Protein AF-0000000072984166 (afdb_homodimer)

Sequence (1308 aa):
MLNHYWQLIQKNNLFGLRDDTRIGVIRTVKPVLAEDEQLPVWANASRHALVQQVSATMLQLTTPLLDDPSEVVAYLRAGLSRVWAALPENGKLPVFTAGLENNQRIRIVLPEVLFERLYTAENFQGNGPDYVTYRNQIYDLVTDGLITQLPLLTYLFAASPAKNGRAFWPAPDQERQLVQKVSDPDHLARTLALDVAVELDPYAASGVTEQMLNFLIDSCWFALSQPAIPLPAAAEVRLHSLAEAQKIAAGDPTAPVASLTAPIDAMAVWLNQVGLTPQRKQAFELMQSRVLKPETTIAGQVAAAYHDISAAQTPLATQAHADLSMEEDLPGFSNLSGNSQALLQAVIDGGYQWTLLDRGQNILQIASDTQRHVLIDGALTSRTPASAMVVAEHRHAAKKVLAAAGLPVARGAKFTRWPEAKAAFEQSFARKSIVVKPEQRSHGLAVEQFAVPPTAKQFAQAFHAANQDHGVLVEMMGRGTTYHFTVIGRRVVSVLENAAANVVGDGRKSIKELIALKNGKRPNARQLKLDETANRQLKLQSVTMNTVLRRGQQIFLASAAHPQTGGDIYDVTTEIDPSYNQLAVAAADALELPIAAVDIVIDNLYDAYAAEHEGQAIIISVDPIPDLMLPQQPDMGAAHSIAPALLTYLFSEKMLNHYWQLIQKNNLFGLRDDTRIGVIRTVKPVLAEDEQLPVWANASRHALVQQVSATMLQLTTPLLDDPSEVVAYLRAGLSRVWAALPENGKLPVFTAGLENNQRIRIVLPEVLFERLYTAENFQGNGPDYVTYRNQIYDLVTDGLITQLPLLTYLFAASPAKNGRAFWPAPDQERQLVQKVSDPDHLARTLALDVAVELDPYAASGVTEQMLNFLIDSCWFALSQPAIPLPAAAEVRLHSLAEAQKIAAGDPTAPVASLTAPIDAMAVWLNQVGLTPQRKQAFELMQSRVLKPETTIAGQVAAAYHDISAAQTPLATQAHADLSMEEDLPGFSNLSGNSQALLQAVIDGGYQWTLLDRGQNILQIASDTQRHVLIDGALTSRTPASAMVVAEHRHAAKKVLAAAGLPVARGAKFTRWPEAKAAFEQSFARKSIVVKPEQRSHGLAVEQFAVPPTAKQFAQAFHAANQDHGVLVEMMGRGTTYHFTVIGRRVVSVLENAAANVVGDGRKSIKELIALKNGKRPNARQLKLDETANRQLKLQSVTMNTVLRRGQQIFLASAAHPQTGGDIYDVTTEIDPSYNQLAVAAADALELPIAAVDIVIDNLYDAYAAEHEGQAIIISVDPIPDLMLPQQPDMGAAHSIAPALLTYLFSEK

Solvent-accessible surface area (backbone atoms only — not comparable to full-atom values): 67099 Å² total; per-residue (Å²): 114,67,19,72,65,32,50,52,32,60,75,64,64,46,67,67,47,60,63,53,29,25,36,24,43,42,33,35,39,42,60,46,62,52,94,90,54,75,65,70,86,64,41,69,47,16,94,65,15,45,46,39,66,79,49,80,62,31,36,33,37,38,48,66,75,33,56,45,49,62,56,43,47,18,50,39,29,34,53,51,32,52,52,59,69,64,42,59,94,77,42,43,57,73,40,58,54,45,76,85,49,21,36,37,32,38,37,40,28,73,39,66,64,57,48,54,53,50,57,56,69,61,59,48,82,85,76,52,74,56,68,58,58,50,47,38,51,52,52,49,43,24,50,52,34,46,44,59,40,34,36,53,52,44,60,63,40,32,37,43,26,22,83,98,33,56,17,84,66,68,54,82,89,42,50,60,53,43,61,31,79,34,60,25,88,92,41,68,86,30,66,55,34,35,33,36,48,49,48,26,34,48,88,34,73,54,29,59,52,51,42,59,50,49,45,52,52,50,48,43,55,49,22,45,43,38,55,72,70,55,74,90,48,39,64,56,50,48,53,50,22,51,50,48,20,51,49,56,34,56,32,62,43,61,51,72,58,75,82,47,54,59,61,55,50,52,50,51,55,50,43,64,71,73,56,71,55,72,69,54,46,51,26,48,51,54,54,50,44,27,64,76,36,21,60,66,18,50,12,15,40,42,31,73,76,42,56,37,59,82,64,36,43,60,61,38,28,51,49,30,49,49,67,42,56,68,49,96,45,46,39,65,44,62,82,38,51,63,28,33,36,45,31,47,54,37,36,52,59,42,2,25,20,70,46,80,58,31,68,91,68,33,32,35,37,40,26,43,77,85,47,75,46,47,27,33,53,45,46,29,28,60,78,30,19,31,26,32,45,55,37,37,42,28,45,66,39,35,47,53,48,36,44,74,71,71,45,56,54,63,55,66,51,77,33,81,47,64,71,60,45,52,51,46,28,73,69,52,48,48,78,33,37,32,29,34,25,34,24,43,76,52,78,62,54,45,38,42,58,28,88,56,47,52,50,74,65,55,47,51,52,41,47,58,62,11,48,55,97,72,14,26,28,42,26,50,55,75,53,59,43,45,32,43,33,34,33,52,78,78,33,71,80,42,29,31,39,36,34,38,11,61,51,68,21,72,53,74,47,25,46,54,52,47,47,52,58,56,31,72,77,40,60,80,81,42,34,67,65,89,43,72,62,20,52,50,36,26,52,75,67,75,45,54,59,74,38,59,32,51,63,72,40,71,47,52,39,40,69,44,54,27,54,72,61,20,18,48,36,32,42,39,59,87,62,43,32,67,51,52,48,52,50,46,37,49,53,28,54,63,51,52,32,48,43,23,21,33,34,32,28,31,55,53,56,74,53,74,71,51,90,84,49,80,64,48,51,32,45,74,49,48,37,51,58,44,73,40,48,59,46,49,62,39,78,37,66,65,64,41,78,47,39,57,57,53,51,51,60,70,72,41,81,126,112,68,18,71,66,33,51,51,32,61,74,66,64,46,67,68,48,60,62,52,28,24,36,25,43,42,33,34,40,43,60,46,59,53,94,90,54,75,66,69,86,62,41,71,47,16,96,65,15,43,46,39,65,79,49,80,60,31,36,32,38,38,50,65,74,34,55,45,50,62,56,44,45,20,50,40,28,35,53,50,32,53,52,60,70,63,43,59,96,77,42,44,59,74,40,58,54,45,78,86,48,20,35,39,33,38,37,39,28,74,39,67,64,58,49,53,51,49,55,56,69,60,60,49,83,86,75,52,75,56,67,59,57,51,46,38,50,51,52,47,43,24,50,52,33,45,43,59,40,32,37,53,54,43,60,62,38,33,38,43,28,23,83,97,32,56,18,86,67,67,56,82,89,42,49,60,52,42,61,29,80,34,59,26,88,90,43,69,86,31,67,55,35,36,32,35,49,50,48,26,34,49,88,33,70,54,30,58,51,50,41,58,50,50,44,51,54,51,47,42,55,49,22,45,43,38,56,73,71,53,76,89,48,39,64,55,49,48,52,50,24,51,50,49,22,51,50,57,36,57,33,61,45,61,52,74,58,76,80,47,53,59,60,55,48,53,48,50,55,49,43,64,71,74,55,70,55,72,68,54,45,51,24,47,52,54,54,51,44,27,64,77,35,21,60,66,17,49,12,16,39,42,32,71,74,41,57,37,60,81,64,35,44,62,62,38,28,52,50,30,49,48,68,42,57,68,50,96,45,45,39,64,43,62,83,41,50,64,29,33,37,44,31,48,53,36,34,51,60,44,2,26,19,72,47,80,60,31,67,93,67,32,32,34,37,40,26,44,78,85,48,76,49,48,28,34,53,46,46,29,29,60,77,29,19,32,26,33,44,54,36,37,42,28,44,63,38,34,46,51,48,36,44,74,70,70,45,55,54,65,56,64,51,78,36,81,47,64,71,61,44,52,51,48,28,73,70,52,48,49,78,33,36,32,29,34,25,34,24,44,75,51,77,61,54,45,38,43,59,28,86,54,46,51,50,74,66,55,46,51,52,41,47,60,63,13,48,54,99,71,15,25,32,41,26,49,56,74,52,60,45,45,30,44,32,33,34,51,77,77,34,70,79,42,28,31,38,36,34,38,11,62,51,65,20,70,54,73,45,26,43,53,53,46,47,51,58,55,33,72,77,39,59,79,79,42,34,69,64,88,44,72,60,21,51,49,36,26,52,75,68,74,45,54,58,74,37,59,32,51,65,71,40,72,46,51,38,40,72,43,52,26,55,72,60,20,17,48,36,34,42,38,60,87,62,43,31,67,53,51,49,53,50,46,37,49,53,30,53,62,50,52,32,47,43,24,21,34,34,32,29,32,55,54,56,74,52,72,70,48,89,86,48,79,65,49,50,32,46,75,48,48,38,51,57,45,74,39,50,58,47,48,63,40,78,37,68,65,63,40,79,47,38,56,55,52,50,50,59,70,72,43,81,125

pLDDT: mean 90.62, std 7.59, range [45.78, 98.5]

Structure (mmCIF, N/CA/C/O backbone):
data_AF-0000000072984166-model_v1
#
loop_
_entity.id
_entity.type
_entity.pdbx_description
1 polymer 'Glutathione biosynthesis bifunctional protein'
#
loop_
_atom_site.group_PDB
_atom_site.id
_atom_site.type_symbol
_atom_site.label_atom_id
_atom_site.label_alt_id
_atom_site.label_comp_id
_atom_site.label_asym_id
_atom_site.label_entity_id
_atom_site.label_seq_id
_atom_site.pdbx_PDB_ins_code
_atom_site.Cartn_x
_atom_site.Cartn_y
_atom_site.Cartn_z
_atom_site.occupancy
_atom_site.B_iso_or_equiv
_atom_site.auth_seq_id
_atom_site.auth_comp_id
_atom_site.auth_asym_id
_atom_site.auth_atom_id
_atom_site.pdbx_PDB_model_num
ATOM 1 N N . MET A 1 1 ? 18.953 52.562 15.016 1 46.16 1 MET A N 1
ATOM 2 C CA . MET A 1 1 ? 20 51.562 14.875 1 46.16 1 MET A CA 1
ATOM 3 C C . MET A 1 1 ? 19.453 50.156 15.148 1 46.16 1 MET A C 1
ATOM 5 O O . MET A 1 1 ? 18.641 49.969 16.047 1 46.16 1 MET A O 1
ATOM 9 N N . LEU A 1 2 ? 19.625 49.312 14.203 1 61.94 2 LEU A N 1
ATOM 10 C CA . LEU A 1 2 ? 19.219 47.938 14.305 1 61.94 2 LEU A CA 1
ATOM 11 C C . LEU A 1 2 ? 19.844 47.281 15.531 1 61.94 2 LEU A C 1
ATOM 13 O O . LEU A 1 2 ? 20.969 47.594 15.898 1 61.94 2 LEU A O 1
ATOM 17 N N . ASN A 1 3 ? 18.859 46.688 16.297 1 80.25 3 ASN A N 1
ATOM 18 C CA . ASN A 1 3 ? 19.422 46.062 17.484 1 80.25 3 ASN A CA 1
ATOM 19 C C . ASN A 1 3 ? 20.422 44.969 17.109 1 80.25 3 ASN A C 1
ATOM 21 O O . ASN A 1 3 ? 20.484 44.531 15.969 1 80.25 3 ASN A O 1
ATOM 25 N N . HIS A 1 4 ? 21.203 44.75 17.969 1 89.12 4 HIS A N 1
ATOM 26 C CA . HIS A 1 4 ? 22.328 43.812 17.828 1 89.12 4 HIS A CA 1
ATOM 27 C C . HIS A 1 4 ? 21.844 42.469 17.297 1 89.12 4 HIS A C 1
ATOM 29 O O . HIS A 1 4 ? 22.453 41.906 16.375 1 89.12 4 HIS A O 1
ATOM 35 N N . TYR A 1 5 ? 20.719 42.031 17.719 1 92.75 5 TYR A N 1
ATOM 36 C CA . TYR A 1 5 ? 20.203 40.75 17.297 1 92.75 5 TYR A CA 1
ATOM 37 C C . TYR A 1 5 ? 19.812 40.781 15.828 1 92.75 5 TYR A C 1
ATOM 39 O O . TYR A 1 5 ? 20.078 39.812 15.086 1 92.75 5 TYR A O 1
ATOM 47 N N . TRP A 1 6 ? 19.203 41.781 15.406 1 94 6 TRP A N 1
ATOM 48 C CA . TRP A 1 6 ? 18.734 41.906 14.023 1 94 6 TRP A CA 1
ATOM 49 C C . TRP A 1 6 ? 19.906 41.969 13.055 1 94 6 TRP A C 1
ATOM 51 O O . TRP A 1 6 ? 19.844 41.438 11.945 1 94 6 TRP A O 1
ATOM 61 N N . GLN A 1 7 ? 20.953 42.656 13.492 1 93.38 7 GLN A N 1
ATOM 62 C CA . GLN A 1 7 ? 22.156 42.688 12.68 1 93.38 7 GLN A CA 1
ATOM 63 C C . GLN A 1 7 ? 22.719 41.281 12.445 1 93.38 7 GLN A C 1
ATOM 65 O O . GLN A 1 7 ? 23.125 40.969 11.336 1 93.38 7 GLN A O 1
ATOM 70 N N . LEU A 1 8 ? 22.719 40.562 13.523 1 94 8 LEU A N 1
ATOM 71 C CA . LEU A 1 8 ? 23.188 39.188 13.406 1 94 8 LEU A CA 1
ATOM 72 C C . LEU A 1 8 ? 22.266 38.375 12.508 1 94 8 LEU A C 1
ATOM 74 O O . LEU A 1 8 ? 22.719 37.5 11.75 1 94 8 LEU A O 1
ATOM 78 N N . ILE A 1 9 ? 20.953 38.594 12.547 1 93.12 9 ILE A N 1
ATOM 79 C CA . ILE A 1 9 ? 19.969 37.875 11.727 1 93.12 9 ILE A CA 1
ATOM 80 C C . ILE A 1 9 ? 20.219 38.188 10.258 1 93.12 9 ILE A C 1
ATOM 82 O O . ILE A 1 9 ? 20.203 37.281 9.414 1 93.12 9 ILE A O 1
ATOM 86 N N . GLN A 1 10 ? 20.469 39.406 9.969 1 89.38 10 GLN A N 1
ATOM 87 C CA . GLN A 1 10 ? 20.734 39.812 8.594 1 89.38 10 GLN A CA 1
ATOM 88 C C . GLN A 1 10 ? 22.047 39.25 8.086 1 89.38 10 GLN A C 1
ATOM 90 O O . GLN A 1 10 ? 22.109 38.719 6.977 1 89.38 10 GLN A O 1
ATOM 95 N N . LYS A 1 11 ? 23.031 39.375 8.945 1 89.06 11 LYS A N 1
ATOM 96 C CA . LYS A 1 11 ? 24.375 38.906 8.57 1 89.06 11 LYS A CA 1
ATOM 97 C C . LYS A 1 11 ? 24.391 37.406 8.273 1 89.06 11 LYS A C 1
ATOM 99 O O . LYS A 1 11 ? 25.094 36.969 7.375 1 89.06 11 LYS A O 1
ATOM 104 N N . ASN A 1 12 ? 23.625 36.719 9.055 1 87.19 12 ASN A N 1
ATOM 105 C CA . ASN A 1 12 ? 23.641 35.281 8.914 1 87.19 12 ASN A CA 1
ATOM 106 C C . ASN A 1 12 ? 22.438 34.781 8.102 1 87.19 12 ASN A C 1
ATOM 108 O O . ASN A 1 12 ? 22.156 33.594 8.07 1 87.19 12 ASN A O 1
ATOM 112 N N . ASN A 1 13 ? 21.703 35.656 7.5 1 82.25 13 ASN A N 1
ATOM 113 C CA . ASN A 1 13 ? 20.562 35.375 6.641 1 82.25 13 ASN A CA 1
ATOM 114 C C . ASN A 1 13 ? 19.562 34.438 7.344 1 82.25 13 ASN A C 1
ATOM 116 O O . ASN A 1 13 ? 19.203 33.406 6.809 1 82.25 13 ASN A O 1
ATOM 120 N N . LEU A 1 14 ? 19.156 34.812 8.531 1 87.38 14 LEU A N 1
ATOM 121 C CA . LEU A 1 14 ? 18.328 33.969 9.359 1 87.38 14 LEU A CA 1
ATOM 122 C C . LEU A 1 14 ? 16.859 34.375 9.25 1 87.38 14 LEU A C 1
ATOM 124 O O . LEU A 1 14 ? 15.984 33.719 9.859 1 87.38 14 LEU A O 1
ATOM 128 N N . PHE A 1 15 ? 16.484 35.312 8.453 1 88.56 15 PHE A N 1
ATOM 129 C CA . PHE A 1 15 ? 15.125 35.812 8.406 1 88.56 15 PHE A CA 1
ATOM 130 C C . PHE A 1 15 ? 14.172 34.75 7.867 1 88.56 15 PHE A C 1
ATOM 132 O O . PHE A 1 15 ? 12.977 34.781 8.164 1 88.56 15 PHE A O 1
ATOM 139 N N . GLY A 1 16 ? 14.68 33.875 7.07 1 81.06 16 GLY A N 1
ATOM 140 C CA . GLY A 1 16 ? 13.852 32.781 6.562 1 81.06 16 GLY A CA 1
ATOM 141 C C . GLY A 1 16 ? 13.227 31.953 7.66 1 81.06 16 GLY A C 1
ATOM 142 O O . GLY A 1 16 ? 12.195 31.312 7.445 1 81.06 16 GLY A O 1
ATOM 143 N N . LEU A 1 17 ? 13.75 32 8.867 1 87.19 17 LEU A N 1
ATOM 144 C CA . LEU A 1 17 ? 13.258 31.234 10.008 1 87.19 17 LEU A CA 1
ATOM 145 C C . LEU A 1 17 ? 11.922 31.781 10.484 1 87.19 17 LEU A C 1
ATOM 147 O O . LEU A 1 17 ? 11.219 31.125 11.266 1 87.19 17 LEU A O 1
ATOM 151 N N . ARG A 1 18 ? 11.539 32.938 10.008 1 91.38 18 ARG A N 1
ATOM 152 C CA . ARG A 1 18 ? 10.227 33.469 10.328 1 91.38 18 ARG A CA 1
ATOM 153 C C . ARG A 1 18 ? 9.125 32.438 10.008 1 91.38 18 ARG A C 1
ATOM 155 O O . ARG A 1 18 ? 8.148 32.312 10.742 1 91.38 18 ARG A O 1
ATOM 162 N N . ASP A 1 19 ? 9.328 31.797 8.938 1 85.75 19 ASP A N 1
ATOM 163 C CA . ASP A 1 19 ? 8.312 30.875 8.461 1 85.75 19 ASP A CA 1
ATOM 164 C C . ASP A 1 19 ? 8.25 29.625 9.328 1 85.75 19 ASP A C 1
ATOM 166 O O . ASP A 1 19 ? 7.289 28.859 9.266 1 85.75 19 ASP A O 1
ATOM 170 N N . ASP A 1 20 ? 9.234 29.516 10.203 1 88 20 ASP A N 1
ATOM 171 C CA . ASP A 1 20 ? 9.258 28.391 11.133 1 88 20 ASP A CA 1
ATOM 172 C C . ASP A 1 20 ? 8.656 28.781 12.477 1 88 20 ASP A C 1
ATOM 174 O O . ASP A 1 20 ? 8.602 27.969 13.406 1 88 20 ASP A O 1
ATOM 178 N N . THR A 1 21 ? 8.234 30.016 12.547 1 95 21 THR A N 1
ATOM 179 C CA . THR A 1 21 ? 7.535 30.438 13.758 1 95 21 THR A CA 1
ATOM 180 C C . THR A 1 21 ? 6.227 29.672 13.922 1 95 21 THR A C 1
ATOM 182 O O . THR A 1 21 ? 5.438 29.578 12.977 1 95 21 THR A O 1
ATOM 185 N N . ARG A 1 22 ? 6.039 29.141 15.117 1 96.38 22 ARG A N 1
ATOM 186 C CA . ARG A 1 22 ? 4.812 28.391 15.359 1 96.38 22 ARG A CA 1
ATOM 187 C C . ARG A 1 22 ? 3.803 29.234 16.141 1 96.38 22 ARG A C 1
ATOM 189 O O . ARG A 1 22 ? 4.184 30.062 16.969 1 96.38 22 ARG A O 1
ATOM 196 N N . ILE A 1 23 ? 2.57 29.078 15.781 1 97.69 23 ILE A N 1
ATOM 197 C CA . ILE A 1 23 ? 1.503 29.875 16.375 1 97.69 23 ILE A CA 1
ATOM 198 C C . ILE A 1 23 ? 0.297 28.984 16.672 1 97.69 23 ILE A C 1
ATOM 200 O O . ILE A 1 23 ? 0.112 27.938 16.031 1 97.69 23 ILE A O 1
ATOM 204 N N . GLY A 1 24 ? -0.404 29.203 17.75 1 97.81 24 GLY A N 1
ATOM 205 C CA . GLY A 1 24 ? -1.614 28.5 18.156 1 97.81 24 GLY A CA 1
ATOM 206 C C . GLY A 1 24 ? -2.596 29.391 18.891 1 97.81 24 GLY A C 1
ATOM 207 O O . GLY A 1 24 ? -2.299 30.562 19.156 1 97.81 24 GLY A O 1
ATOM 208 N N . VAL A 1 25 ? -3.768 28.891 19.094 1 98.31 25 VAL A N 1
ATOM 209 C CA . VAL A 1 25 ? -4.828 29.656 19.75 1 98.31 25 VAL A CA 1
ATOM 210 C C . VAL A 1 25 ? -5.379 28.859 20.938 1 98.31 25 VAL A C 1
ATOM 212 O O . VAL A 1 25 ? -5.57 27.656 20.844 1 98.31 25 VAL A O 1
ATOM 215 N N . ILE A 1 26 ? -5.547 29.484 22.031 1 97.38 26 ILE A N 1
ATOM 216 C CA . ILE A 1 26 ? -6.285 28.984 23.203 1 97.38 26 ILE A CA 1
ATOM 217 C C . ILE A 1 26 ? -7.555 29.812 23.391 1 97.38 26 ILE A C 1
ATOM 219 O O . ILE A 1 26 ? -7.484 31.016 23.688 1 97.38 26 ILE A O 1
ATOM 223 N N . ARG A 1 27 ? -8.648 29.234 23.203 1 97.25 27 ARG A N 1
ATOM 224 C CA . ARG A 1 27 ? -9.93 29.922 23.281 1 97.25 27 ARG A CA 1
ATOM 225 C C . ARG A 1 27 ? -10.828 29.297 24.344 1 97.25 27 ARG A C 1
ATOM 227 O O . ARG A 1 27 ? -11.086 28.094 24.312 1 97.25 27 ARG A O 1
ATOM 234 N N . THR A 1 28 ? -11.273 30.078 25.219 1 96.5 28 THR A N 1
ATOM 235 C CA . THR A 1 28 ? -12.273 29.656 26.203 1 96.5 28 THR A CA 1
ATOM 236 C C . THR A 1 28 ? -13.664 30.094 25.766 1 96.5 28 THR A C 1
ATOM 238 O O . THR A 1 28 ? -13.859 31.234 25.328 1 96.5 28 THR A O 1
ATOM 241 N N . VAL A 1 29 ? -14.586 29.188 25.875 1 96.06 29 VAL A N 1
ATOM 242 C CA . VAL A 1 29 ? -15.938 29.469 25.406 1 96.06 29 VAL A CA 1
ATOM 243 C C . VAL A 1 29 ? -16.953 29 26.453 1 96.06 29 VAL A C 1
ATOM 245 O O . VAL A 1 29 ? -16.891 27.875 26.938 1 96.06 29 VAL A O 1
ATOM 248 N N . LYS A 1 30 ? -17.859 29.828 26.766 1 95.56 30 LYS A N 1
ATOM 249 C CA . LYS A 1 30 ? -19.031 29.484 27.562 1 95.56 30 LYS A CA 1
ATOM 250 C C . LYS A 1 30 ? -20.312 29.594 26.734 1 95.56 30 LYS A C 1
ATOM 252 O O . LYS A 1 30 ? -20.875 30.672 26.578 1 95.56 30 LYS A O 1
ATOM 257 N N . PRO A 1 31 ? -20.812 28.469 26.328 1 95.69 31 PRO A N 1
ATOM 258 C CA . PRO A 1 31 ? -22.031 28.5 25.516 1 95.69 31 PRO A CA 1
ATOM 259 C C . PRO A 1 31 ? -23.219 29.109 26.266 1 95.69 31 PRO A C 1
ATOM 261 O O . PRO A 1 31 ? -23.312 28.984 27.484 1 95.69 31 PRO A O 1
ATOM 264 N N . VAL A 1 32 ? -24.047 29.797 25.5 1 94.19 32 VAL A N 1
ATOM 265 C CA . VAL A 1 32 ? -25.281 30.328 26.047 1 94.19 32 VAL A CA 1
ATOM 266 C C . VAL A 1 32 ? -26.406 29.312 25.891 1 94.19 32 VAL A C 1
ATOM 268 O O . VAL A 1 32 ? -26.812 28.984 24.766 1 94.19 32 VAL A O 1
ATOM 271 N N . LEU A 1 33 ? -26.891 28.891 27 1 94.06 33 LEU A N 1
ATOM 272 C CA . LEU A 1 33 ? -27.906 27.844 27 1 94.06 33 LEU A CA 1
ATOM 273 C C . LEU A 1 33 ? -29.188 28.344 27.656 1 94.06 33 LEU A C 1
ATOM 275 O O . LEU A 1 33 ? -29.172 29.312 28.438 1 94.06 33 LEU A O 1
ATOM 279 N N . ALA A 1 34 ? -30.281 27.656 27.359 1 90.19 34 ALA A N 1
ATOM 280 C CA . ALA A 1 34 ? -31.547 27.922 28.047 1 90.19 34 ALA A CA 1
ATOM 281 C C . ALA A 1 34 ? -31.469 27.5 29.5 1 90.19 34 ALA A C 1
ATOM 283 O O . ALA A 1 34 ? -30.625 26.688 29.875 1 90.19 34 ALA A O 1
ATOM 284 N N . GLU A 1 35 ? -32.312 28.062 30.344 1 87.19 35 GLU A N 1
ATOM 285 C CA . GLU A 1 35 ? -32.281 27.875 31.797 1 87.19 35 GLU A CA 1
ATOM 286 C C . GLU A 1 35 ? -32.344 26.391 32.156 1 87.19 35 GLU A C 1
ATOM 288 O O . GLU A 1 35 ? -31.703 25.953 33.125 1 87.19 35 GLU A O 1
ATOM 293 N N . ASP A 1 36 ? -32.969 25.547 31.406 1 87.75 36 ASP A N 1
ATOM 294 C CA . ASP A 1 36 ? -33.188 24.141 31.766 1 87.75 36 ASP A CA 1
ATOM 295 C C . ASP A 1 36 ? -32.219 23.234 30.984 1 87.75 36 ASP A C 1
ATOM 297 O O . ASP A 1 36 ? -32.312 22.016 31.078 1 87.75 36 ASP A O 1
ATOM 301 N N . GLU A 1 37 ? -31.281 23.859 30.328 1 90.69 37 GLU A N 1
ATOM 302 C CA . GLU A 1 37 ? -30.391 23.047 29.516 1 90.69 37 GLU A CA 1
ATOM 303 C C . GLU A 1 37 ? -28.969 23.062 30.078 1 90.69 37 GLU A C 1
ATOM 305 O O . GLU A 1 37 ? -28.562 24.031 30.719 1 90.69 37 GLU A O 1
ATOM 310 N N . GLN A 1 38 ? -28.297 21.891 30 1 91.12 38 GLN A N 1
ATOM 311 C CA . GLN A 1 38 ? -26.906 21.766 30.453 1 91.12 38 GLN A CA 1
ATOM 312 C C . GLN A 1 38 ? -25.984 21.438 29.297 1 91.12 38 GLN A C 1
ATOM 314 O O . GLN A 1 38 ? -26.406 20.859 28.281 1 91.12 38 GLN A O 1
ATOM 319 N N . LEU A 1 39 ? -24.781 21.875 29.469 1 91.88 39 LEU A N 1
ATOM 320 C CA . LEU A 1 39 ? -23.734 21.516 28.5 1 91.88 39 LEU A CA 1
ATOM 321 C C . LEU A 1 39 ? -23.453 20.016 28.562 1 91.88 39 LEU A C 1
ATOM 323 O O . LEU A 1 39 ? -23.219 19.469 29.625 1 91.88 39 LEU A O 1
ATOM 327 N N . PRO A 1 40 ? -23.562 19.391 27.422 1 90.31 40 PRO A N 1
ATOM 328 C CA . PRO A 1 40 ? -23.219 17.969 27.422 1 90.31 40 PRO A CA 1
ATOM 329 C C . PRO A 1 40 ? -21.766 17.703 27.844 1 90.31 40 PRO A C 1
ATOM 331 O O . PRO A 1 40 ? -20.875 18.484 27.484 1 90.31 40 PRO A O 1
ATOM 334 N N . VAL A 1 41 ? -21.562 16.594 28.484 1 92.12 41 VAL A N 1
ATOM 335 C CA . VAL A 1 41 ? -20.219 16.219 28.922 1 92.12 41 VAL A CA 1
ATOM 336 C C . VAL A 1 41 ? -19.359 15.906 27.719 1 92.12 41 VAL A C 1
ATOM 338 O O . VAL A 1 41 ? -19.734 15.102 26.859 1 92.12 41 VAL A O 1
ATOM 341 N N . TRP A 1 42 ? -18.266 16.547 27.672 1 92.81 42 TRP A N 1
ATOM 342 C CA . TRP A 1 42 ? -17.344 16.328 26.578 1 92.81 42 TRP A CA 1
ATOM 343 C C . TRP A 1 42 ? -16.328 15.242 26.938 1 92.81 42 TRP A C 1
ATOM 345 O O . TRP A 1 42 ? -15.742 15.266 28.016 1 92.81 42 TRP A O 1
ATOM 355 N N . ALA A 1 43 ? -16.125 14.273 26.062 1 92.38 43 ALA A N 1
ATOM 356 C CA . ALA A 1 43 ? -15.164 13.203 26.297 1 92.38 43 ALA A CA 1
ATOM 357 C C . ALA A 1 43 ? -13.742 13.758 26.359 1 92.38 43 ALA A C 1
ATOM 359 O O . ALA A 1 43 ? -13.453 14.805 25.766 1 92.38 43 ALA A O 1
ATOM 360 N N . ASN A 1 44 ? -12.883 13.094 27.125 1 92.69 44 ASN A N 1
ATOM 361 C CA . ASN A 1 44 ? -11.523 13.578 27.344 1 92.69 44 ASN A CA 1
ATOM 362 C C . ASN A 1 44 ? -10.516 12.438 27.297 1 92.69 44 ASN A C 1
ATOM 364 O O . ASN A 1 44 ? -9.852 12.148 28.297 1 92.69 44 ASN A O 1
ATOM 368 N N . ALA A 1 45 ? -10.258 11.969 26.141 1 91.94 45 ALA A N 1
ATOM 369 C CA . ALA A 1 45 ? -9.32 10.859 25.953 1 91.94 45 ALA A CA 1
ATOM 370 C C . ALA A 1 45 ? -7.879 11.328 26.094 1 91.94 45 ALA A C 1
ATOM 372 O O . ALA A 1 45 ? -6.988 10.539 26.422 1 91.94 45 ALA A O 1
ATOM 373 N N . SER A 1 46 ? -7.676 12.578 25.875 1 95.38 46 SER A N 1
ATOM 374 C CA . SER A 1 46 ? -6.336 13.156 25.969 1 95.38 46 SER A CA 1
ATOM 375 C C . SER A 1 46 ? -6.375 14.531 26.625 1 95.38 46 SER A C 1
ATOM 377 O O . SER A 1 46 ? -7.266 15.336 26.328 1 95.38 46 SER A O 1
ATOM 379 N N . ARG A 1 47 ? -5.359 14.82 27.391 1 94.44 47 ARG A N 1
ATOM 380 C CA . ARG A 1 47 ? -5.23 16.141 28 1 94.44 47 ARG A CA 1
ATOM 381 C C . ARG A 1 47 ? -4.828 17.188 26.969 1 94.44 47 ARG A C 1
ATOM 383 O O . ARG A 1 47 ? -4.852 18.375 27.25 1 94.44 47 ARG A O 1
ATOM 390 N N . HIS A 1 48 ? -4.516 16.766 25.781 1 94.12 48 HIS A N 1
ATOM 391 C CA . HIS A 1 48 ? -4.102 17.672 24.719 1 94.12 48 HIS A CA 1
ATOM 392 C C . HIS A 1 48 ? -5.113 17.688 23.578 1 94.12 48 HIS A C 1
ATOM 394 O O . HIS A 1 48 ? -4.773 18.031 22.453 1 94.12 48 HIS A O 1
ATOM 400 N N . ALA A 1 49 ? -6.332 17.266 23.922 1 97.38 49 ALA A N 1
ATOM 401 C CA . ALA A 1 49 ? -7.395 17.281 22.922 1 97.38 49 ALA A CA 1
ATOM 402 C C . ALA A 1 49 ? -7.695 18.719 22.484 1 97.38 49 ALA A C 1
ATOM 404 O O . ALA A 1 49 ? -7.434 19.672 23.219 1 97.38 49 ALA A O 1
ATOM 405 N N . LEU A 1 50 ? -8.188 18.844 21.297 1 98 50 LEU A N 1
ATOM 406 C CA . LEU A 1 50 ? -8.539 20.141 20.719 1 98 50 LEU A CA 1
ATOM 407 C C . LEU A 1 50 ? -9.617 20.828 21.547 1 98 50 LEU A C 1
ATOM 409 O O . LEU A 1 50 ? -9.562 22.047 21.75 1 98 50 LEU A O 1
ATOM 413 N N . VAL A 1 51 ? -10.617 20.125 21.938 1 97.88 51 VAL A N 1
ATOM 414 C CA . VAL A 1 51 ? -11.703 20.625 22.781 1 97.88 51 VAL A CA 1
ATOM 415 C C . VAL A 1 51 ? -11.664 19.938 24.141 1 97.88 51 VAL A C 1
ATOM 417 O O . VAL A 1 51 ? -11.617 18.719 24.234 1 97.88 51 VAL A O 1
ATOM 420 N N . GLN A 1 52 ? -11.648 20.734 25.156 1 96.75 52 GLN A N 1
ATOM 421 C CA . GLN A 1 52 ? -11.641 20.219 26.516 1 96.75 52 GLN A CA 1
ATOM 422 C C . GLN A 1 52 ? -12.688 20.922 27.375 1 96.75 52 GLN A C 1
ATOM 424 O O . GLN A 1 52 ? -12.906 22.125 27.234 1 96.75 52 GLN A O 1
ATOM 429 N N . GLN A 1 53 ? -13.281 20.156 28.203 1 95.56 53 GLN A N 1
ATOM 430 C CA . GLN A 1 53 ? -14.195 20.75 29.172 1 95.56 53 GLN A CA 1
ATOM 431 C C . GLN A 1 53 ? -13.445 21.203 30.422 1 95.56 53 GLN A C 1
ATOM 433 O O . GLN A 1 53 ? -12.867 20.375 31.141 1 95.56 53 GLN A O 1
ATOM 438 N N . VAL A 1 54 ? -13.453 22.469 30.641 1 94.12 54 VAL A N 1
ATOM 439 C CA . VAL A 1 54 ? -12.656 23.016 31.75 1 94.12 54 VAL A CA 1
ATOM 440 C C . VAL A 1 54 ? -13.547 23.234 32.969 1 94.12 54 VAL A C 1
ATOM 442 O O . VAL A 1 54 ? -13.055 23.312 34.094 1 94.12 54 VAL A O 1
ATOM 445 N N . SER A 1 55 ? -14.867 23.359 32.812 1 93.81 55 SER A N 1
ATOM 446 C CA . SER A 1 55 ? -15.859 23.406 33.875 1 93.81 55 SER A CA 1
ATOM 447 C C . SER A 1 55 ? -17.203 22.844 33.406 1 93.81 55 SER A C 1
ATOM 449 O O . SER A 1 55 ? -17.328 22.422 32.25 1 93.81 55 SER A O 1
ATOM 451 N N . ALA A 1 56 ? -18.172 22.891 34.25 1 92.5 56 ALA A N 1
ATOM 452 C CA . ALA A 1 56 ? -19.5 22.359 33.906 1 92.5 56 ALA A CA 1
ATOM 453 C C . ALA A 1 56 ? -20.156 23.188 32.812 1 92.5 56 ALA A C 1
ATOM 455 O O . ALA A 1 56 ? -21.047 22.703 32.094 1 92.5 56 ALA A O 1
ATOM 456 N N . THR A 1 57 ? -19.656 24.422 32.625 1 93.19 57 THR A N 1
ATOM 457 C CA . THR A 1 57 ? -20.359 25.297 31.688 1 93.19 57 THR A CA 1
ATOM 458 C C . THR A 1 57 ? -19.406 25.844 30.641 1 93.19 57 THR A C 1
ATOM 460 O O . THR A 1 57 ? -19.812 26.594 29.766 1 93.19 57 THR A O 1
ATOM 463 N N . MET A 1 58 ? -18.109 25.422 30.766 1 95.56 58 MET A N 1
ATOM 464 C CA . MET A 1 58 ? -17.141 26.062 29.859 1 95.56 58 MET A CA 1
ATOM 465 C C . MET A 1 58 ? -16.312 25.016 29.125 1 95.56 58 MET A C 1
ATOM 467 O O . MET A 1 58 ? -15.984 23.969 29.688 1 95.56 58 MET A O 1
ATOM 471 N N . LEU A 1 59 ? -16 25.328 27.938 1 96.75 59 LEU A N 1
ATOM 472 C CA . LEU A 1 59 ? -15.094 24.562 27.109 1 96.75 59 LEU A CA 1
ATOM 473 C C . LEU A 1 59 ? -13.867 25.391 26.719 1 96.75 59 LEU A C 1
ATOM 475 O O . LEU A 1 59 ? -13.906 26.625 26.781 1 96.75 59 LEU A O 1
ATOM 479 N N . GLN A 1 60 ? -12.828 24.75 26.453 1 97.56 60 GLN A N 1
ATOM 480 C CA . GLN A 1 60 ? -11.617 25.391 25.953 1 97.56 60 GLN A CA 1
ATOM 481 C C . GLN A 1 60 ? -11.094 24.688 24.703 1 97.56 60 GLN A C 1
ATOM 483 O O . GLN A 1 60 ? -11.016 23.453 24.672 1 97.56 60 GLN A O 1
ATOM 488 N N . LEU A 1 61 ? -10.891 25.406 23.703 1 98.06 61 LEU A N 1
ATOM 489 C CA . LEU A 1 61 ? -10.25 24.906 22.5 1 98.06 61 LEU A CA 1
ATOM 490 C C . LEU A 1 61 ? -8.781 25.312 22.453 1 98.06 61 LEU A C 1
ATOM 492 O O . LEU A 1 61 ? -8.453 26.484 22.594 1 98.06 61 LEU A O 1
ATOM 496 N N . THR A 1 62 ? -7.934 24.406 22.312 1 97.81 62 THR A N 1
ATOM 497 C CA . THR A 1 62 ? -6.5 24.641 22.188 1 97.81 62 THR A CA 1
ATOM 498 C C . THR A 1 62 ? -5.965 24 20.906 1 97.81 62 THR A C 1
ATOM 500 O O . THR A 1 62 ? -5.91 22.781 20.797 1 97.81 62 THR A O 1
ATOM 503 N N . THR A 1 63 ? -5.555 24.781 19.969 1 97.75 63 THR A N 1
ATOM 504 C CA . THR A 1 63 ? -4.988 24.266 18.734 1 97.75 63 THR A CA 1
ATOM 505 C C . THR A 1 63 ? -3.537 23.828 18.938 1 97.75 63 THR A C 1
ATOM 507 O O . THR A 1 63 ? -2.883 24.281 19.875 1 97.75 63 THR A O 1
ATOM 510 N N . PRO A 1 64 ? -3.049 22.922 18.109 1 94.94 64 PRO A N 1
ATOM 511 C CA . PRO A 1 64 ? -1.599 22.734 18.109 1 94.94 64 PRO A CA 1
ATOM 512 C C . PRO A 1 64 ? -0.833 23.969 17.672 1 94.94 64 PRO A C 1
ATOM 514 O O . PRO A 1 64 ? -1.427 24.906 17.109 1 94.94 64 PRO A O 1
ATOM 517 N N . LEU A 1 65 ? 0.448 23.953 18.078 1 95.44 65 LEU A N 1
ATOM 518 C CA . LEU A 1 65 ? 1.339 24.969 17.547 1 95.44 65 LEU A CA 1
ATOM 519 C C . LEU A 1 65 ? 1.805 24.609 16.141 1 95.44 65 LEU A C 1
ATOM 521 O O . LEU A 1 65 ? 2.451 23.578 15.938 1 95.44 65 LEU A O 1
ATOM 525 N N . LEU A 1 66 ? 1.43 25.484 15.203 1 94.38 66 LEU A N 1
ATOM 526 C CA . LEU A 1 66 ? 1.701 25.172 13.797 1 94.38 66 LEU A CA 1
ATOM 527 C C . LEU A 1 66 ? 2.434 26.328 13.125 1 94.38 66 LEU A C 1
ATOM 529 O O . LEU A 1 66 ? 2.391 27.469 13.602 1 94.38 66 LEU A O 1
ATOM 533 N N . ASP A 1 67 ? 3.1 26.047 12.055 1 91.38 67 ASP A N 1
ATOM 534 C CA . ASP A 1 67 ? 3.83 27.078 11.328 1 91.38 67 ASP A CA 1
ATOM 535 C C . ASP A 1 67 ? 2.986 27.656 10.188 1 91.38 67 ASP A C 1
ATOM 537 O O . ASP A 1 67 ? 3.432 28.547 9.469 1 91.38 67 ASP A O 1
ATOM 541 N N . ASP A 1 68 ? 1.799 27.109 10.078 1 91.25 68 ASP A N 1
ATOM 542 C CA . ASP A 1 68 ? 0.858 27.594 9.07 1 91.25 68 ASP A CA 1
ATOM 543 C C . ASP A 1 68 ? -0.412 28.141 9.727 1 91.25 68 ASP A C 1
ATOM 545 O O . ASP A 1 68 ? -1.265 27.359 10.172 1 91.25 68 ASP A O 1
ATOM 549 N N . PRO A 1 69 ? -0.623 29.422 9.672 1 95.38 69 PRO A N 1
ATOM 550 C CA . PRO A 1 69 ? -1.795 30.031 10.305 1 95.38 69 PRO A CA 1
ATOM 551 C C . PRO A 1 69 ? -3.111 29.516 9.734 1 95.38 69 PRO A C 1
ATOM 553 O O . PRO A 1 69 ? -4.105 29.422 10.453 1 95.38 69 PRO A O 1
ATOM 556 N N . SER A 1 70 ? -3.094 29.234 8.461 1 94.69 70 SER A N 1
ATOM 557 C CA . SER A 1 70 ? -4.324 28.734 7.855 1 94.69 70 SER A CA 1
ATOM 558 C C . SER A 1 70 ? -4.754 27.422 8.484 1 94.69 70 SER A C 1
ATOM 560 O O . SER A 1 70 ? -5.949 27.141 8.617 1 94.69 70 SER A O 1
ATOM 562 N N . GLU A 1 71 ? -3.826 26.656 8.828 1 95.44 71 GLU A N 1
ATOM 563 C CA . GLU A 1 71 ? -4.133 25.391 9.461 1 95.44 71 GLU A CA 1
ATOM 564 C C . GLU A 1 71 ? -4.684 25.578 10.875 1 95.44 71 GLU A C 1
ATOM 566 O O . GLU A 1 71 ? -5.531 24.812 11.328 1 95.44 71 GLU A O 1
ATOM 571 N N . VAL A 1 72 ? -4.184 26.547 11.547 1 97.69 72 VAL A N 1
ATOM 572 C CA . VAL A 1 72 ? -4.688 26.875 12.875 1 97.69 72 VAL A CA 1
ATOM 573 C C . VAL A 1 72 ? -6.168 27.234 12.797 1 97.69 72 VAL A C 1
ATOM 575 O O . VAL A 1 72 ? -6.973 26.75 13.594 1 97.69 72 VAL A O 1
ATOM 578 N N . VAL A 1 73 ? -6.457 28.047 11.844 1 97.94 73 VAL A N 1
ATOM 579 C CA . VAL A 1 73 ? -7.844 28.438 11.641 1 97.94 73 VAL A CA 1
ATOM 580 C C . VAL A 1 73 ? -8.695 27.219 11.32 1 97.94 73 VAL A C 1
ATOM 582 O O . VAL A 1 73 ? -9.82 27.094 11.789 1 97.94 73 VAL A O 1
ATOM 585 N N . ALA A 1 74 ? -8.156 26.328 10.562 1 97.31 74 ALA A N 1
ATOM 586 C CA . ALA A 1 74 ? -8.875 25.109 10.211 1 97.31 74 ALA A CA 1
ATOM 587 C C . ALA A 1 74 ? -9.203 24.281 11.453 1 97.31 74 ALA A C 1
ATOM 589 O O . ALA A 1 74 ? -10.312 23.766 11.594 1 97.31 74 ALA A O 1
ATOM 590 N N . TYR A 1 75 ? -8.242 24.156 12.305 1 98.06 75 TYR A N 1
ATOM 591 C CA . TYR A 1 75 ? -8.461 23.438 13.555 1 98.06 75 TYR A CA 1
ATOM 592 C C . TYR A 1 75 ? -9.594 24.062 14.359 1 98.06 75 TYR A C 1
ATOM 594 O O . TYR A 1 75 ? -10.453 23.344 14.891 1 98.06 75 TYR A O 1
ATOM 602 N N . LEU A 1 76 ? -9.609 25.375 14.438 1 98.19 76 LEU A N 1
ATOM 603 C CA . LEU A 1 76 ? -10.641 26.062 15.203 1 98.19 76 LEU A CA 1
ATOM 604 C C . LEU A 1 76 ? -12.016 25.875 14.578 1 98.19 76 LEU A C 1
ATOM 606 O O . LEU A 1 76 ? -12.992 25.625 15.289 1 98.19 76 LEU A O 1
ATOM 610 N N . ARG A 1 77 ? -12.039 26 13.32 1 97.75 77 ARG A N 1
ATOM 611 C CA . ARG A 1 77 ? -13.312 25.828 12.625 1 97.75 77 ARG A CA 1
ATOM 612 C C . ARG A 1 77 ? -13.875 24.422 12.852 1 97.75 77 ARG A C 1
ATOM 614 O O . ARG A 1 77 ? -15.062 24.266 13.109 1 97.75 77 ARG A O 1
ATOM 621 N N . ALA A 1 78 ? -13.023 23.469 12.719 1 97.69 78 ALA A N 1
ATOM 622 C CA . ALA A 1 78 ? -13.453 22.094 12.938 1 97.69 78 ALA A CA 1
ATOM 623 C C . ALA A 1 78 ? -13.945 21.891 14.367 1 97.69 78 ALA A C 1
ATOM 625 O O . ALA A 1 78 ? -15.023 21.344 14.594 1 97.69 78 ALA A O 1
ATOM 626 N N . GLY A 1 79 ? -13.133 22.344 15.32 1 97.81 79 GLY A N 1
ATOM 627 C CA . GLY A 1 79 ? -13.5 22.203 16.719 1 97.81 79 GLY A CA 1
ATOM 628 C C . GLY A 1 79 ? -14.812 22.891 17.062 1 97.81 79 GLY A C 1
ATOM 629 O O . GLY A 1 79 ? -15.672 22.297 17.719 1 97.81 79 GLY A O 1
ATOM 630 N N . LEU A 1 80 ? -14.969 24.109 16.609 1 97.5 80 LEU A N 1
ATOM 631 C CA . LEU A 1 80 ? -16.172 24.875 16.906 1 97.5 80 LEU A CA 1
ATOM 632 C C . LEU A 1 80 ? -17.391 24.266 16.25 1 97.5 80 LEU A C 1
ATOM 634 O O . LEU A 1 80 ? -18.5 24.297 16.797 1 97.5 80 LEU A O 1
ATOM 638 N N . SER A 1 81 ? -17.172 23.766 15.055 1 97 81 SER A N 1
ATOM 639 C CA . SER A 1 81 ? -18.281 23.094 14.391 1 97 81 SER A CA 1
ATOM 640 C C . SER A 1 81 ? -18.797 21.922 15.219 1 97 81 SER A C 1
ATOM 642 O O . SER A 1 81 ? -20 21.703 15.312 1 97 81 SER A O 1
ATOM 644 N N . ARG A 1 82 ? -17.891 21.188 15.773 1 96.06 82 ARG A N 1
ATOM 645 C CA . ARG A 1 82 ? -18.266 20.047 16.594 1 96.06 82 ARG A CA 1
ATOM 646 C C . ARG A 1 82 ? -18.938 20.484 17.891 1 96.06 82 ARG A C 1
ATOM 648 O O . ARG A 1 82 ? -19.875 19.844 18.359 1 96.06 82 ARG A O 1
ATOM 655 N N . VAL A 1 83 ? -18.5 21.516 18.469 1 96.56 83 VAL A N 1
ATOM 656 C CA . VAL A 1 83 ? -19.109 22.078 19.672 1 96.56 83 VAL A CA 1
ATOM 657 C C . VAL A 1 83 ? -20.531 22.516 19.375 1 96.56 83 VAL A C 1
ATOM 659 O O . VAL A 1 83 ? -21.469 22.188 20.125 1 96.56 83 VAL A O 1
ATOM 662 N N . TRP A 1 84 ? -20.719 23.266 18.266 1 95.5 84 TRP A N 1
ATOM 663 C CA . TRP A 1 84 ? -22.062 23.703 17.859 1 95.5 84 TRP A CA 1
ATOM 664 C C . TRP A 1 84 ? -23 22.5 17.719 1 95.5 84 TRP A C 1
ATOM 666 O O . TRP A 1 84 ? -24.141 22.547 18.156 1 95.5 84 TRP A O 1
ATOM 676 N N . ALA A 1 85 ? -22.5 21.453 17.094 1 92.94 85 ALA A N 1
ATOM 677 C CA . ALA A 1 85 ? -23.297 20.266 16.828 1 92.94 85 ALA A CA 1
ATOM 678 C C . ALA A 1 85 ? -23.719 19.578 18.125 1 92.94 85 ALA A C 1
ATOM 680 O O . ALA A 1 85 ? -24.766 18.938 18.188 1 92.94 85 ALA A O 1
ATOM 681 N N . ALA A 1 86 ? -22.984 19.734 19.141 1 93.31 86 ALA A N 1
ATOM 682 C CA . ALA A 1 86 ? -23.234 19.062 20.422 1 93.31 86 ALA A CA 1
ATOM 683 C C . ALA A 1 86 ? -24.188 19.875 21.297 1 93.31 86 ALA A C 1
ATOM 685 O O . ALA A 1 86 ? -24.734 19.375 22.266 1 93.31 86 ALA A O 1
ATOM 686 N N . LEU A 1 87 ? -24.375 21.141 20.969 1 94.25 87 LEU A N 1
ATOM 687 C CA . LEU A 1 87 ? -25.219 22.016 21.781 1 94.25 87 LEU A CA 1
ATOM 688 C C . LEU A 1 87 ? -26.688 21.641 21.641 1 94.25 87 LEU A C 1
ATOM 690 O O . LEU A 1 87 ? -27.109 21.141 20.594 1 94.25 87 LEU A O 1
ATOM 694 N N . PRO A 1 88 ? -27.438 21.906 22.672 1 92.25 88 PRO A N 1
ATOM 695 C CA . PRO A 1 88 ? -28.891 21.734 22.547 1 92.25 88 PRO A CA 1
ATOM 696 C C . PRO A 1 88 ? -29.484 22.672 21.5 1 92.25 88 PRO A C 1
ATOM 698 O O . PRO A 1 88 ? -28.828 23.609 21.047 1 92.25 88 PRO A O 1
ATOM 701 N N . GLU A 1 89 ? -30.672 22.5 21.016 1 87.81 89 GLU A N 1
ATOM 702 C CA . GLU A 1 89 ? -31.344 23.156 19.891 1 87.81 89 GLU A CA 1
ATOM 703 C C . GLU A 1 89 ? -31.297 24.688 20.047 1 87.81 89 GLU A C 1
ATOM 705 O O . GLU A 1 89 ? -31.125 25.406 19.047 1 87.81 89 GLU A O 1
ATOM 710 N N . ASN A 1 90 ? -31.328 25.25 21.25 1 87.69 90 ASN A N 1
ATOM 711 C CA . ASN A 1 90 ? -31.344 26.688 21.406 1 87.69 90 ASN A CA 1
ATOM 712 C C . ASN A 1 90 ? -30.016 27.219 21.953 1 87.69 90 ASN A C 1
ATOM 714 O O . ASN A 1 90 ? -29.891 28.406 22.266 1 87.69 90 ASN A O 1
ATOM 718 N N . GLY A 1 91 ? -29.078 26.359 21.969 1 92.75 91 GLY A N 1
ATOM 719 C CA . GLY A 1 91 ? -27.766 26.797 22.422 1 92.75 91 GLY A CA 1
ATOM 720 C C . GLY A 1 91 ? -27 27.609 21.391 1 92.75 91 GLY A C 1
ATOM 721 O O . GLY A 1 91 ? -27.141 27.375 20.188 1 92.75 91 GLY A O 1
ATOM 722 N N . LYS A 1 92 ? -26.219 28.594 21.875 1 94.31 92 LYS A N 1
ATOM 723 C CA . LYS A 1 92 ? -25.422 29.453 20.984 1 94.31 92 LYS A CA 1
ATOM 724 C C . LYS A 1 92 ? -24.016 29.656 21.531 1 94.31 92 LYS A C 1
ATOM 726 O O . LYS A 1 92 ? -23.797 29.547 22.75 1 94.31 92 LYS A O 1
ATOM 731 N N . LEU A 1 93 ? -23.172 29.922 20.641 1 95.75 93 LEU A N 1
ATOM 732 C CA . LEU A 1 93 ? -21.828 30.328 21.047 1 95.75 93 LEU A CA 1
ATOM 733 C C . LEU A 1 93 ? -21.641 31.828 20.906 1 95.75 93 LEU A C 1
ATOM 735 O O . LEU A 1 93 ? -22 32.406 19.891 1 95.75 93 LEU A O 1
ATOM 739 N N . PRO A 1 94 ? -21.109 32.406 22 1 93.81 94 PRO A N 1
ATOM 740 C CA . PRO A 1 94 ? -20.828 33.812 21.875 1 93.81 94 PRO A CA 1
ATOM 741 C C . PRO A 1 94 ? -19.734 34.125 20.859 1 93.81 94 PRO A C 1
ATOM 743 O O . PRO A 1 94 ? -18.797 33.344 20.688 1 93.81 94 PRO A O 1
ATOM 746 N N . VAL A 1 95 ? -19.891 35.312 20.219 1 94.56 95 VAL A N 1
ATOM 747 C CA . VAL A 1 95 ? -18.938 35.656 19.172 1 94.56 95 VAL A CA 1
ATOM 748 C C . VAL A 1 95 ? -18.094 36.875 19.609 1 94.56 95 VAL A C 1
ATOM 750 O O . VAL A 1 95 ? -17.188 37.281 18.891 1 94.56 95 VAL A O 1
ATOM 753 N N . PHE A 1 96 ? -18.375 37.438 20.812 1 92.62 96 PHE A N 1
ATOM 754 C CA . PHE A 1 96 ? -17.609 38.562 21.375 1 92.62 96 PHE A CA 1
ATOM 755 C C . PHE A 1 96 ? -16.875 38.094 22.641 1 92.62 96 PHE A C 1
ATOM 757 O O . PHE A 1 96 ? -17.344 37.219 23.359 1 92.62 96 PHE A O 1
ATOM 764 N N . THR A 1 97 ? -15.75 38.719 22.828 1 91.69 97 THR A N 1
ATOM 765 C CA . THR A 1 97 ? -15.008 38.5 24.062 1 91.69 97 THR A CA 1
ATOM 766 C C . THR A 1 97 ? -15.781 39.031 25.266 1 91.69 97 THR A C 1
ATOM 768 O O . THR A 1 97 ? -16.359 40.125 25.203 1 91.69 97 THR A O 1
ATOM 771 N N . ALA A 1 98 ? -15.867 38.188 26.266 1 87.25 98 ALA A N 1
ATOM 772 C CA . ALA A 1 98 ? -16.531 38.562 27.516 1 87.25 98 ALA A CA 1
ATOM 773 C C . ALA A 1 98 ? -15.781 38.031 28.719 1 87.25 98 ALA A C 1
ATOM 775 O O . ALA A 1 98 ? -16 36.906 29.141 1 87.25 98 ALA A O 1
ATOM 776 N N . GLY A 1 99 ? -14.984 38.875 29.266 1 81.75 99 GLY A N 1
ATOM 777 C CA . GLY A 1 99 ? -14.258 38.5 30.469 1 81.75 99 GLY A CA 1
ATOM 778 C C . GLY A 1 99 ? -13.398 37.25 30.281 1 81.75 99 GLY A C 1
ATOM 779 O O . GLY A 1 99 ? -12.695 37.125 29.281 1 81.75 99 GLY A O 1
ATOM 780 N N . LEU A 1 100 ? -13.484 36.438 31.359 1 83.19 100 LEU A N 1
ATOM 781 C CA . LEU A 1 100 ? -12.68 35.219 31.344 1 83.19 100 LEU A CA 1
ATOM 782 C C . LEU A 1 100 ? -13.484 34.062 30.797 1 83.19 100 LEU A C 1
ATOM 784 O O . LEU A 1 100 ? -12.93 33 30.5 1 83.19 100 LEU A O 1
ATOM 788 N N . GLU A 1 101 ? -14.727 34.312 30.547 1 89.19 101 GLU A N 1
ATOM 789 C CA . GLU A 1 101 ? -15.617 33.219 30.156 1 89.19 101 GLU A CA 1
ATOM 790 C C . GLU A 1 101 ? -15.594 33.031 28.641 1 89.19 101 GLU A C 1
ATOM 792 O O . GLU A 1 101 ? -15.828 31.906 28.156 1 89.19 101 GLU A O 1
ATOM 797 N N . ASN A 1 102 ? -15.414 34.031 27.953 1 92.5 102 ASN A N 1
ATOM 798 C CA . ASN A 1 102 ? -15.281 33.969 26.5 1 92.5 102 ASN A CA 1
ATOM 799 C C . ASN A 1 102 ? -14.109 34.844 26.016 1 92.5 102 ASN A C 1
ATOM 801 O O . ASN A 1 102 ? -14.242 36.031 25.828 1 92.5 102 ASN A O 1
ATOM 805 N N . ASN A 1 103 ? -13.016 34.219 25.797 1 93 103 ASN A N 1
ATOM 806 C CA . ASN A 1 103 ? -11.805 34.938 25.422 1 93 103 ASN A CA 1
ATOM 807 C C . ASN A 1 103 ? -10.844 34.031 24.641 1 93 103 ASN A C 1
ATOM 809 O O . ASN A 1 103 ? -11.133 32.844 24.422 1 93 103 ASN A O 1
ATOM 813 N N . GLN A 1 104 ? -9.773 34.656 24.188 1 95.06 104 GLN A N 1
ATOM 814 C CA . GLN A 1 104 ? -8.773 33.844 23.484 1 95.06 104 GLN A CA 1
ATOM 815 C C . GLN A 1 104 ? -7.383 34.469 23.625 1 95.06 104 GLN A C 1
ATOM 817 O O . GLN A 1 104 ? -7.242 35.656 23.859 1 95.06 104 GLN A O 1
ATOM 822 N N . ARG A 1 105 ? -6.426 33.656 23.578 1 95.94 105 ARG A N 1
ATOM 823 C CA . ARG A 1 105 ? -5.008 34.031 23.578 1 95.94 105 ARG A CA 1
ATOM 824 C C . ARG A 1 105 ? -4.281 33.344 22.406 1 95.94 105 ARG A C 1
ATOM 826 O O . ARG A 1 105 ? -4.551 32.188 22.078 1 95.94 105 ARG A O 1
ATOM 833 N N . ILE A 1 106 ? -3.457 34.156 21.781 1 97.94 106 ILE A N 1
ATOM 834 C CA . ILE A 1 106 ? -2.623 33.625 20.703 1 97.94 106 ILE A CA 1
ATOM 835 C C . ILE A 1 106 ? -1.228 33.312 21.234 1 97.94 106 ILE A C 1
ATOM 837 O O . ILE A 1 106 ? -0.549 34.188 21.781 1 97.94 106 ILE A O 1
ATOM 841 N N . ARG A 1 107 ? -0.837 32.094 21.125 1 97.56 107 ARG A N 1
ATOM 842 C CA . ARG A 1 107 ? 0.491 31.672 21.562 1 97.56 107 ARG A CA 1
ATOM 843 C C . ARG A 1 107 ? 1.467 31.641 20.391 1 97.56 107 ARG A C 1
ATOM 845 O O . ARG A 1 107 ? 1.196 31.016 19.359 1 97.56 107 ARG A O 1
ATOM 852 N N . ILE A 1 108 ? 2.562 32.281 20.516 1 98.06 108 ILE A N 1
ATOM 853 C CA . ILE A 1 108 ? 3.566 32.375 19.469 1 98.06 108 ILE A CA 1
ATOM 854 C C . ILE A 1 108 ? 4.902 31.828 19.969 1 98.06 108 ILE A C 1
ATOM 856 O O . ILE A 1 108 ? 5.363 32.219 21.047 1 98.06 108 ILE A O 1
ATOM 860 N N . VAL A 1 109 ? 5.477 30.953 19.219 1 97.25 109 VAL A N 1
ATOM 861 C CA . VAL A 1 109 ? 6.754 30.344 19.562 1 97.25 109 VAL A CA 1
ATOM 862 C C . VAL A 1 109 ? 7.781 30.641 18.469 1 97.25 109 VAL A C 1
ATOM 864 O O . VAL A 1 109 ? 7.594 30.25 17.312 1 97.25 109 VAL A O 1
ATOM 867 N N . LEU A 1 110 ? 8.844 31.297 18.828 1 96.31 110 LEU A N 1
ATOM 868 C CA . LEU A 1 110 ? 9.938 31.531 17.891 1 96.31 110 LEU A CA 1
ATOM 869 C C . LEU A 1 110 ? 10.727 30.25 17.656 1 96.31 110 LEU A C 1
ATOM 871 O O . LEU A 1 110 ? 10.82 29.406 18.562 1 96.31 110 LEU A O 1
ATOM 875 N N . PRO A 1 111 ? 11.312 30.141 16.484 1 92.94 111 PRO A N 1
ATOM 876 C CA . PRO A 1 111 ? 12.031 28.906 16.188 1 92.94 111 PRO A CA 1
ATOM 877 C C . PRO A 1 111 ? 13.289 28.734 17.031 1 92.94 111 PRO A C 1
ATOM 879 O O . PRO A 1 111 ? 14.094 29.656 17.141 1 92.94 111 PRO A O 1
ATOM 882 N N . GLU A 1 112 ? 13.438 27.578 17.562 1 89.56 112 GLU A N 1
ATOM 883 C CA . GLU A 1 112 ? 14.602 27.297 18.406 1 89.56 112 GLU A CA 1
ATOM 884 C C . GLU A 1 112 ? 15.906 27.5 17.641 1 89.56 112 GLU A C 1
ATOM 886 O O . GLU A 1 112 ? 16.906 27.953 18.203 1 89.56 112 GLU A O 1
ATOM 891 N N . VAL A 1 113 ? 15.891 27.172 16.391 1 85.25 113 VAL A N 1
ATOM 892 C CA . VAL A 1 113 ? 17.062 27.281 15.539 1 85.25 113 VAL A CA 1
ATOM 893 C C . VAL A 1 113 ? 17.531 28.75 15.484 1 85.25 113 VAL A C 1
ATOM 895 O O . VAL A 1 113 ? 18.734 29.016 15.383 1 85.25 113 VAL A O 1
ATOM 898 N N . LEU A 1 114 ? 16.641 29.641 15.594 1 92.81 114 LEU A N 1
ATOM 899 C CA . LEU A 1 114 ? 16.984 31.047 15.609 1 92.81 114 LEU A CA 1
ATOM 900 C C . LEU A 1 114 ? 17.906 31.375 16.781 1 92.81 114 LEU A C 1
ATOM 902 O O . LEU A 1 114 ? 18.953 31.984 16.609 1 92.81 114 LEU A O 1
ATOM 906 N N . PHE A 1 115 ? 17.578 30.891 17.953 1 93.69 115 PHE A N 1
ATOM 907 C CA . PHE A 1 115 ? 18.359 31.156 19.156 1 93.69 115 PHE A CA 1
ATOM 908 C C . PHE A 1 115 ? 19.734 30.484 19.062 1 93.69 115 PHE A C 1
ATOM 910 O O . PHE A 1 115 ? 20.75 31.094 19.438 1 93.69 115 PHE A O 1
ATOM 917 N N . GLU A 1 116 ? 19.688 29.297 18.625 1 89.06 116 GLU A N 1
ATOM 918 C CA . GLU A 1 116 ? 20.938 28.547 18.516 1 89.06 116 GLU A CA 1
ATOM 919 C C . GLU A 1 116 ? 21.906 29.219 17.562 1 89.06 116 GLU A C 1
ATOM 921 O O . GLU A 1 116 ? 23.094 29.359 17.875 1 89.06 116 GLU A O 1
ATOM 926 N N . ARG A 1 117 ? 21.406 29.609 16.438 1 88.31 117 ARG A N 1
ATOM 927 C CA . ARG A 1 117 ? 22.266 30.234 15.43 1 88.31 117 ARG A CA 1
ATOM 928 C C . ARG A 1 117 ? 22.75 31.594 15.891 1 88.31 117 ARG A C 1
ATOM 930 O O . ARG A 1 117 ? 23.875 32 15.594 1 88.31 117 ARG A O 1
ATOM 937 N N . LEU A 1 118 ? 21.953 32.312 16.531 1 92.81 118 LEU A N 1
ATOM 938 C CA . LEU A 1 118 ? 22.344 33.594 17.062 1 92.81 118 LEU A CA 1
ATOM 939 C C . LEU A 1 118 ? 23.391 33.438 18.156 1 92.81 118 LEU A C 1
ATOM 941 O O . LEU A 1 118 ? 24.375 34.156 18.203 1 92.81 118 LEU A O 1
ATOM 945 N N . TYR A 1 119 ? 23.125 32.469 18.984 1 92.19 119 TYR A N 1
ATOM 946 C CA . TYR A 1 119 ? 24.062 32.219 20.078 1 92.19 119 TYR A CA 1
ATOM 947 C C . TYR A 1 119 ? 25.438 31.844 19.531 1 92.19 119 TYR A C 1
ATOM 949 O O . TYR A 1 119 ? 26.453 32.312 20.031 1 92.19 119 TYR A O 1
ATOM 957 N N . THR A 1 120 ? 25.406 31.047 18.547 1 88.19 120 THR A N 1
ATOM 958 C CA . THR A 1 120 ? 26.656 30.625 17.906 1 88.19 120 THR A CA 1
ATOM 959 C C . THR A 1 120 ? 27.328 31.812 17.234 1 88.19 120 THR A C 1
ATOM 961 O O . THR A 1 120 ? 28.547 31.969 17.312 1 88.19 120 THR A O 1
ATOM 964 N N . ALA A 1 121 ? 26.562 32.562 16.578 1 89.56 121 ALA A N 1
ATOM 965 C CA . ALA A 1 121 ? 27.094 33.719 15.828 1 89.56 121 ALA A CA 1
ATOM 966 C C . ALA A 1 121 ? 27.703 34.75 16.766 1 89.56 121 ALA A C 1
ATOM 968 O O . ALA A 1 121 ? 28.594 35.5 16.375 1 89.56 121 ALA A O 1
ATOM 969 N N . GLU A 1 122 ? 27.234 34.781 17.984 1 90.62 122 GLU A N 1
ATOM 970 C CA . GLU A 1 122 ? 27.781 35.688 18.984 1 90.62 122 GLU A CA 1
ATOM 971 C C . GLU A 1 122 ? 29.25 35.406 19.25 1 90.62 122 GLU A C 1
ATOM 973 O O . GLU A 1 122 ? 30.016 36.312 19.578 1 90.62 122 GLU A O 1
ATOM 978 N N . ASN A 1 123 ? 29.609 34.156 19.031 1 86.81 123 ASN A N 1
ATOM 979 C CA . ASN A 1 123 ? 30.984 33.75 19.312 1 86.81 123 ASN A CA 1
ATOM 980 C C . ASN A 1 123 ? 31.484 34.312 20.641 1 86.81 123 ASN A C 1
ATOM 982 O O . ASN A 1 123 ? 32.531 34.969 20.688 1 86.81 123 ASN A O 1
ATOM 986 N N . PHE A 1 124 ? 30.844 34.125 21.781 1 86.56 124 PHE A N 1
ATOM 987 C CA . PHE A 1 124 ? 31.094 34.656 23.109 1 86.56 124 PHE A CA 1
ATOM 988 C C . PHE A 1 124 ? 32.438 34.219 23.625 1 86.56 124 PHE A C 1
ATOM 990 O O . PHE A 1 124 ? 32.969 34.812 24.562 1 86.56 124 PHE A O 1
ATOM 997 N N . GLN A 1 125 ? 33.125 33.375 22.969 1 80.06 125 GLN A N 1
ATOM 998 C CA . GLN A 1 125 ? 34.406 32.844 23.406 1 80.06 125 GLN A CA 1
ATOM 999 C C . GLN A 1 125 ? 34.406 32.594 24.922 1 80.06 125 GLN A C 1
ATOM 1001 O O . GLN A 1 125 ? 35.312 33.031 25.625 1 80.06 125 GLN A O 1
ATOM 1006 N N . GLY A 1 126 ? 33.344 32.094 25.422 1 75.88 126 GLY A N 1
ATOM 1007 C CA . GLY A 1 126 ? 33.219 31.703 26.828 1 75.88 126 GLY A CA 1
ATOM 1008 C C . GLY A 1 126 ? 32.812 32.844 27.734 1 75.88 126 GLY A C 1
ATOM 1009 O O . GLY A 1 126 ? 32.562 32.625 28.922 1 75.88 126 GLY A O 1
ATOM 1010 N N . ASN A 1 127 ? 32.625 34.062 27.391 1 84.75 127 ASN A N 1
ATOM 1011 C CA . ASN A 1 127 ? 32.312 35.219 28.25 1 84.75 127 ASN A CA 1
ATOM 1012 C C . ASN A 1 127 ? 30.859 35.656 28.094 1 84.75 127 ASN A C 1
ATOM 1014 O O . ASN A 1 127 ? 30.469 36.688 28.625 1 84.75 127 ASN A O 1
ATOM 1018 N N . GLY A 1 128 ? 30.062 34.938 27.422 1 88.31 128 GLY A N 1
ATOM 1019 C CA . GLY A 1 128 ? 28.672 35.312 27.203 1 88.31 128 GLY A CA 1
ATOM 1020 C C . GLY A 1 128 ? 27.719 34.656 28.188 1 88.31 128 GLY A C 1
ATOM 1021 O O . GLY A 1 128 ? 28.141 33.875 29.031 1 88.31 128 GLY A O 1
ATOM 1022 N N . PRO A 1 129 ? 26.5 35.188 28.281 1 91.88 129 PRO A N 1
ATOM 1023 C CA . PRO A 1 129 ? 25.5 34.5 29.109 1 91.88 129 PRO A CA 1
ATOM 1024 C C . PRO A 1 129 ? 25.281 33.062 28.672 1 91.88 129 PRO A C 1
ATOM 1026 O O . PRO A 1 129 ? 25.672 32.656 27.578 1 91.88 129 PRO A O 1
ATOM 1029 N N . ASP A 1 130 ? 24.75 32.344 29.703 1 91.06 130 ASP A N 1
ATOM 1030 C CA . ASP A 1 130 ? 24.391 30.969 29.297 1 91.06 130 ASP A CA 1
ATOM 1031 C C . ASP A 1 130 ? 23.266 30.984 28.266 1 91.06 130 ASP A C 1
ATOM 1033 O O . ASP A 1 130 ? 22.578 31.984 28.094 1 91.06 130 ASP A O 1
ATOM 1037 N N . TYR A 1 131 ? 23.062 29.953 27.578 1 91.44 131 TYR A N 1
ATOM 1038 C CA . TYR A 1 131 ? 22.156 29.844 26.438 1 91.44 131 TYR A CA 1
ATOM 1039 C C . TYR A 1 131 ? 20.734 30.219 26.844 1 91.44 131 TYR A C 1
ATOM 1041 O O . TYR A 1 131 ? 20.047 30.953 26.125 1 91.44 131 TYR A O 1
ATOM 1049 N N . VAL A 1 132 ? 20.25 29.703 28 1 93.19 132 VAL A N 1
ATOM 1050 C CA . VAL A 1 132 ? 18.891 29.953 28.453 1 93.19 132 VAL A CA 1
ATOM 1051 C C . VAL A 1 132 ? 18.688 31.453 28.703 1 93.19 132 VAL A C 1
ATOM 1053 O O . VAL A 1 132 ? 17.672 32.031 28.312 1 93.19 132 VAL A O 1
ATOM 1056 N N . THR A 1 133 ? 19.625 31.984 29.312 1 93 133 THR A N 1
ATOM 1057 C CA . THR A 1 133 ? 19.562 33.406 29.578 1 93 133 THR A CA 1
ATOM 1058 C C . THR A 1 133 ? 19.547 34.219 28.266 1 93 133 THR A C 1
ATOM 1060 O O . THR A 1 133 ? 18.781 35.156 28.141 1 93 133 THR A O 1
ATOM 1063 N N . TYR A 1 134 ? 20.422 33.812 27.375 1 94 134 TYR A N 1
ATOM 1064 C CA . TYR A 1 134 ? 20.484 34.469 26.078 1 94 134 TYR A CA 1
ATOM 1065 C C . TYR A 1 134 ? 19.141 34.406 25.359 1 94 134 TYR A C 1
ATOM 1067 O O . TYR A 1 134 ? 18.641 35.406 24.859 1 94 134 TYR A O 1
ATOM 1075 N N . ARG A 1 135 ? 18.562 33.281 25.344 1 94.12 135 ARG A N 1
ATOM 1076 C CA . ARG A 1 135 ? 17.25 33.031 24.734 1 94.12 135 ARG A CA 1
ATOM 1077 C C . ARG A 1 135 ? 16.172 33.906 25.375 1 94.12 135 ARG A C 1
ATOM 1079 O O . ARG A 1 135 ? 15.359 34.5 24.688 1 94.12 135 ARG A O 1
ATOM 1086 N N . ASN A 1 136 ? 16.172 33.969 26.672 1 94.69 136 ASN A N 1
ATOM 1087 C CA . ASN A 1 136 ? 15.188 34.75 27.406 1 94.69 136 ASN A CA 1
ATOM 1088 C C . ASN A 1 136 ? 15.297 36.219 27.094 1 94.69 136 ASN A C 1
ATOM 1090 O O . ASN A 1 136 ? 14.289 36.938 27.047 1 94.69 136 ASN A O 1
ATOM 1094 N N . GLN A 1 137 ? 16.516 36.656 26.859 1 92.75 137 GLN A N 1
ATOM 1095 C CA . GLN A 1 137 ? 16.734 38.062 26.531 1 92.75 137 GLN A CA 1
ATOM 1096 C C . GLN A 1 137 ? 16.094 38.406 25.203 1 92.75 137 GLN A C 1
ATOM 1098 O O . GLN A 1 137 ? 15.562 39.5 25.031 1 92.75 137 GLN A O 1
ATOM 1103 N N . ILE A 1 138 ? 16.141 37.5 24.344 1 94.56 138 ILE A N 1
ATOM 1104 C CA . ILE A 1 138 ? 15.523 37.75 23.047 1 94.56 138 ILE A CA 1
ATOM 1105 C C . ILE A 1 138 ? 14.008 37.812 23.203 1 94.56 138 ILE A C 1
ATOM 1107 O O . ILE A 1 138 ? 13.352 38.656 22.641 1 94.56 138 ILE A O 1
ATOM 1111 N N . TYR A 1 139 ? 13.445 36.906 23.969 1 95.31 139 TYR A N 1
ATOM 1112 C CA . TYR A 1 139 ? 12.008 36.938 24.234 1 95.31 139 TYR A CA 1
ATOM 1113 C C . TYR A 1 139 ? 11.617 38.219 24.969 1 95.31 139 TYR A C 1
ATOM 1115 O O . TYR A 1 139 ? 10.531 38.781 24.75 1 95.31 139 TYR A O 1
ATOM 1123 N N . ASP A 1 140 ? 12.5 38.656 25.844 1 92.62 140 ASP A N 1
ATOM 1124 C CA . ASP A 1 140 ? 12.25 39.938 26.531 1 92.62 140 ASP A CA 1
ATOM 1125 C C . ASP A 1 140 ? 12.148 41.094 25.531 1 92.62 140 ASP A C 1
ATOM 1127 O O . ASP A 1 140 ? 11.273 41.938 25.656 1 92.62 140 ASP A O 1
ATOM 1131 N N . LEU A 1 141 ? 13.055 41.062 24.641 1 93.88 141 LEU A N 1
ATOM 1132 C CA . LEU A 1 141 ? 13.055 42.094 23.609 1 93.88 141 LEU A CA 1
ATOM 1133 C C . LEU A 1 141 ? 11.758 42.062 22.812 1 93.88 141 LEU A C 1
ATOM 1135 O O . LEU A 1 141 ? 11.148 43.125 22.562 1 93.88 141 LEU A O 1
ATOM 1139 N N . VAL A 1 142 ? 11.344 40.938 22.406 1 95.69 142 VAL A N 1
ATOM 1140 C CA . VAL A 1 142 ? 10.133 40.781 21.609 1 95.69 142 VAL A CA 1
ATOM 1141 C C . VAL A 1 142 ? 8.914 41.188 22.438 1 95.69 142 VAL A C 1
ATOM 1143 O O . VAL A 1 142 ? 7.996 41.812 21.922 1 95.69 142 VAL A O 1
ATOM 1146 N N . THR A 1 143 ? 8.875 40.781 23.688 1 93.75 143 THR A N 1
ATOM 1147 C CA . THR A 1 143 ? 7.777 41.125 24.578 1 93.75 143 THR A CA 1
ATOM 1148 C C . THR A 1 143 ? 7.648 42.656 24.703 1 93.75 143 THR A C 1
ATOM 1150 O O . THR A 1 143 ? 6.547 43.188 24.578 1 93.75 143 THR A O 1
ATOM 1153 N N . ASP A 1 144 ? 8.758 43.219 24.891 1 92.81 144 ASP A N 1
ATOM 1154 C CA . ASP A 1 144 ? 8.766 44.688 25 1 92.81 144 ASP A CA 1
ATOM 1155 C C . ASP A 1 144 ? 8.297 45.344 23.703 1 92.81 144 ASP A C 1
ATOM 1157 O O . ASP A 1 144 ? 7.566 46.344 23.734 1 92.81 144 ASP A O 1
ATOM 1161 N N . GLY A 1 145 ? 8.766 44.812 22.672 1 94.19 145 GLY A N 1
ATOM 1162 C CA . GLY A 1 145 ? 8.328 45.281 21.375 1 94.19 145 GLY A CA 1
ATOM 1163 C C . GLY A 1 145 ? 6.832 45.156 21.172 1 94.19 145 GLY A C 1
ATOM 1164 O O . GLY A 1 145 ? 6.191 46.062 20.625 1 94.19 145 GLY A O 1
ATOM 1165 N N . LEU A 1 146 ? 6.246 44.062 21.547 1 95.19 146 LEU A N 1
ATOM 1166 C CA . LEU A 1 146 ? 4.812 43.844 21.406 1 95.19 146 LEU A CA 1
ATOM 1167 C C . LEU A 1 146 ? 4.02 44.75 22.312 1 95.19 146 LEU A C 1
ATOM 1169 O O . LEU A 1 146 ? 2.947 45.25 21.938 1 95.19 146 LEU A O 1
ATOM 1173 N N . ILE A 1 147 ? 4.535 44.969 23.516 1 93.31 147 ILE A N 1
ATOM 1174 C CA . ILE A 1 147 ? 3.883 45.875 24.438 1 93.31 147 ILE A CA 1
ATOM 1175 C C . ILE A 1 147 ? 3.881 47.281 23.844 1 93.31 147 ILE A C 1
ATOM 1177 O O . ILE A 1 147 ? 2.883 48 23.953 1 93.31 147 ILE A O 1
ATOM 1181 N N . THR A 1 148 ? 4.984 47.625 23.234 1 93.94 148 THR A N 1
ATOM 1182 C CA . THR A 1 148 ? 5.074 48.906 22.578 1 93.94 148 THR A CA 1
ATOM 1183 C C . THR A 1 148 ? 4.062 49.031 21.438 1 93.94 148 THR A C 1
ATOM 1185 O O . THR A 1 148 ? 3.541 50.094 21.156 1 93.94 148 THR A O 1
ATOM 1188 N N . GLN A 1 149 ? 3.758 47.906 20.875 1 95.25 149 GLN A N 1
ATOM 1189 C CA . GLN A 1 149 ? 2.832 47.875 19.734 1 95.25 149 GLN A CA 1
ATOM 1190 C C . GLN A 1 149 ? 1.392 47.719 20.219 1 95.25 149 GLN A C 1
ATOM 1192 O O . GLN A 1 149 ? 0.463 47.688 19.406 1 95.25 149 GLN A O 1
ATOM 1197 N N . LEU A 1 150 ? 1.118 47.625 21.453 1 94.19 150 LEU A N 1
ATOM 1198 C CA . LEU A 1 150 ? -0.185 47.281 22.016 1 94.19 150 LEU A CA 1
ATOM 1199 C C . LEU A 1 150 ? -1.252 48.281 21.562 1 94.19 150 LEU A C 1
ATOM 1201 O O . LEU A 1 150 ? -2.383 47.875 21.266 1 94.19 150 LEU A O 1
ATOM 1205 N N . PRO A 1 151 ? -0.963 49.656 21.516 1 93.31 151 PRO A N 1
ATOM 1206 C CA . PRO A 1 151 ? -1.984 50.562 21 1 93.31 151 PRO A CA 1
ATOM 1207 C C . PRO A 1 151 ? -2.439 50.219 19.594 1 93.31 151 PRO A C 1
ATOM 1209 O O . PRO A 1 151 ? -3.639 50.219 19.312 1 93.31 151 PRO A O 1
ATOM 1212 N N . LEU A 1 152 ? -1.499 49.906 18.797 1 94.62 152 LEU A N 1
ATOM 1213 C CA . LEU A 1 152 ? -1.816 49.531 17.422 1 94.62 152 LEU A CA 1
ATOM 1214 C C . LEU A 1 152 ? -2.609 48.219 17.391 1 94.62 152 LEU A C 1
ATOM 1216 O O . LEU A 1 152 ? -3.631 48.125 16.703 1 94.62 152 LEU A O 1
ATOM 1220 N N . LEU A 1 153 ? -2.135 47.156 18.094 1 94.56 153 LEU A N 1
ATOM 1221 C CA . LEU A 1 153 ? -2.781 45.875 18.109 1 94.56 153 LEU A CA 1
ATOM 1222 C C . LEU A 1 153 ? -4.195 45.969 18.672 1 94.56 153 LEU A C 1
ATOM 1224 O O . LEU A 1 153 ? -5.113 45.312 18.172 1 94.56 153 LEU A O 1
ATOM 1228 N N . THR A 1 154 ? -4.375 46.781 19.703 1 92 154 THR A N 1
ATOM 1229 C CA . THR A 1 154 ? -5.695 47 20.281 1 92 154 THR A CA 1
ATOM 1230 C C . THR A 1 154 ? -6.641 47.625 19.25 1 92 154 THR A C 1
ATOM 1232 O O . THR A 1 154 ? -7.777 47.188 19.109 1 92 154 THR A O 1
ATOM 1235 N N . TYR A 1 155 ? -6.145 48.625 18.594 1 92.31 155 TYR A N 1
ATOM 1236 C CA . TYR A 1 155 ? -6.957 49.281 17.594 1 92.31 155 TYR A CA 1
ATOM 1237 C C . TYR A 1 155 ? -7.367 48.312 16.484 1 92.31 155 TYR A C 1
ATOM 1239 O O . TYR A 1 155 ? -8.516 48.344 16.031 1 92.31 155 TYR A O 1
ATOM 1247 N N . LEU A 1 156 ? -6.465 47.531 16.078 1 93.38 156 LEU A N 1
ATOM 1248 C CA . LEU A 1 156 ? -6.66 46.656 14.922 1 93.38 156 LEU A CA 1
ATOM 1249 C C . LEU A 1 156 ? -7.613 45.5 15.266 1 93.38 156 LEU A C 1
ATOM 1251 O O . LEU A 1 156 ? -8.367 45.031 14.398 1 93.38 156 LEU A O 1
ATOM 1255 N N . PHE A 1 157 ? -7.621 45 16.516 1 92.94 157 PHE A N 1
ATOM 1256 C CA . PHE A 1 157 ? -8.258 43.719 16.766 1 92.94 157 PHE A CA 1
ATOM 1257 C C . PHE A 1 157 ? -9.367 43.844 17.797 1 92.94 157 PHE A C 1
ATOM 1259 O O . PHE A 1 157 ? -10.07 42.875 18.094 1 92.94 157 PHE A O 1
ATOM 1266 N N . ALA A 1 158 ? -9.57 45.031 18.281 1 88 158 ALA A N 1
ATOM 1267 C CA . ALA A 1 158 ? -10.727 45.25 19.141 1 88 158 ALA A CA 1
ATOM 1268 C C . ALA A 1 158 ? -12.031 45.125 18.359 1 88 158 ALA A C 1
ATOM 1270 O O . ALA A 1 158 ? -12.117 45.562 17.203 1 88 158 ALA A O 1
ATOM 1271 N N . ALA A 1 159 ? -13 44.406 18.953 1 82.62 159 ALA A N 1
ATOM 1272 C CA . ALA A 1 159 ? -14.242 44.156 18.234 1 82.62 159 ALA A CA 1
ATOM 1273 C C . ALA A 1 159 ? -15.422 44.812 18.922 1 82.62 159 ALA A C 1
ATOM 1275 O O . ALA A 1 159 ? -16.484 45 18.328 1 82.62 159 ALA A O 1
ATOM 1276 N N . SER A 1 160 ? -15.32 45.25 20.156 1 74.75 160 SER A N 1
ATOM 1277 C CA . SER A 1 160 ? -16.438 45.781 20.938 1 74.75 160 SER A CA 1
ATOM 1278 C C . SER A 1 160 ? -16.594 47.281 20.766 1 74.75 160 SER A C 1
ATOM 1280 O O . SER A 1 160 ? -15.656 48.031 21.031 1 74.75 160 SER A O 1
ATOM 1282 N N . PRO A 1 161 ? -17.844 47.688 20.047 1 65.12 161 PRO A N 1
ATOM 1283 C CA . PRO A 1 161 ? -18.016 49.156 19.859 1 65.12 161 PRO A CA 1
ATOM 1284 C C . PRO A 1 161 ? -18.234 49.875 21.188 1 65.12 161 PRO A C 1
ATOM 1286 O O . PRO A 1 161 ? -18.75 49.281 22.141 1 65.12 161 PRO A O 1
ATOM 1289 N N . ALA A 1 162 ? -17.594 51.094 21.422 1 55.69 162 ALA A N 1
ATOM 1290 C CA . ALA A 1 162 ? -17.609 51.906 22.641 1 55.69 162 ALA A CA 1
ATOM 1291 C C . ALA A 1 162 ? -19 52.469 22.922 1 55.69 162 ALA A C 1
ATOM 1293 O O . ALA A 1 162 ? -19.219 53.156 23.922 1 55.69 162 ALA A O 1
ATOM 1294 N N . LYS A 1 163 ? -19.984 52.719 22.094 1 50.91 163 LYS A N 1
ATOM 1295 C CA . LYS A 1 163 ? -20.922 53.719 22.578 1 50.91 163 LYS A CA 1
ATOM 1296 C C . LYS A 1 163 ? -21.203 53.562 24.062 1 50.91 163 LYS A C 1
ATOM 1298 O O . LYS A 1 163 ? -21.141 54.531 24.812 1 50.91 163 LYS A O 1
ATOM 1303 N N . ASN A 1 164 ? -21.984 52.656 24.438 1 46.5 164 ASN A N 1
ATOM 1304 C CA . ASN A 1 164 ? -22.234 52.344 25.828 1 46.5 164 ASN A CA 1
ATOM 1305 C C . ASN A 1 164 ? -21.375 51.156 26.297 1 46.5 164 ASN A C 1
ATOM 1307 O O . ASN A 1 164 ? -21.562 50.625 27.391 1 46.5 164 ASN A O 1
ATOM 1311 N N . GLY A 1 165 ? -20.109 50.938 25.438 1 50.12 165 GLY A N 1
ATOM 1312 C CA . GLY A 1 165 ? -19.391 49.719 25.719 1 50.12 165 GLY A CA 1
ATOM 1313 C C . GLY A 1 165 ? -17.938 49.75 25.312 1 50.12 165 GLY A C 1
ATOM 1314 O O . GLY A 1 165 ? -17.578 50.406 24.328 1 50.12 165 GLY A O 1
ATOM 1315 N N . ARG A 1 166 ? -17.047 49.75 26.188 1 55.69 166 ARG A N 1
ATOM 1316 C CA . ARG A 1 166 ? -15.586 49.688 26.172 1 55.69 166 ARG A CA 1
ATOM 1317 C C . ARG A 1 166 ? -15.109 48.375 25.531 1 55.69 166 ARG A C 1
ATOM 1319 O O . ARG A 1 166 ? -15.766 47.344 25.641 1 55.69 166 ARG A O 1
ATOM 1326 N N . ALA A 1 167 ? -14.203 48.656 24.375 1 62.38 167 ALA A N 1
ATOM 1327 C CA . ALA A 1 167 ? -13.484 47.438 24.016 1 62.38 167 ALA A CA 1
ATOM 1328 C C . ALA A 1 167 ? -13.086 46.656 25.25 1 62.38 167 ALA A C 1
ATOM 1330 O O . ALA A 1 167 ? -13.016 47.219 26.359 1 62.38 167 ALA A O 1
ATOM 1331 N N . PHE A 1 168 ? -13.055 45.375 24.969 1 66.25 168 PHE A N 1
ATOM 1332 C CA . PHE A 1 168 ? -12.648 44.562 26.094 1 66.25 168 PHE A CA 1
ATOM 1333 C C . PHE A 1 168 ? -11.273 45 26.609 1 66.25 168 PHE A C 1
ATOM 1335 O O . PHE A 1 168 ? -10.344 45.188 25.812 1 66.25 168 PHE A O 1
ATOM 1342 N N . TRP A 1 169 ? -11.289 45.438 27.797 1 73.5 169 TRP A N 1
ATOM 1343 C CA . TRP A 1 169 ? -10.031 45.688 28.5 1 73.5 169 TRP A CA 1
ATOM 1344 C C . TRP A 1 169 ? -9.992 44.938 29.828 1 73.5 169 TRP A C 1
ATOM 1346 O O . TRP A 1 169 ? -10.953 44.969 30.594 1 73.5 169 TRP A O 1
ATOM 1356 N N . PRO A 1 170 ? -8.953 44.25 29.969 1 73.69 170 PRO A N 1
ATOM 1357 C CA . PRO A 1 170 ? -8.875 43.5 31.219 1 73.69 170 PRO A CA 1
ATOM 1358 C C . PRO A 1 170 ? -8.75 44.375 32.438 1 73.69 170 PRO A C 1
ATOM 1360 O O . PRO A 1 170 ? -8.469 45.594 32.312 1 73.69 170 PRO A O 1
ATOM 1363 N N . ALA A 1 171 ? -9.039 43.75 33.625 1 74.25 171 ALA A N 1
ATOM 1364 C CA . ALA A 1 171 ? -8.805 44.469 34.875 1 74.25 171 ALA A CA 1
ATOM 1365 C C . ALA A 1 171 ? -7.332 44.844 35.031 1 74.25 171 ALA A C 1
ATOM 1367 O O . ALA A 1 171 ? -6.461 44.188 34.438 1 74.25 171 ALA A O 1
ATOM 1368 N N . PRO A 1 172 ? -7.133 45.938 35.688 1 72.38 172 PRO A N 1
ATOM 1369 C CA . PRO A 1 172 ? -5.754 46.406 35.844 1 72.38 172 PRO A CA 1
ATOM 1370 C C . PRO A 1 172 ? -4.785 45.312 36.281 1 72.38 172 PRO A C 1
ATOM 1372 O O . PRO A 1 172 ? -3.645 45.281 35.812 1 72.38 172 PRO A O 1
ATOM 1375 N N . ASP A 1 173 ? -5.281 44.438 37.031 1 70.31 173 ASP A N 1
ATOM 1376 C CA . ASP A 1 173 ? -4.418 43.375 37.531 1 70.31 173 ASP A CA 1
ATOM 1377 C C . ASP A 1 173 ? -4.211 42.312 36.469 1 70.31 173 ASP A C 1
ATOM 1379 O O . ASP A 1 173 ? -3.303 41.469 36.594 1 70.31 173 ASP A O 1
ATOM 1383 N N . GLN A 1 174 ? -4.988 42.5 35.406 1 74.12 174 GLN A N 1
ATOM 1384 C CA . GLN A 1 174 ? -4.922 41.469 34.375 1 74.12 174 GLN A CA 1
ATOM 1385 C C . GLN A 1 174 ? -4.281 42 33.094 1 74.12 174 GLN A C 1
ATOM 1387 O O . GLN A 1 174 ? -4.141 41.281 32.125 1 74.12 174 GLN A O 1
ATOM 1392 N N . GLU A 1 175 ? -3.848 43.188 33.219 1 78.44 175 GLU A N 1
ATOM 1393 C CA . GLU A 1 175 ? -3.273 43.812 32.062 1 78.44 175 GLU A CA 1
ATOM 1394 C C . GLU A 1 175 ? -1.994 43.125 31.609 1 78.44 175 GLU A C 1
ATOM 1396 O O . GLU A 1 175 ? -1.635 43.156 30.422 1 78.44 175 GLU A O 1
ATOM 1401 N N . ARG A 1 176 ? -1.403 42.469 32.531 1 74.12 176 ARG A N 1
ATOM 1402 C CA . ARG A 1 176 ? -0.185 41.719 32.219 1 74.12 176 ARG A CA 1
ATOM 1403 C C . ARG A 1 176 ? -0.471 40.562 31.266 1 74.12 176 ARG A C 1
ATOM 1405 O O . ARG A 1 176 ? 0.439 40.062 30.594 1 74.12 176 ARG A O 1
ATOM 1412 N N . GLN A 1 177 ? -1.733 40.312 31.172 1 76.06 177 GLN A N 1
ATOM 1413 C CA . GLN A 1 177 ? -2.119 39.156 30.359 1 76.06 177 GLN A CA 1
ATOM 1414 C C . GLN A 1 177 ? -2.242 39.531 28.891 1 76.06 177 GLN A C 1
ATOM 1416 O O . GLN A 1 177 ? -2.355 38.656 28.016 1 76.06 177 GLN A O 1
ATOM 1421 N N . LEU A 1 178 ? -2.137 40.75 28.672 1 87.69 178 LEU A N 1
ATOM 1422 C CA . LEU A 1 178 ? -2.26 41.188 27.281 1 87.69 178 LEU A CA 1
ATOM 1423 C C . LEU A 1 178 ? -1.095 40.688 26.438 1 87.69 178 LEU A C 1
ATOM 1425 O O . LEU A 1 178 ? -1.285 40.25 25.297 1 87.69 178 LEU A O 1
ATOM 1429 N N . VAL A 1 179 ? 0.059 40.75 27.031 1 91.06 179 VAL A N 1
ATOM 1430 C CA . VAL A 1 179 ? 1.262 40.125 26.5 1 91.06 179 VAL A CA 1
ATOM 1431 C C . VAL A 1 179 ? 2.033 39.438 27.625 1 91.06 179 VAL A C 1
ATOM 1433 O O . VAL A 1 179 ? 2.486 40.094 28.562 1 91.06 179 VAL A O 1
ATOM 1436 N N . GLN A 1 180 ? 2.127 38.125 27.453 1 92.75 180 GLN A N 1
ATOM 1437 C CA . GLN A 1 180 ? 2.732 37.406 28.562 1 92.75 180 GLN A CA 1
ATOM 1438 C C . GLN A 1 180 ? 3.697 36.344 28.047 1 92.75 180 GLN A C 1
ATOM 1440 O O . GLN A 1 180 ? 3.418 35.656 27.047 1 92.75 180 GLN A O 1
ATOM 1445 N N . LYS A 1 181 ? 4.859 36.25 28.766 1 94.44 181 LYS A N 1
ATOM 1446 C CA . LYS A 1 181 ? 5.785 35.156 28.5 1 94.44 181 LYS A CA 1
ATOM 1447 C C . LYS A 1 181 ? 5.301 33.875 29.156 1 94.44 181 LYS A C 1
ATOM 1449 O O . LYS A 1 181 ? 4.77 33.875 30.266 1 94.44 181 LYS A O 1
ATOM 1454 N N . VAL A 1 182 ? 5.406 32.844 28.406 1 94.75 182 VAL A N 1
ATOM 1455 C CA . VAL A 1 182 ? 5.031 31.516 28.906 1 94.75 182 VAL A CA 1
ATOM 1456 C C . VAL A 1 182 ? 6.289 30.719 29.234 1 94.75 182 VAL A C 1
ATOM 1458 O O . VAL A 1 182 ? 7.164 30.547 28.375 1 94.75 182 VAL A O 1
ATOM 1461 N N . SER A 1 183 ? 6.309 30.203 30.422 1 92.75 183 SER A N 1
ATOM 1462 C CA . SER A 1 183 ? 7.465 29.422 30.859 1 92.75 183 SER A CA 1
ATOM 1463 C C . SER A 1 183 ? 7.352 27.969 30.391 1 92.75 183 SER A C 1
ATOM 1465 O O . SER A 1 183 ? 6.25 27.438 30.25 1 92.75 183 SER A O 1
ATOM 1467 N N . ASP A 1 184 ? 8.539 27.375 30.203 1 88 184 ASP A N 1
ATOM 1468 C CA . ASP A 1 184 ? 8.617 25.953 29.891 1 88 184 ASP A CA 1
ATOM 1469 C C . ASP A 1 184 ? 8.266 25.109 31.109 1 88 184 ASP A C 1
ATOM 1471 O O . ASP A 1 184 ? 8.914 25.234 32.156 1 88 184 ASP A O 1
ATOM 1475 N N . PRO A 1 185 ? 7.301 24.359 31.016 1 83.25 185 PRO A N 1
ATOM 1476 C CA . PRO A 1 185 ? 6.918 23.547 32.156 1 83.25 185 PRO A CA 1
ATOM 1477 C C . PRO A 1 185 ? 8.023 22.609 32.625 1 83.25 185 PRO A C 1
ATOM 1479 O O . PRO A 1 185 ? 8.109 22.281 33.812 1 83.25 185 PRO A O 1
ATOM 1482 N N . ASP A 1 186 ? 8.859 22.188 31.766 1 82 186 ASP A N 1
ATOM 1483 C CA . ASP A 1 186 ? 9.93 21.25 32.094 1 82 186 ASP A CA 1
ATOM 1484 C C . ASP A 1 186 ? 11.164 21.984 32.594 1 82 186 ASP A C 1
ATOM 1486 O O . ASP A 1 186 ? 11.992 21.391 33.312 1 82 186 ASP A O 1
ATOM 1490 N N . HIS A 1 187 ? 11.281 23.25 32.125 1 87.44 187 HIS A N 1
ATOM 1491 C CA . HIS A 1 187 ? 12.383 24.109 32.531 1 87.44 187 HIS A CA 1
ATOM 1492 C C . HIS A 1 187 ? 11.898 25.516 32.844 1 87.44 187 HIS A C 1
ATOM 1494 O O . HIS A 1 187 ? 12.086 26.438 32.062 1 87.44 187 HIS A O 1
ATOM 1500 N N . LEU A 1 188 ? 11.547 25.703 34 1 85.5 188 LEU A N 1
ATOM 1501 C CA . LEU A 1 188 ? 10.797 26.891 34.406 1 85.5 188 LEU A CA 1
ATOM 1502 C C . LEU A 1 188 ? 11.609 28.156 34.156 1 85.5 188 LEU A C 1
ATOM 1504 O O . LEU A 1 188 ? 11.047 29.234 34 1 85.5 188 LEU A O 1
ATOM 1508 N N . ALA A 1 189 ? 12.859 28 34.094 1 87.94 189 ALA A N 1
ATOM 1509 C CA . ALA A 1 189 ? 13.703 29.172 33.875 1 87.94 189 ALA A CA 1
ATOM 1510 C C . ALA A 1 189 ? 13.695 29.578 32.406 1 87.94 189 ALA A C 1
ATOM 1512 O O . ALA A 1 189 ? 14.102 30.703 32.062 1 87.94 189 ALA A O 1
ATOM 1513 N N . ARG A 1 190 ? 13.133 28.766 31.609 1 92.31 190 ARG A N 1
ATOM 1514 C CA . ARG A 1 190 ? 13.18 28.984 30.156 1 92.31 190 ARG A CA 1
ATOM 1515 C C . ARG A 1 190 ? 11.844 29.516 29.641 1 92.31 190 ARG A C 1
ATOM 1517 O O . ARG A 1 190 ? 10.789 28.938 29.922 1 92.31 190 ARG A O 1
ATOM 1524 N N . THR A 1 191 ? 11.891 30.656 28.922 1 94.62 191 THR A N 1
ATOM 1525 C CA . THR A 1 191 ? 10.703 31.141 28.219 1 94.62 191 THR A CA 1
ATOM 1526 C C . THR A 1 191 ? 10.43 30.281 26.984 1 94.62 191 THR A C 1
ATOM 1528 O O . THR A 1 191 ? 11.289 30.141 26.109 1 94.62 191 THR A O 1
ATOM 1531 N N . LEU A 1 192 ? 9.25 29.797 26.969 1 93.31 192 LEU A N 1
ATOM 1532 C CA . LEU A 1 192 ? 8.891 28.875 25.906 1 93.31 192 LEU A CA 1
ATOM 1533 C C . LEU A 1 192 ? 8.148 29.609 24.781 1 93.31 192 LEU A C 1
ATOM 1535 O O . LEU A 1 192 ? 8.297 29.25 23.609 1 93.31 192 LEU A O 1
ATOM 1539 N N . ALA A 1 193 ? 7.332 30.531 25.156 1 96.44 193 ALA A N 1
ATOM 1540 C CA . ALA A 1 193 ? 6.438 31.156 24.188 1 96.44 193 ALA A CA 1
ATOM 1541 C C . ALA A 1 193 ? 5.941 32.5 24.688 1 96.44 193 ALA A C 1
ATOM 1543 O O . ALA A 1 193 ? 6.297 32.938 25.781 1 96.44 193 ALA A O 1
ATOM 1544 N N . LEU A 1 194 ? 5.254 33.219 23.812 1 96.62 194 LEU A N 1
ATOM 1545 C CA . LEU A 1 194 ? 4.52 34.438 24.125 1 96.62 194 LEU A CA 1
ATOM 1546 C C . LEU A 1 194 ? 3.02 34.219 23.922 1 96.62 194 LEU A C 1
ATOM 1548 O O . LEU A 1 194 ? 2.602 33.594 22.953 1 96.62 194 LEU A O 1
ATOM 1552 N N . ASP A 1 195 ? 2.277 34.656 24.906 1 96.44 195 ASP A N 1
ATOM 1553 C CA . ASP A 1 195 ? 0.828 34.719 24.75 1 96.44 195 ASP A CA 1
ATOM 1554 C C . ASP A 1 195 ? 0.366 36.156 24.531 1 96.44 195 ASP A C 1
ATOM 1556 O O . ASP A 1 195 ? 0.772 37.062 25.25 1 96.44 195 ASP A O 1
ATOM 1560 N N . VAL A 1 196 ? -0.403 36.375 23.531 1 96.44 196 VAL A N 1
ATOM 1561 C CA . VAL A 1 196 ? -0.992 37.688 23.25 1 96.44 196 VAL A CA 1
ATOM 1562 C C . VAL A 1 196 ? -2.516 37.594 23.312 1 96.44 196 VAL A C 1
ATOM 1564 O O . VAL A 1 196 ? -3.123 36.781 22.594 1 96.44 196 VAL A O 1
ATOM 1567 N N . ALA A 1 197 ? -3.119 38.375 24.125 1 93.69 197 ALA A N 1
ATOM 1568 C CA . ALA A 1 197 ? -4.578 38.406 24.203 1 93.69 197 ALA A CA 1
ATOM 1569 C C . ALA A 1 197 ? -5.172 39.25 23.078 1 93.69 197 ALA A C 1
ATOM 1571 O O . ALA A 1 197 ? -4.727 40.375 22.859 1 93.69 197 ALA A O 1
ATOM 1572 N N . VAL A 1 198 ? -6.023 38.75 22.375 1 92.69 198 VAL A N 1
ATOM 1573 C CA . VAL A 1 198 ? -6.738 39.5 21.344 1 92.69 198 VAL A CA 1
ATOM 1574 C C . VAL A 1 198 ? -8.234 39.219 21.453 1 92.69 198 VAL A C 1
ATOM 1576 O O . VAL A 1 198 ? -8.648 38.156 21.922 1 92.69 198 VAL A O 1
ATOM 1579 N N . GLU A 1 199 ? -9.039 40.156 21.078 1 92.62 199 GLU A N 1
ATOM 1580 C CA . GLU A 1 199 ? -10.484 39.969 21.094 1 92.62 199 GLU A CA 1
ATOM 1581 C C . GLU A 1 199 ? -10.906 39.031 19.953 1 92.62 199 GLU A C 1
ATOM 1583 O O . GLU A 1 199 ? -10.211 38.906 18.938 1 92.62 199 GLU A O 1
ATOM 1588 N N . LEU A 1 200 ? -12.078 38.5 20.203 1 94.94 200 LEU A N 1
ATOM 1589 C CA . LEU A 1 200 ? -12.68 37.656 19.156 1 94.94 200 LEU A CA 1
ATOM 1590 C C . LEU A 1 200 ? -13.133 38.531 17.984 1 94.94 200 LEU A C 1
ATOM 1592 O O . LEU A 1 200 ? -13.664 39.625 18.188 1 94.94 200 LEU A O 1
ATOM 1596 N N . ASP A 1 201 ? -12.82 38.125 16.797 1 95.62 201 ASP A N 1
ATOM 1597 C CA . ASP A 1 201 ? -13.414 38.719 15.617 1 95.62 201 ASP A CA 1
ATOM 1598 C C . ASP A 1 201 ? -14.812 38.156 15.352 1 95.62 201 ASP A C 1
ATOM 1600 O O . ASP A 1 201 ? -14.953 37.031 14.891 1 95.62 201 ASP A O 1
ATOM 1604 N N . PRO A 1 202 ? -15.828 38.875 15.602 1 95.19 202 PRO A N 1
ATOM 1605 C CA . PRO A 1 202 ? -17.188 38.375 15.469 1 95.19 202 PRO A CA 1
ATOM 1606 C C . PRO A 1 202 ? -17.578 38.094 14.023 1 95.19 202 PRO A C 1
ATOM 1608 O O . PRO A 1 202 ? -18.594 37.406 13.766 1 95.19 202 PRO A O 1
ATOM 1611 N N . TYR A 1 203 ? -16.781 38.531 13.07 1 95.75 203 TYR A N 1
ATOM 1612 C CA . TYR A 1 203 ? -17.109 38.344 11.664 1 95.75 203 TYR A CA 1
ATOM 1613 C C . TYR A 1 203 ? -16.438 37.062 11.148 1 95.75 203 TYR A C 1
ATOM 1615 O O . TYR A 1 203 ? -16.672 36.656 10.008 1 95.75 203 TYR A O 1
ATOM 1623 N N . ALA A 1 204 ? -15.641 36.5 11.891 1 96.69 204 ALA A N 1
ATOM 1624 C CA . ALA A 1 204 ? -15.023 35.219 11.578 1 96.69 204 ALA A CA 1
ATOM 1625 C C . ALA A 1 204 ? -15.57 34.125 12.477 1 96.69 204 ALA A C 1
ATOM 1627 O O . ALA A 1 204 ? -15.438 34.188 13.703 1 96.69 204 ALA A O 1
ATOM 1628 N N . ALA A 1 205 ? -16.062 33.094 11.883 1 96.31 205 ALA A N 1
ATOM 1629 C CA . ALA A 1 205 ? -16.688 32 12.656 1 96.31 205 ALA A CA 1
ATOM 1630 C C . ALA A 1 205 ? -15.672 31.375 13.609 1 96.31 205 ALA A C 1
ATOM 1632 O O . ALA A 1 205 ? -16.047 30.891 14.68 1 96.31 205 ALA A O 1
ATOM 1633 N N . SER A 1 206 ? -14.398 31.469 13.289 1 96.88 206 SER A N 1
ATOM 1634 C CA . SER A 1 206 ? -13.336 30.891 14.117 1 96.88 206 SER A CA 1
ATOM 1635 C C . SER A 1 206 ? -12.922 31.859 15.227 1 96.88 206 SER A C 1
ATOM 1637 O O . SER A 1 206 ? -12.227 31.469 16.156 1 96.88 206 SER A O 1
ATOM 1639 N N . GLY A 1 207 ? -13.32 33.062 15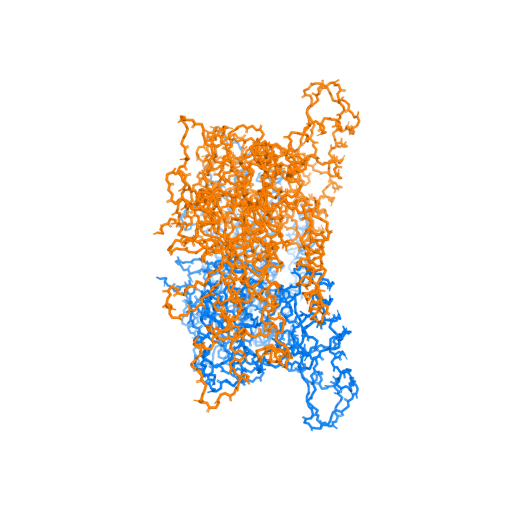.133 1 96.5 207 GLY A N 1
ATOM 1640 C CA . GLY A 1 207 ? -12.922 34.094 16.078 1 96.5 207 GLY A CA 1
ATOM 1641 C C . GLY A 1 207 ? -11.586 34.719 15.75 1 96.5 207 GLY A C 1
ATOM 1642 O O . GLY A 1 207 ? -11.195 35.719 16.359 1 96.5 207 GLY A O 1
ATOM 1643 N N . VAL A 1 208 ? -10.82 34.156 14.883 1 96.75 208 VAL A N 1
ATOM 1644 C CA . VAL A 1 208 ? -9.547 34.688 14.398 1 96.75 208 VAL A CA 1
ATOM 1645 C C . VAL A 1 208 ? -9.445 34.5 12.891 1 96.75 208 VAL A C 1
ATOM 1647 O O . VAL A 1 208 ? -10.133 33.625 12.312 1 96.75 208 VAL A O 1
ATOM 1650 N N . THR A 1 209 ? -8.656 35.312 12.25 1 96.75 209 THR A N 1
ATOM 1651 C CA . THR A 1 209 ? -8.414 35.188 10.812 1 96.75 209 THR A CA 1
ATOM 1652 C C . THR A 1 209 ? -6.949 34.875 10.539 1 96.75 209 THR A C 1
ATOM 1654 O O . THR A 1 209 ? -6.09 35.094 11.391 1 96.75 209 THR A O 1
ATOM 1657 N N . GLU A 1 210 ? -6.738 34.312 9.391 1 96.38 210 GLU A N 1
ATOM 1658 C CA . GLU A 1 210 ? -5.371 34.031 8.961 1 96.38 210 GLU A CA 1
ATOM 1659 C C . GLU A 1 210 ? -4.555 35.312 8.891 1 96.38 210 GLU A C 1
ATOM 1661 O O . GLU A 1 210 ? -3.369 35.344 9.227 1 96.38 210 GLU A O 1
ATOM 1666 N N . GLN A 1 211 ? -5.148 36.344 8.492 1 96.44 211 GLN A N 1
ATOM 1667 C CA . GLN A 1 211 ? -4.488 37.656 8.367 1 96.44 211 GLN A CA 1
ATOM 1668 C C . GLN A 1 211 ? -4.016 38.156 9.719 1 96.44 211 GLN A C 1
ATOM 1670 O O . GLN A 1 211 ? -2.898 38.688 9.844 1 96.44 211 GLN A O 1
ATOM 1675 N N . MET A 1 212 ? -4.887 38.062 10.703 1 96.88 212 MET A N 1
ATOM 1676 C CA . MET A 1 212 ? -4.523 38.469 12.055 1 96.88 212 MET A CA 1
ATOM 1677 C C . MET A 1 212 ? -3.305 37.719 12.547 1 96.88 212 MET A C 1
ATOM 1679 O O . MET A 1 212 ? -2.365 38.312 13.086 1 96.88 212 MET A O 1
ATOM 1683 N N . LEU A 1 213 ? -3.33 36.375 12.375 1 97.69 213 LEU A N 1
ATOM 1684 C CA . LEU A 1 213 ? -2.254 35.531 12.867 1 97.69 213 LEU A CA 1
ATOM 1685 C C . LEU A 1 213 ? -0.943 35.844 12.156 1 97.69 213 LEU A C 1
ATOM 1687 O O . LEU A 1 213 ? 0.115 35.906 12.789 1 97.69 213 LEU A O 1
ATOM 1691 N N . ASN A 1 214 ? -1.023 36.031 10.867 1 96.06 214 ASN A N 1
ATOM 1692 C CA . ASN A 1 214 ? 0.168 36.406 10.109 1 96.06 214 ASN A CA 1
ATOM 1693 C C . ASN A 1 214 ? 0.728 37.75 10.578 1 96.06 214 ASN A C 1
ATOM 1695 O O . ASN A 1 214 ? 1.943 37.906 10.688 1 96.06 214 ASN A O 1
ATOM 1699 N N . PHE A 1 215 ? -0.134 38.656 10.797 1 97.12 215 PHE A N 1
ATOM 1700 C CA . PHE A 1 215 ? 0.289 40 11.25 1 97.12 215 PHE A CA 1
ATOM 1701 C C . PHE A 1 215 ? 0.969 39.906 12.609 1 97.12 215 PHE A C 1
ATOM 1703 O O . PHE A 1 215 ? 1.948 40.594 12.867 1 97.12 215 PHE A O 1
ATOM 1710 N N . LEU A 1 216 ? 0.431 39.094 13.461 1 97.38 216 LEU A N 1
ATOM 1711 C CA . LEU A 1 216 ? 1.016 38.938 14.789 1 97.38 216 LEU A CA 1
ATOM 1712 C C . LEU A 1 216 ? 2.418 38.344 14.703 1 97.38 216 LEU A C 1
ATOM 1714 O O . LEU A 1 216 ? 3.311 38.75 15.453 1 97.38 216 LEU A O 1
ATOM 1718 N N . ILE A 1 217 ? 2.611 37.375 13.805 1 97.12 217 ILE A N 1
ATOM 1719 C CA . ILE A 1 217 ? 3.945 36.812 13.594 1 97.12 217 ILE A CA 1
ATOM 1720 C C . ILE A 1 217 ? 4.887 37.938 13.109 1 97.12 217 ILE A C 1
ATOM 1722 O O . ILE A 1 217 ? 5.996 38.062 13.625 1 97.12 217 ILE A O 1
ATOM 1726 N N . ASP A 1 218 ? 4.414 38.688 12.164 1 96.5 218 ASP A N 1
ATOM 1727 C CA . ASP A 1 218 ? 5.215 39.781 11.656 1 96.5 218 ASP A CA 1
ATOM 1728 C C . ASP A 1 218 ? 5.504 40.812 12.758 1 96.5 218 ASP A C 1
ATOM 1730 O O . ASP A 1 218 ? 6.586 41.406 12.789 1 96.5 218 ASP A O 1
ATOM 1734 N N . SER A 1 219 ? 4.527 41.062 13.586 1 97.06 219 SER A N 1
ATOM 1735 C CA . SER A 1 219 ? 4.715 42 14.695 1 97.06 219 SER A CA 1
ATOM 1736 C C . SER A 1 219 ? 5.836 41.531 15.617 1 97.06 219 SER A C 1
ATOM 1738 O O . SER A 1 219 ? 6.617 42.344 16.109 1 97.06 219 SER A O 1
ATOM 1740 N N . CYS A 1 220 ? 5.902 40.281 15.852 1 96.94 220 CYS A N 1
ATOM 1741 C CA . CYS A 1 220 ? 6.961 39.719 16.688 1 96.94 220 CYS A CA 1
ATOM 1742 C C . CYS A 1 220 ? 8.328 39.906 16.047 1 96.94 220 CYS A C 1
ATOM 1744 O O . CYS A 1 220 ? 9.266 40.344 16.703 1 96.94 220 CYS A O 1
ATOM 1746 N N . TRP A 1 221 ? 8.406 39.625 14.812 1 96.12 221 TRP A N 1
ATOM 1747 C CA . TRP A 1 221 ? 9.695 39.719 14.133 1 96.12 221 TRP A CA 1
ATOM 1748 C C . TRP A 1 221 ? 10.062 41.188 13.898 1 96.12 221 TRP A C 1
ATOM 1750 O O . TRP A 1 221 ? 11.242 41.531 13.875 1 96.12 221 TRP A O 1
ATOM 1760 N N . PHE A 1 222 ? 9.078 42.062 13.719 1 96.44 222 PHE A N 1
ATOM 1761 C CA . PHE A 1 222 ? 9.328 43.469 13.672 1 96.44 222 PHE A CA 1
ATOM 1762 C C . PHE A 1 222 ? 9.914 43.969 14.984 1 96.44 222 PHE A C 1
ATOM 1764 O O . PHE A 1 222 ? 10.859 44.781 14.992 1 96.44 222 PHE A O 1
ATOM 1771 N N . ALA A 1 223 ? 9.297 43.5 16.031 1 95.06 223 ALA A N 1
ATOM 1772 C CA . ALA A 1 223 ? 9.828 43.844 17.359 1 95.06 223 ALA A CA 1
ATOM 1773 C C . ALA A 1 223 ? 11.297 43.438 17.469 1 95.06 223 ALA A C 1
ATOM 1775 O O . ALA A 1 223 ? 12.102 44.156 18.062 1 95.06 223 ALA A O 1
ATOM 1776 N N . LEU A 1 224 ? 11.594 42.344 16.922 1 94.06 224 LEU A N 1
ATOM 1777 C CA . LEU A 1 224 ? 12.961 41.812 16.953 1 94.06 224 LEU A CA 1
ATOM 1778 C C . LEU A 1 224 ? 13.891 42.719 16.141 1 94.06 224 LEU A C 1
ATOM 1780 O O . LEU A 1 224 ? 15.102 42.75 16.391 1 94.06 224 LEU A O 1
ATOM 1784 N N . SER A 1 225 ? 13.422 43.469 15.227 1 94.5 225 SER A N 1
ATOM 1785 C CA . SER A 1 225 ? 14.227 44.312 14.359 1 94.5 225 SER A CA 1
ATOM 1786 C C . SER A 1 225 ? 14.398 45.719 14.953 1 94.5 225 SER A C 1
ATOM 1788 O O . SER A 1 225 ? 15.273 46.469 14.523 1 94.5 225 SER A O 1
ATOM 1790 N N . GLN A 1 226 ? 13.633 46.031 15.945 1 92.12 226 GLN A N 1
ATOM 1791 C CA . GLN A 1 226 ? 13.648 47.375 16.531 1 92.12 226 GLN A CA 1
ATOM 1792 C C . GLN A 1 226 ? 14.688 47.469 17.641 1 92.12 226 GLN A C 1
ATOM 1794 O O . GLN A 1 226 ? 15.055 46.469 18.25 1 92.12 226 GLN A O 1
ATOM 1799 N N . PRO A 1 227 ? 15.125 48.656 17.875 1 88.62 227 PRO A N 1
ATOM 1800 C CA . PRO A 1 227 ? 16.078 48.812 18.969 1 88.62 227 PRO A CA 1
ATOM 1801 C C . PRO A 1 227 ? 15.469 48.438 20.328 1 88.62 227 PRO A C 1
ATOM 1803 O O . PRO A 1 227 ? 14.289 48.719 20.562 1 88.62 227 PRO A O 1
ATOM 1806 N N . ALA A 1 228 ? 16.297 47.938 21.156 1 86.06 228 ALA A N 1
ATOM 1807 C CA . ALA A 1 228 ? 15.852 47.594 22.516 1 86.06 228 ALA A CA 1
ATOM 1808 C C . ALA A 1 228 ? 15.516 48.844 23.312 1 86.06 228 ALA A C 1
ATOM 1810 O O . ALA A 1 228 ? 16.172 49.875 23.156 1 86.06 228 ALA A O 1
ATOM 1811 N N . ILE A 1 229 ? 14.508 48.688 24.078 1 85.12 229 ILE A N 1
ATOM 1812 C CA . ILE A 1 229 ? 14.18 49.75 25.016 1 85.12 229 ILE A CA 1
ATOM 1813 C C . ILE A 1 229 ? 15.188 49.781 26.172 1 85.12 229 ILE A C 1
ATOM 1815 O O . ILE A 1 229 ? 15.383 48.75 26.828 1 85.12 229 ILE A O 1
ATOM 1819 N N . PRO A 1 230 ? 15.773 50.938 26.391 1 82.12 230 PRO A N 1
ATOM 1820 C CA . PRO A 1 230 ? 16.703 50.969 27.516 1 82.12 230 PRO A CA 1
ATOM 1821 C C . PRO A 1 230 ? 16.031 50.594 28.844 1 82.12 230 PRO A C 1
ATOM 1823 O O . PRO A 1 230 ? 14.891 50.969 29.094 1 82.12 230 PRO A O 1
ATOM 1826 N N . LEU A 1 231 ? 16.719 49.906 29.719 1 80.31 231 LEU A N 1
ATOM 1827 C CA . LEU A 1 231 ? 16.203 49.312 30.953 1 80.31 231 LEU A CA 1
ATOM 1828 C C . LEU A 1 231 ? 15.602 50.406 31.844 1 80.31 231 LEU A C 1
ATOM 1830 O O . LEU A 1 231 ? 14.508 50.219 32.375 1 80.31 231 LEU A O 1
ATOM 1834 N N . PRO A 1 232 ? 16.25 51.562 31.906 1 82.19 232 PRO A N 1
ATOM 1835 C CA . PRO A 1 232 ? 15.68 52.594 32.781 1 82.19 232 PRO A CA 1
ATOM 1836 C C . PRO A 1 232 ? 14.359 53.156 32.25 1 82.19 232 PRO A C 1
ATOM 1838 O O . PRO A 1 232 ? 13.539 53.656 33.031 1 82.19 232 PRO A O 1
ATOM 1841 N N . ALA A 1 233 ? 14.188 52.969 30.953 1 87.25 233 ALA A N 1
ATOM 1842 C CA . ALA A 1 233 ? 13.008 53.562 30.312 1 87.25 233 ALA A CA 1
ATOM 1843 C C . ALA A 1 233 ? 11.922 52.5 30.109 1 87.25 233 ALA A C 1
ATOM 1845 O O . ALA A 1 233 ? 10.781 52.844 29.766 1 87.25 233 ALA A O 1
ATOM 1846 N N . ALA A 1 234 ? 12.242 51.312 30.359 1 85.81 234 ALA A N 1
ATOM 1847 C CA . ALA A 1 234 ? 11.367 50.188 30 1 85.81 234 ALA A CA 1
ATOM 1848 C C . ALA A 1 234 ? 10.031 50.281 30.734 1 85.81 234 ALA A C 1
ATOM 1850 O O . ALA A 1 234 ? 8.977 50.094 30.125 1 85.81 234 ALA A O 1
ATOM 1851 N N . ALA A 1 235 ? 10.086 50.562 31.984 1 86.5 235 ALA A N 1
ATOM 1852 C CA . ALA A 1 235 ? 8.867 50.656 32.781 1 86.5 235 ALA A CA 1
ATOM 1853 C C . ALA A 1 235 ? 7.969 51.781 32.312 1 86.5 235 ALA A C 1
ATOM 1855 O O . ALA A 1 235 ? 6.75 51.625 32.25 1 86.5 235 ALA A O 1
ATOM 1856 N N . GLU A 1 236 ? 8.578 52.844 32.031 1 90.81 236 GLU A N 1
ATOM 1857 C CA . GLU A 1 236 ? 7.816 54 31.594 1 90.81 236 GLU A CA 1
ATOM 1858 C C . GLU A 1 236 ? 7.191 53.781 30.219 1 90.81 236 GLU A C 1
ATOM 1860 O O . GLU A 1 236 ? 6.039 54.156 29.984 1 90.81 236 GLU A O 1
ATOM 1865 N N . VAL A 1 237 ? 7.953 53.25 29.375 1 89.19 237 VAL A N 1
ATOM 1866 C CA . VAL A 1 237 ? 7.469 52.969 28.016 1 89.19 237 VAL A CA 1
ATOM 1867 C C . VAL A 1 237 ? 6.289 52 28.094 1 89.19 237 VAL A C 1
ATOM 1869 O O . VAL A 1 237 ? 5.297 52.156 27.391 1 89.19 237 VAL A O 1
ATOM 1872 N N . ARG A 1 238 ? 6.375 51.031 28.906 1 89 238 ARG A N 1
ATOM 1873 C CA . ARG A 1 238 ? 5.305 50.031 29.094 1 89 238 ARG A CA 1
ATOM 1874 C C . ARG A 1 238 ? 4.039 50.719 29.609 1 89 238 ARG A C 1
ATOM 1876 O O . ARG A 1 238 ? 2.939 50.438 29.125 1 89 238 ARG A O 1
ATOM 1883 N N . LEU A 1 239 ? 4.238 51.5 30.594 1 90.5 239 LEU A N 1
ATOM 1884 C CA . LEU A 1 239 ? 3.107 52.188 31.203 1 90.5 239 LEU A CA 1
ATOM 1885 C C . LEU A 1 239 ? 2.428 53.094 30.172 1 90.5 239 LEU A C 1
ATOM 1887 O O . LEU A 1 239 ? 1.197 53.188 30.141 1 90.5 239 LEU A O 1
ATOM 1891 N N . HIS A 1 240 ? 3.232 53.75 29.453 1 92.81 240 HIS A N 1
ATOM 1892 C CA . HIS A 1 240 ? 2.691 54.656 28.438 1 92.81 240 HIS A CA 1
ATOM 1893 C C . HIS A 1 240 ? 1.915 53.906 27.375 1 92.81 240 HIS A C 1
ATOM 1895 O O . HIS A 1 240 ? 0.823 54.312 26.984 1 92.81 240 HIS A O 1
ATOM 1901 N N . SER A 1 241 ? 2.514 52.844 26.875 1 92.75 241 SER A N 1
ATOM 1902 C CA . SER A 1 241 ? 1.87 52.031 25.844 1 92.75 241 SER A CA 1
ATOM 1903 C C . SER A 1 241 ? 0.551 51.469 26.344 1 92.75 241 SER A C 1
ATOM 1905 O O . SER A 1 241 ? -0.44 51.438 25.609 1 92.75 241 SER A O 1
ATOM 1907 N N . LEU A 1 242 ? 0.511 51 27.562 1 91.81 242 LEU A N 1
ATOM 1908 C CA . LEU A 1 242 ? -0.699 50.438 28.156 1 91.81 242 LEU A CA 1
ATOM 1909 C C . LEU A 1 242 ? -1.776 51.531 28.297 1 91.81 242 LEU A C 1
ATOM 1911 O O . LEU A 1 242 ? -2.951 51.25 28.016 1 91.81 242 LEU A O 1
ATOM 1915 N N . ALA A 1 243 ? -1.34 52.688 28.703 1 91.69 243 ALA A N 1
ATOM 1916 C CA . ALA A 1 243 ? -2.279 53.781 28.859 1 91.69 243 ALA A CA 1
ATOM 1917 C C . ALA A 1 243 ? -2.877 54.188 27.516 1 91.69 243 ALA A C 1
ATOM 1919 O O . ALA A 1 243 ? -4.074 54.469 27.422 1 91.69 243 ALA A O 1
ATOM 1920 N N . GLU A 1 244 ? -2.043 54.25 26.594 1 91.88 244 GLU A N 1
ATOM 1921 C CA . GLU A 1 244 ? -2.52 54.594 25.25 1 91.88 244 GLU A CA 1
ATOM 1922 C C . GLU A 1 244 ? -3.473 53.531 24.719 1 91.88 244 GLU A C 1
ATOM 1924 O O . GLU A 1 244 ? -4.48 53.875 24.094 1 91.88 244 GLU A O 1
ATOM 1929 N N . ALA A 1 245 ? -3.117 52.312 24.859 1 92 245 ALA A N 1
ATOM 1930 C CA . ALA A 1 245 ? -3.982 51.219 24.422 1 92 245 ALA A CA 1
ATOM 1931 C C . ALA A 1 245 ? -5.336 51.281 25.125 1 92 245 ALA A C 1
ATOM 1933 O O . ALA A 1 245 ? -6.375 51.031 24.5 1 92 245 ALA A O 1
ATOM 1934 N N . GLN A 1 246 ? -5.312 51.562 26.391 1 89.5 246 GLN A N 1
ATOM 1935 C CA . GLN A 1 246 ? -6.547 51.688 27.156 1 89.5 246 GLN A CA 1
ATOM 1936 C C . GLN A 1 246 ? -7.41 52.844 26.625 1 89.5 246 GLN A C 1
ATOM 1938 O O . GLN A 1 246 ? -8.633 52.688 26.531 1 89.5 246 GLN A O 1
ATOM 1943 N N . LYS A 1 247 ? -6.766 53.875 26.312 1 88.12 247 LYS A N 1
ATOM 1944 C CA . LYS A 1 247 ? -7.469 55.031 25.75 1 88.12 247 LYS A CA 1
ATOM 1945 C C . LYS A 1 247 ? -8.117 54.688 24.406 1 88.12 247 LYS A C 1
ATOM 1947 O O . LYS A 1 247 ? -9.258 55.094 24.141 1 88.12 247 LYS A O 1
ATOM 1952 N N . ILE A 1 248 ? -7.398 54.031 23.672 1 88.88 248 ILE A N 1
ATOM 1953 C CA . ILE A 1 248 ? -7.902 53.625 22.359 1 88.88 248 ILE A CA 1
ATOM 1954 C C . ILE A 1 248 ? -9.078 52.656 22.531 1 88.88 248 ILE A C 1
ATOM 1956 O O . ILE A 1 248 ? -10.086 52.781 21.844 1 88.88 248 ILE A O 1
ATOM 1960 N N . ALA A 1 249 ? -8.984 51.719 23.422 1 87 249 ALA A N 1
ATOM 1961 C CA . ALA A 1 249 ? -10.039 50.75 23.703 1 87 249 ALA A CA 1
ATOM 1962 C C . ALA A 1 249 ? -11.312 51.438 24.172 1 87 249 ALA A C 1
ATOM 1964 O O . ALA A 1 249 ? -12.422 50.969 23.906 1 87 249 ALA A O 1
ATOM 1965 N N . ALA A 1 250 ? -11.125 52.562 24.844 1 83.75 250 ALA A N 1
ATOM 1966 C CA . ALA A 1 250 ? -12.258 53.281 25.422 1 83.75 250 ALA A CA 1
ATOM 1967 C C . ALA A 1 250 ? -12.812 54.312 24.453 1 83.75 250 ALA A C 1
ATOM 1969 O O . ALA A 1 250 ? -13.891 54.844 24.672 1 83.75 250 ALA A O 1
ATOM 1970 N N . GLY A 1 251 ? -12.07 54.531 23.391 1 82.81 251 GLY A N 1
ATOM 1971 C CA . GLY A 1 251 ? -12.438 55.594 22.484 1 82.81 251 GLY A CA 1
ATOM 1972 C C . GLY A 1 251 ? -13.461 55.156 21.438 1 82.81 251 GLY A C 1
ATOM 1973 O O . GLY A 1 251 ? -13.82 54 21.375 1 82.81 251 GLY A O 1
ATOM 1974 N N . ASP A 1 252 ? -13.875 56.125 20.656 1 79.81 252 ASP A N 1
ATOM 1975 C CA . ASP A 1 252 ? -14.797 55.875 19.547 1 79.81 252 ASP A CA 1
ATOM 1976 C C . ASP A 1 252 ? -14.117 55.094 18.422 1 79.81 252 ASP A C 1
ATOM 1978 O O . ASP A 1 252 ? -13.117 55.562 17.859 1 79.81 252 ASP A O 1
ATOM 1982 N N . PRO A 1 253 ? -14.672 53.938 18.078 1 80.44 253 PRO A N 1
ATOM 1983 C CA . PRO A 1 253 ? -14.016 53.094 17.078 1 80.44 253 PRO A CA 1
ATOM 1984 C C . PRO A 1 253 ? -14.008 53.719 15.688 1 80.44 253 PRO A C 1
ATOM 1986 O O . PRO A 1 253 ? -13.266 53.281 14.805 1 80.44 253 PRO A O 1
ATOM 1989 N N . THR A 1 254 ? -14.797 54.688 15.469 1 78.75 254 THR A N 1
ATOM 1990 C CA . THR A 1 254 ? -14.898 55.312 14.156 1 78.75 254 THR A CA 1
ATOM 1991 C C . THR A 1 254 ? -13.992 56.531 14.07 1 78.75 254 THR A C 1
ATOM 1993 O O . THR A 1 254 ? -13.859 57.156 13.008 1 78.75 254 THR A O 1
ATOM 1996 N N . ALA A 1 255 ? -13.406 56.844 15.18 1 81.69 255 ALA A N 1
ATOM 1997 C CA . ALA A 1 255 ? -12.523 58 15.188 1 81.69 255 ALA A CA 1
ATOM 1998 C C . ALA A 1 255 ? -11.109 57.625 14.758 1 81.69 255 ALA A C 1
ATOM 2000 O O . ALA A 1 255 ? -10.578 56.594 15.188 1 81.69 255 ALA A O 1
ATOM 2001 N N . PRO A 1 256 ? -10.555 58.375 13.883 1 85.06 256 PRO A N 1
ATOM 2002 C CA . PRO A 1 256 ? -9.164 58.125 13.508 1 85.06 256 PRO A CA 1
ATOM 2003 C C . PRO A 1 256 ? -8.188 58.375 14.664 1 85.06 256 PRO A C 1
ATOM 2005 O O . PRO A 1 256 ? -8.391 59.281 15.461 1 85.06 256 PRO A O 1
ATOM 2008 N N . VAL A 1 257 ? -7.254 57.562 14.766 1 90.75 257 VAL A N 1
ATOM 2009 C CA . VAL A 1 257 ? -6.203 57.719 15.766 1 90.75 257 VAL A CA 1
ATOM 2010 C C . VAL A 1 257 ? -4.891 58.094 15.086 1 90.75 257 VAL A C 1
ATOM 2012 O O . VAL A 1 257 ? -4.156 57.219 14.625 1 90.75 257 VAL A O 1
ATOM 2015 N N . ALA A 1 258 ? -4.508 59.281 15.125 1 90.44 258 ALA A N 1
ATOM 2016 C CA . ALA A 1 258 ? -3.389 59.844 14.375 1 90.44 258 ALA A CA 1
ATOM 2017 C C . ALA A 1 258 ? -2.066 59.219 14.82 1 90.44 258 ALA A C 1
ATOM 2019 O O . ALA A 1 258 ? -1.153 59.031 14.016 1 90.44 258 ALA A O 1
ATOM 2020 N N . SER A 1 259 ? -1.971 58.875 16.016 1 92 259 SER A N 1
ATOM 2021 C CA . SER A 1 259 ? -0.718 58.406 16.594 1 92 259 SER A CA 1
ATOM 2022 C C . SER A 1 259 ? -0.351 57.031 16.031 1 92 259 SER A C 1
ATOM 2024 O O . SER A 1 259 ? 0.787 56.562 16.172 1 92 259 SER A O 1
ATOM 2026 N N . LEU A 1 260 ? -1.217 56.375 15.328 1 95 260 LEU A N 1
ATOM 2027 C CA . LEU A 1 260 ? -0.981 55 14.883 1 95 260 LEU A CA 1
ATOM 2028 C C . LEU A 1 260 ? -0.428 54.969 13.461 1 95 260 LEU A C 1
ATOM 2030 O O . LEU A 1 260 ? 0.024 53.938 12.984 1 95 260 LEU A O 1
ATOM 2034 N N . THR A 1 261 ? -0.397 56.031 12.797 1 94.75 261 THR A N 1
ATOM 2035 C CA . THR A 1 261 ? 0.105 56.125 11.43 1 94.75 261 THR A CA 1
ATOM 2036 C C . THR A 1 261 ? 1.604 55.844 11.391 1 94.75 261 THR A C 1
ATOM 2038 O O . THR A 1 261 ? 2.08 55.094 10.523 1 94.75 261 THR A O 1
ATOM 2041 N N . ALA A 1 262 ? 2.291 56.375 12.312 1 94.25 262 ALA A N 1
ATOM 2042 C CA . ALA A 1 262 ? 3.744 56.25 12.328 1 94.25 262 ALA A CA 1
ATOM 2043 C C . ALA A 1 262 ? 4.156 54.781 12.57 1 94.25 262 ALA A C 1
ATOM 2045 O O . ALA A 1 262 ? 4.988 54.25 11.844 1 94.25 262 ALA A O 1
ATOM 2046 N N . PRO A 1 263 ? 3.578 54.188 13.57 1 94.69 263 PRO A N 1
ATOM 2047 C CA . PRO A 1 263 ? 3.949 52.781 13.805 1 94.69 263 PRO A CA 1
ATOM 2048 C C . PRO A 1 263 ? 3.65 51.875 12.609 1 94.69 263 PRO A C 1
ATOM 2050 O O . PRO A 1 263 ? 4.453 51 12.273 1 94.69 263 PRO A O 1
ATOM 2053 N N . ILE A 1 264 ? 2.516 52 11.961 1 96.06 264 ILE A N 1
ATOM 2054 C CA . ILE A 1 264 ? 2.154 51.125 10.844 1 96.06 264 ILE A CA 1
ATOM 2055 C C . ILE A 1 264 ? 3.057 51.438 9.648 1 96.06 264 ILE A C 1
ATOM 2057 O O . ILE A 1 264 ? 3.371 50.531 8.859 1 96.06 264 ILE A O 1
ATOM 2061 N N . ASP A 1 265 ? 3.449 52.688 9.477 1 95.88 265 ASP A N 1
ATOM 2062 C CA . ASP A 1 265 ? 4.379 53.062 8.414 1 95.88 265 ASP A CA 1
ATOM 2063 C C . ASP A 1 265 ? 5.758 52.438 8.656 1 95.88 265 ASP A C 1
ATOM 2065 O O . ASP A 1 265 ? 6.418 52 7.711 1 95.88 265 ASP A O 1
ATOM 2069 N N . ALA A 1 266 ? 6.137 52.469 9.875 1 95.69 266 ALA A N 1
ATOM 2070 C CA . ALA A 1 266 ? 7.426 51.875 10.203 1 95.69 266 ALA A CA 1
ATOM 2071 C C . ALA A 1 266 ? 7.438 50.406 9.875 1 95.69 266 ALA A C 1
ATOM 2073 O O . ALA A 1 266 ? 8.438 49.875 9.383 1 95.69 266 ALA A O 1
ATOM 2074 N N . MET A 1 267 ? 6.363 49.75 10.18 1 95.69 267 MET A N 1
ATOM 2075 C CA . MET A 1 267 ? 6.258 48.312 9.852 1 95.69 267 MET A CA 1
ATOM 2076 C C . MET A 1 267 ? 6.25 48.125 8.344 1 95.69 267 MET A C 1
ATOM 2078 O O . MET A 1 267 ? 6.84 47.156 7.844 1 95.69 267 MET A O 1
ATOM 2082 N N . ALA A 1 268 ? 5.562 48.969 7.633 1 95.94 268 ALA A N 1
ATOM 2083 C CA . ALA A 1 268 ? 5.523 48.906 6.176 1 95.94 268 ALA A CA 1
ATOM 2084 C C . ALA A 1 268 ? 6.93 48.969 5.582 1 95.94 268 ALA A C 1
ATOM 2086 O O . ALA A 1 268 ? 7.27 48.219 4.668 1 95.94 268 ALA A O 1
ATOM 2087 N N . VAL A 1 269 ? 7.699 49.875 6.102 1 95.31 269 VAL A N 1
ATOM 2088 C CA . VAL A 1 269 ? 9.07 50.062 5.629 1 95.31 269 VAL A CA 1
ATOM 2089 C C . VAL A 1 269 ? 9.883 48.781 5.898 1 95.31 269 VAL A C 1
ATOM 2091 O O . VAL A 1 269 ? 10.617 48.344 5.027 1 95.31 269 VAL A O 1
ATOM 2094 N N . TRP A 1 270 ? 9.695 48.312 7.031 1 94.5 270 TRP A N 1
ATOM 2095 C CA . TRP A 1 270 ? 10.414 47.094 7.414 1 94.5 270 TRP A CA 1
ATOM 2096 C C . TRP A 1 270 ? 10.008 45.906 6.531 1 94.5 270 TRP A C 1
ATOM 2098 O O . TRP A 1 270 ? 10.867 45.156 6.051 1 94.5 270 TRP A O 1
ATOM 2108 N N . LEU A 1 271 ? 8.742 45.719 6.328 1 94.12 271 LEU A N 1
ATOM 2109 C CA . LEU A 1 271 ? 8.234 44.594 5.52 1 94.12 271 LEU A CA 1
ATOM 2110 C C . LEU A 1 271 ? 8.742 44.688 4.086 1 94.12 271 LEU A C 1
ATOM 2112 O O . LEU A 1 271 ? 9.023 43.688 3.451 1 94.12 271 LEU A O 1
ATOM 2116 N N . ASN A 1 272 ? 8.836 45.844 3.623 1 91.5 272 ASN A N 1
ATOM 2117 C CA . ASN A 1 272 ? 9.367 46.062 2.279 1 91.5 272 ASN A CA 1
ATOM 2118 C C . ASN A 1 272 ? 10.836 45.688 2.193 1 91.5 272 ASN A C 1
ATOM 2120 O O . ASN A 1 272 ? 11.297 45.188 1.156 1 91.5 272 ASN A O 1
ATOM 2124 N N . GLN A 1 273 ? 11.547 45.906 3.227 1 89.19 273 GLN A N 1
ATOM 2125 C CA . GLN A 1 273 ? 12.969 45.594 3.271 1 89.19 273 GLN A CA 1
ATOM 2126 C C . GLN A 1 273 ? 13.211 44.094 3.318 1 89.19 273 GLN A C 1
ATOM 2128 O O . GLN A 1 273 ? 14.117 43.562 2.66 1 89.19 273 GLN A O 1
ATOM 2133 N N . VAL A 1 274 ? 12.438 43.438 4.09 1 87.38 274 VAL A N 1
ATOM 2134 C CA . VAL A 1 274 ? 12.703 42.031 4.305 1 87.38 274 VAL A CA 1
ATOM 2135 C C . VAL A 1 274 ? 11.984 41.188 3.24 1 87.38 274 VAL A C 1
ATOM 2137 O O . VAL A 1 274 ? 12.328 40.031 3.016 1 87.38 274 VAL A O 1
ATOM 2140 N N . GLY A 1 275 ? 11.078 41.75 2.545 1 81.69 275 GLY A N 1
ATOM 2141 C CA . GLY A 1 275 ? 10.32 41.031 1.54 1 81.69 275 GLY A CA 1
ATOM 2142 C C . GLY A 1 275 ? 9.078 40.375 2.096 1 81.69 275 GLY A C 1
ATOM 2143 O O . GLY A 1 275 ? 9.023 40.031 3.277 1 81.69 275 GLY A O 1
ATOM 2144 N N . LEU A 1 276 ? 8.008 40.219 1.216 1 80.75 276 LEU A N 1
ATOM 2145 C CA . LEU A 1 276 ? 6.723 39.688 1.638 1 80.75 276 LEU A CA 1
ATOM 2146 C C . LEU A 1 276 ? 6.191 38.688 0.61 1 80.75 276 LEU A C 1
ATOM 2148 O O . LEU A 1 276 ? 6.336 38.906 -0.596 1 80.75 276 LEU A O 1
ATOM 2152 N N . THR A 1 277 ? 5.688 37.594 1.167 1 79.81 277 THR A N 1
ATOM 2153 C CA . THR A 1 277 ? 4.855 36.75 0.327 1 79.81 277 THR A CA 1
ATOM 2154 C C . THR A 1 277 ? 3.523 37.406 0.018 1 79.81 277 THR A C 1
ATOM 2156 O O . THR A 1 277 ? 3.131 38.375 0.7 1 79.81 277 THR A O 1
ATOM 2159 N N . PRO A 1 278 ? 2.84 36.969 -0.949 1 81.75 278 PRO A N 1
ATOM 2160 C CA . PRO A 1 278 ? 1.535 37.562 -1.26 1 81.75 278 PRO A CA 1
ATOM 2161 C C . PRO A 1 278 ? 0.556 37.469 -0.091 1 81.75 278 PRO A C 1
ATOM 2163 O O . PRO A 1 278 ? -0.205 38.406 0.151 1 81.75 278 PRO A O 1
ATOM 2166 N N . GLN A 1 279 ? 0.589 36.438 0.6 1 84.88 279 GLN A N 1
ATOM 2167 C CA . GLN A 1 279 ? -0.307 36.25 1.736 1 84.88 279 GLN A CA 1
ATOM 2168 C C . GLN A 1 279 ? -0.005 37.25 2.844 1 84.88 279 GLN A C 1
ATOM 2170 O O . GLN A 1 279 ? -0.922 37.812 3.441 1 84.88 279 GLN A O 1
ATOM 2175 N N . ARG A 1 280 ? 1.208 37.531 3.076 1 89.56 280 ARG A N 1
ATOM 2176 C CA . ARG A 1 280 ? 1.612 38.469 4.102 1 89.56 280 ARG A CA 1
ATOM 2177 C C . ARG A 1 280 ? 1.299 39.906 3.674 1 89.56 280 ARG A C 1
ATOM 2179 O O . ARG A 1 280 ? 0.935 40.75 4.504 1 89.56 280 ARG A O 1
ATOM 2186 N N . LYS A 1 281 ? 1.449 40.062 2.385 1 91.38 281 LYS A N 1
ATOM 2187 C CA . LYS A 1 281 ? 1.119 41.375 1.85 1 91.38 281 LYS A CA 1
ATOM 2188 C C . LYS A 1 281 ? -0.363 41.719 2.035 1 91.38 281 LYS A C 1
ATOM 2190 O O . LYS A 1 281 ? -0.722 42.812 2.459 1 91.38 281 LYS A O 1
ATOM 2195 N N . GLN A 1 282 ? -1.087 40.719 1.779 1 91.94 282 GLN A N 1
ATOM 2196 C CA . GLN A 1 282 ? -2.525 40.906 1.946 1 91.94 282 GLN A CA 1
ATOM 2197 C C . GLN A 1 282 ? -2.883 41.156 3.406 1 91.94 282 GLN A C 1
ATOM 2199 O O . GLN A 1 282 ? -3.74 42 3.701 1 91.94 282 GLN A O 1
ATOM 2204 N N . ALA A 1 283 ? -2.309 40.438 4.293 1 94.19 283 ALA A N 1
ATOM 2205 C CA . ALA A 1 283 ? -2.549 40.625 5.723 1 94.19 283 ALA A CA 1
ATOM 2206 C C . ALA A 1 283 ? -2.18 42.062 6.16 1 94.19 283 ALA A C 1
ATOM 2208 O O . ALA A 1 283 ? -2.943 42.719 6.871 1 94.19 283 ALA A O 1
ATOM 2209 N N . PHE A 1 284 ? -1.068 42.5 5.711 1 96.06 284 PHE A N 1
ATOM 2210 C CA . PHE A 1 284 ? -0.603 43.812 6.105 1 96.06 284 PHE A CA 1
ATOM 2211 C C . PHE A 1 284 ? -1.496 44.906 5.52 1 96.06 284 PHE A C 1
ATOM 2213 O O . PHE A 1 284 ? -1.822 45.875 6.195 1 96.06 284 PHE A O 1
ATOM 2220 N N . GLU A 1 285 ? -1.841 44.719 4.277 1 96.25 285 GLU A N 1
ATOM 2221 C CA . GLU A 1 285 ? -2.682 45.688 3.615 1 96.25 285 GLU A CA 1
ATOM 2222 C C . GLU A 1 285 ? -4.031 45.844 4.316 1 96.25 285 GLU A C 1
ATOM 2224 O O . GLU A 1 285 ? -4.57 46.938 4.422 1 96.25 285 GLU A O 1
ATOM 2229 N N . LEU A 1 286 ? -4.508 44.812 4.75 1 96.5 286 LEU A N 1
ATOM 2230 C CA . LEU A 1 286 ? -5.754 44.844 5.512 1 96.5 286 LEU A CA 1
ATOM 2231 C C . LEU A 1 286 ? -5.578 45.656 6.793 1 96.5 286 LEU A C 1
ATOM 2233 O O . LEU A 1 286 ? -6.438 46.469 7.141 1 96.5 286 LEU A O 1
ATOM 2237 N N . MET A 1 287 ? -4.508 45.438 7.516 1 96.5 287 MET A N 1
ATOM 2238 C CA . MET A 1 287 ? -4.242 46.156 8.758 1 96.5 287 MET A CA 1
ATOM 2239 C C . MET A 1 287 ? -4.016 47.656 8.484 1 96.5 287 MET A C 1
ATOM 2241 O O . MET A 1 287 ? -4.484 48.5 9.234 1 96.5 287 MET A O 1
ATOM 2245 N N . GLN A 1 288 ? -3.309 47.875 7.434 1 95.94 288 GLN A N 1
ATOM 2246 C CA . GLN A 1 288 ? -3.064 49.25 7.051 1 95.94 288 GLN A CA 1
ATOM 2247 C C . GLN A 1 288 ? -4.367 49.969 6.723 1 95.94 288 GLN A C 1
ATOM 2249 O O . GLN A 1 288 ? -4.559 51.125 7.098 1 95.94 288 GLN A O 1
ATOM 2254 N N . SER A 1 289 ? -5.227 49.375 6.047 1 95.5 289 SER A N 1
ATOM 2255 C CA . SER A 1 289 ? -6.527 49.938 5.711 1 95.5 289 SER A CA 1
ATOM 2256 C C . SER A 1 289 ? -7.32 50.281 6.965 1 95.5 289 SER A C 1
ATOM 2258 O O . SER A 1 289 ? -7.996 51.312 7.016 1 95.5 289 SER A O 1
ATOM 2260 N N . ARG A 1 290 ? -7.242 49.469 7.957 1 93.94 290 ARG A N 1
ATOM 2261 C CA . ARG A 1 290 ? -7.957 49.688 9.211 1 93.94 290 ARG A CA 1
ATOM 2262 C C . ARG A 1 290 ? -7.457 50.938 9.898 1 93.94 290 ARG A C 1
ATOM 2264 O O . ARG A 1 290 ? -8.234 51.688 10.523 1 93.94 290 ARG A O 1
ATOM 2271 N N . VAL A 1 291 ? -6.18 51.188 9.82 1 94.19 291 VAL A N 1
ATOM 2272 C CA . VAL A 1 291 ? -5.598 52.375 10.453 1 94.19 291 VAL A CA 1
ATOM 2273 C C . VAL A 1 291 ? -5.984 53.625 9.672 1 94.19 291 VAL A C 1
ATOM 2275 O O . VAL A 1 291 ? -6.281 54.656 10.258 1 94.19 291 VAL A O 1
ATOM 2278 N N . LEU A 1 292 ? -6.059 53.5 8.367 1 94 292 LEU A N 1
ATOM 2279 C CA . LEU A 1 292 ? -6.305 54.656 7.516 1 94 292 LEU A CA 1
ATOM 2280 C C . LEU A 1 292 ? -7.797 54.969 7.422 1 94 292 LEU A C 1
ATOM 2282 O O . LEU A 1 292 ? -8.188 56.125 7.254 1 94 292 LEU A O 1
ATOM 2286 N N . LYS A 1 293 ? -8.586 53.875 7.492 1 94.38 293 LYS A N 1
ATOM 2287 C CA . LYS A 1 293 ? -10.039 54 7.402 1 94.38 293 LYS A CA 1
ATOM 2288 C C . LYS A 1 293 ? -10.719 53.344 8.602 1 94.38 293 LYS A C 1
ATOM 2290 O O . LYS A 1 293 ? -11.18 52.188 8.516 1 94.38 293 LYS A O 1
ATOM 2295 N N . PRO A 1 294 ? -10.977 54.156 9.602 1 89.69 294 PRO A N 1
ATOM 2296 C CA . PRO A 1 294 ? -11.5 53.594 10.852 1 89.69 294 PRO A CA 1
ATOM 2297 C C . PRO A 1 294 ? -12.789 52.812 10.656 1 89.69 294 PRO A C 1
ATOM 2299 O O . PRO A 1 294 ? -13.07 51.875 11.414 1 89.69 294 PRO A O 1
ATOM 2302 N N . GLU A 1 295 ? -13.539 53.062 9.664 1 89.31 295 GLU A N 1
ATOM 2303 C CA . GLU A 1 295 ? -14.805 52.375 9.414 1 89.31 295 GLU A CA 1
ATOM 2304 C C . GLU A 1 295 ? -14.57 50.938 9.008 1 89.31 295 GLU A C 1
ATOM 2306 O O . GLU A 1 295 ? -15.492 50.125 9.039 1 89.31 295 GLU A O 1
ATOM 2311 N N . THR A 1 296 ? -13.336 50.625 8.68 1 92.69 296 THR A N 1
ATOM 2312 C CA . THR A 1 296 ? -13.031 49.281 8.227 1 92.69 296 THR A CA 1
ATOM 2313 C C . THR A 1 296 ? -12.5 48.438 9.375 1 92.69 296 THR A C 1
ATOM 2315 O O . THR A 1 296 ? -12.266 47.219 9.211 1 92.69 296 THR A O 1
ATOM 2318 N N . THR A 1 297 ? -12.281 49.094 10.57 1 92.19 297 THR A N 1
ATOM 2319 C CA . THR A 1 297 ? -11.898 48.312 11.742 1 92.19 297 THR A CA 1
ATOM 2320 C C . THR A 1 297 ? -13.031 47.375 12.164 1 92.19 297 THR A C 1
ATOM 2322 O O . THR A 1 297 ? -14.18 47.562 11.758 1 92.19 297 THR A O 1
ATOM 2325 N N . ILE A 1 298 ? -12.766 46.344 12.922 1 92.69 298 ILE A N 1
ATOM 2326 C CA . ILE A 1 298 ? -13.781 45.406 13.367 1 92.69 298 ILE A CA 1
ATOM 2327 C C . ILE A 1 298 ? -14.828 46.125 14.203 1 92.69 298 ILE A C 1
ATOM 2329 O O . ILE A 1 298 ? -16.031 46 13.945 1 92.69 298 ILE A O 1
ATOM 2333 N N . ALA A 1 299 ? -14.367 46.938 15.203 1 89.56 299 ALA A N 1
ATOM 2334 C CA . ALA A 1 299 ? -15.266 47.688 16.078 1 89.56 299 ALA A CA 1
ATOM 2335 C C . ALA A 1 299 ? -16.078 48.719 15.273 1 89.56 299 ALA A C 1
ATOM 2337 O O . ALA A 1 299 ? -17.25 48.938 15.547 1 89.56 299 ALA A O 1
ATOM 2338 N N . GLY A 1 300 ? -15.383 49.344 14.336 1 88.81 300 GLY A N 1
ATOM 2339 C CA . GLY A 1 300 ? -16.062 50.281 13.477 1 88.81 300 GLY A CA 1
ATOM 2340 C C . GLY A 1 300 ? -17.188 49.656 12.664 1 88.81 300 GLY A C 1
ATOM 2341 O O . GLY A 1 300 ? -18.25 50.25 12.508 1 88.81 300 GLY A O 1
ATOM 2342 N N . GLN A 1 301 ? -16.953 48.531 12.164 1 91.94 301 GLN A N 1
ATOM 2343 C CA . GLN A 1 301 ? -17.938 47.812 11.367 1 91.94 301 GLN A CA 1
ATOM 2344 C C . GLN A 1 301 ? -19.109 47.375 12.227 1 91.94 301 GLN A C 1
ATOM 2346 O O . GLN A 1 301 ? -20.266 47.438 11.797 1 91.94 301 GLN A O 1
ATOM 2351 N N . VAL A 1 302 ? -18.828 46.844 13.398 1 91.06 302 VAL A N 1
ATOM 2352 C CA . VAL A 1 302 ? -19.891 46.406 14.312 1 91.06 302 VAL A CA 1
ATOM 2353 C C . VAL A 1 302 ? -20.766 47.625 14.688 1 91.06 302 VAL A C 1
ATOM 2355 O O . VAL A 1 302 ? -21.984 47.531 14.695 1 91.06 302 VAL A O 1
ATOM 2358 N N . ALA A 1 303 ? -20.094 48.719 14.992 1 87.69 303 ALA A N 1
ATOM 2359 C CA . ALA A 1 303 ? -20.812 49.938 15.352 1 87.69 303 ALA A CA 1
ATOM 2360 C C . ALA A 1 303 ? -21.703 50.406 14.211 1 87.69 303 ALA A C 1
ATOM 2362 O O . ALA A 1 303 ? -22.844 50.812 14.438 1 87.69 303 ALA A O 1
ATOM 2363 N N . ALA A 1 304 ? -21.188 50.375 13.07 1 87.69 304 ALA A N 1
ATOM 2364 C CA . ALA A 1 304 ? -21.906 50.875 11.906 1 87.69 304 ALA A CA 1
ATOM 2365 C C . ALA A 1 304 ? -23.094 49.969 11.586 1 87.69 304 ALA A C 1
ATOM 2367 O O . ALA A 1 304 ? -24.172 50.469 11.227 1 87.69 304 ALA A O 1
ATOM 2368 N N . ALA A 1 305 ? -22.922 48.719 11.766 1 90.5 305 ALA A N 1
ATOM 2369 C CA . ALA A 1 305 ? -23.938 47.75 11.336 1 90.5 305 ALA A CA 1
ATOM 2370 C C . ALA A 1 305 ? -24.984 47.531 12.43 1 90.5 305 ALA A C 1
ATOM 2372 O O . ALA A 1 305 ? -26.156 47.312 12.141 1 90.5 305 ALA A O 1
ATOM 2373 N N . TYR A 1 306 ? -24.594 47.531 13.75 1 89.25 306 TYR A N 1
ATOM 2374 C CA . TYR A 1 306 ? -25.5 47.062 14.789 1 89.25 306 TYR A CA 1
ATOM 2375 C C . TYR A 1 306 ? -25.625 48.094 15.906 1 89.25 306 TYR A C 1
ATOM 2377 O O . TYR A 1 306 ? -26.484 47.938 16.797 1 89.25 306 TYR A O 1
ATOM 2385 N N . HIS A 1 307 ? -24.844 49.062 15.945 1 82 307 HIS A N 1
ATOM 2386 C CA . HIS A 1 307 ? -24.844 50.156 16.906 1 82 307 HIS A CA 1
ATOM 2387 C C . HIS A 1 307 ? -24.266 49.719 18.25 1 82 307 HIS A C 1
ATOM 2389 O O . HIS A 1 307 ? -23.609 50.5 18.938 1 82 307 HIS A O 1
ATOM 2395 N N . ASP A 1 308 ? -24.719 48.469 18.703 1 80.88 308 ASP A N 1
ATOM 2396 C CA . ASP A 1 308 ? -24.141 47.969 19.938 1 80.88 308 ASP A CA 1
ATOM 2397 C C . ASP A 1 308 ? -23.938 46.469 19.906 1 80.88 308 ASP A C 1
ATOM 2399 O O . ASP A 1 308 ? -24.438 45.781 19 1 80.88 308 ASP A O 1
ATOM 2403 N N . ILE A 1 309 ? -23.203 45.969 20.938 1 85.69 309 ILE A N 1
ATOM 2404 C CA . ILE A 1 309 ? -22.812 44.562 21 1 85.69 309 ILE A CA 1
ATOM 2405 C C . ILE A 1 309 ? -24.047 43.688 21.203 1 85.69 309 ILE A C 1
ATOM 2407 O O . ILE A 1 309 ? -24.125 42.594 20.672 1 85.69 309 ILE A O 1
ATOM 2411 N N . SER A 1 310 ? -24.953 44.125 22 1 84.31 310 SER A N 1
ATOM 2412 C CA . SER A 1 310 ? -26.156 43.375 22.328 1 84.31 310 SER A CA 1
ATOM 2413 C C . SER A 1 310 ? -26.969 43.062 21.078 1 84.31 310 SER A C 1
ATOM 2415 O O . SER A 1 310 ? -27.5 41.969 20.922 1 84.31 310 SER A O 1
ATOM 2417 N N . ALA A 1 311 ? -27 44.031 20.188 1 89 311 ALA A N 1
ATOM 2418 C CA . ALA A 1 311 ? -27.75 43.875 18.953 1 89 311 ALA A CA 1
ATOM 2419 C C . ALA A 1 311 ? -26.984 43 17.953 1 89 311 ALA A C 1
ATOM 2421 O O . ALA A 1 311 ? -27.578 42.344 17.109 1 89 311 ALA A O 1
ATOM 2422 N N . ALA A 1 312 ? -25.703 43.031 18.109 1 92.12 312 ALA A N 1
ATOM 2423 C CA . ALA A 1 312 ? -24.844 42.344 17.141 1 92.12 312 ALA A CA 1
ATOM 2424 C C . ALA A 1 312 ? -24.688 40.875 17.484 1 92.12 312 ALA A C 1
ATOM 2426 O O . ALA A 1 312 ? -24.469 40.031 16.609 1 92.12 312 ALA A O 1
ATOM 2427 N N . GLN A 1 313 ? -24.859 40.531 18.719 1 91.56 313 GLN A N 1
ATOM 2428 C CA . GLN A 1 313 ? -24.516 39.219 19.25 1 91.56 313 GLN A CA 1
ATOM 2429 C C . GLN A 1 313 ? -25.297 38.125 18.531 1 91.56 313 GLN A C 1
ATOM 2431 O O . GLN A 1 313 ? -24.703 37.156 18.016 1 91.56 313 GLN A O 1
ATOM 2436 N N . THR A 1 314 ? -26.547 38.188 18.516 1 93.12 314 THR A N 1
ATOM 2437 C CA . THR A 1 314 ? -27.406 37.094 18 1 93.12 314 THR A CA 1
ATOM 2438 C C . THR A 1 314 ? -27.234 36.938 16.5 1 93.12 314 THR A C 1
ATOM 2440 O O . THR A 1 314 ? -27 35.844 16 1 93.12 314 THR A O 1
ATOM 2443 N N . PRO A 1 315 ? -27.297 38.062 15.742 1 95.25 315 PRO A N 1
ATOM 2444 C CA . PRO A 1 315 ? -27.156 37.906 14.289 1 95.25 315 PRO A CA 1
ATOM 2445 C C . PRO A 1 315 ? -25.781 37.344 13.898 1 95.25 315 PRO A C 1
ATOM 2447 O O . PRO A 1 315 ? -25.688 36.5 13.008 1 95.25 315 PRO A O 1
ATOM 2450 N N . LEU A 1 316 ? -24.797 37.812 14.508 1 95.25 316 LEU A N 1
ATOM 2451 C CA . LEU A 1 316 ? -23.453 37.375 14.148 1 95.25 316 LEU A CA 1
ATOM 2452 C C . LEU A 1 316 ? -23.203 35.938 14.609 1 95.25 316 LEU A C 1
ATOM 2454 O O . LEU A 1 316 ? -22.484 35.188 13.945 1 95.25 316 LEU A O 1
ATOM 2458 N N . ALA A 1 317 ? -23.734 35.594 15.734 1 95.25 317 ALA A N 1
ATOM 2459 C CA . ALA A 1 317 ? -23.656 34.219 16.188 1 95.25 317 ALA A CA 1
ATOM 2460 C C . ALA A 1 317 ? -24.359 33.281 15.203 1 95.25 317 ALA A C 1
ATOM 2462 O O . ALA A 1 317 ? -23.875 32.156 14.93 1 95.25 317 ALA A O 1
ATOM 2463 N N . THR A 1 318 ? -25.516 33.688 14.742 1 94.94 318 THR A N 1
ATOM 2464 C CA . THR A 1 318 ? -26.266 32.906 13.773 1 94.94 318 THR A CA 1
ATOM 2465 C C . THR A 1 318 ? -25.484 32.75 12.477 1 94.94 318 THR A C 1
ATOM 2467 O O . THR A 1 318 ? -25.469 31.672 11.875 1 94.94 318 THR A O 1
ATOM 2470 N N . GLN A 1 319 ? -24.875 33.812 12.117 1 95.5 319 GLN A N 1
ATOM 2471 C CA . GLN A 1 319 ? -24.047 33.75 10.914 1 95.5 319 GLN A CA 1
ATOM 2472 C C . GLN A 1 319 ? -22.875 32.812 11.094 1 95.5 319 GLN A C 1
ATOM 2474 O O . GLN A 1 319 ? -22.531 32.062 10.18 1 95.5 319 GLN A O 1
ATOM 2479 N N . ALA A 1 320 ? -22.219 32.906 12.195 1 95.81 320 ALA A N 1
ATOM 2480 C CA . ALA A 1 320 ? -21.094 32 12.5 1 95.81 320 ALA A CA 1
ATOM 2481 C C . ALA A 1 320 ? -21.531 30.547 12.477 1 95.81 320 ALA A C 1
ATOM 2483 O O . ALA A 1 320 ? -20.828 29.688 11.953 1 95.81 320 ALA A O 1
ATOM 2484 N N . HIS A 1 321 ? -22.672 30.281 13.062 1 95.38 321 HIS A N 1
ATOM 2485 C CA . HIS A 1 321 ? -23.219 28.922 13.055 1 95.38 321 HIS A CA 1
ATOM 2486 C C . HIS A 1 321 ? -23.469 28.438 11.633 1 95.38 321 HIS A C 1
ATOM 2488 O O . HIS A 1 321 ? -23.141 27.312 11.289 1 95.38 321 HIS A O 1
ATOM 2494 N N . ALA A 1 322 ? -24.062 29.25 10.852 1 94.69 322 ALA A N 1
ATOM 2495 C CA . ALA A 1 322 ? -24.359 28.891 9.469 1 94.69 322 ALA A CA 1
ATOM 2496 C C . ALA A 1 322 ? -23.078 28.594 8.688 1 94.69 322 ALA A C 1
ATOM 2498 O O . ALA A 1 322 ? -23.047 27.688 7.863 1 94.69 322 ALA A O 1
ATOM 2499 N N . ASP A 1 323 ? -22.125 29.359 8.961 1 94.75 323 ASP A N 1
ATOM 2500 C CA . ASP A 1 323 ? -20.844 29.188 8.289 1 94.75 323 ASP A CA 1
ATOM 2501 C C . ASP A 1 323 ? -20.219 27.844 8.641 1 94.75 323 ASP A C 1
ATOM 2503 O O . ASP A 1 323 ? -19.609 27.203 7.785 1 94.75 323 ASP A O 1
ATOM 2507 N N . LEU A 1 324 ? -20.359 27.422 9.82 1 95.06 324 LEU A N 1
ATOM 2508 C CA . LEU A 1 324 ? -19.719 26.203 10.32 1 95.06 324 LEU A CA 1
ATOM 2509 C C . LEU A 1 324 ? -20.594 24.984 10.07 1 95.06 324 LEU A C 1
ATOM 2511 O O . LEU A 1 324 ? -20.156 23.844 10.281 1 95.06 324 LEU A O 1
ATOM 2515 N N . SER A 1 325 ? -21.844 25.156 9.625 1 87.88 325 SER A N 1
ATOM 2516 C CA . SER A 1 325 ? -22.781 24.047 9.453 1 87.88 325 SER A CA 1
ATOM 2517 C C . SER A 1 325 ? -23.156 23.859 7.988 1 87.88 325 SER A C 1
ATOM 2519 O O . SER A 1 325 ? -23.781 22.859 7.617 1 87.88 325 SER A O 1
ATOM 2521 N N . MET A 1 326 ? -22.875 24.656 7.164 1 68.25 326 MET A N 1
ATOM 2522 C CA . MET A 1 326 ? -23.359 24.672 5.785 1 68.25 326 MET A CA 1
ATOM 2523 C C . MET A 1 326 ? -22.734 23.547 4.977 1 68.25 326 MET A C 1
ATOM 2525 O O . MET A 1 326 ? -23.359 23.016 4.059 1 68.25 326 MET A O 1
ATOM 2529 N N . GLU A 1 327 ? -21.719 23.188 5.375 1 66 327 GLU A N 1
ATOM 2530 C CA . GLU A 1 327 ? -21.016 22.234 4.516 1 66 327 GLU A CA 1
ATOM 2531 C C . GLU A 1 327 ? -21.203 20.797 5.012 1 66 327 GLU A C 1
ATOM 2533 O O . GLU A 1 327 ? -21.359 20.562 6.215 1 66 327 GLU A O 1
ATOM 2538 N N . GLU A 1 328 ? -21.484 20.031 4.008 1 75.25 328 GLU A N 1
ATOM 2539 C CA . GLU A 1 328 ? -21.516 18.594 4.316 1 75.25 328 GLU A CA 1
ATOM 2540 C C . GLU A 1 328 ? -20.156 18.125 4.836 1 75.25 328 GLU A C 1
ATOM 2542 O O . GLU A 1 328 ? -20.094 17.125 5.562 1 75.25 328 GLU A O 1
ATOM 2547 N N . ASP A 1 329 ? -19.297 18.922 4.633 1 88.31 329 ASP A N 1
ATOM 2548 C CA . ASP A 1 329 ? -17.922 18.562 4.977 1 88.31 329 ASP A CA 1
ATOM 2549 C C . ASP A 1 329 ? -17.531 19.141 6.336 1 88.31 329 ASP A C 1
ATOM 2551 O O . ASP A 1 329 ? -18.219 20.016 6.871 1 88.31 329 ASP A O 1
ATOM 2555 N N . LEU A 1 330 ? -16.547 18.609 6.938 1 94.25 330 LEU A N 1
ATOM 2556 C CA . LEU A 1 330 ? -15.977 19.156 8.164 1 94.25 330 LEU A CA 1
ATOM 2557 C C . LEU A 1 330 ? -15.281 20.484 7.895 1 94.25 330 LEU A C 1
ATOM 2559 O O . LEU A 1 330 ? -14.281 20.531 7.18 1 94.25 330 LEU A O 1
ATOM 2563 N N . PRO A 1 331 ? -15.812 21.531 8.5 1 96 331 PRO A N 1
ATOM 2564 C CA . PRO A 1 331 ? -15.195 22.844 8.242 1 96 331 PRO A CA 1
ATOM 2565 C C . PRO A 1 331 ? -13.703 22.859 8.578 1 96 331 PRO A C 1
ATOM 2567 O O . PRO A 1 331 ? -13.297 22.344 9.617 1 96 331 PRO A O 1
ATOM 2570 N N . GLY A 1 332 ? -12.945 23.438 7.637 1 94.88 332 GLY A N 1
ATOM 2571 C CA . GLY A 1 332 ? -11.508 23.5 7.816 1 94.88 332 GLY A CA 1
ATOM 2572 C C . GLY A 1 332 ? -10.781 22.328 7.18 1 94.88 332 GLY A C 1
ATOM 2573 O O . GLY A 1 332 ? -9.594 22.438 6.848 1 94.88 332 GLY A O 1
ATOM 2574 N N . PHE A 1 333 ? -11.523 21.234 7.004 1 96.25 333 PHE A N 1
ATOM 2575 C CA . PHE A 1 333 ? -10.875 20.047 6.484 1 96.25 333 PHE A CA 1
ATOM 2576 C C . PHE A 1 333 ? -11.719 19.391 5.391 1 96.25 333 PHE A C 1
ATOM 2578 O O . PHE A 1 333 ? -11.797 18.172 5.305 1 96.25 333 PHE A O 1
ATOM 2585 N N . SER A 1 334 ? -12.328 20.234 4.559 1 92.62 334 SER A N 1
ATOM 2586 C CA . SER A 1 334 ? -13.219 19.766 3.502 1 92.62 334 SER A CA 1
ATOM 2587 C C . SER A 1 334 ? -12.445 19.078 2.389 1 92.62 334 SER A C 1
ATOM 2589 O O . SER A 1 334 ? -13.023 18.328 1.597 1 92.62 334 SER A O 1
ATOM 2591 N N . ASN A 1 335 ? -11.156 19.281 2.371 1 92.38 335 ASN A N 1
ATOM 2592 C CA . ASN A 1 335 ? -10.344 18.719 1.306 1 92.38 335 ASN A CA 1
ATOM 2593 C C . ASN A 1 335 ? -9.812 17.328 1.684 1 92.38 335 ASN A C 1
ATOM 2595 O O . ASN A 1 335 ? -9.141 16.688 0.884 1 92.38 335 ASN A O 1
ATOM 2599 N N . LEU A 1 336 ? -10.062 16.922 2.844 1 95.31 336 LEU A N 1
ATOM 2600 C CA . LEU A 1 336 ? -9.734 15.547 3.227 1 95.31 336 LEU A CA 1
ATOM 2601 C C . LEU A 1 336 ? -10.758 14.57 2.674 1 95.31 336 LEU A C 1
ATOM 2603 O O . LEU A 1 336 ? -11.852 14.977 2.268 1 95.31 336 LEU A O 1
ATOM 2607 N N . SER A 1 337 ? -10.352 13.328 2.648 1 94.44 337 SER A N 1
ATOM 2608 C CA . SER A 1 337 ? -11.305 12.305 2.234 1 94.44 337 SER A CA 1
ATOM 2609 C C . SER A 1 337 ? -12.484 12.227 3.197 1 94.44 337 SER A C 1
ATOM 2611 O O . SER A 1 337 ? -12.383 12.641 4.352 1 94.44 337 SER A O 1
ATOM 2613 N N . GLY A 1 338 ? -13.617 11.734 2.658 1 92.62 338 GLY A N 1
ATOM 2614 C CA . GLY A 1 338 ? -14.773 11.523 3.516 1 92.62 338 GLY A CA 1
ATOM 2615 C C . GLY A 1 338 ? -14.469 10.68 4.738 1 92.62 338 GLY A C 1
ATOM 2616 O O . GLY A 1 338 ? -14.922 10.977 5.84 1 92.62 338 GLY A O 1
ATOM 2617 N N . ASN A 1 339 ? -13.695 9.664 4.582 1 95.38 339 ASN A N 1
ATOM 2618 C CA . ASN A 1 339 ? -13.289 8.797 5.688 1 95.38 339 ASN A CA 1
ATOM 2619 C C . ASN A 1 339 ? -12.523 9.57 6.754 1 95.38 339 ASN A C 1
ATOM 2621 O O . ASN A 1 339 ? -12.805 9.43 7.949 1 95.38 339 ASN A O 1
ATOM 2625 N N . SER A 1 340 ? -11.594 10.391 6.293 1 97.25 340 SER A N 1
ATOM 2626 C CA . SER A 1 340 ? -10.781 11.164 7.23 1 97.25 340 SER A CA 1
ATOM 2627 C C . SER A 1 340 ? -11.633 12.188 7.977 1 97.25 340 SER A C 1
ATOM 2629 O O . SER A 1 340 ? -11.398 12.453 9.156 1 97.25 340 SER A O 1
ATOM 2631 N N . GLN A 1 341 ? -12.523 12.766 7.27 1 95.81 341 GLN A N 1
ATOM 2632 C CA . GLN A 1 341 ? -13.414 13.727 7.922 1 95.81 341 GLN A CA 1
ATOM 2633 C C . GLN A 1 341 ? -14.266 13.047 8.992 1 95.81 341 GLN A C 1
ATOM 2635 O O . GLN A 1 341 ? -14.398 13.555 10.109 1 95.81 341 GLN A O 1
ATOM 2640 N N . ALA A 1 342 ? -14.852 11.898 8.625 1 95.38 342 ALA A N 1
ATOM 2641 C CA . ALA A 1 342 ? -15.648 11.141 9.586 1 95.38 342 ALA A CA 1
ATOM 2642 C C . ALA A 1 342 ? -14.812 10.75 10.805 1 95.38 342 ALA A C 1
ATOM 2644 O O . ALA A 1 342 ? -15.289 10.82 11.938 1 95.38 342 ALA A O 1
ATOM 2645 N N . LEU A 1 343 ? -13.617 10.367 10.539 1 97.62 343 LEU A N 1
ATOM 2646 C CA . LEU A 1 343 ? -12.711 10.016 11.625 1 97.62 343 LEU A CA 1
ATOM 2647 C C . LEU A 1 343 ? -12.43 11.211 12.523 1 97.62 343 LEU A C 1
ATOM 2649 O O . LEU A 1 343 ? -12.5 11.109 13.75 1 97.62 343 LEU A O 1
ATOM 2653 N N . LEU A 1 344 ? -12.109 12.328 11.914 1 97.81 344 LEU A N 1
ATOM 2654 C CA . LEU A 1 344 ? -11.773 13.531 12.672 1 97.81 344 LEU A CA 1
ATOM 2655 C C . LEU A 1 344 ? -12.945 13.977 13.539 1 97.81 344 LEU A C 1
ATOM 2657 O O . LEU A 1 344 ? -12.758 14.438 14.664 1 97.81 344 LEU A O 1
ATOM 2661 N N . GLN A 1 345 ? -14.117 13.883 13 1 96.56 345 GLN A N 1
ATOM 2662 C CA . GLN A 1 345 ? -15.289 14.211 13.812 1 96.56 345 GLN A CA 1
ATOM 2663 C C . GLN A 1 345 ? -15.328 13.359 15.078 1 96.56 345 GLN A C 1
ATOM 2665 O O . GLN A 1 345 ? -15.508 13.891 16.188 1 96.56 345 GLN A O 1
ATOM 2670 N N . ALA A 1 346 ? -15.125 12.102 14.898 1 97.25 346 ALA A N 1
ATOM 2671 C CA . ALA A 1 346 ? -15.148 11.188 16.031 1 97.25 346 ALA A CA 1
ATOM 2672 C C . ALA A 1 346 ? -13.992 11.477 17 1 97.25 346 ALA A C 1
ATOM 2674 O O . ALA A 1 346 ? -14.141 11.336 18.219 1 97.25 346 ALA A O 1
ATOM 2675 N N . VAL A 1 347 ? -12.898 11.82 16.469 1 98.12 347 VAL A N 1
ATOM 2676 C CA . VAL A 1 347 ? -11.695 12.102 17.25 1 98.12 347 VAL A CA 1
ATOM 2677 C C . VAL A 1 347 ? -11.922 13.336 18.109 1 98.12 347 VAL A C 1
ATOM 2679 O O . VAL A 1 347 ? -11.578 13.336 19.297 1 98.12 347 VAL A O 1
ATOM 2682 N N . ILE A 1 348 ? -12.461 14.375 17.5 1 98 348 ILE A N 1
ATOM 2683 C CA . ILE A 1 348 ? -12.727 15.609 18.234 1 98 348 ILE A CA 1
ATOM 2684 C C . ILE A 1 348 ? -13.797 15.367 19.297 1 98 348 ILE A C 1
ATOM 2686 O O . ILE A 1 348 ? -13.625 15.75 20.453 1 98 348 ILE A O 1
ATOM 2690 N N . ASP A 1 349 ? -14.844 14.656 18.922 1 96.94 349 ASP A N 1
ATOM 2691 C CA . ASP A 1 349 ? -15.922 14.352 19.859 1 96.94 349 ASP A CA 1
ATOM 2692 C C . ASP A 1 349 ? -15.43 13.477 21 1 96.94 349 ASP A C 1
ATOM 2694 O O . ASP A 1 349 ? -15.922 13.578 22.125 1 96.94 349 ASP A O 1
ATOM 2698 N N . GLY A 1 350 ? -14.508 12.648 20.672 1 96.69 350 GLY A N 1
ATOM 2699 C CA . GLY A 1 350 ? -14.008 11.695 21.656 1 96.69 350 GLY A CA 1
ATOM 2700 C C . GLY A 1 350 ? -12.906 12.273 22.531 1 96.69 350 GLY A C 1
ATOM 2701 O O . GLY A 1 350 ? -12.453 11.625 23.469 1 96.69 350 GLY A O 1
ATOM 2702 N N . GLY A 1 351 ? -12.484 13.477 22.234 1 97.31 351 GLY A N 1
ATOM 2703 C CA . GLY A 1 351 ? -11.484 14.156 23.047 1 97.31 351 GLY A CA 1
ATOM 2704 C C . GLY A 1 351 ? -10.086 13.609 22.844 1 97.31 351 GLY A C 1
ATOM 2705 O O . GLY A 1 351 ? -9.297 13.539 23.797 1 97.31 351 GLY A O 1
ATOM 2706 N N . TYR A 1 352 ? -9.789 13.102 21.688 1 97.5 352 TYR A N 1
ATOM 2707 C CA . TYR A 1 352 ? -8.438 12.656 21.375 1 97.5 352 TYR A CA 1
ATOM 2708 C C . TYR A 1 352 ? -7.578 13.812 20.875 1 97.5 352 TYR A C 1
ATOM 2710 O O . TYR A 1 352 ? -8.102 14.82 20.391 1 97.5 352 TYR A O 1
ATOM 2718 N N . GLN A 1 353 ? -6.32 13.641 21.109 1 97.25 353 GLN A N 1
ATOM 2719 C CA . GLN A 1 353 ? -5.383 14.508 20.406 1 97.25 353 GLN A CA 1
ATOM 2720 C C . GLN A 1 353 ? -5.172 14.039 18.969 1 97.25 353 GLN A C 1
ATOM 2722 O O . GLN A 1 353 ? -5.277 12.852 18.672 1 97.25 353 GLN A O 1
ATOM 2727 N N . TRP A 1 354 ? -4.926 14.93 18.109 1 96.81 354 TRP A N 1
ATOM 2728 C CA . TRP A 1 354 ? -4.633 14.5 16.75 1 96.81 354 TRP A CA 1
ATOM 2729 C C . TRP A 1 354 ? -3.729 15.508 16.047 1 96.81 354 TRP A C 1
ATOM 2731 O O . TRP A 1 354 ? -3.652 16.672 16.438 1 96.81 354 TRP A O 1
ATOM 2741 N N . THR A 1 355 ? -2.973 15.062 15.07 1 94.44 355 THR A N 1
ATOM 2742 C CA . THR A 1 355 ? -2.102 15.852 14.211 1 94.44 355 THR A CA 1
ATOM 2743 C C . THR A 1 355 ? -2.244 15.422 12.75 1 94.44 355 THR A C 1
ATOM 2745 O O . THR A 1 355 ? -2.318 14.227 12.461 1 94.44 355 THR A O 1
ATOM 2748 N N . LEU A 1 356 ? -2.365 16.359 11.906 1 94.94 356 LEU A N 1
ATOM 2749 C CA . LEU A 1 356 ? -2.367 16.078 10.469 1 94.94 356 LEU A CA 1
ATOM 2750 C C . LEU A 1 356 ? -0.943 15.992 9.93 1 94.94 356 LEU A C 1
ATOM 2752 O O . LEU A 1 356 ? -0.253 17.016 9.82 1 94.94 356 LEU A O 1
ATOM 2756 N N . LEU A 1 357 ? -0.531 14.852 9.594 1 92.75 357 LEU A N 1
ATOM 2757 C CA . LEU A 1 357 ? 0.839 14.641 9.141 1 92.75 357 LEU A CA 1
ATOM 2758 C C . LEU A 1 357 ? 0.975 14.961 7.656 1 92.75 357 LEU A C 1
ATOM 2760 O O . LEU A 1 357 ? 2.014 15.453 7.215 1 92.75 357 LEU A O 1
ATOM 2764 N N . ASP A 1 358 ? -0.044 14.617 6.93 1 92.5 358 ASP A N 1
ATOM 2765 C CA . ASP A 1 358 ? -0.039 14.883 5.496 1 92.5 358 ASP A CA 1
ATOM 2766 C C . ASP A 1 358 ? -1.462 15.008 4.953 1 92.5 358 ASP A C 1
ATOM 2768 O O . ASP A 1 358 ? -2.201 14.023 4.91 1 92.5 358 ASP A O 1
ATOM 2772 N N . ARG A 1 359 ? -1.833 16.141 4.48 1 91.38 359 ARG A N 1
ATOM 2773 C CA . ARG A 1 359 ? -3.182 16.438 4.008 1 91.38 359 ARG A CA 1
ATOM 2774 C C . ARG A 1 359 ? -3.48 15.703 2.705 1 91.38 359 ARG A C 1
ATOM 2776 O O . ARG A 1 359 ? -4.559 15.133 2.543 1 91.38 359 ARG A O 1
ATOM 2783 N N . GLY A 1 360 ? -2.549 15.742 1.819 1 88.81 360 GLY A N 1
ATOM 2784 C CA . GLY A 1 360 ? -2.762 15.133 0.516 1 88.81 360 GLY A CA 1
ATOM 2785 C C . GLY A 1 360 ? -2.959 13.633 0.585 1 88.81 360 GLY A C 1
ATOM 2786 O O . GLY A 1 360 ? -3.738 13.07 -0.186 1 88.81 360 GLY A O 1
ATOM 2787 N N . GLN A 1 361 ? -2.338 12.984 1.572 1 91.25 361 GLN A N 1
ATOM 2788 C CA . GLN A 1 361 ? -2.387 11.531 1.672 1 91.25 361 GLN A CA 1
ATOM 2789 C C . GLN A 1 361 ? -3.32 11.086 2.793 1 91.25 361 GLN A C 1
ATOM 2791 O O . GLN A 1 361 ? -3.465 9.891 3.051 1 91.25 361 GLN A O 1
ATOM 2796 N N . ASN A 1 362 ? -3.963 12.008 3.426 1 96.12 362 ASN A N 1
ATOM 2797 C CA . ASN A 1 362 ? -4.895 11.703 4.504 1 96.12 362 ASN A CA 1
ATOM 2798 C C . ASN A 1 362 ? -4.227 10.906 5.621 1 96.12 362 ASN A C 1
ATOM 2800 O O . ASN A 1 362 ? -4.746 9.883 6.055 1 96.12 362 ASN A O 1
ATOM 2804 N N . ILE A 1 363 ? -3.057 11.359 6.055 1 96.5 363 ILE A N 1
ATOM 2805 C CA . ILE A 1 363 ? -2.334 10.703 7.145 1 96.5 363 ILE A CA 1
ATOM 2806 C C . ILE A 1 363 ? -2.562 11.469 8.445 1 96.5 363 ILE A C 1
ATOM 2808 O O . ILE A 1 363 ? -2.145 12.625 8.578 1 96.5 363 ILE A O 1
ATOM 2812 N N . LEU A 1 364 ? -3.188 10.844 9.406 1 97 364 LEU A N 1
ATOM 2813 C CA . LEU A 1 364 ? -3.506 11.438 10.703 1 97 364 LEU A CA 1
ATOM 2814 C C . LEU A 1 364 ? -2.883 10.633 11.836 1 97 364 LEU A C 1
ATOM 2816 O O . LEU A 1 364 ? -2.861 9.398 11.797 1 97 364 LEU A O 1
ATOM 2820 N N . GLN A 1 365 ? -2.326 11.32 12.703 1 96.12 365 GLN A N 1
ATOM 2821 C CA . GLN A 1 365 ? -1.913 10.703 13.953 1 96.12 365 GLN A CA 1
ATOM 2822 C C . GLN A 1 365 ? -2.895 11.023 15.078 1 96.12 365 GLN A C 1
ATOM 2824 O O . GLN A 1 365 ? -3.217 12.195 15.312 1 96.12 365 GLN A O 1
ATOM 2829 N N . ILE A 1 366 ? -3.428 10.07 15.742 1 97.5 366 ILE A N 1
ATOM 2830 C CA . ILE A 1 366 ? -4.375 10.203 16.844 1 97.5 366 ILE A CA 1
ATOM 2831 C C . ILE A 1 366 ? -3.75 9.656 18.125 1 97.5 366 ILE A C 1
ATOM 2833 O O . ILE A 1 366 ? -3.055 8.641 18.094 1 97.5 366 ILE A O 1
ATOM 2837 N N . ALA A 1 367 ? -4.012 10.391 19.25 1 96.12 367 ALA A N 1
ATOM 2838 C CA . ALA A 1 367 ? -3.359 9.953 20.484 1 96.12 367 ALA A CA 1
ATOM 2839 C C . ALA A 1 367 ? -4.277 10.148 21.688 1 96.12 367 ALA A C 1
ATOM 2841 O O . ALA A 1 367 ? -5.035 11.117 21.75 1 96.12 367 ALA A O 1
ATOM 2842 N N . SER A 1 368 ? -4.27 9.188 22.562 1 96.31 368 SER A N 1
ATOM 2843 C CA . SER A 1 368 ? -4.672 9.367 23.953 1 96.31 368 SER A CA 1
ATOM 2844 C C . SER A 1 368 ? -3.479 9.75 24.812 1 96.31 368 SER A C 1
ATOM 2846 O O . SER A 1 368 ? -2.424 10.133 24.312 1 96.31 368 SER A O 1
ATOM 2848 N N . ASP A 1 369 ? -3.678 9.734 26.062 1 94.25 369 ASP A N 1
ATOM 2849 C CA . ASP A 1 369 ? -2.559 10.062 26.938 1 94.25 369 ASP A CA 1
ATOM 2850 C C . ASP A 1 369 ? -1.543 8.922 26.984 1 94.25 369 ASP A C 1
ATOM 2852 O O . ASP A 1 369 ? -0.379 9.133 27.328 1 94.25 369 ASP A O 1
ATOM 2856 N N . THR A 1 370 ? -1.958 7.723 26.531 1 92.25 370 THR A N 1
ATOM 2857 C CA . THR A 1 370 ? -1.09 6.57 26.734 1 92.25 370 THR A CA 1
ATOM 2858 C C . THR A 1 370 ? -0.72 5.922 25.406 1 92.25 370 THR A C 1
ATOM 2860 O O . THR A 1 370 ? 0.254 5.168 25.328 1 92.25 370 THR A O 1
ATOM 2863 N N . GLN A 1 371 ? -1.501 6.152 24.406 1 93.56 371 GLN A N 1
ATOM 2864 C CA . GLN A 1 371 ? -1.276 5.465 23.141 1 93.56 371 GLN A CA 1
ATOM 2865 C C . GLN A 1 371 ? -1.307 6.441 21.969 1 93.56 371 GLN A C 1
ATOM 2867 O O . GLN A 1 371 ? -1.899 7.52 22.062 1 93.56 371 GLN A O 1
ATOM 2872 N N . ARG A 1 372 ? -0.651 6.031 20.938 1 93.19 372 ARG A N 1
ATOM 2873 C CA . ARG A 1 372 ? -0.641 6.789 19.688 1 93.19 372 ARG A CA 1
ATOM 2874 C C . ARG A 1 372 ? -0.806 5.867 18.484 1 93.19 372 ARG A C 1
ATOM 2876 O O . ARG A 1 372 ? -0.223 4.781 18.438 1 93.19 372 ARG A O 1
ATOM 2883 N N . HIS A 1 373 ? -1.65 6.289 17.5 1 94.94 373 HIS A N 1
ATOM 2884 C CA . HIS A 1 373 ? -1.877 5.531 16.281 1 94.94 373 HIS A CA 1
ATOM 2885 C C . HIS A 1 373 ? -1.859 6.441 15.055 1 94.94 373 HIS A C 1
ATOM 2887 O O . HIS A 1 373 ? -2.346 7.574 15.109 1 94.94 373 HIS A O 1
ATOM 2893 N N . VAL A 1 374 ? -1.294 5.965 14.016 1 95.94 374 VAL A N 1
ATOM 2894 C CA . VAL A 1 374 ? -1.369 6.66 12.734 1 95.94 374 VAL A CA 1
ATOM 2895 C C . VAL A 1 374 ? -2.424 6 11.852 1 95.94 374 VAL A C 1
ATOM 2897 O O . VAL A 1 374 ? -2.436 4.777 11.695 1 95.94 374 VAL A O 1
ATOM 2900 N N . LEU A 1 375 ? -3.295 6.75 11.305 1 97.25 375 LEU A N 1
ATOM 2901 C CA . LEU A 1 375 ? -4.34 6.254 10.414 1 97.25 375 LEU A CA 1
ATOM 2902 C C . LEU A 1 375 ? -4.223 6.891 9.031 1 97.25 375 LEU A C 1
ATOM 2904 O O . LEU A 1 375 ? -3.955 8.094 8.914 1 97.25 375 LEU A O 1
ATOM 2908 N N . ILE A 1 376 ? -4.406 6.094 8.008 1 97.38 376 ILE A N 1
ATOM 2909 C CA . ILE A 1 376 ? -4.406 6.539 6.621 1 97.38 376 ILE A CA 1
ATOM 2910 C C . ILE A 1 376 ? -5.82 6.461 6.051 1 97.38 376 ILE A C 1
ATOM 2912 O O . ILE A 1 376 ? -6.484 5.43 6.164 1 97.38 376 ILE A O 1
ATOM 2916 N N . ASP A 1 377 ? -6.238 7.523 5.512 1 96.44 377 ASP A N 1
ATOM 2917 C CA . ASP A 1 377 ? -7.551 7.57 4.875 1 96.44 377 ASP A CA 1
ATOM 2918 C C . ASP A 1 377 ? -8.641 7.078 5.824 1 96.44 377 ASP A C 1
ATOM 2920 O O . ASP A 1 377 ? -9.508 6.293 5.43 1 96.44 377 ASP A O 1
ATOM 2924 N N . GLY A 1 378 ? -8.461 7.355 7.012 1 96.75 378 GLY A N 1
ATOM 2925 C CA . GLY A 1 378 ? -9.5 7.199 8.016 1 96.75 378 GLY A CA 1
ATOM 2926 C C . GLY A 1 378 ? -9.539 5.812 8.625 1 96.75 378 GLY A C 1
ATOM 2927 O O . GLY A 1 378 ? -9.867 5.652 9.805 1 96.75 378 GLY A O 1
ATOM 2928 N N . ALA A 1 379 ? -9.141 4.762 7.82 1 96.06 379 ALA A N 1
ATOM 2929 C CA . ALA A 1 379 ? -9.484 3.441 8.344 1 96.06 379 ALA A CA 1
ATOM 2930 C C . ALA A 1 379 ? -8.305 2.48 8.227 1 96.06 379 ALA A C 1
ATOM 2932 O O . ALA A 1 379 ? -8.328 1.388 8.797 1 96.06 379 ALA A O 1
ATOM 2933 N N . LEU A 1 380 ? -7.281 2.809 7.508 1 96.75 380 LEU A N 1
ATOM 2934 C CA . LEU A 1 380 ? -6.07 1.991 7.48 1 96.75 380 LEU A CA 1
ATOM 2935 C C . LEU A 1 380 ? -5.199 2.271 8.703 1 96.75 380 LEU A C 1
ATOM 2937 O O . LEU A 1 380 ? -4.758 3.404 8.906 1 96.75 380 LEU A O 1
ATOM 2941 N N . THR A 1 381 ? -4.934 1.246 9.508 1 96.06 381 THR A N 1
ATOM 2942 C CA . THR A 1 381 ? -4.324 1.473 10.812 1 96.06 381 THR A CA 1
ATOM 2943 C C . THR A 1 381 ? -3.064 0.63 10.977 1 96.06 381 THR A C 1
ATOM 2945 O O . THR A 1 381 ? -2.67 -0.093 10.055 1 96.06 381 THR A O 1
ATOM 2948 N N . SER A 1 382 ? -2.465 0.72 12.125 1 93.75 382 SER A N 1
ATOM 2949 C CA . SER A 1 382 ? -1.277 -0.053 12.469 1 93.75 382 SER A CA 1
ATOM 2950 C C . SER A 1 382 ? -1.633 -1.504 12.781 1 93.75 382 SER A C 1
ATOM 2952 O O . SER A 1 382 ? -0.756 -2.371 12.812 1 93.75 382 SER A O 1
ATOM 2954 N N . ARG A 1 383 ? -2.879 -1.773 12.938 1 94.69 383 ARG A N 1
ATOM 2955 C CA . ARG A 1 383 ? -3.314 -3.137 13.234 1 94.69 383 ARG A CA 1
ATOM 2956 C C . ARG A 1 383 ? -3.477 -3.945 11.953 1 94.69 383 ARG A C 1
ATOM 2958 O O . ARG A 1 383 ? -3.576 -5.176 12 1 94.69 383 ARG A O 1
ATOM 2965 N N . THR A 1 384 ? -3.492 -3.301 10.859 1 96.5 384 THR A N 1
ATOM 2966 C CA . THR A 1 384 ? -3.611 -3.973 9.57 1 96.5 384 THR A CA 1
ATOM 2967 C C . THR A 1 384 ? -2.236 -4.363 9.031 1 96.5 384 THR A C 1
ATOM 2969 O O . THR A 1 384 ? -1.396 -3.5 8.773 1 96.5 384 THR A O 1
ATOM 2972 N N . PRO A 1 385 ? -2.002 -5.633 8.844 1 96.62 385 PRO A N 1
ATOM 2973 C CA . PRO A 1 385 ? -0.731 -6.023 8.227 1 96.62 385 PRO A CA 1
ATOM 2974 C C . PRO A 1 385 ? -0.596 -5.523 6.789 1 96.62 385 PRO A C 1
ATOM 2976 O O . PRO A 1 385 ? -1.564 -5.562 6.027 1 96.62 385 PRO A O 1
ATOM 2979 N N . ALA A 1 386 ? 0.57 -5.07 6.484 1 97.06 386 ALA A N 1
ATOM 2980 C CA . ALA A 1 386 ? 0.815 -4.508 5.156 1 97.06 386 ALA A CA 1
ATOM 2981 C C . ALA A 1 386 ? 0.606 -5.559 4.07 1 97.06 386 ALA A C 1
ATOM 2983 O O . ALA A 1 386 ? 0.016 -5.273 3.025 1 97.06 386 ALA A O 1
ATOM 2984 N N . SER A 1 387 ? 1.096 -6.766 4.301 1 96.5 387 SER A N 1
ATOM 2985 C CA . SER A 1 387 ? 0.938 -7.816 3.301 1 96.5 387 SER A CA 1
ATOM 2986 C C . SER A 1 387 ? -0.534 -8.148 3.08 1 96.5 387 SER A C 1
ATOM 2988 O O . SER A 1 387 ? -0.963 -8.359 1.943 1 96.5 387 SER A O 1
ATOM 2990 N N . ALA A 1 388 ? -1.282 -8.188 4.145 1 96.94 388 ALA A N 1
ATOM 2991 C CA . ALA A 1 388 ? -2.711 -8.477 4.043 1 96.94 388 ALA A CA 1
ATOM 2992 C C . ALA A 1 388 ? -3.428 -7.41 3.217 1 96.94 388 ALA A C 1
ATOM 2994 O O . ALA A 1 388 ? -4.324 -7.727 2.428 1 96.94 388 ALA A O 1
ATOM 2995 N N . MET A 1 389 ? -3.037 -6.191 3.463 1 96.19 389 MET A N 1
ATOM 2996 C CA . MET A 1 389 ? -3.619 -5.094 2.699 1 96.19 389 MET A CA 1
ATOM 2997 C C . MET A 1 389 ? -3.379 -5.285 1.205 1 96.19 389 MET A C 1
ATOM 2999 O O . MET A 1 389 ? -4.301 -5.137 0.401 1 96.19 389 MET A O 1
ATOM 3003 N N . VAL A 1 390 ? -2.215 -5.621 0.854 1 95.44 390 VAL A N 1
ATOM 3004 C CA . VAL A 1 390 ? -1.863 -5.773 -0.554 1 95.44 390 VAL A CA 1
ATOM 3005 C C . VAL A 1 390 ? -2.625 -6.957 -1.15 1 95.44 390 VAL A C 1
ATOM 3007 O O . VAL A 1 390 ? -3.156 -6.863 -2.26 1 95.44 390 VAL A O 1
ATOM 3010 N N . VAL A 1 391 ? -2.688 -8.047 -0.434 1 96.44 391 VAL A N 1
ATOM 3011 C CA . VAL A 1 391 ? -3.41 -9.219 -0.917 1 96.44 391 VAL A CA 1
ATOM 3012 C C . VAL A 1 391 ? -4.867 -8.852 -1.183 1 96.44 391 VAL A C 1
ATOM 3014 O O . VAL A 1 391 ? -5.426 -9.219 -2.221 1 96.44 391 VAL A O 1
ATOM 3017 N N . ALA A 1 392 ? -5.395 -8.156 -0.252 1 95.75 392 ALA A N 1
ATOM 3018 C CA . ALA A 1 392 ? -6.809 -7.805 -0.36 1 95.75 392 ALA A CA 1
ATOM 3019 C C . ALA A 1 392 ? -7.059 -6.898 -1.562 1 95.75 392 ALA A C 1
ATOM 3021 O O . ALA A 1 392 ? -8.148 -6.918 -2.146 1 95.75 392 ALA A O 1
ATOM 3022 N N . GLU A 1 393 ? -6.094 -6.148 -1.933 1 93.06 393 GLU A N 1
ATOM 3023 C CA . GLU A 1 393 ? -6.23 -5.223 -3.055 1 93.06 393 GLU A CA 1
ATOM 3024 C C . GLU A 1 393 ? -6.246 -5.969 -4.387 1 93.06 393 GLU A C 1
ATOM 3026 O O . GLU A 1 393 ? -6.676 -5.426 -5.402 1 93.06 393 GLU A O 1
ATOM 3031 N N . HIS A 1 394 ? -5.766 -7.109 -4.387 1 93.56 394 HIS A N 1
ATOM 3032 C CA . HIS A 1 394 ? -5.734 -7.93 -5.594 1 93.56 394 HIS A CA 1
ATOM 3033 C C . HIS A 1 394 ? -6.723 -9.086 -5.5 1 93.56 394 HIS A C 1
ATOM 3035 O O . HIS A 1 394 ? -6.441 -10.094 -4.848 1 93.56 394 HIS A O 1
ATOM 3041 N N . ARG A 1 395 ? -7.738 -8.992 -6.277 1 92.88 395 ARG A N 1
ATOM 3042 C CA . ARG A 1 395 ? -8.891 -9.875 -6.16 1 92.88 395 ARG A CA 1
ATOM 3043 C C . ARG A 1 395 ? -8.5 -11.328 -6.402 1 92.88 395 ARG A C 1
ATOM 3045 O O . ARG A 1 395 ? -9 -12.234 -5.73 1 92.88 395 ARG A O 1
ATOM 3052 N N . HIS A 1 396 ? -7.66 -11.5 -7.34 1 92.06 396 HIS A N 1
ATOM 3053 C CA . HIS A 1 396 ? -7.262 -12.867 -7.68 1 92.06 396 HIS A CA 1
ATOM 3054 C C . HIS A 1 396 ? -6.527 -13.523 -6.52 1 92.06 396 HIS A C 1
ATOM 3056 O O . HIS A 1 396 ? -6.84 -14.656 -6.148 1 92.06 396 HIS A O 1
ATOM 3062 N N . ALA A 1 397 ? -5.594 -12.867 -5.953 1 93.56 397 ALA A N 1
ATOM 3063 C CA . ALA A 1 397 ? -4.852 -13.383 -4.805 1 93.56 397 ALA A CA 1
ATOM 3064 C C . ALA A 1 397 ? -5.766 -13.562 -3.596 1 93.56 397 ALA A C 1
ATOM 3066 O O . ALA A 1 397 ? -5.676 -14.57 -2.887 1 93.56 397 ALA A O 1
ATOM 3067 N N . ALA A 1 398 ? -6.602 -12.609 -3.365 1 95.62 398 ALA A N 1
ATOM 3068 C CA . ALA A 1 398 ? -7.535 -12.695 -2.244 1 95.62 398 ALA A CA 1
ATOM 3069 C C . ALA A 1 398 ? -8.438 -13.914 -2.373 1 95.62 398 ALA A C 1
ATOM 3071 O O . ALA A 1 398 ? -8.672 -14.625 -1.395 1 95.62 398 ALA A O 1
ATOM 3072 N N . LYS A 1 399 ? -8.914 -14.133 -3.541 1 94.5 399 LYS A N 1
ATOM 3073 C CA . LYS A 1 399 ? -9.805 -15.266 -3.785 1 94.5 399 LYS A CA 1
ATOM 3074 C C . LYS A 1 399 ? -9.102 -16.594 -3.525 1 94.5 399 LYS A C 1
ATOM 3076 O O . LYS A 1 399 ? -9.703 -17.531 -2.994 1 94.5 399 LYS A O 1
ATOM 3081 N N . LYS A 1 400 ? -7.883 -16.688 -3.918 1 91.69 400 LYS A N 1
ATOM 3082 C CA . LYS A 1 400 ? -7.121 -17.906 -3.664 1 91.69 400 LYS A CA 1
ATOM 3083 C C . LYS A 1 400 ? -6.992 -18.172 -2.168 1 91.69 400 LYS A C 1
ATOM 3085 O O . LYS A 1 400 ? -7.152 -19.312 -1.719 1 91.69 400 LYS A O 1
ATOM 3090 N N . VAL A 1 401 ? -6.723 -17.172 -1.426 1 93.69 401 VAL A N 1
ATOM 3091 C CA . VAL A 1 401 ? -6.574 -17.297 0.02 1 93.69 401 VAL A CA 1
ATOM 3092 C C . VAL A 1 401 ? -7.914 -17.688 0.645 1 93.69 401 VAL A C 1
ATOM 3094 O O . VAL A 1 401 ? -7.977 -18.562 1.505 1 93.69 401 VAL A O 1
ATOM 3097 N N . LEU A 1 402 ? -8.984 -17.062 0.221 1 96 402 LEU A N 1
ATOM 3098 C CA . LEU A 1 402 ? -10.32 -17.344 0.733 1 96 402 LEU A CA 1
ATOM 3099 C C . LEU A 1 402 ? -10.734 -18.781 0.405 1 96 402 LEU A C 1
ATOM 3101 O O . LEU A 1 402 ? -11.258 -19.484 1.265 1 96 402 LEU A O 1
ATOM 3105 N N . ALA A 1 403 ? -10.461 -19.188 -0.821 1 91.56 403 ALA A N 1
ATOM 3106 C CA . ALA A 1 403 ? -10.797 -20.547 -1.242 1 91.56 403 ALA A CA 1
ATOM 3107 C C . ALA A 1 403 ? -10.031 -21.578 -0.422 1 91.56 403 ALA A C 1
ATOM 3109 O O . ALA A 1 403 ? -10.586 -22.609 -0.028 1 91.56 403 ALA A O 1
ATOM 3110 N N . ALA A 1 404 ? -8.805 -21.312 -0.227 1 86.88 404 ALA A N 1
ATOM 3111 C CA . ALA A 1 404 ? -7.973 -22.219 0.557 1 86.88 404 ALA A CA 1
ATOM 3112 C C . ALA A 1 404 ? -8.5 -22.344 1.982 1 86.88 404 ALA A C 1
ATOM 3114 O O . ALA A 1 404 ? -8.305 -23.391 2.625 1 86.88 404 ALA A O 1
ATOM 3115 N N . ALA A 1 405 ? -9.203 -21.359 2.434 1 91.75 405 ALA A N 1
ATOM 3116 C CA . ALA A 1 405 ? -9.781 -21.391 3.773 1 91.75 405 ALA A CA 1
ATOM 3117 C C . ALA A 1 405 ? -11.156 -22.047 3.766 1 91.75 405 ALA A C 1
ATOM 3119 O O . ALA A 1 405 ? -11.828 -22.109 4.797 1 91.75 405 ALA A O 1
ATOM 3120 N N . GLY A 1 406 ? -11.602 -22.453 2.605 1 90.38 406 GLY A N 1
ATOM 3121 C CA . GLY A 1 406 ? -12.875 -23.141 2.494 1 90.38 406 GLY A CA 1
ATOM 3122 C C . GLY A 1 406 ? -14.062 -22.203 2.395 1 90.38 406 GLY A C 1
ATOM 3123 O O . GLY A 1 406 ? -15.195 -22.594 2.656 1 90.38 406 GLY A O 1
ATOM 3124 N N . LEU A 1 407 ? -13.828 -20.984 2.092 1 95.31 407 LEU A N 1
ATOM 3125 C CA . LEU A 1 407 ? -14.898 -19.984 2.006 1 95.31 407 LEU A CA 1
ATOM 3126 C C . LEU A 1 407 ? -15.438 -19.891 0.581 1 95.31 407 LEU A C 1
ATOM 3128 O O . LEU A 1 407 ? -14.719 -20.203 -0.377 1 95.31 407 LEU A O 1
ATOM 3132 N N . PRO A 1 408 ? -16.672 -19.547 0.422 1 94.25 408 PRO A N 1
ATOM 3133 C CA . PRO A 1 408 ? -17.297 -19.5 -0.908 1 94.25 408 PRO A CA 1
ATOM 3134 C C . PRO A 1 408 ? -16.828 -18.297 -1.73 1 94.25 408 PRO A C 1
ATOM 3136 O O . PRO A 1 408 ? -17.047 -17.141 -1.334 1 94.25 408 PRO A O 1
ATOM 3139 N N . VAL A 1 409 ? -16.234 -18.562 -2.842 1 94.12 409 VAL A N 1
ATOM 3140 C CA . VAL A 1 409 ? -15.812 -17.516 -3.762 1 94.12 409 VAL A CA 1
ATOM 3141 C C . VAL A 1 409 ? -16.312 -17.828 -5.172 1 94.12 409 VAL A C 1
ATOM 3143 O O . VAL A 1 409 ? -16.672 -18.953 -5.465 1 94.12 409 VAL A O 1
ATOM 3146 N N . ALA A 1 410 ? -16.312 -16.781 -5.961 1 90.06 410 ALA A N 1
ATOM 3147 C CA . ALA A 1 410 ? -16.766 -16.969 -7.336 1 90.06 410 ALA A CA 1
ATOM 3148 C C . ALA A 1 410 ? -15.734 -17.75 -8.156 1 90.06 410 ALA A C 1
ATOM 3150 O O . ALA A 1 410 ? -14.523 -17.516 -8.016 1 90.06 410 ALA A O 1
ATOM 3151 N N . ARG A 1 411 ? -16.219 -18.578 -8.953 1 83.88 411 ARG A N 1
ATOM 3152 C CA . ARG A 1 411 ? -15.344 -19.266 -9.898 1 83.88 411 ARG A CA 1
ATOM 3153 C C . ARG A 1 411 ? -15.016 -18.359 -11.086 1 83.88 411 ARG A C 1
ATOM 3155 O O . ARG A 1 411 ? -15.875 -17.609 -11.555 1 83.88 411 ARG A O 1
ATOM 3162 N N . GLY A 1 412 ? -13.82 -18.406 -11.477 1 85.62 412 GLY A N 1
ATOM 3163 C CA . GLY A 1 412 ? -13.414 -17.594 -12.609 1 85.62 412 GLY A CA 1
ATOM 3164 C C . GLY A 1 412 ? -11.922 -17.672 -12.898 1 85.62 412 GLY A C 1
ATOM 3165 O O . GLY A 1 412 ? -11.258 -18.625 -12.477 1 85.62 412 GLY A O 1
ATOM 3166 N N . ALA A 1 413 ? -11.5 -16.781 -13.875 1 85.81 413 ALA A N 1
ATOM 3167 C CA . ALA A 1 413 ? -10.102 -16.766 -14.289 1 85.81 413 ALA A CA 1
ATOM 3168 C C . ALA A 1 413 ? -9.609 -15.344 -14.539 1 85.81 413 ALA A C 1
ATOM 3170 O O . ALA A 1 413 ? -10.406 -14.445 -14.805 1 85.81 413 ALA A O 1
ATOM 3171 N N . LYS A 1 414 ? -8.336 -15.25 -14.344 1 90.44 414 LYS A N 1
ATOM 3172 C CA . LYS A 1 414 ? -7.68 -13.977 -14.617 1 90.44 414 LYS A CA 1
ATOM 3173 C C . LYS A 1 414 ? -7.023 -13.977 -15.992 1 90.44 414 LYS A C 1
ATOM 3175 O O . LYS A 1 414 ? -6.418 -14.977 -16.391 1 90.44 414 LYS A O 1
ATOM 3180 N N . PHE A 1 415 ? -7.184 -12.875 -16.719 1 91 415 PHE A N 1
ATOM 3181 C CA . PHE A 1 415 ? -6.578 -12.727 -18.031 1 91 415 PHE A CA 1
ATOM 3182 C C . PHE A 1 415 ? -5.82 -11.414 -18.141 1 91 415 PHE A C 1
ATOM 3184 O O . PHE A 1 415 ? -6.277 -10.383 -17.641 1 91 415 PHE A O 1
ATOM 3191 N N . THR A 1 416 ? -4.664 -11.5 -18.734 1 87.12 416 THR A N 1
ATOM 3192 C CA . THR A 1 416 ? -3.902 -10.281 -18.969 1 87.12 416 THR A CA 1
ATOM 3193 C C . THR A 1 416 ? -3.881 -9.938 -20.453 1 87.12 416 THR A C 1
ATOM 3195 O O . THR A 1 416 ? -3.598 -8.797 -20.828 1 87.12 416 THR A O 1
ATOM 3198 N N . ARG A 1 417 ? -4.172 -10.969 -21.312 1 88.5 417 ARG A N 1
ATOM 3199 C CA . ARG A 1 417 ? -4.121 -10.773 -22.75 1 88.5 417 ARG A CA 1
ATOM 3200 C C . ARG A 1 417 ? -5.449 -11.141 -23.406 1 88.5 417 ARG A C 1
ATOM 3202 O O . ARG A 1 417 ? -6.066 -12.141 -23.047 1 88.5 417 ARG A O 1
ATOM 3209 N N . TRP A 1 418 ? -5.758 -10.438 -24.375 1 91.69 418 TRP A N 1
ATOM 3210 C CA . TRP A 1 418 ? -7.055 -10.562 -25.031 1 91.69 418 TRP A CA 1
ATOM 3211 C C . TRP A 1 418 ? -7.188 -11.914 -25.719 1 91.69 418 TRP A C 1
ATOM 3213 O O . TRP A 1 418 ? -8.211 -12.586 -25.594 1 91.69 418 TRP A O 1
ATOM 3223 N N . PRO A 1 419 ? -6.234 -12.375 -26.406 1 86.62 419 PRO A N 1
ATOM 3224 C CA . PRO A 1 419 ? -6.422 -13.641 -27.125 1 86.62 419 PRO A CA 1
ATOM 3225 C C . PRO A 1 419 ? -6.766 -14.805 -26.203 1 86.62 419 PRO A C 1
ATOM 3227 O O . PRO A 1 419 ? -7.566 -15.664 -26.562 1 86.62 419 PRO A O 1
ATOM 3230 N N . GLU A 1 420 ? -6.164 -14.75 -25.078 1 82.81 420 GLU A N 1
ATOM 3231 C CA . GLU A 1 420 ? -6.469 -15.797 -24.109 1 82.81 420 GLU A CA 1
ATOM 3232 C C . GLU A 1 420 ? -7.887 -15.656 -23.562 1 82.81 420 GLU A C 1
ATOM 3234 O O . GLU A 1 420 ? -8.594 -16.656 -23.391 1 82.81 420 GLU A O 1
ATOM 3239 N N . ALA A 1 421 ? -8.25 -14.477 -23.281 1 90.56 421 ALA A N 1
ATOM 3240 C CA . ALA A 1 421 ? -9.602 -14.211 -22.766 1 90.56 421 ALA A CA 1
ATOM 3241 C C . ALA A 1 421 ? -10.656 -14.586 -23.812 1 90.56 421 ALA A C 1
ATOM 3243 O O . ALA A 1 421 ? -11.688 -15.164 -23.469 1 90.56 421 ALA A O 1
ATOM 3244 N N . LYS A 1 422 ? -10.367 -14.234 -25.031 1 90.44 422 LYS A N 1
ATOM 3245 C CA . LYS A 1 422 ? -11.289 -14.547 -26.125 1 90.44 422 LYS A CA 1
ATOM 3246 C C . LYS A 1 422 ? -11.477 -16.062 -26.266 1 90.44 422 LYS A C 1
ATOM 3248 O O . LYS A 1 422 ? -12.602 -16.531 -26.438 1 90.44 422 LYS A O 1
ATOM 3253 N N . ALA A 1 423 ? -10.445 -16.734 -26.234 1 80.12 423 ALA A N 1
ATOM 3254 C CA . ALA A 1 423 ? -10.508 -18.188 -26.344 1 80.12 423 ALA A CA 1
ATOM 3255 C C . ALA A 1 423 ? -11.328 -18.797 -25.203 1 80.12 423 ALA A C 1
ATOM 3257 O O . ALA A 1 423 ? -12.133 -19.703 -25.406 1 80.12 423 ALA A O 1
ATOM 3258 N N . ALA A 1 424 ? -11.039 -18.359 -24.062 1 83.19 424 ALA A N 1
ATOM 3259 C CA . ALA A 1 424 ? -11.781 -18.844 -22.891 1 83.19 424 ALA A CA 1
ATOM 3260 C C . ALA A 1 424 ? -13.266 -18.516 -23.016 1 83.19 424 ALA A C 1
ATOM 3262 O O . ALA A 1 424 ? -14.109 -19.297 -22.578 1 83.19 424 ALA A O 1
ATOM 3263 N N . PHE A 1 425 ? -13.492 -17.359 -23.453 1 89.44 425 PHE A N 1
ATOM 3264 C CA . PHE A 1 425 ? -14.875 -16.953 -23.672 1 89.44 425 PHE A CA 1
ATOM 3265 C C . PHE A 1 425 ? -15.586 -17.906 -24.609 1 89.44 425 PHE A C 1
ATOM 3267 O O . PHE A 1 425 ? -16.672 -18.406 -24.297 1 89.44 425 PHE A O 1
ATOM 3274 N N . GLU A 1 426 ? -15.023 -18.172 -25.672 1 82 426 GLU A N 1
ATOM 3275 C CA . GLU A 1 426 ? -15.625 -19.016 -26.703 1 82 426 GLU A CA 1
ATOM 3276 C C . GLU A 1 426 ? -15.805 -20.438 -26.188 1 82 426 GLU A C 1
ATOM 3278 O O . GLU A 1 426 ? -16.797 -21.109 -26.531 1 82 426 GLU A O 1
ATOM 3283 N N . GLN A 1 427 ? -14.93 -20.766 -25.406 1 71.69 427 GLN A N 1
ATOM 3284 C CA . GLN A 1 427 ? -14.93 -22.156 -24.953 1 71.69 427 GLN A CA 1
ATOM 3285 C C . GLN A 1 427 ? -15.906 -22.344 -23.797 1 71.69 427 GLN A C 1
ATOM 3287 O O . GLN A 1 427 ? -16.484 -23.422 -23.625 1 71.69 427 GLN A O 1
ATOM 3292 N N . SER A 1 428 ? -16.047 -21.266 -23.031 1 78.38 428 SER A N 1
ATOM 3293 C CA . SER A 1 428 ? -16.781 -21.531 -21.797 1 78.38 428 SER A CA 1
ATOM 3294 C C . SER A 1 428 ? -17.703 -20.359 -21.438 1 78.38 428 SER A C 1
ATOM 3296 O O . SER A 1 428 ? -18.922 -20.531 -21.375 1 78.38 428 SER A O 1
ATOM 3298 N N . PHE A 1 429 ? -17.266 -19.25 -21.391 1 84.88 429 PHE A N 1
ATOM 3299 C CA . PHE A 1 429 ? -17.953 -18.109 -20.781 1 84.88 429 PHE A CA 1
ATOM 3300 C C . PHE A 1 429 ? -19.109 -17.641 -21.656 1 84.88 429 PHE A C 1
ATOM 3302 O O . PHE A 1 429 ? -20.062 -17.047 -21.156 1 84.88 429 PHE A O 1
ATOM 3309 N N . ALA A 1 430 ? -19.109 -17.953 -22.891 1 86.94 430 ALA A N 1
ATOM 3310 C CA . ALA A 1 430 ? -20.078 -17.438 -23.844 1 86.94 430 ALA A CA 1
ATOM 3311 C C . ALA A 1 430 ? -21.484 -17.906 -23.516 1 86.94 430 ALA A C 1
ATOM 3313 O O . ALA A 1 430 ? -22.469 -17.312 -23.969 1 86.94 430 ALA A O 1
ATOM 3314 N N . ARG A 1 431 ? -21.641 -18.828 -22.734 1 85.44 431 ARG A N 1
ATOM 3315 C CA . ARG A 1 431 ? -22.969 -19.391 -22.469 1 85.44 431 ARG A CA 1
ATOM 3316 C C . ARG A 1 431 ? -23.312 -19.266 -20.984 1 85.44 431 ARG A C 1
ATOM 3318 O O . ARG A 1 431 ? -24.219 -19.953 -20.5 1 85.44 431 ARG A O 1
ATOM 3325 N N . LYS A 1 432 ? -22.609 -18.516 -20.344 1 85.69 432 LYS A N 1
ATOM 3326 C CA . LYS A 1 432 ? -22.781 -18.391 -18.891 1 85.69 432 LYS A CA 1
ATOM 3327 C C . LYS A 1 432 ? -23.016 -16.938 -18.5 1 85.69 432 LYS A C 1
ATOM 3329 O O . LYS A 1 432 ? -22.656 -16.016 -19.234 1 85.69 432 LYS A O 1
ATOM 3334 N N . SER A 1 433 ? -23.719 -16.75 -17.312 1 89.19 433 SER A N 1
ATOM 3335 C CA . SER A 1 433 ? -23.75 -15.43 -16.672 1 89.19 433 SER A CA 1
ATOM 3336 C C . SER A 1 433 ? -22.422 -15.102 -16 1 89.19 433 SER A C 1
ATOM 3338 O O . SER A 1 433 ? -21.938 -15.867 -15.156 1 89.19 433 SER A O 1
ATOM 3340 N N . ILE A 1 434 ? -21.859 -13.953 -16.422 1 93 434 ILE A N 1
ATOM 3341 C CA . ILE A 1 434 ? -20.5 -13.703 -15.953 1 93 434 ILE A CA 1
ATOM 3342 C C . ILE A 1 434 ? -20.375 -12.25 -15.5 1 93 434 ILE A C 1
ATOM 3344 O O . ILE A 1 434 ? -21.25 -11.422 -15.789 1 93 434 ILE A O 1
ATOM 3348 N N . VAL A 1 435 ? -19.391 -11.977 -14.742 1 93.62 435 VAL A N 1
ATOM 3349 C CA . VAL A 1 435 ? -18.953 -10.633 -14.352 1 93.62 435 VAL A CA 1
ATOM 3350 C C . VAL A 1 435 ? -17.531 -10.375 -14.867 1 93.62 435 VAL A C 1
ATOM 3352 O O . VAL A 1 435 ? -16.656 -11.242 -14.758 1 93.62 435 VAL A O 1
ATOM 3355 N N . VAL A 1 436 ? -17.359 -9.281 -15.531 1 94.38 436 VAL A N 1
ATOM 3356 C CA . VAL A 1 436 ? -16.047 -8.844 -16.016 1 94.38 436 VAL A CA 1
ATOM 3357 C C . VAL A 1 436 ? -15.578 -7.633 -15.211 1 94.38 436 VAL A C 1
ATOM 3359 O O . VAL A 1 436 ? -16.281 -6.617 -15.141 1 94.38 436 VAL A O 1
ATOM 3362 N N . LYS A 1 437 ? -14.422 -7.734 -14.57 1 93.19 437 LYS A N 1
ATOM 3363 C CA . LYS A 1 437 ? -13.969 -6.641 -13.719 1 93.19 437 LYS A CA 1
ATOM 3364 C C . LYS A 1 437 ? -12.445 -6.586 -13.656 1 93.19 437 LYS A C 1
ATOM 3366 O O . LYS A 1 437 ? -11.773 -7.586 -13.906 1 93.19 437 LYS A O 1
ATOM 3371 N N . PRO A 1 438 ? -11.938 -5.414 -13.406 1 93.44 438 PRO A N 1
ATOM 3372 C CA . PRO A 1 438 ? -10.492 -5.34 -13.211 1 93.44 438 PRO A CA 1
ATOM 3373 C C . PRO A 1 438 ? -10 -6.223 -12.07 1 93.44 438 PRO A C 1
ATOM 3375 O O . PRO A 1 438 ? -10.703 -6.395 -11.07 1 93.44 438 PRO A O 1
ATOM 3378 N N . GLU A 1 439 ? -8.805 -6.766 -12.234 1 92.25 439 GLU A N 1
ATOM 3379 C CA . GLU A 1 439 ? -8.211 -7.586 -11.18 1 92.25 439 GLU A CA 1
ATOM 3380 C C . GLU A 1 439 ? -7.996 -6.773 -9.906 1 92.25 439 GLU A C 1
ATOM 3382 O O . GLU A 1 439 ? -8.289 -7.246 -8.805 1 92.25 439 GLU A O 1
ATOM 3387 N N . GLN A 1 440 ? -7.414 -5.605 -10.078 1 90.75 440 GLN A N 1
ATOM 3388 C CA . GLN A 1 440 ? -7.266 -4.715 -8.93 1 90.75 440 GLN A CA 1
ATOM 3389 C C . GLN A 1 440 ? -8.594 -4.07 -8.555 1 90.75 440 GLN A C 1
ATOM 3391 O O . GLN A 1 440 ? -9.383 -3.709 -9.43 1 90.75 440 GLN A O 1
ATOM 3396 N N . ARG A 1 441 ? -8.773 -3.895 -7.328 1 85.5 441 ARG A N 1
ATOM 3397 C CA . ARG A 1 441 ? -10.016 -3.285 -6.863 1 85.5 441 ARG A CA 1
ATOM 3398 C C . ARG A 1 441 ? -10.25 -1.936 -7.535 1 85.5 441 ARG A C 1
ATOM 3400 O O . ARG A 1 441 ? -9.328 -1.126 -7.648 1 85.5 441 ARG A O 1
ATOM 3407 N N . SER A 1 442 ? -11.562 -1.697 -7.949 1 81.25 442 SER A N 1
ATOM 3408 C CA . SER A 1 442 ? -11.836 -0.525 -8.773 1 81.25 442 SER A CA 1
ATOM 3409 C C . SER A 1 442 ? -13.047 0.24 -8.258 1 81.25 442 SER A C 1
ATOM 3411 O O . SER A 1 442 ? -13.547 1.148 -8.93 1 81.25 442 SER A O 1
ATOM 3413 N N . HIS A 1 443 ? -13.531 -0.133 -7.238 1 77.88 443 HIS A N 1
ATOM 3414 C CA . HIS A 1 443 ? -14.664 0.546 -6.621 1 77.88 443 HIS A CA 1
ATOM 3415 C C . HIS A 1 443 ? -15.828 0.68 -7.598 1 77.88 443 HIS A C 1
ATOM 3417 O O . HIS A 1 443 ? -16.391 1.764 -7.75 1 77.88 443 HIS A O 1
ATOM 3423 N N . GLY A 1 444 ? -16.016 -0.405 -8.344 1 77.31 444 GLY A N 1
ATOM 3424 C CA . GLY A 1 444 ? -17.172 -0.482 -9.227 1 77.31 444 GLY A CA 1
ATOM 3425 C C . GLY A 1 444 ? -16.875 0.025 -10.625 1 77.31 444 GLY A C 1
ATOM 3426 O O . GLY A 1 444 ? -17.641 -0.239 -11.555 1 77.31 444 GLY A O 1
ATOM 3427 N N . LEU A 1 445 ? -15.805 0.654 -10.742 1 80.94 445 LEU A N 1
ATOM 3428 C CA . LEU A 1 445 ? -15.453 1.193 -12.055 1 80.94 445 LEU A CA 1
ATOM 3429 C C . LEU A 1 445 ? -15 0.082 -13 1 80.94 445 LEU A C 1
ATOM 3431 O O . LEU A 1 445 ? -14.227 -0.795 -12.602 1 80.94 445 LEU A O 1
ATOM 3435 N N . ALA A 1 446 ? -15.562 0.011 -14.133 1 86.81 446 ALA A N 1
ATOM 3436 C CA . ALA A 1 446 ? -15.227 -0.939 -15.195 1 86.81 446 ALA A CA 1
ATOM 3437 C C . ALA A 1 446 ? -15.641 -2.355 -14.805 1 86.81 446 ALA A C 1
ATOM 3439 O O . ALA A 1 446 ? -14.945 -3.322 -15.125 1 86.81 446 ALA A O 1
ATOM 3440 N N . VAL A 1 447 ? -16.578 -2.363 -13.969 1 88.06 447 VAL A N 1
ATOM 3441 C CA . VAL A 1 447 ? -17.188 -3.648 -13.625 1 88.06 447 VAL A CA 1
ATOM 3442 C C . VAL A 1 447 ? -18.469 -3.85 -14.422 1 88.06 447 VAL A C 1
ATOM 3444 O O . VAL A 1 447 ? -19.375 -3.01 -14.375 1 88.06 447 VAL A O 1
ATOM 3447 N N . GLU A 1 448 ? -18.562 -4.906 -15.164 1 89.06 448 GLU A N 1
ATOM 3448 C CA . GLU A 1 448 ? -19.75 -5.215 -15.953 1 89.06 448 GLU A CA 1
ATOM 3449 C C . GLU A 1 448 ? -20.328 -6.574 -15.57 1 89.06 448 GLU A C 1
ATOM 3451 O O . GLU A 1 448 ? -19.609 -7.582 -15.578 1 89.06 448 GLU A O 1
ATOM 3456 N N . GLN A 1 449 ? -21.578 -6.527 -15.242 1 89.06 449 GLN A N 1
ATOM 3457 C CA . GLN A 1 449 ? -22.297 -7.754 -14.906 1 89.06 449 GLN A CA 1
ATOM 3458 C C . GLN A 1 449 ? -23.234 -8.164 -16.031 1 89.06 449 GLN A C 1
ATOM 3460 O O . GLN A 1 449 ? -24 -7.344 -16.547 1 89.06 449 GLN A O 1
ATOM 3465 N N . PHE A 1 450 ? -23.141 -9.383 -16.422 1 88 450 PHE A N 1
ATOM 3466 C CA . PHE A 1 450 ? -24 -9.93 -17.469 1 88 450 PHE A CA 1
ATOM 3467 C C . PHE A 1 450 ? -24.891 -11.039 -16.922 1 88 450 PHE A C 1
ATOM 3469 O O . PHE A 1 450 ? -24.469 -12.195 -16.859 1 88 450 PHE A O 1
ATOM 3476 N N . ALA A 1 451 ? -26.109 -10.695 -16.609 1 83.06 451 ALA A N 1
ATOM 3477 C CA . ALA A 1 451 ? -27.062 -11.695 -16.125 1 83.06 451 ALA A CA 1
ATOM 3478 C C . ALA A 1 451 ? -27.438 -12.68 -17.234 1 83.06 451 ALA A C 1
ATOM 3480 O O . ALA A 1 451 ? -27.797 -13.828 -16.953 1 83.06 451 ALA A O 1
ATOM 3481 N N . VAL A 1 452 ? -27.375 -12.117 -18.422 1 84.62 452 VAL A N 1
ATOM 3482 C CA . VAL A 1 452 ? -27.5 -12.945 -19.625 1 84.62 452 VAL A CA 1
ATOM 3483 C C . VAL A 1 452 ? -26.156 -13.039 -20.328 1 84.62 452 VAL A C 1
ATOM 3485 O O . VAL A 1 452 ? -25.391 -12.078 -20.344 1 84.62 452 VAL A O 1
ATOM 3488 N N . PRO A 1 453 ? -25.875 -14.258 -20.828 1 89.31 453 PRO A N 1
ATOM 3489 C CA . PRO A 1 453 ? -24.578 -14.406 -21.484 1 89.31 453 PRO A CA 1
ATOM 3490 C C . PRO A 1 453 ? -24.312 -13.312 -22.516 1 89.31 453 PRO A C 1
ATOM 3492 O O . PRO A 1 453 ? -25.172 -13.023 -23.359 1 89.31 453 PRO A O 1
ATOM 3495 N N . PRO A 1 454 ? -23.234 -12.695 -22.453 1 90.88 454 PRO A N 1
ATOM 3496 C CA . PRO A 1 454 ? -22.922 -11.609 -23.375 1 90.88 454 PRO A CA 1
ATOM 3497 C C . PRO A 1 454 ? -22.578 -12.102 -24.781 1 90.88 454 PRO A C 1
ATOM 3499 O O . PRO A 1 454 ? -22.141 -13.242 -24.938 1 90.88 454 PRO A O 1
ATOM 3502 N N . THR A 1 455 ? -22.75 -11.195 -25.703 1 92.31 455 THR A N 1
ATOM 3503 C CA . THR A 1 455 ? -22.219 -11.43 -27.047 1 92.31 455 THR A CA 1
ATOM 3504 C C . THR A 1 455 ? -20.703 -11.258 -27.062 1 92.31 455 THR A C 1
ATOM 3506 O O . THR A 1 455 ? -20.125 -10.711 -26.125 1 92.31 455 THR A O 1
ATOM 3509 N N . ALA A 1 456 ? -20.109 -11.766 -28.094 1 93.75 456 ALA A N 1
ATOM 3510 C CA . ALA A 1 456 ? -18.672 -11.609 -28.25 1 93.75 456 ALA A CA 1
ATOM 3511 C C . ALA A 1 456 ? -18.266 -10.133 -28.219 1 93.75 456 ALA A C 1
ATOM 3513 O O . ALA A 1 456 ? -17.219 -9.781 -27.672 1 93.75 456 ALA A O 1
ATOM 3514 N N . LYS A 1 457 ? -19.078 -9.359 -28.797 1 92.94 457 LYS A N 1
ATOM 3515 C CA . LYS A 1 457 ? -18.812 -7.93 -28.844 1 92.94 457 LYS A CA 1
ATOM 3516 C C . LYS A 1 457 ? -18.906 -7.297 -27.469 1 92.94 457 LYS A C 1
ATOM 3518 O O . LYS A 1 457 ? -18.062 -6.477 -27.094 1 92.94 457 LYS A O 1
ATOM 3523 N N . GLN A 1 458 ? -19.906 -7.668 -26.781 1 89.5 458 GLN A N 1
ATOM 3524 C CA . GLN A 1 458 ? -20.094 -7.148 -25.422 1 89.5 458 GLN A CA 1
ATOM 3525 C C . GLN A 1 458 ? -18.953 -7.559 -24.516 1 89.5 458 GLN A C 1
ATOM 3527 O O . GLN A 1 458 ? -18.453 -6.75 -23.719 1 89.5 458 GLN A O 1
ATOM 3532 N N . PHE A 1 459 ? -18.578 -8.703 -24.688 1 94.31 459 PHE A N 1
ATOM 3533 C CA . PHE A 1 459 ? -17.484 -9.227 -23.875 1 94.31 459 PHE A CA 1
ATOM 3534 C C . PHE A 1 459 ? -16.188 -8.477 -24.172 1 94.31 459 PHE A C 1
ATOM 3536 O O . PHE A 1 459 ? -15.453 -8.102 -23.25 1 94.31 459 PHE A O 1
ATOM 3543 N N . ALA A 1 460 ? -15.969 -8.281 -25.391 1 94.81 460 ALA A N 1
ATOM 3544 C CA . ALA A 1 460 ? -14.758 -7.566 -25.797 1 94.81 460 ALA A CA 1
ATOM 3545 C C . ALA A 1 460 ? -14.727 -6.16 -25.219 1 94.81 460 ALA A C 1
ATOM 3547 O O . ALA A 1 460 ? -13.688 -5.707 -24.734 1 94.81 460 ALA A O 1
ATOM 3548 N N . GLN A 1 461 ? -15.781 -5.539 -25.281 1 91.19 461 GLN A N 1
ATOM 3549 C CA . GLN A 1 461 ? -15.867 -4.184 -24.75 1 91.19 461 GLN A CA 1
ATOM 3550 C C . GLN A 1 461 ? -15.609 -4.168 -23.234 1 91.19 461 GLN A C 1
ATOM 3552 O O . GLN A 1 461 ? -14.883 -3.311 -22.734 1 91.19 461 GLN A O 1
ATOM 3557 N N . ALA A 1 462 ? -16.25 -5.035 -22.547 1 91.56 462 ALA A N 1
ATOM 3558 C CA . ALA A 1 462 ? -16.078 -5.121 -21.109 1 91.56 462 ALA A CA 1
ATOM 3559 C C . ALA A 1 462 ? -14.633 -5.438 -20.734 1 91.56 462 ALA A C 1
ATOM 3561 O O . ALA A 1 462 ? -14.086 -4.863 -19.797 1 91.56 462 ALA A O 1
ATOM 3562 N N . PHE A 1 463 ? -14.039 -6.328 -21.484 1 94.5 463 PHE A N 1
ATOM 3563 C CA . PHE A 1 463 ? -12.664 -6.723 -21.219 1 94.5 463 PHE A CA 1
ATOM 3564 C C . PHE A 1 463 ? -11.719 -5.539 -21.359 1 94.5 463 PHE A C 1
ATOM 3566 O O . PHE A 1 463 ? -10.875 -5.293 -20.5 1 94.5 463 PHE A O 1
ATOM 3573 N N . HIS A 1 464 ? -11.906 -4.852 -22.375 1 93.44 464 HIS A N 1
ATOM 3574 C CA . HIS A 1 464 ? -10.992 -3.752 -22.656 1 93.44 464 HIS A CA 1
ATOM 3575 C C . HIS A 1 464 ? -11.188 -2.609 -21.656 1 93.44 464 HIS A C 1
ATOM 3577 O O . HIS A 1 464 ? -10.227 -1.936 -21.281 1 93.44 464 HIS A O 1
ATOM 3583 N N . ALA A 1 465 ? -12.398 -2.445 -21.281 1 89 465 ALA A N 1
ATOM 3584 C CA . ALA A 1 465 ? -12.664 -1.432 -20.266 1 89 465 ALA A CA 1
ATOM 3585 C C . ALA A 1 465 ? -12.031 -1.812 -18.938 1 89 465 ALA A C 1
ATOM 3587 O O . ALA A 1 465 ? -11.547 -0.946 -18.203 1 89 465 ALA A O 1
ATOM 3588 N N . ALA A 1 466 ? -12.016 -3.051 -18.656 1 92.19 466 ALA A N 1
ATOM 3589 C CA . ALA A 1 466 ? -11.547 -3.545 -17.375 1 92.19 466 ALA A CA 1
ATOM 3590 C C . ALA A 1 466 ? -10.039 -3.748 -17.375 1 92.19 466 ALA A C 1
ATOM 3592 O O . ALA A 1 466 ? -9.414 -3.848 -16.312 1 92.19 466 ALA A O 1
ATOM 3593 N N . ASN A 1 467 ? -9.477 -3.924 -18.578 1 91 467 ASN A N 1
ATOM 3594 C CA . ASN A 1 467 ? -8.055 -4.246 -18.672 1 91 467 ASN A CA 1
ATOM 3595 C C . ASN A 1 467 ? -7.18 -3.043 -18.344 1 91 467 ASN A C 1
ATOM 3597 O O . ASN A 1 467 ? -6.82 -2.268 -19.234 1 91 467 ASN A O 1
ATOM 3601 N N . GLN A 1 468 ? -6.84 -3.018 -17.219 1 84.19 468 GLN A N 1
ATOM 3602 C CA . GLN A 1 468 ? -5.941 -1.985 -16.719 1 84.19 468 GLN A CA 1
ATOM 3603 C C . GLN A 1 468 ? -4.578 -2.57 -16.359 1 84.19 468 GLN A C 1
ATOM 3605 O O . GL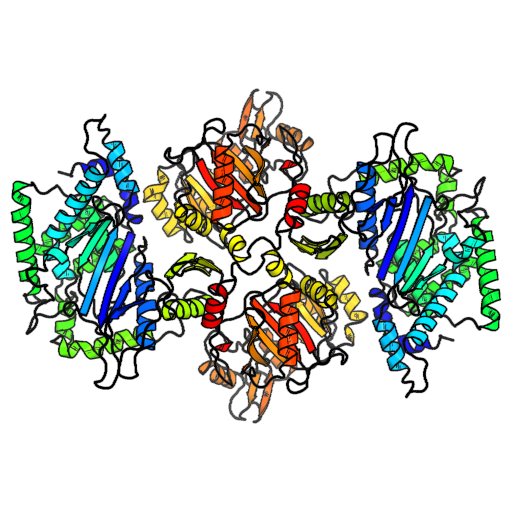N A 1 468 ? -4.129 -3.531 -16.984 1 84.19 468 GLN A O 1
ATOM 3610 N N . ASP A 1 469 ? -3.857 -2.111 -15.453 1 78.75 469 ASP A N 1
ATOM 3611 C CA . ASP A 1 469 ? -2.455 -2.42 -15.188 1 78.75 469 ASP A CA 1
ATOM 3612 C C . ASP A 1 469 ? -2.289 -3.863 -14.719 1 78.75 469 ASP A C 1
ATOM 3614 O O . ASP A 1 469 ? -1.225 -4.457 -14.891 1 78.75 469 ASP A O 1
ATOM 3618 N N . HIS A 1 470 ? -3.375 -4.441 -14.195 1 83 470 HIS A N 1
ATOM 3619 C CA . HIS A 1 470 ? -3.125 -5.711 -13.523 1 83 470 HIS A CA 1
ATOM 3620 C C . HIS A 1 470 ? -3.963 -6.832 -14.133 1 83 470 HIS A C 1
ATOM 3622 O O . HIS A 1 470 ? -4.008 -7.941 -13.594 1 83 470 HIS A O 1
ATOM 3628 N N . GLY A 1 471 ? -4.68 -6.578 -15.18 1 91.25 471 GLY A N 1
ATOM 3629 C CA . GLY A 1 471 ? -5.445 -7.605 -15.867 1 91.25 471 GLY A CA 1
ATOM 3630 C C . GLY A 1 471 ? -6.926 -7.566 -15.539 1 91.25 471 GLY A C 1
ATOM 3631 O O . GLY A 1 471 ? -7.414 -6.59 -14.969 1 91.25 471 GLY A O 1
ATOM 3632 N N . VAL A 1 472 ? -7.645 -8.633 -16.047 1 94.88 472 VAL A N 1
ATOM 3633 C CA . VAL A 1 472 ? -9.102 -8.688 -15.977 1 94.88 472 VAL A CA 1
ATOM 3634 C C . VAL A 1 472 ? -9.531 -10.008 -15.344 1 94.88 472 VAL A C 1
ATOM 3636 O O . VAL A 1 472 ? -8.969 -11.062 -15.641 1 94.88 472 VAL A O 1
ATOM 3639 N N . LEU A 1 473 ? -10.477 -9.938 -14.477 1 94.25 473 LEU A N 1
ATOM 3640 C CA . LEU A 1 473 ? -11.109 -11.125 -13.922 1 94.25 473 LEU A CA 1
ATOM 3641 C C . LEU A 1 473 ? -12.461 -11.383 -14.586 1 94.25 473 LEU A C 1
ATOM 3643 O O . LEU A 1 473 ? -13.289 -10.477 -14.688 1 94.25 473 LEU A O 1
ATOM 3647 N N . VAL A 1 474 ? -12.656 -12.547 -15.039 1 94.06 474 VAL A N 1
ATOM 3648 C CA . VAL A 1 474 ? -13.945 -13.023 -15.531 1 94.06 474 VAL A CA 1
ATOM 3649 C C . VAL A 1 474 ? -14.484 -14.117 -14.609 1 94.06 474 VAL A C 1
ATOM 3651 O O . VAL A 1 474 ? -13.844 -15.156 -14.438 1 94.06 474 VAL A O 1
ATOM 3654 N N . GLU A 1 475 ? -15.609 -13.828 -14.039 1 92.88 475 GLU A N 1
ATOM 3655 C CA . GLU A 1 475 ? -16.141 -14.734 -13.031 1 92.88 475 GLU A CA 1
ATOM 3656 C C . GLU A 1 475 ? -17.609 -15.062 -13.289 1 92.88 475 GLU A C 1
ATOM 3658 O O . GLU A 1 475 ? -18.312 -14.297 -13.945 1 92.88 475 GLU A O 1
ATOM 3663 N N . MET A 1 476 ? -17.984 -16.188 -12.758 1 89.12 476 MET A N 1
ATOM 3664 C CA . MET A 1 476 ? -19.406 -16.531 -12.773 1 89.12 476 MET A CA 1
ATOM 3665 C C . MET A 1 476 ? -20.203 -15.578 -11.883 1 89.12 476 MET A C 1
ATOM 3667 O O . MET A 1 476 ? -19.75 -15.211 -10.797 1 89.12 476 MET A O 1
ATOM 3671 N N . MET A 1 477 ? -21.328 -15.188 -12.414 1 89.19 477 MET A N 1
ATOM 3672 C CA . MET A 1 477 ? -22.172 -14.289 -11.641 1 89.19 477 MET A CA 1
ATOM 3673 C C . MET A 1 477 ? -22.922 -15.047 -10.555 1 89.19 477 MET A C 1
ATOM 3675 O O . MET A 1 477 ? -23.484 -16.125 -10.812 1 89.19 477 MET A O 1
ATOM 3679 N N . GLY A 1 478 ? -22.859 -14.578 -9.352 1 84.88 478 GLY A N 1
ATOM 3680 C CA . GLY A 1 478 ? -23.672 -15.125 -8.281 1 84.88 478 GLY A CA 1
ATOM 3681 C C . GLY A 1 478 ? -25.125 -14.664 -8.328 1 84.88 478 GLY A C 1
ATOM 3682 O O . GLY A 1 478 ? -25.406 -13.562 -8.805 1 84.88 478 GLY A O 1
ATOM 3683 N N . ARG A 1 479 ? -25.938 -15.508 -7.762 1 83.81 479 ARG A N 1
ATOM 3684 C CA . ARG A 1 479 ? -27.344 -15.141 -7.664 1 83.81 479 ARG A CA 1
ATOM 3685 C C . ARG A 1 479 ? -27.609 -14.344 -6.387 1 83.81 479 ARG A C 1
ATOM 3687 O O . ARG A 1 479 ? -27.109 -14.695 -5.316 1 83.81 479 ARG A O 1
ATOM 3694 N N . GLY A 1 480 ? -28.25 -13.219 -6.602 1 87.75 480 GLY A N 1
ATOM 3695 C CA . GLY A 1 480 ? -28.672 -12.469 -5.422 1 87.75 480 GLY A CA 1
ATOM 3696 C C . GLY A 1 480 ? -28.203 -11.023 -5.445 1 87.75 480 GLY A C 1
ATOM 3697 O O . GLY A 1 480 ? -28.031 -10.438 -6.516 1 87.75 480 GLY A O 1
ATOM 3698 N N . THR A 1 481 ? -28.234 -10.461 -4.188 1 89.69 481 THR A N 1
ATOM 3699 C CA . THR A 1 481 ? -27.891 -9.062 -4.004 1 89.69 481 THR A CA 1
ATOM 3700 C C . THR A 1 481 ? -26.578 -8.922 -3.256 1 89.69 481 THR A C 1
ATOM 3702 O O . THR A 1 481 ? -26.203 -9.789 -2.467 1 89.69 481 THR A O 1
ATOM 3705 N N . THR A 1 482 ? -25.922 -7.785 -3.615 1 92.62 482 THR A N 1
ATOM 3706 C CA . THR A 1 482 ? -24.641 -7.539 -2.953 1 92.62 482 THR A CA 1
ATOM 3707 C C . THR A 1 482 ? -24.844 -6.848 -1.609 1 92.62 482 THR A C 1
ATOM 3709 O O . THR A 1 482 ? -25.531 -5.824 -1.534 1 92.62 482 THR A O 1
ATOM 3712 N N . TYR A 1 483 ? -24.297 -7.387 -0.601 1 95.56 483 TYR A N 1
ATOM 3713 C CA . TYR A 1 483 ? -24.312 -6.816 0.741 1 95.56 483 TYR A CA 1
ATOM 3714 C C . TYR A 1 483 ? -22.922 -6.418 1.185 1 95.56 483 TYR A C 1
ATOM 3716 O O . TYR A 1 483 ? -21.953 -7.168 0.987 1 95.56 483 TYR A O 1
ATOM 3724 N N . HIS A 1 484 ? -22.859 -5.207 1.721 1 95.88 484 HIS A N 1
ATOM 3725 C CA . HIS A 1 484 ? -21.594 -4.621 2.156 1 95.88 484 HIS A CA 1
ATOM 3726 C C . HIS A 1 484 ? -21.469 -4.676 3.676 1 95.88 484 HIS A C 1
ATOM 3728 O O . HIS A 1 484 ? -22.094 -3.889 4.391 1 95.88 484 HIS A O 1
ATOM 3734 N N . PHE A 1 485 ? -20.594 -5.574 4.133 1 97.5 485 PHE A N 1
ATOM 3735 C CA . PHE A 1 485 ? -20.375 -5.762 5.562 1 97.5 485 PHE A CA 1
ATOM 3736 C C . PHE A 1 485 ? -19.172 -4.945 6.031 1 97.5 485 PHE A C 1
ATOM 3738 O O . PHE A 1 485 ? -18.109 -4.988 5.41 1 97.5 485 PHE A O 1
ATOM 3745 N N . THR A 1 486 ? -19.281 -4.211 7.102 1 97.88 486 THR A N 1
ATOM 3746 C CA . THR A 1 486 ? -18.141 -3.582 7.746 1 97.88 486 THR A CA 1
ATOM 3747 C C . THR A 1 486 ? -17.734 -4.344 9.008 1 97.88 486 THR A C 1
ATOM 3749 O O . THR A 1 486 ? -18.547 -4.484 9.93 1 97.88 486 THR A O 1
ATOM 3752 N N . VAL A 1 487 ? -16.516 -4.812 9.008 1 98.06 487 VAL A N 1
ATOM 3753 C CA . VAL A 1 487 ? -16 -5.617 10.109 1 98.06 487 VAL A CA 1
ATOM 3754 C C . VAL A 1 487 ? -14.922 -4.836 10.867 1 98.06 487 VAL A C 1
ATOM 3756 O O . VAL A 1 487 ? -13.977 -4.332 10.266 1 98.06 487 VAL A O 1
ATOM 3759 N N . ILE A 1 488 ? -15.008 -4.711 12.234 1 97.25 488 ILE A N 1
ATOM 3760 C CA . ILE A 1 488 ? -13.992 -4.156 13.125 1 97.25 488 ILE A CA 1
ATOM 3761 C C . ILE A 1 488 ? -13.742 -5.117 14.289 1 97.25 488 ILE A C 1
ATOM 3763 O O . ILE A 1 488 ? -14.641 -5.379 15.086 1 97.25 488 ILE A O 1
ATOM 3767 N N . GLY A 1 489 ? -12.531 -5.57 14.523 1 94.19 489 GLY A N 1
ATOM 3768 C CA . GLY A 1 489 ? -12.211 -6.492 15.602 1 94.19 489 GLY A CA 1
ATOM 3769 C C . GLY A 1 489 ? -13.102 -7.723 15.617 1 94.19 489 GLY A C 1
ATOM 3770 O O . GLY A 1 489 ? -13.672 -8.07 16.656 1 94.19 489 GLY A O 1
ATOM 3771 N N . ARG A 1 490 ? -13.422 -8.43 14.586 1 95.25 490 ARG A N 1
ATOM 3772 C CA . ARG A 1 490 ? -14.219 -9.641 14.414 1 95.25 490 ARG A CA 1
ATOM 3773 C C . ARG A 1 490 ? -15.688 -9.383 14.734 1 95.25 490 ARG A C 1
ATOM 3775 O O . ARG A 1 490 ? -16.406 -10.289 15.156 1 95.25 490 ARG A O 1
ATOM 3782 N N . ARG A 1 491 ? -16.078 -8.172 14.641 1 96.44 491 ARG A N 1
ATOM 3783 C CA . ARG A 1 491 ? -17.484 -7.797 14.797 1 96.44 491 ARG A CA 1
ATOM 3784 C C . ARG A 1 491 ? -17.984 -7.059 13.562 1 96.44 491 ARG A C 1
ATOM 3786 O O . ARG A 1 491 ? -17.328 -6.156 13.055 1 96.44 491 ARG A O 1
ATOM 3793 N N . VAL A 1 492 ? -19.141 -7.457 13.133 1 97.94 492 VAL A N 1
ATOM 3794 C CA . VAL A 1 492 ? -19.812 -6.719 12.062 1 97.94 492 VAL A CA 1
ATOM 3795 C C . VAL A 1 492 ? -20.547 -5.52 12.648 1 97.94 492 VAL A C 1
ATOM 3797 O O . VAL A 1 492 ? -21.438 -5.676 13.492 1 97.94 492 VAL A O 1
ATOM 3800 N N . VAL A 1 493 ? -20.266 -4.32 12.188 1 97.19 493 VAL A N 1
ATOM 3801 C CA . VAL A 1 493 ? -20.828 -3.123 12.805 1 97.19 493 VAL A CA 1
ATOM 3802 C C . VAL A 1 493 ? -21.859 -2.51 11.875 1 97.19 493 VAL A C 1
ATOM 3804 O O . VAL A 1 493 ? -22.672 -1.675 12.297 1 97.19 493 VAL A O 1
ATOM 3807 N N . SER A 1 494 ? -21.875 -2.893 10.633 1 97.38 494 SER A N 1
ATOM 3808 C CA . SER A 1 494 ? -22.859 -2.406 9.672 1 97.38 494 SER A CA 1
ATOM 3809 C C . SER A 1 494 ? -22.984 -3.355 8.484 1 97.38 494 SER A C 1
ATOM 3811 O O . SER A 1 494 ? -22.016 -4.004 8.094 1 97.38 494 SER A O 1
ATOM 3813 N N . VAL A 1 495 ? -24.203 -3.52 7.988 1 97.69 495 VAL A N 1
ATOM 3814 C CA . VAL A 1 495 ? -24.5 -4.238 6.754 1 97.69 495 VAL A CA 1
ATOM 3815 C C . VAL A 1 495 ? -25.391 -3.385 5.855 1 97.69 495 VAL A C 1
ATOM 3817 O O . VAL A 1 495 ? -26.5 -3.02 6.242 1 97.69 495 VAL A O 1
ATOM 3820 N N . LEU A 1 496 ? -24.922 -3.107 4.668 1 96.19 496 LEU A N 1
ATOM 3821 C CA . LEU A 1 496 ? -25.656 -2.289 3.711 1 96.19 496 LEU A CA 1
ATOM 3822 C C . LEU A 1 496 ? -26 -3.092 2.461 1 96.19 496 LEU A C 1
ATOM 3824 O O . LEU A 1 496 ? -25.141 -3.764 1.892 1 96.19 496 LEU A O 1
ATOM 3828 N N . GLU A 1 497 ? -27.188 -3.096 2.125 1 94.81 497 GLU A N 1
ATOM 3829 C CA . GLU A 1 497 ? -27.625 -3.633 0.84 1 94.81 497 GLU A CA 1
ATOM 3830 C C . GLU A 1 497 ? -27.438 -2.619 -0.281 1 94.81 497 GLU A C 1
ATOM 3832 O O . GLU A 1 497 ? -27.844 -1.462 -0.16 1 94.81 497 GLU A O 1
ATOM 3837 N N . ASN A 1 498 ? -26.766 -3.084 -1.304 1 89.12 498 ASN A N 1
ATOM 3838 C CA . ASN A 1 498 ? -26.484 -2.199 -2.432 1 89.12 498 ASN A CA 1
ATOM 3839 C C . ASN A 1 498 ? -27.344 -2.557 -3.645 1 89.12 498 ASN A C 1
ATOM 3841 O O . ASN A 1 498 ? -27.422 -3.725 -4.035 1 89.12 498 ASN A O 1
ATOM 3845 N N . ALA A 1 499 ? -27.984 -1.594 -4.105 1 85.75 499 ALA A N 1
ATOM 3846 C CA . ALA A 1 499 ? -28.672 -1.76 -5.375 1 85.75 499 ALA A CA 1
ATOM 3847 C C . ALA A 1 499 ? -28.016 -0.936 -6.477 1 85.75 499 ALA A C 1
ATOM 3849 O O . ALA A 1 499 ? -27.422 0.106 -6.207 1 85.75 499 ALA A O 1
ATOM 3850 N N . ALA A 1 500 ? -28.156 -1.427 -7.68 1 84.38 500 ALA A N 1
ATOM 3851 C CA . ALA A 1 500 ? -27.578 -0.684 -8.797 1 84.38 500 ALA A CA 1
ATOM 3852 C C . ALA A 1 500 ? -28.266 0.665 -8.977 1 84.38 500 ALA A C 1
ATOM 3854 O O . ALA A 1 500 ? -29.438 0.822 -8.617 1 84.38 500 ALA A O 1
ATOM 3855 N N . ALA A 1 501 ? -27.5 1.604 -9.492 1 87.25 501 ALA A N 1
ATOM 3856 C CA . ALA A 1 501 ? -28.062 2.918 -9.797 1 87.25 501 ALA A CA 1
ATOM 3857 C C . ALA A 1 501 ? -29.328 2.793 -10.656 1 87.25 501 ALA A C 1
ATOM 3859 O O . ALA A 1 501 ? -29.328 2.068 -11.648 1 87.25 501 ALA A O 1
ATOM 3860 N N . ASN A 1 502 ? -30.391 3.438 -10.172 1 89.56 502 ASN A N 1
ATOM 3861 C CA . ASN A 1 502 ? -31.672 3.268 -10.852 1 89.56 502 ASN A CA 1
ATOM 3862 C C . ASN A 1 502 ? -32.562 4.473 -10.641 1 89.56 502 ASN A C 1
ATOM 3864 O O . ASN A 1 502 ? -32.312 5.324 -9.789 1 89.56 502 ASN A O 1
ATOM 3868 N N . VAL A 1 503 ? -33.531 4.562 -11.516 1 91.62 503 VAL A N 1
ATOM 3869 C CA . VAL A 1 503 ? -34.625 5.504 -11.344 1 91.62 503 VAL A CA 1
ATOM 3870 C C . VAL A 1 503 ? -35.969 4.785 -11.57 1 91.62 503 VAL A C 1
ATOM 3872 O O . VAL A 1 503 ? -36 3.766 -12.258 1 91.62 503 VAL A O 1
ATOM 3875 N N . VAL A 1 504 ? -36.938 5.246 -10.867 1 91.5 504 VAL A N 1
ATOM 3876 C CA . VAL A 1 504 ? -38.281 4.688 -10.992 1 91.5 504 VAL A CA 1
ATOM 3877 C C . VAL A 1 504 ? -39.219 5.73 -11.586 1 91.5 504 VAL A C 1
ATOM 3879 O O . VAL A 1 504 ? -39.281 6.867 -11.102 1 91.5 504 VAL A O 1
ATOM 3882 N N . GLY A 1 505 ? -39.906 5.285 -12.586 1 91.5 505 GLY A N 1
ATOM 3883 C CA . GLY A 1 505 ? -40.781 6.188 -13.305 1 91.5 505 GLY A CA 1
ATOM 3884 C C . GLY A 1 505 ? -42 6.605 -12.484 1 91.5 505 GLY A C 1
ATOM 3885 O O . GLY A 1 505 ? -42.531 5.816 -11.695 1 91.5 505 GLY A O 1
ATOM 3886 N N . ASP A 1 506 ? -42.406 7.848 -12.75 1 91.25 506 ASP A N 1
ATOM 3887 C CA . ASP A 1 506 ? -43.625 8.352 -12.117 1 91.25 506 ASP A CA 1
ATOM 3888 C C . ASP A 1 506 ? -44.719 8.633 -13.156 1 91.25 506 ASP A C 1
ATOM 3890 O O . ASP A 1 506 ? -45.781 9.133 -12.812 1 91.25 506 ASP A O 1
ATOM 3894 N N . GLY A 1 507 ? -44.344 8.391 -14.328 1 91.62 507 GLY A N 1
ATOM 3895 C CA . GLY A 1 507 ? -45.312 8.555 -15.406 1 91.62 507 GLY A CA 1
ATOM 3896 C C . GLY A 1 507 ? -45.344 9.969 -15.961 1 91.62 507 GLY A C 1
ATOM 3897 O O . GLY A 1 507 ? -46.125 10.266 -16.875 1 91.62 507 GLY A O 1
ATOM 3898 N N . ARG A 1 508 ? -44.594 10.875 -15.477 1 93.62 508 ARG A N 1
ATOM 3899 C CA . ARG A 1 508 ? -44.688 12.273 -15.875 1 93.62 508 ARG A CA 1
ATOM 3900 C C . ARG A 1 508 ? -43.281 12.812 -16.234 1 93.62 508 ARG A C 1
ATOM 3902 O O . ARG A 1 508 ? -43.156 13.586 -17.188 1 93.62 508 ARG A O 1
ATOM 3909 N N . LYS A 1 509 ? -42.281 12.484 -15.547 1 93.38 509 LYS A N 1
ATOM 3910 C CA . LYS A 1 509 ? -40.938 13.055 -15.695 1 93.38 509 LYS A CA 1
ATOM 3911 C C . LYS A 1 509 ? -40.062 12.164 -16.562 1 93.38 509 LYS A C 1
ATOM 3913 O O . LYS A 1 509 ? -40.188 10.938 -16.562 1 93.38 509 LYS A O 1
ATOM 3918 N N . SER A 1 510 ? -39.188 12.828 -17.203 1 94.75 510 SER A N 1
ATOM 3919 C CA . SER A 1 510 ? -38.188 12.094 -17.984 1 94.75 510 SER A CA 1
ATOM 3920 C C . SER A 1 510 ? -37.125 11.461 -17.094 1 94.75 510 SER A C 1
ATOM 3922 O O . SER A 1 510 ? -37 11.82 -15.922 1 94.75 510 SER A O 1
ATOM 3924 N N . ILE A 1 511 ? -36.406 10.625 -17.641 1 94.38 511 ILE A N 1
ATOM 3925 C CA . ILE A 1 511 ? -35.344 9.977 -16.906 1 94.38 511 ILE A CA 1
ATOM 3926 C C . ILE A 1 511 ? -34.344 11.023 -16.406 1 94.38 511 ILE A C 1
ATOM 3928 O O . ILE A 1 511 ? -33.875 10.961 -15.266 1 94.38 511 ILE A O 1
ATOM 3932 N N . LYS A 1 512 ? -34.031 11.969 -17.281 1 94.06 512 LYS A N 1
ATOM 3933 C CA . LYS A 1 512 ? -33.125 13.062 -16.906 1 94.06 512 LYS A CA 1
ATOM 3934 C C . LYS A 1 512 ? -33.656 13.82 -15.695 1 94.06 512 LYS A C 1
ATOM 3936 O O . LYS A 1 512 ? -32.906 14.156 -14.781 1 94.06 512 LYS A O 1
ATOM 3941 N N . GLU A 1 513 ? -34.906 14.016 -15.75 1 93.69 513 GLU A N 1
ATOM 3942 C CA . GLU A 1 513 ? -35.562 14.734 -14.648 1 93.69 513 GLU A CA 1
ATOM 3943 C C . GLU A 1 513 ? -35.594 13.891 -13.383 1 93.69 513 GLU A C 1
ATOM 3945 O O . GLU A 1 513 ? -35.438 14.414 -12.273 1 93.69 513 GLU A O 1
ATOM 3950 N N . LEU A 1 514 ? -35.875 12.688 -13.555 1 93.44 514 LEU A N 1
ATOM 3951 C CA . LEU A 1 514 ? -35.906 11.781 -12.414 1 93.44 514 LEU A CA 1
ATOM 3952 C C . LEU A 1 514 ? -34.531 11.711 -11.758 1 93.44 514 LEU A C 1
ATOM 3954 O O . LEU A 1 514 ? -34.406 11.641 -10.531 1 93.44 514 LEU A O 1
ATOM 3958 N N . ILE A 1 515 ? -33.531 11.703 -12.539 1 92.38 515 ILE A N 1
ATOM 3959 C CA . ILE A 1 515 ? -32.156 11.688 -12.031 1 92.38 515 ILE A CA 1
ATOM 3960 C C . ILE A 1 515 ? -31.891 12.961 -11.227 1 92.38 515 ILE A C 1
ATOM 3962 O O . ILE A 1 515 ? -31.328 12.898 -10.133 1 92.38 515 ILE A O 1
ATOM 3966 N N . ALA A 1 516 ? -32.281 14.039 -11.742 1 92.12 516 ALA A N 1
ATOM 3967 C CA . ALA A 1 516 ? -32.094 15.32 -11.062 1 92.12 516 ALA A CA 1
ATOM 3968 C C . ALA A 1 516 ? -32.844 15.344 -9.727 1 92.12 516 ALA A C 1
ATOM 3970 O O . ALA A 1 516 ? -32.344 15.883 -8.742 1 92.12 516 ALA A O 1
ATOM 3971 N N . LEU A 1 517 ? -34.031 14.836 -9.727 1 91.12 517 LEU A N 1
ATOM 3972 C CA . LEU A 1 517 ? -34.812 14.781 -8.508 1 91.12 517 LEU A CA 1
ATOM 3973 C C . LEU A 1 517 ? -34.156 13.914 -7.453 1 91.12 517 LEU A C 1
ATOM 3975 O O . LEU A 1 517 ? -34.094 14.297 -6.281 1 91.12 517 LEU A O 1
ATOM 3979 N N . LYS A 1 518 ? -33.719 12.828 -7.852 1 89.19 518 LYS A N 1
ATOM 3980 C CA . LYS A 1 518 ? -33.031 11.922 -6.93 1 89.19 518 LYS A CA 1
ATOM 3981 C C . LYS A 1 518 ? -31.734 12.539 -6.418 1 89.19 518 LYS A C 1
ATOM 3983 O O . LYS A 1 518 ? -31.391 12.414 -5.238 1 89.19 518 LYS A O 1
ATOM 3988 N N . ASN A 1 519 ? -30.953 13.172 -7.301 1 89 519 ASN A N 1
ATOM 3989 C CA . ASN A 1 519 ? -29.688 13.812 -6.945 1 89 519 ASN A CA 1
ATOM 3990 C C . ASN A 1 519 ? -29.906 14.961 -5.965 1 89 519 ASN A C 1
ATOM 3992 O O . ASN A 1 519 ? -29.031 15.258 -5.148 1 89 519 ASN A O 1
ATOM 3996 N N . GLY A 1 520 ? -30.953 15.602 -5.992 1 82.69 520 GLY A N 1
ATOM 3997 C CA . GLY A 1 520 ? -31.266 16.703 -5.094 1 82.69 520 GLY A CA 1
ATOM 3998 C C . GLY A 1 520 ? -31.312 16.297 -3.637 1 82.69 520 GLY A C 1
ATOM 3999 O O . GLY A 1 520 ? -31.094 17.109 -2.746 1 82.69 520 GLY A O 1
ATOM 4000 N N . LYS A 1 521 ? -31.516 15.07 -3.365 1 80.5 521 LYS A N 1
ATOM 4001 C CA . LYS A 1 521 ? -31.656 14.578 -1.998 1 80.5 521 LYS A CA 1
ATOM 4002 C C . LYS A 1 521 ? -30.406 13.82 -1.557 1 80.5 521 LYS A C 1
ATOM 4004 O O . LYS A 1 521 ? -30.359 13.273 -0.454 1 80.5 521 LYS A O 1
ATOM 4009 N N . ARG A 1 522 ? -29.516 13.773 -2.422 1 82.5 522 ARG A N 1
ATOM 4010 C CA . ARG A 1 522 ? -28.328 12.977 -2.133 1 82.5 522 ARG A CA 1
ATOM 4011 C C . ARG A 1 522 ? -27.094 13.859 -1.994 1 82.5 522 ARG A C 1
ATOM 4013 O O . ARG A 1 522 ? -27.016 14.922 -2.613 1 82.5 522 ARG A O 1
ATOM 4020 N N . PRO A 1 523 ? -26.172 13.359 -1.148 1 75.44 523 PRO A N 1
ATOM 4021 C CA . PRO A 1 523 ? -24.891 14.055 -1.139 1 75.44 523 PRO A CA 1
ATOM 4022 C C . PRO A 1 523 ? -24.172 13.984 -2.484 1 75.44 523 PRO A C 1
ATOM 4024 O O . PRO A 1 523 ? -24.438 13.078 -3.283 1 75.44 523 PRO A O 1
ATOM 4027 N N . ASN A 1 524 ? -23.344 14.922 -2.67 1 74.25 524 ASN A N 1
ATOM 4028 C CA . ASN A 1 524 ? -22.641 15.062 -3.941 1 74.25 524 ASN A CA 1
ATOM 4029 C C . ASN A 1 524 ? -21.906 13.773 -4.32 1 74.25 524 ASN A C 1
ATOM 4031 O O . ASN A 1 524 ? -21.922 13.367 -5.484 1 74.25 524 ASN A O 1
ATOM 4035 N N . ALA A 1 525 ? -21.359 13.125 -3.395 1 73.31 525 ALA A N 1
ATOM 4036 C CA . ALA A 1 525 ? -20.516 11.961 -3.66 1 73.31 525 ALA A CA 1
ATOM 4037 C C . ALA A 1 525 ? -21.359 10.773 -4.125 1 73.31 525 ALA A C 1
ATOM 4039 O O . ALA A 1 525 ? -20.844 9.836 -4.734 1 73.31 525 ALA A O 1
ATOM 4040 N N . ARG A 1 526 ? -22.656 10.82 -4.016 1 80.38 526 ARG A N 1
ATOM 4041 C CA . ARG A 1 526 ? -23.516 9.688 -4.32 1 80.38 526 ARG A CA 1
ATOM 4042 C C . ARG A 1 526 ? -24.5 10.031 -5.43 1 80.38 526 ARG A C 1
ATOM 4044 O O . ARG A 1 526 ? -25.484 9.32 -5.633 1 80.38 526 ARG A O 1
ATOM 4051 N N . GLN A 1 527 ? -24.219 11.102 -6.102 1 84.31 527 GLN A N 1
ATOM 4052 C CA . GLN A 1 527 ? -25.156 11.539 -7.133 1 84.31 527 GLN A CA 1
ATOM 4053 C C . GLN A 1 527 ? -25.047 10.672 -8.383 1 84.31 527 GLN A C 1
ATOM 4055 O O . GLN A 1 527 ? -23.953 10.219 -8.734 1 84.31 527 GLN A O 1
ATOM 4060 N N . LEU A 1 528 ? -26.172 10.445 -8.938 1 88.19 528 LEU A N 1
ATOM 4061 C CA . LEU A 1 528 ? -26.266 9.719 -10.203 1 88.19 528 LEU A CA 1
ATOM 4062 C C . LEU A 1 528 ? -25.625 10.523 -11.328 1 88.19 528 LEU A C 1
ATOM 4064 O O . LEU A 1 528 ? -25.766 11.75 -11.383 1 88.19 528 LEU A O 1
ATOM 4068 N N . LYS A 1 529 ? -24.797 9.82 -12.102 1 82.81 529 LYS A N 1
ATOM 4069 C CA . LYS A 1 529 ? -24.172 10.461 -13.25 1 82.81 529 LYS A CA 1
ATOM 4070 C C . LYS A 1 529 ? -24.641 9.836 -14.555 1 82.81 529 LYS A C 1
ATOM 4072 O O . LYS A 1 529 ? -24.844 8.625 -14.633 1 82.81 529 LYS A O 1
ATOM 4077 N N . LEU A 1 530 ? -24.812 10.68 -15.477 1 84.69 530 LEU A N 1
ATOM 4078 C CA . LEU A 1 530 ? -25.141 10.203 -16.812 1 84.69 530 LEU A CA 1
ATOM 4079 C C . LEU A 1 530 ? -23.875 10.078 -17.672 1 84.69 530 LEU A C 1
ATOM 4081 O O . LEU A 1 530 ? -23.688 10.836 -18.625 1 84.69 530 LEU A O 1
ATOM 4085 N N . ASP A 1 531 ? -23.156 9.102 -17.359 1 82 531 ASP A N 1
ATOM 4086 C CA . ASP A 1 531 ? -21.891 8.875 -18.078 1 82 531 ASP A CA 1
ATOM 4087 C C . ASP A 1 531 ? -22.078 7.836 -19.188 1 82 531 ASP A C 1
ATOM 4089 O O . ASP A 1 531 ? -23.203 7.5 -19.547 1 82 531 ASP A O 1
ATOM 4093 N N . GLU A 1 532 ? -20.984 7.453 -19.75 1 78.94 532 GLU A N 1
ATOM 4094 C CA . GLU A 1 532 ? -21.016 6.508 -20.859 1 78.94 532 GLU A CA 1
ATOM 4095 C C . GLU A 1 532 ? -21.641 5.18 -20.438 1 78.94 532 GLU A C 1
ATOM 4097 O O . GLU A 1 532 ? -22.344 4.543 -21.219 1 78.94 532 GLU A O 1
ATOM 4102 N N . THR A 1 533 ? -21.375 4.852 -19.281 1 77.5 533 THR A N 1
ATOM 4103 C CA . THR A 1 533 ? -21.922 3.605 -18.75 1 77.5 533 THR A CA 1
ATOM 4104 C C . THR A 1 533 ? -23.438 3.695 -18.641 1 77.5 533 THR A C 1
ATOM 4106 O O . THR A 1 533 ? -24.156 2.762 -19.016 1 77.5 533 THR A O 1
ATOM 4109 N N . ALA A 1 534 ? -23.859 4.766 -18.094 1 85.88 534 ALA A N 1
ATOM 4110 C CA . ALA A 1 534 ? -25.297 4.977 -17.969 1 85.88 534 ALA A CA 1
ATOM 4111 C C . ALA A 1 534 ? -25.984 4.984 -19.328 1 85.88 534 ALA A C 1
ATOM 4113 O O . ALA A 1 534 ? -27.062 4.387 -19.5 1 85.88 534 ALA A O 1
ATOM 4114 N N . ASN A 1 535 ? -25.375 5.609 -20.219 1 85.31 535 ASN A N 1
ATOM 4115 C CA . ASN A 1 535 ? -25.938 5.68 -21.562 1 85.31 535 ASN A CA 1
ATOM 4116 C C . ASN A 1 535 ? -26.016 4.297 -22.203 1 85.31 535 ASN A C 1
ATOM 4118 O O . ASN A 1 535 ? -26.984 3.994 -22.906 1 85.31 535 ASN A O 1
ATOM 4122 N N . ARG A 1 536 ? -25.062 3.57 -21.938 1 80.19 536 ARG A N 1
ATOM 4123 C CA . ARG A 1 536 ? -25.062 2.205 -22.453 1 80.19 536 ARG A CA 1
ATOM 4124 C C . ARG A 1 536 ? -26.203 1.394 -21.844 1 80.19 536 ARG A C 1
ATOM 4126 O O . ARG A 1 536 ? -26.859 0.622 -22.547 1 80.19 536 ARG A O 1
ATOM 4133 N N . GLN A 1 537 ? -26.391 1.535 -20.641 1 84.38 537 GLN A N 1
ATOM 4134 C CA . GLN A 1 537 ? -27.453 0.821 -19.953 1 84.38 537 GLN A CA 1
ATOM 4135 C C . GLN A 1 537 ? -28.828 1.25 -20.469 1 84.38 537 GLN A C 1
ATOM 4137 O O . GLN A 1 537 ? -29.734 0.424 -20.594 1 84.38 537 GLN A O 1
ATOM 4142 N N . LEU A 1 538 ? -28.953 2.518 -20.703 1 88.88 538 LEU A N 1
ATOM 4143 C CA . LEU A 1 538 ? -30.203 3.027 -21.25 1 88.88 538 LEU A CA 1
ATOM 4144 C C . LEU A 1 538 ? -30.5 2.422 -22.625 1 88.88 538 LEU A C 1
ATOM 4146 O O . LEU A 1 538 ? -31.625 2 -22.891 1 88.88 538 LEU A O 1
ATOM 4150 N N . LYS A 1 539 ? -29.453 2.352 -23.359 1 84 539 LYS A N 1
ATOM 4151 C CA . LYS A 1 539 ? -29.594 1.77 -24.688 1 84 539 LYS A CA 1
ATOM 4152 C C . LYS A 1 539 ? -30.016 0.302 -24.609 1 84 539 LYS A C 1
ATOM 4154 O O . LYS A 1 539 ? -30.875 -0.152 -25.375 1 84 539 LYS A O 1
ATOM 4159 N N . LEU A 1 540 ? -29.438 -0.39 -23.734 1 80.81 540 LEU A N 1
ATOM 4160 C CA . LEU A 1 540 ? -29.734 -1.807 -23.547 1 80.81 540 LEU A CA 1
ATOM 4161 C C . LEU A 1 540 ? -31.188 -2.008 -23.125 1 80.81 540 LEU A C 1
ATOM 4163 O O . LEU A 1 540 ? -31.797 -3.033 -23.438 1 80.81 540 LEU A O 1
ATOM 4167 N N . GLN A 1 541 ? -31.625 -1.061 -22.438 1 86.69 541 GLN A N 1
ATOM 4168 C CA . GLN A 1 541 ? -33 -1.148 -21.922 1 86.69 541 GLN A CA 1
ATOM 4169 C C . GLN A 1 541 ? -33.969 -0.442 -22.828 1 86.69 541 GLN A C 1
ATOM 4171 O O . GLN A 1 541 ? -35.156 -0.261 -22.469 1 86.69 541 GLN A O 1
ATOM 4176 N N . SER A 1 542 ? -33.5 0.055 -23.938 1 89.5 542 SER A N 1
ATOM 4177 C CA . SER A 1 542 ? -34.281 0.661 -25.016 1 89.5 542 SER A CA 1
ATOM 4178 C C . SER A 1 542 ? -35 1.913 -24.531 1 89.5 542 SER A C 1
ATOM 4180 O O . SER A 1 542 ? -36.188 2.104 -24.812 1 89.5 542 SER A O 1
ATOM 4182 N N . VAL A 1 543 ? -34.281 2.633 -23.75 1 93.06 543 VAL A N 1
ATOM 4183 C CA . VAL A 1 543 ? -34.781 3.924 -23.312 1 93.06 543 VAL A CA 1
ATOM 4184 C C . VAL A 1 543 ? -33.719 4.996 -23.5 1 93.06 543 VAL A C 1
ATOM 4186 O O . VAL A 1 543 ? -32.562 4.684 -23.844 1 93.06 543 VAL A O 1
ATOM 4189 N N . THR A 1 544 ? -34.125 6.293 -23.469 1 92.69 544 THR A N 1
ATOM 4190 C CA . THR A 1 544 ? -33.219 7.434 -23.531 1 92.69 544 THR A CA 1
ATOM 4191 C C . THR A 1 544 ? -33.406 8.359 -22.344 1 92.69 544 THR A C 1
ATOM 4193 O O . THR A 1 544 ? -34.344 8.188 -21.562 1 92.69 544 THR A O 1
ATOM 4196 N N . MET A 1 545 ? -32.625 9.383 -22.297 1 92 545 MET A N 1
ATOM 4197 C CA . MET A 1 545 ? -32.688 10.32 -21.188 1 92 545 MET A CA 1
ATOM 4198 C C . MET A 1 545 ? -34 11.125 -21.234 1 92 545 MET A C 1
ATOM 4200 O O . MET A 1 545 ? -34.438 11.625 -20.203 1 92 545 MET A O 1
ATOM 4204 N N . ASN A 1 546 ? -34.594 11.094 -22.359 1 93.56 546 ASN A N 1
ATOM 4205 C CA . ASN A 1 546 ? -35.812 11.875 -22.531 1 93.56 546 ASN A CA 1
ATOM 4206 C C . ASN A 1 546 ? -37.062 11.008 -22.375 1 93.56 546 ASN A C 1
ATOM 4208 O O . ASN A 1 546 ? -38.188 11.516 -22.391 1 93.56 546 ASN A O 1
ATOM 4212 N N . THR A 1 547 ? -36.844 9.766 -22.188 1 94.88 547 THR A N 1
ATOM 4213 C CA . THR A 1 547 ? -37.969 8.836 -22.047 1 94.88 547 THR A CA 1
ATOM 4214 C C . THR A 1 547 ? -38.688 9.078 -20.75 1 94.88 547 THR A C 1
ATOM 4216 O O . THR A 1 547 ? -38.094 9.297 -19.703 1 94.88 547 THR A O 1
ATOM 4219 N N . VAL A 1 548 ? -40.031 9.125 -20.828 1 95.56 548 VAL A N 1
ATOM 4220 C CA . VAL A 1 548 ? -40.875 9.156 -19.641 1 95.56 548 VAL A CA 1
ATOM 4221 C C . VAL A 1 548 ? -41.312 7.738 -19.281 1 95.56 548 VAL A C 1
ATOM 4223 O O . VAL A 1 548 ? -42.094 7.117 -20.016 1 95.56 548 VAL A O 1
ATOM 4226 N N . LEU A 1 549 ? -40.844 7.305 -18.188 1 92.06 549 LEU A N 1
ATOM 4227 C CA . LEU A 1 549 ? -41.125 5.949 -17.734 1 92.06 549 LEU A CA 1
ATOM 4228 C C . LEU A 1 549 ? -42.531 5.859 -17.141 1 92.06 549 LEU A C 1
ATOM 4230 O O . LEU A 1 549 ? -43 6.809 -16.5 1 92.06 549 LEU A O 1
ATOM 4234 N N . ARG A 1 550 ? -43.062 4.66 -17.406 1 91.19 550 ARG A N 1
ATOM 4235 C CA . ARG A 1 550 ? -44.344 4.402 -16.766 1 91.19 550 ARG A CA 1
ATOM 4236 C C . ARG A 1 550 ? -44.219 4.363 -15.25 1 91.19 550 ARG A C 1
ATOM 4238 O O . ARG A 1 550 ? -43.125 4.062 -14.734 1 91.19 550 ARG A O 1
ATOM 4245 N N . ARG A 1 551 ? -45.281 4.664 -14.586 1 89.94 551 ARG A N 1
ATOM 4246 C CA . ARG A 1 551 ? -45.25 4.637 -13.125 1 89.94 551 ARG A CA 1
ATOM 4247 C C . ARG A 1 551 ? -44.875 3.254 -12.617 1 89.94 551 ARG A C 1
ATOM 4249 O O . ARG A 1 551 ? -45.438 2.246 -13.031 1 89.94 551 ARG A O 1
ATOM 4256 N N . GLY A 1 552 ? -43.844 3.332 -11.773 1 89.88 552 GLY A N 1
ATOM 4257 C CA . GLY A 1 552 ? -43.406 2.086 -11.172 1 89.88 552 GLY A CA 1
ATOM 4258 C C . GLY A 1 552 ? -42.344 1.377 -11.984 1 89.88 552 GLY A C 1
ATOM 4259 O O . GLY A 1 552 ? -41.688 0.456 -11.492 1 89.88 552 GLY A O 1
ATOM 4260 N N . GLN A 1 553 ? -42.219 1.806 -13.195 1 89.88 553 GLN A N 1
ATOM 4261 C CA . GLN A 1 553 ? -41.188 1.196 -14.039 1 89.88 553 GLN A CA 1
ATOM 4262 C C . GLN A 1 553 ? -39.781 1.605 -13.578 1 89.88 553 GLN A C 1
ATOM 4264 O O . GLN A 1 553 ? -39.5 2.797 -13.461 1 89.88 553 GLN A O 1
ATOM 4269 N N . GLN A 1 554 ? -39 0.534 -13.273 1 90.44 554 GLN A N 1
ATOM 4270 C CA . GLN A 1 554 ? -37.656 0.802 -12.828 1 90.44 554 GLN A CA 1
ATOM 4271 C C . GLN A 1 554 ? -36.625 0.542 -13.945 1 90.44 554 GLN A C 1
ATOM 4273 O O . GLN A 1 554 ? -36.75 -0.452 -14.672 1 90.44 554 GLN A O 1
ATOM 4278 N N . ILE A 1 555 ? -35.75 1.485 -14.094 1 89.94 555 ILE A N 1
ATOM 4279 C CA . ILE A 1 555 ? -34.625 1.284 -15.023 1 89.94 555 ILE A CA 1
ATOM 4280 C C . ILE A 1 555 ? -33.312 1.463 -14.297 1 89.94 555 ILE A C 1
ATOM 4282 O O . ILE A 1 555 ? -33.219 2.25 -13.352 1 89.94 555 ILE A O 1
ATOM 4286 N N . PHE A 1 556 ? -32.375 0.73 -14.805 1 88.56 556 PHE A N 1
ATOM 4287 C CA . PHE A 1 556 ? -31.062 0.769 -14.164 1 88.56 556 PHE A CA 1
ATOM 4288 C C . PHE A 1 556 ? -30.094 1.612 -14.977 1 88.56 556 PHE A C 1
ATOM 4290 O O . PHE A 1 556 ? -30.125 1.597 -16.219 1 88.56 556 PHE A O 1
ATOM 4297 N N . LEU A 1 557 ? -29.25 2.391 -14.297 1 88.12 557 LEU A N 1
ATOM 4298 C CA . LEU A 1 557 ? -28.25 3.25 -14.93 1 88.12 557 LEU A CA 1
ATOM 4299 C C . LEU A 1 557 ? -26.875 2.604 -14.883 1 88.12 557 LEU A C 1
ATOM 4301 O O . LEU A 1 557 ? -25.953 3.066 -15.555 1 88.12 557 LEU A O 1
ATOM 4305 N N . ALA A 1 558 ? -26.719 1.622 -14.086 1 82 558 ALA A N 1
ATOM 4306 C CA . ALA A 1 558 ? -25.5 0.813 -13.992 1 82 558 ALA A CA 1
ATOM 4307 C C . ALA A 1 558 ? -25.844 -0.66 -13.781 1 82 558 ALA A C 1
ATOM 4309 O O . ALA A 1 558 ? -26.906 -0.991 -13.258 1 82 558 ALA A O 1
ATOM 4310 N N . SER A 1 559 ? -24.906 -1.459 -14.219 1 79 559 SER A N 1
ATOM 4311 C CA . SER A 1 559 ? -25.125 -2.887 -14 1 79 559 SER A CA 1
ATOM 4312 C C . SER A 1 559 ? -24.594 -3.322 -12.641 1 79 559 SER A C 1
ATOM 4314 O O . SER A 1 559 ? -25.156 -4.207 -12 1 79 559 SER A O 1
ATOM 4316 N N . ALA A 1 560 ? -23.547 -2.678 -12.258 1 77.94 560 ALA A N 1
ATOM 4317 C CA . ALA A 1 560 ? -22.938 -3.033 -10.984 1 77.94 560 ALA A CA 1
ATOM 4318 C C . ALA A 1 560 ? -23.625 -2.314 -9.828 1 77.94 560 ALA A C 1
ATOM 4320 O O . ALA A 1 560 ? -24 -1.144 -9.945 1 77.94 560 ALA A O 1
ATOM 4321 N N . ALA A 1 561 ? -23.859 -3.041 -8.789 1 78.69 561 ALA A N 1
ATOM 4322 C CA . ALA A 1 561 ? -24.406 -2.467 -7.559 1 78.69 561 ALA A CA 1
ATOM 4323 C C . ALA A 1 561 ? -23.297 -1.908 -6.676 1 78.69 561 ALA A C 1
ATOM 4325 O O . ALA A 1 561 ? -22.703 -2.639 -5.883 1 78.69 561 ALA A O 1
ATOM 4326 N N . HIS A 1 562 ? -23.062 -0.554 -6.801 1 78.69 562 HIS A N 1
ATOM 4327 C CA . HIS A 1 562 ? -22.031 0.083 -5.996 1 78.69 562 HIS A CA 1
ATOM 4328 C C . HIS A 1 562 ? -22.422 1.512 -5.629 1 78.69 562 HIS A C 1
ATOM 4330 O O . HIS A 1 562 ? -22.953 2.246 -6.461 1 78.69 562 HIS A O 1
ATOM 4336 N N . PRO A 1 563 ? -22.031 1.811 -4.477 1 77.56 563 PRO A N 1
ATOM 4337 C CA . PRO A 1 563 ? -22.391 3.166 -4.051 1 77.56 563 PRO A CA 1
ATOM 4338 C C . PRO A 1 563 ? -21.688 4.246 -4.875 1 77.56 563 PRO A C 1
ATOM 4340 O O . PRO A 1 563 ? -22.266 5.316 -5.109 1 77.56 563 PRO A O 1
ATOM 4343 N N . GLN A 1 564 ? -20.516 4.027 -5.262 1 76.19 564 GLN A N 1
ATOM 4344 C CA . GLN A 1 564 ? -19.719 5.023 -5.977 1 76.19 564 GLN A CA 1
ATOM 4345 C C . GLN A 1 564 ? -20.328 5.348 -7.332 1 76.19 564 GLN A C 1
ATOM 4347 O O . GLN A 1 564 ? -20.094 6.43 -7.883 1 76.19 564 GLN A O 1
ATOM 4352 N N . THR A 1 565 ? -21.234 4.492 -7.824 1 76.19 565 THR A N 1
ATOM 4353 C CA . THR A 1 565 ? -21.891 4.73 -9.102 1 76.19 565 THR A CA 1
ATOM 4354 C C . THR A 1 565 ? -23.312 5.238 -8.898 1 76.19 565 THR A C 1
ATOM 4356 O O . THR A 1 565 ? -24.125 5.266 -9.836 1 76.19 565 THR A O 1
ATOM 4359 N N . GLY A 1 566 ? -23.625 5.551 -7.684 1 79.75 566 GLY A N 1
ATOM 4360 C CA . GLY A 1 566 ? -24.922 6.129 -7.379 1 79.75 566 GLY A CA 1
ATOM 4361 C C . GLY A 1 566 ? -25.953 5.102 -6.953 1 79.75 566 GLY A C 1
ATOM 4362 O O . GLY A 1 566 ? -27.156 5.383 -6.941 1 79.75 566 GLY A O 1
ATOM 4363 N N . GLY A 1 567 ? -25.547 3.965 -6.629 1 84.94 567 GLY A N 1
ATOM 4364 C CA . GLY A 1 567 ? -26.453 2.918 -6.184 1 84.94 567 GLY A CA 1
ATOM 4365 C C . GLY A 1 567 ? -27.156 3.25 -4.879 1 84.94 567 GLY A C 1
ATOM 4366 O O . GLY A 1 567 ? -26.672 4.086 -4.109 1 84.94 567 GLY A O 1
ATOM 4367 N N . ASP A 1 568 ? -28.375 2.648 -4.734 1 88.44 568 ASP A N 1
ATOM 4368 C CA . ASP A 1 568 ? -29.109 2.832 -3.484 1 88.44 568 ASP A CA 1
ATOM 4369 C C . ASP A 1 56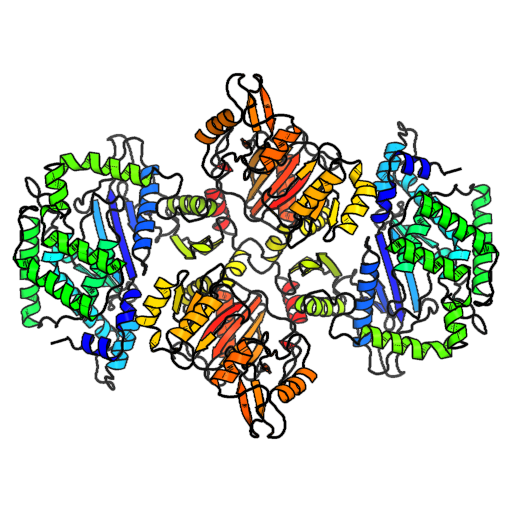8 ? -28.516 1.977 -2.369 1 88.44 568 ASP A C 1
ATOM 4371 O O . ASP A 1 568 ? -28 0.883 -2.623 1 88.44 568 ASP A O 1
ATOM 4375 N N . ILE A 1 569 ? -28.594 2.568 -1.214 1 91.5 569 ILE A N 1
ATOM 4376 C CA . ILE A 1 569 ? -28.031 1.886 -0.056 1 91.5 569 ILE A CA 1
ATOM 4377 C C . ILE A 1 569 ? -29.094 1.724 1.022 1 91.5 569 ILE A C 1
ATOM 4379 O O . ILE A 1 569 ? -29.719 2.703 1.439 1 91.5 569 ILE A O 1
ATOM 4383 N N . TYR A 1 570 ? -29.297 0.493 1.481 1 93.12 570 TYR A N 1
ATOM 4384 C CA . TYR A 1 570 ? -30.25 0.179 2.539 1 93.12 570 TYR A CA 1
ATOM 4385 C C . TYR A 1 570 ? -29.547 -0.492 3.719 1 93.12 570 TYR A C 1
ATOM 4387 O O . TYR A 1 570 ? -28.859 -1.497 3.549 1 93.12 570 TYR A O 1
ATOM 4395 N N . ASP A 1 571 ? -29.75 0.065 4.895 1 95.88 571 ASP A N 1
ATOM 4396 C CA . ASP A 1 571 ? -29.203 -0.568 6.086 1 95.88 571 ASP A CA 1
ATOM 4397 C C . ASP A 1 571 ? -30 -1.805 6.477 1 95.88 571 ASP A C 1
ATOM 4399 O O . ASP A 1 571 ? -31.219 -1.723 6.676 1 95.88 571 ASP A O 1
ATOM 4403 N N . VAL A 1 572 ? -29.375 -2.906 6.578 1 96.44 572 VAL A N 1
ATOM 4404 C CA . VAL A 1 572 ? -30.047 -4.145 6.961 1 96.44 572 VAL A CA 1
ATOM 4405 C C . VAL A 1 572 ? -29.281 -4.809 8.109 1 96.44 572 VAL A C 1
ATOM 4407 O O . VAL A 1 572 ? -29.312 -6.035 8.25 1 96.44 572 VAL A O 1
ATOM 4410 N N . THR A 1 573 ? -28.531 -4.09 8.883 1 96.44 573 THR A N 1
ATOM 4411 C CA . THR A 1 573 ? -27.656 -4.566 9.938 1 96.44 573 THR A CA 1
ATOM 4412 C C . THR A 1 573 ? -28.422 -5.449 10.922 1 96.44 573 THR A C 1
ATOM 4414 O O . THR A 1 573 ? -27.891 -6.461 11.391 1 96.44 573 THR A O 1
ATOM 4417 N N . THR A 1 574 ? -29.641 -5.102 11.188 1 94.31 574 THR A N 1
ATOM 4418 C CA . THR A 1 574 ? -30.406 -5.832 12.195 1 94.31 574 THR A CA 1
ATOM 4419 C C . THR A 1 574 ? -31.328 -6.859 11.531 1 94.31 574 THR A C 1
ATOM 4421 O O . THR A 1 574 ? -31.953 -7.672 12.211 1 94.31 574 THR A O 1
ATOM 4424 N N . GLU A 1 575 ? -31.406 -6.855 10.242 1 94.56 575 GLU A N 1
ATOM 4425 C CA . GLU A 1 575 ? -32.344 -7.699 9.531 1 94.56 575 GLU A CA 1
ATOM 4426 C C . GLU A 1 575 ? -31.672 -8.969 9.008 1 94.56 575 GLU A C 1
ATOM 4428 O O . GLU A 1 575 ? -32.312 -10.016 8.891 1 94.56 575 GLU A O 1
ATOM 4433 N N . ILE A 1 576 ? -30.5 -8.922 8.68 1 96.06 576 ILE A N 1
ATOM 4434 C CA . ILE A 1 576 ? -29.766 -10.016 8.039 1 96.06 576 ILE A CA 1
ATOM 4435 C C . ILE A 1 576 ? -29.531 -11.133 9.047 1 96.06 576 ILE A C 1
ATOM 4437 O O . ILE A 1 576 ? -29.312 -10.867 10.234 1 96.06 576 ILE A O 1
ATOM 4441 N N . ASP A 1 577 ? -29.594 -12.336 8.602 1 96.31 577 ASP A N 1
ATOM 4442 C CA . ASP A 1 577 ? -29.312 -13.469 9.484 1 96.31 577 ASP A CA 1
ATOM 4443 C C . ASP A 1 577 ? -27.875 -13.414 10.008 1 96.31 577 ASP A C 1
ATOM 4445 O O . ASP A 1 577 ? -26.938 -13.203 9.234 1 96.31 577 ASP A O 1
ATOM 4449 N N . PRO A 1 578 ? -27.672 -13.695 11.273 1 96.25 578 PRO A N 1
ATOM 4450 C CA . PRO A 1 578 ? -26.359 -13.531 11.898 1 96.25 578 PRO A CA 1
ATOM 4451 C C . PRO A 1 578 ? -25.297 -14.477 11.312 1 96.25 578 PRO A C 1
ATOM 4453 O O . PRO A 1 578 ? -24.109 -14.234 11.461 1 96.25 578 PRO A O 1
ATOM 4456 N N . SER A 1 579 ? -25.734 -15.531 10.648 1 96.94 579 SER A N 1
ATOM 4457 C CA . SER A 1 579 ? -24.781 -16.469 10.062 1 96.94 579 SER A CA 1
ATOM 4458 C C . SER A 1 579 ? -23.922 -15.797 9 1 96.94 579 SER A C 1
ATOM 4460 O O . SER A 1 579 ? -22.781 -16.172 8.781 1 96.94 579 SER A O 1
ATOM 4462 N N . TYR A 1 580 ? -24.422 -14.789 8.391 1 97.62 580 TYR A N 1
ATOM 4463 C CA . TYR A 1 580 ? -23.656 -14.078 7.367 1 97.62 580 TYR A CA 1
ATOM 4464 C C . TYR A 1 580 ? -22.625 -13.164 8 1 97.62 580 TYR A C 1
ATOM 4466 O O . TYR A 1 580 ? -21.578 -12.883 7.395 1 97.62 580 TYR A O 1
ATOM 4474 N N . ASN A 1 581 ? -22.938 -12.703 9.219 1 98.06 581 ASN A N 1
ATOM 4475 C CA . ASN A 1 581 ? -21.922 -11.969 9.961 1 98.06 581 ASN A CA 1
ATOM 4476 C C . ASN A 1 581 ? -20.703 -12.844 10.258 1 98.06 581 ASN A C 1
ATOM 4478 O O . ASN A 1 581 ? -19.578 -12.383 10.148 1 98.06 581 ASN A O 1
ATOM 4482 N N . GLN A 1 582 ? -21.016 -14.031 10.562 1 97.69 582 GLN A N 1
ATOM 4483 C CA . GLN A 1 582 ? -19.922 -14.961 10.836 1 97.69 582 GLN A CA 1
ATOM 4484 C C . GLN A 1 582 ? -19.109 -15.234 9.578 1 97.69 582 GLN A C 1
ATOM 4486 O O . GLN A 1 582 ? -17.875 -15.344 9.648 1 97.69 582 GLN A O 1
ATOM 4491 N N . LEU A 1 583 ? -19.781 -15.32 8.477 1 97.75 583 LEU A N 1
ATOM 4492 C CA . LEU A 1 583 ? -19.109 -15.523 7.199 1 97.75 583 LEU A CA 1
ATOM 4493 C C . LEU A 1 583 ? -18.203 -14.344 6.867 1 97.75 583 LEU A C 1
ATOM 4495 O O . LEU A 1 583 ? -17.062 -14.531 6.426 1 97.75 583 LEU A O 1
ATOM 4499 N N . ALA A 1 584 ? -18.703 -13.164 7.117 1 98.38 584 ALA A N 1
ATOM 4500 C CA . ALA A 1 584 ? -17.922 -11.961 6.859 1 98.38 584 ALA A CA 1
ATOM 4501 C C . ALA A 1 584 ? -16.672 -11.906 7.742 1 98.38 584 ALA A C 1
ATOM 4503 O O . ALA A 1 584 ? -15.594 -11.562 7.273 1 98.38 584 ALA A O 1
ATOM 4504 N N . VAL A 1 585 ? -16.859 -12.258 8.984 1 98.5 585 VAL A N 1
ATOM 4505 C CA . VAL A 1 585 ? -15.734 -12.266 9.922 1 98.5 585 VAL A CA 1
ATOM 4506 C C . VAL A 1 585 ? -14.719 -13.32 9.492 1 98.5 585 VAL A C 1
ATOM 4508 O O . VAL A 1 585 ? -13.508 -13.078 9.539 1 98.5 585 VAL A O 1
ATOM 4511 N N . ALA A 1 586 ? -15.219 -14.438 9.039 1 98.06 586 ALA A N 1
ATOM 4512 C CA . ALA A 1 586 ? -14.336 -15.5 8.578 1 98.06 586 ALA A CA 1
ATOM 4513 C C . ALA A 1 586 ? -13.516 -15.055 7.371 1 98.06 586 ALA A C 1
ATOM 4515 O O . ALA A 1 586 ? -12.336 -15.383 7.258 1 98.06 586 ALA A O 1
ATOM 4516 N N . ALA A 1 587 ? -14.141 -14.367 6.484 1 98.25 587 ALA A N 1
ATOM 4517 C CA . ALA A 1 587 ? -13.445 -13.852 5.309 1 98.25 587 ALA A CA 1
ATOM 4518 C C . ALA A 1 587 ? -12.344 -12.867 5.711 1 98.25 587 ALA A C 1
ATOM 4520 O O . ALA A 1 587 ? -11.211 -12.961 5.227 1 98.25 587 ALA A O 1
ATOM 4521 N N . ALA A 1 588 ? -12.672 -11.969 6.621 1 98.25 588 ALA A N 1
ATOM 4522 C CA . ALA A 1 588 ? -11.695 -11 7.113 1 98.25 588 ALA A CA 1
ATOM 4523 C C . ALA A 1 588 ? -10.531 -11.703 7.816 1 98.25 588 ALA A C 1
ATOM 4525 O O . ALA A 1 588 ? -9.367 -11.352 7.602 1 98.25 588 ALA A O 1
ATOM 4526 N N . ASP A 1 589 ? -10.836 -12.703 8.578 1 97.31 589 ASP A N 1
ATOM 4527 C CA . ASP A 1 589 ? -9.82 -13.461 9.312 1 97.31 589 ASP A CA 1
ATOM 4528 C C . ASP A 1 589 ? -8.898 -14.211 8.359 1 97.31 589 ASP A C 1
ATOM 4530 O O . ASP A 1 589 ? -7.688 -14.273 8.578 1 97.31 589 ASP A O 1
ATOM 4534 N N . ALA A 1 590 ? -9.508 -14.773 7.355 1 96.62 590 ALA A N 1
ATOM 4535 C CA . ALA A 1 590 ? -8.719 -15.547 6.395 1 96.62 590 ALA A CA 1
ATOM 4536 C C . ALA A 1 590 ? -7.664 -14.672 5.727 1 96.62 590 ALA A C 1
ATOM 4538 O O . ALA A 1 590 ? -6.566 -15.148 5.418 1 96.62 590 ALA A O 1
ATOM 4539 N N . LEU A 1 591 ? -7.984 -13.461 5.566 1 96.81 591 LEU A N 1
ATOM 4540 C CA . LEU A 1 591 ? -7.055 -12.531 4.934 1 96.81 591 LEU A CA 1
ATOM 4541 C C . LEU A 1 591 ? -6.242 -11.781 5.98 1 96.81 591 LEU A C 1
ATOM 4543 O O . LEU A 1 591 ? -5.457 -10.891 5.641 1 96.81 591 LEU A O 1
ATOM 4547 N N . GLU A 1 592 ? -6.488 -12.023 7.23 1 95.94 592 GLU A N 1
ATOM 4548 C CA . GLU A 1 592 ? -5.793 -11.422 8.359 1 95.94 592 GLU A CA 1
ATOM 4549 C C . GLU A 1 592 ? -6.051 -9.922 8.438 1 95.94 592 GLU A C 1
ATOM 4551 O O . GLU A 1 592 ? -5.129 -9.133 8.672 1 95.94 592 GLU A O 1
ATOM 4556 N N . LEU A 1 593 ? -7.285 -9.523 8.195 1 97.62 593 LEU A N 1
ATOM 4557 C CA . LEU A 1 593 ? -7.68 -8.125 8.266 1 97.62 593 LEU A CA 1
ATOM 4558 C C . LEU A 1 593 ? -8.609 -7.871 9.445 1 97.62 593 LEU A C 1
ATOM 4560 O O . LEU A 1 593 ? -9.797 -8.18 9.375 1 97.62 593 LEU A O 1
ATOM 4564 N N . PRO A 1 594 ? -8.133 -7.277 10.453 1 96.88 594 PRO A N 1
ATOM 4565 C CA . PRO A 1 594 ? -9.008 -7.016 11.594 1 96.88 594 PRO A CA 1
ATOM 4566 C C . PRO A 1 594 ? -10.039 -5.922 11.312 1 96.88 594 PRO A C 1
ATOM 4568 O O . PRO A 1 594 ? -11.07 -5.848 11.984 1 96.88 594 PRO A O 1
ATOM 4571 N N . ILE A 1 595 ? -9.758 -5.035 10.398 1 97.44 595 ILE A N 1
ATOM 4572 C CA . ILE A 1 595 ? -10.648 -3.99 9.906 1 97.44 595 ILE A CA 1
ATOM 4573 C C . ILE A 1 595 ? -10.844 -4.152 8.398 1 97.44 595 ILE A C 1
ATOM 4575 O O . ILE A 1 595 ? -9.883 -4.094 7.633 1 97.44 595 ILE A O 1
ATOM 4579 N N . ALA A 1 596 ? -12.109 -4.352 8.008 1 97.75 596 ALA A N 1
ATOM 4580 C CA . ALA A 1 596 ? -12.328 -4.633 6.594 1 97.75 596 ALA A CA 1
ATOM 4581 C C . ALA A 1 596 ? -13.797 -4.438 6.215 1 97.75 596 ALA A C 1
ATOM 4583 O O . ALA A 1 596 ? -14.672 -4.457 7.078 1 97.75 596 ALA A O 1
ATOM 4584 N N . ALA A 1 597 ? -14 -4.129 4.977 1 96.94 597 ALA A N 1
ATOM 4585 C CA . ALA A 1 597 ? -15.312 -4.254 4.355 1 96.94 597 ALA A CA 1
ATOM 4586 C C . ALA A 1 597 ? -15.391 -5.508 3.488 1 96.94 597 ALA A C 1
ATOM 4588 O O . ALA A 1 597 ? -14.492 -5.773 2.686 1 96.94 597 ALA A O 1
ATOM 4589 N N . VAL A 1 598 ? -16.391 -6.32 3.697 1 97.62 598 VAL A N 1
ATOM 4590 C CA . VAL A 1 598 ? -16.562 -7.562 2.955 1 97.62 598 VAL A CA 1
ATOM 4591 C C . VAL A 1 598 ? -17.844 -7.488 2.117 1 97.62 598 VAL A C 1
ATOM 4593 O O . VAL A 1 598 ? -18.922 -7.242 2.648 1 97.62 598 VAL A O 1
ATOM 4596 N N . ASP A 1 599 ? -17.719 -7.684 0.819 1 95.25 599 ASP A N 1
ATOM 4597 C CA . ASP A 1 599 ? -18.875 -7.73 -0.071 1 95.25 599 ASP A CA 1
ATOM 4598 C C . ASP A 1 599 ? -19.281 -9.172 -0.383 1 95.25 599 ASP A C 1
ATOM 4600 O O . ASP A 1 599 ? -18.469 -9.945 -0.887 1 95.25 599 ASP A O 1
ATOM 4604 N N . ILE A 1 600 ? -20.516 -9.484 -0.097 1 96.56 600 ILE A N 1
ATOM 4605 C CA . ILE A 1 600 ? -21.031 -10.828 -0.301 1 96.56 600 ILE A CA 1
ATOM 4606 C C . ILE A 1 600 ? -22.328 -10.758 -1.102 1 96.56 600 ILE A C 1
ATOM 4608 O O . ILE A 1 600 ? -23.219 -9.953 -0.795 1 96.56 600 ILE A O 1
ATOM 4612 N N . VAL A 1 601 ? -22.422 -11.523 -2.139 1 94.69 601 VAL A N 1
ATOM 4613 C CA . VAL A 1 601 ? -23.688 -11.703 -2.834 1 94.69 601 VAL A CA 1
ATOM 4614 C C . VAL A 1 601 ? -24.516 -12.781 -2.133 1 94.69 601 VAL A C 1
ATOM 4616 O O . VAL A 1 601 ? -24.031 -13.898 -1.925 1 94.69 601 VAL A O 1
ATOM 4619 N N . ILE A 1 602 ? -25.656 -12.438 -1.756 1 94.94 602 ILE A N 1
ATOM 4620 C CA . ILE A 1 602 ? -26.516 -13.328 -0.997 1 94.94 602 ILE A CA 1
ATOM 4621 C C . ILE A 1 602 ? -27.891 -13.43 -1.678 1 94.94 602 ILE A C 1
ATOM 4623 O O . ILE A 1 602 ? -28.469 -12.406 -2.057 1 94.94 602 ILE A O 1
ATOM 4627 N N . ASP A 1 603 ? -28.359 -14.602 -1.775 1 89.75 603 ASP A N 1
ATOM 4628 C CA . ASP A 1 603 ? -29.625 -14.867 -2.438 1 89.75 603 ASP A CA 1
ATOM 4629 C C . ASP A 1 603 ? -30.797 -14.414 -1.57 1 89.75 603 ASP A C 1
ATOM 4631 O O . ASP A 1 603 ? -31.688 -13.695 -2.041 1 89.75 603 ASP A O 1
ATOM 4635 N N . ASN A 1 604 ? -30.812 -14.812 -0.328 1 91.12 604 ASN A N 1
ATOM 4636 C CA . ASN A 1 604 ? -31.844 -14.445 0.654 1 91.12 604 ASN A CA 1
ATOM 4637 C C . ASN A 1 604 ? -31.219 -14.141 2.014 1 91.12 604 ASN A C 1
ATOM 4639 O O . ASN A 1 604 ? -30.75 -15.047 2.705 1 91.12 604 ASN A O 1
ATOM 4643 N N . LEU A 1 605 ? -31.312 -12.891 2.434 1 91.56 605 LEU A N 1
ATOM 4644 C CA . LEU A 1 605 ? -30.609 -12.453 3.637 1 91.56 605 LEU A CA 1
ATOM 4645 C C . LEU A 1 605 ? -31.297 -12.992 4.887 1 91.56 605 LEU A C 1
ATOM 4647 O O . LEU A 1 605 ? -30.719 -12.977 5.973 1 91.56 605 LEU A O 1
ATOM 4651 N N . TYR A 1 606 ? -32.562 -13.508 4.738 1 91.75 606 TYR A N 1
ATOM 4652 C CA . TYR A 1 606 ? -33.344 -13.961 5.898 1 91.75 606 TYR A CA 1
ATOM 4653 C C . TYR A 1 606 ? -33.062 -15.43 6.188 1 91.75 606 TYR A C 1
ATOM 4655 O O . TYR A 1 606 ? -33.344 -15.914 7.289 1 91.75 606 TYR A O 1
ATOM 4663 N N . ASP A 1 607 ? -32.531 -16.156 5.184 1 92.5 607 ASP A N 1
ATOM 4664 C CA . ASP A 1 607 ? -32.219 -17.578 5.352 1 92.5 607 ASP A CA 1
ATOM 4665 C C . ASP A 1 607 ? -30.812 -17.75 5.934 1 92.5 607 ASP A C 1
ATOM 4667 O O . ASP A 1 607 ? -29.875 -17.078 5.508 1 92.5 607 ASP A O 1
ATOM 4671 N N . ALA A 1 608 ? -30.734 -18.688 6.816 1 94.38 608 ALA A N 1
ATOM 4672 C CA . ALA A 1 608 ? -29.438 -18.953 7.426 1 94.38 608 ALA A CA 1
ATOM 4673 C C . ALA A 1 608 ? -28.453 -19.5 6.395 1 94.38 608 ALA A C 1
ATOM 4675 O O . ALA A 1 608 ? -28.828 -20.312 5.539 1 94.38 608 ALA A O 1
ATOM 4676 N N . TYR A 1 609 ? -27.219 -19.109 6.527 1 94.5 609 TYR A N 1
ATOM 4677 C CA . TYR A 1 609 ? -26.156 -19.578 5.637 1 94.5 609 TYR A CA 1
ATOM 4678 C C . TYR A 1 609 ? -25.734 -21 6.004 1 94.5 609 TYR A C 1
ATOM 4680 O O . TYR A 1 609 ? -25.469 -21.297 7.172 1 94.5 609 TYR A O 1
ATOM 4688 N N . ALA A 1 610 ? -25.719 -21.828 5.047 1 88.75 610 ALA A N 1
ATOM 4689 C CA . ALA A 1 610 ? -25.203 -23.172 5.172 1 88.75 610 ALA A CA 1
ATOM 4690 C C . ALA A 1 610 ? -24.172 -23.469 4.082 1 88.75 610 ALA A C 1
ATOM 4692 O O . ALA A 1 610 ? -24.484 -23.406 2.891 1 88.75 610 ALA A O 1
ATOM 4693 N N . ALA A 1 611 ? -22.969 -23.875 4.477 1 82.31 611 ALA A N 1
ATOM 4694 C CA . ALA A 1 611 ? -21.859 -24.078 3.549 1 82.31 611 ALA A CA 1
ATOM 4695 C C . ALA A 1 611 ? -22.172 -25.156 2.529 1 82.31 611 ALA A C 1
ATOM 4697 O O . ALA A 1 611 ? -21.656 -25.141 1.408 1 82.31 611 ALA A O 1
ATOM 4698 N N . GLU A 1 612 ? -23 -26.016 2.873 1 76.38 612 GLU A N 1
ATOM 4699 C CA . GLU A 1 612 ? -23.344 -27.141 2.023 1 76.38 612 GLU A CA 1
ATOM 4700 C C . GLU A 1 612 ? -24.234 -26.719 0.86 1 76.38 612 GLU A C 1
ATOM 4702 O O . GLU A 1 612 ? -24.328 -27.406 -0.151 1 76.38 612 GLU A O 1
ATOM 4707 N N . HIS A 1 613 ? -24.906 -25.562 1.099 1 74.44 613 HIS A N 1
ATOM 4708 C CA . HIS A 1 613 ? -25.781 -25.078 0.042 1 74.44 613 HIS A CA 1
ATOM 4709 C C . HIS A 1 613 ? -25.016 -24.188 -0.938 1 74.44 613 HIS A C 1
ATOM 4711 O O . HIS A 1 613 ? -24.75 -23.016 -0.65 1 74.44 613 HIS A O 1
ATOM 4717 N N . GLU A 1 614 ? -24.781 -24.766 -2.051 1 74.94 614 GLU A N 1
ATOM 4718 C CA . GLU A 1 614 ? -23.984 -24.047 -3.043 1 74.94 614 GLU A CA 1
ATOM 4719 C C . GLU A 1 614 ? -24.734 -22.812 -3.559 1 74.94 614 GLU A C 1
ATOM 4721 O O . GLU A 1 614 ? -25.938 -22.859 -3.787 1 74.94 614 GLU A O 1
ATOM 4726 N N . GLY A 1 615 ? -24.094 -21.75 -3.615 1 80.88 615 GLY A N 1
ATOM 4727 C CA . GLY A 1 615 ? -24.609 -20.562 -4.285 1 80.88 615 GLY A CA 1
ATOM 4728 C C . GLY A 1 615 ? -25.375 -19.641 -3.357 1 80.88 615 GLY A C 1
ATOM 4729 O O . GLY A 1 615 ? -25.828 -18.562 -3.77 1 80.88 615 GLY A O 1
ATOM 4730 N N . GLN A 1 616 ? -25.469 -20.078 -2.074 1 89.12 616 GLN A N 1
ATOM 4731 C CA . GLN A 1 616 ? -26.219 -19.234 -1.137 1 89.12 616 GLN A CA 1
ATOM 4732 C C . GLN A 1 616 ? -25.5 -17.906 -0.899 1 89.12 616 GLN A C 1
ATOM 4734 O O . GLN A 1 616 ? -26.156 -16.875 -0.706 1 89.12 616 GLN A O 1
ATOM 4739 N N . ALA A 1 617 ? -24.219 -18 -0.833 1 95 617 ALA A N 1
ATOM 4740 C CA . ALA A 1 617 ? -23.391 -16.812 -0.614 1 95 617 ALA A CA 1
ATOM 4741 C C . ALA A 1 617 ? -22.078 -16.906 -1.379 1 95 617 ALA A C 1
ATOM 4743 O O . ALA A 1 617 ? -21.5 -18 -1.505 1 95 617 ALA A O 1
ATOM 4744 N N . ILE A 1 618 ? -21.656 -15.773 -1.912 1 95.38 618 ILE A N 1
ATOM 4745 C CA . ILE A 1 618 ? -20.391 -15.695 -2.621 1 95.38 618 ILE A CA 1
ATOM 4746 C C . ILE A 1 618 ? -19.641 -14.43 -2.199 1 95.38 618 ILE A C 1
ATOM 4748 O O . ILE A 1 618 ? -20.156 -13.32 -2.359 1 95.38 618 ILE A O 1
ATOM 4752 N N . ILE A 1 619 ? -18.453 -14.594 -1.669 1 96.56 619 ILE A N 1
ATOM 4753 C CA . ILE A 1 619 ? -17.625 -13.445 -1.324 1 96.56 619 ILE A CA 1
ATOM 4754 C C . ILE A 1 619 ? -16.984 -12.867 -2.588 1 96.56 619 ILE A C 1
ATOM 4756 O O . ILE A 1 619 ? -16.297 -13.578 -3.316 1 96.56 619 ILE A O 1
ATOM 4760 N N . ILE A 1 620 ? -17.188 -11.594 -2.83 1 92.31 620 ILE A N 1
ATOM 4761 C CA . ILE A 1 620 ? -16.734 -11.062 -4.117 1 92.31 620 ILE A CA 1
ATOM 4762 C C . ILE A 1 620 ? -15.539 -10.141 -3.91 1 92.31 620 ILE A C 1
ATOM 4764 O O . ILE A 1 620 ? -14.742 -9.938 -4.828 1 92.31 620 ILE A O 1
ATOM 4768 N N . SER A 1 621 ? -15.469 -9.523 -2.715 1 92.88 621 SER A N 1
ATOM 4769 C CA . SER A 1 621 ? -14.32 -8.664 -2.463 1 92.88 621 SER A CA 1
ATOM 4770 C C . SER A 1 621 ? -14.164 -8.367 -0.975 1 92.88 621 SER A C 1
ATOM 4772 O O . SER A 1 621 ? -15.125 -8.477 -0.212 1 92.88 621 SER A O 1
ATOM 4774 N N . VAL A 1 622 ? -13 -8.125 -0.584 1 96.38 622 VAL A N 1
ATOM 4775 C CA . VAL A 1 622 ? -12.672 -7.648 0.757 1 96.38 622 VAL A CA 1
ATOM 4776 C C . VAL A 1 622 ? -11.812 -6.395 0.667 1 96.38 622 VAL A C 1
ATOM 4778 O O . VAL A 1 622 ? -10.773 -6.391 -0.009 1 96.38 622 VAL A O 1
ATOM 4781 N N . ASP A 1 623 ? -12.219 -5.344 1.287 1 95.5 623 ASP A N 1
ATOM 4782 C CA . ASP A 1 623 ? -11.531 -4.059 1.27 1 95.5 623 ASP A CA 1
ATOM 4783 C C . ASP A 1 623 ? -10.922 -3.742 2.633 1 95.5 623 ASP A C 1
ATOM 4785 O O . ASP A 1 623 ? -11.633 -3.645 3.631 1 95.5 623 ASP A O 1
ATOM 4789 N N . PRO A 1 624 ? -9.609 -3.51 2.654 1 96.31 624 PRO A N 1
ATOM 4790 C CA . PRO A 1 624 ? -8.953 -3.221 3.934 1 96.31 624 PRO A CA 1
ATOM 4791 C C . PRO A 1 624 ? -9.273 -1.824 4.457 1 96.31 624 PRO A C 1
ATOM 4793 O O . PRO A 1 624 ? -8.945 -1.497 5.602 1 96.31 624 PRO A O 1
ATOM 4796 N N . ILE A 1 625 ? -9.906 -0.958 3.689 1 96 625 ILE A N 1
ATOM 4797 C CA . ILE A 1 625 ? -10.281 0.394 4.094 1 96 625 ILE A CA 1
ATOM 4798 C C . ILE A 1 625 ? -11.789 0.581 3.938 1 96 625 ILE A C 1
ATOM 4800 O O . ILE A 1 625 ? -12.25 1.167 2.955 1 96 625 ILE A O 1
ATOM 4804 N N . PRO A 1 626 ? -12.508 0.206 4.906 1 95.69 626 PRO A N 1
ATOM 4805 C CA . PRO A 1 626 ? -13.961 0.383 4.816 1 95.69 626 PRO A CA 1
ATOM 4806 C C . PRO A 1 626 ? -14.375 1.852 4.758 1 95.69 626 PRO A C 1
ATOM 4808 O O . PRO A 1 626 ? -13.68 2.715 5.305 1 95.69 626 PRO A O 1
ATOM 4811 N N . ASP A 1 627 ? -15.461 2.111 4.125 1 93.31 627 ASP A N 1
ATOM 4812 C CA . ASP A 1 627 ? -16.047 3.449 4.062 1 93.31 627 ASP A CA 1
ATOM 4813 C C . ASP A 1 627 ? -16.703 3.826 5.387 1 93.31 627 ASP A C 1
ATOM 4815 O O . ASP A 1 627 ? -17.625 3.148 5.844 1 93.31 627 ASP A O 1
ATOM 4819 N N . LEU A 1 628 ? -16.297 4.91 5.926 1 94.5 628 LEU A N 1
ATOM 4820 C CA . LEU A 1 628 ? -16.828 5.332 7.223 1 94.5 628 LEU A CA 1
ATOM 4821 C C . LEU A 1 628 ? -18.031 6.234 7.051 1 94.5 628 LEU A C 1
ATOM 4823 O O . LEU A 1 628 ? -18.781 6.465 8 1 94.5 628 LEU A O 1
ATOM 4827 N N . MET A 1 629 ? -18.266 6.715 5.832 1 90.12 629 MET A N 1
ATOM 4828 C CA . MET A 1 629 ? -19.328 7.699 5.602 1 90.12 629 MET A CA 1
ATOM 4829 C C . MET A 1 629 ? -20.609 7.02 5.145 1 90.12 629 MET A C 1
ATOM 4831 O O . MET A 1 629 ? -21.703 7.434 5.523 1 90.12 629 MET A O 1
ATOM 4835 N N . LEU A 1 630 ? -20.5 5.973 4.441 1 89.19 630 LEU A N 1
ATOM 4836 C CA . LEU A 1 630 ? -21.641 5.336 3.797 1 89.19 630 LEU A CA 1
ATOM 4837 C C . LEU A 1 630 ? -22.672 4.879 4.832 1 89.19 630 LEU A C 1
ATOM 4839 O O . LEU A 1 630 ? -23.859 5.121 4.68 1 89.19 630 LEU A O 1
ATOM 4843 N N . PRO A 1 631 ? -22.234 4.254 5.848 1 92.62 631 PRO A N 1
ATOM 4844 C CA . PRO A 1 631 ? -23.203 3.787 6.828 1 92.62 631 PRO A CA 1
ATOM 4845 C C . PRO A 1 631 ? -23.891 4.93 7.574 1 92.62 631 PRO A C 1
ATOM 4847 O O . PRO A 1 631 ? -24.906 4.719 8.25 1 92.62 631 PRO A O 1
ATOM 4850 N N . GLN A 1 632 ? -23.375 6.125 7.477 1 89.44 632 GLN A N 1
ATOM 4851 C CA . GLN A 1 632 ? -23.938 7.273 8.188 1 89.44 632 GLN A CA 1
ATOM 4852 C C . GLN A 1 632 ? -25.125 7.859 7.441 1 89.44 632 GLN A C 1
ATOM 4854 O O . GLN A 1 632 ? -25.938 8.586 8.023 1 89.44 632 GLN A O 1
ATOM 4859 N N . GLN A 1 633 ? -25.188 7.562 6.141 1 85 633 GLN A N 1
ATOM 4860 C CA . GLN A 1 633 ? -26.25 8.203 5.363 1 85 633 GLN A CA 1
ATOM 4861 C C . GLN A 1 633 ? -26.859 7.219 4.367 1 85 633 GLN A C 1
ATOM 4863 O O . GLN A 1 633 ? -26.875 7.477 3.162 1 85 633 GLN A O 1
ATOM 4868 N N . PRO A 1 634 ? -27.516 6.207 4.867 1 88.75 634 PRO A N 1
ATOM 4869 C CA . PRO A 1 634 ? -28.203 5.305 3.949 1 88.75 634 PRO A CA 1
ATOM 4870 C C . PRO A 1 634 ? -29.484 5.922 3.367 1 88.75 634 PRO A C 1
ATOM 4872 O O . PRO A 1 634 ? -30 6.906 3.902 1 88.75 634 PRO A O 1
ATOM 4875 N N . ASP A 1 635 ? -29.906 5.426 2.258 1 86.56 635 ASP A N 1
ATOM 4876 C CA . ASP A 1 635 ? -31.156 5.895 1.667 1 86.56 635 ASP A CA 1
ATOM 4877 C C . ASP A 1 635 ? -32.375 5.414 2.477 1 86.56 635 ASP A C 1
ATOM 4879 O O . ASP A 1 635 ? -33.375 6.105 2.551 1 86.56 635 ASP A O 1
ATOM 4883 N N . MET A 1 636 ? -32.188 4.25 3.006 1 87.19 636 MET A N 1
ATOM 4884 C CA . MET A 1 636 ? -33.219 3.672 3.875 1 87.19 636 MET A CA 1
ATOM 4885 C C . MET A 1 636 ? -32.594 2.914 5.035 1 87.19 636 MET A C 1
ATOM 4887 O O . MET A 1 636 ? -31.484 2.375 4.898 1 87.19 636 MET A O 1
ATOM 4891 N N . GLY A 1 637 ? -33.281 2.953 6.129 1 90 637 GLY A N 1
ATOM 4892 C CA . GLY A 1 637 ? -32.781 2.273 7.312 1 90 637 GLY A CA 1
ATOM 4893 C C . GLY A 1 637 ? -32.062 3.201 8.281 1 90 637 GLY A C 1
ATOM 4894 O O . GLY A 1 637 ? -32.188 4.426 8.18 1 90 637 GLY A O 1
ATOM 4895 N N . ALA A 1 638 ? -31.438 2.639 9.234 1 92.19 638 ALA A N 1
ATOM 4896 C CA . ALA A 1 638 ? -30.812 3.408 10.305 1 92.19 638 ALA A CA 1
ATOM 4897 C C . ALA A 1 638 ? -29.406 3.854 9.914 1 92.19 638 ALA A C 1
ATOM 4899 O O . ALA A 1 638 ? -28.703 3.145 9.188 1 92.19 638 ALA A O 1
ATOM 4900 N N . ALA A 1 639 ? -29.078 5.023 10.367 1 90.88 639 ALA A N 1
ATOM 4901 C CA . ALA A 1 639 ? -27.719 5.512 10.195 1 90.88 639 ALA A CA 1
ATOM 4902 C C . ALA A 1 639 ? -26.797 4.961 11.289 1 90.88 639 ALA A C 1
ATOM 4904 O O . ALA A 1 639 ? -27.203 4.848 12.445 1 90.88 639 ALA A O 1
ATOM 4905 N N . HIS A 1 640 ? -25.531 4.629 10.852 1 91.44 640 HIS A N 1
ATOM 4906 C CA . HIS A 1 640 ? -24.547 4.109 11.797 1 91.44 640 HIS A CA 1
ATOM 4907 C C . HIS A 1 640 ? -23.234 4.887 11.703 1 91.44 640 HIS A C 1
ATOM 4909 O O . HIS A 1 640 ? -22.688 5.07 10.617 1 91.44 640 HIS A O 1
ATOM 4915 N N . SER A 1 641 ? -22.781 5.355 12.891 1 91.94 641 SER A N 1
ATOM 4916 C CA . SER A 1 641 ? -21.438 5.934 12.945 1 91.94 641 SER A CA 1
ATOM 4917 C C . SER A 1 641 ? -20.391 4.871 13.258 1 91.94 641 SER A C 1
ATOM 4919 O O . SER A 1 641 ? -20.359 4.328 14.367 1 91.94 641 SER A O 1
ATOM 4921 N N . ILE A 1 642 ? -19.484 4.691 12.367 1 95.31 642 ILE A N 1
ATOM 4922 C CA . ILE A 1 642 ? -18.531 3.586 12.477 1 95.31 642 ILE A CA 1
ATOM 4923 C C . ILE A 1 642 ? -17.25 4.07 13.141 1 95.31 642 ILE A C 1
ATOM 4925 O O . ILE A 1 642 ? -16.594 3.312 13.852 1 95.31 642 ILE A O 1
ATOM 4929 N N . ALA A 1 643 ? -16.875 5.32 12.938 1 96.69 643 ALA A N 1
ATOM 4930 C CA . ALA A 1 643 ? -15.578 5.863 13.359 1 96.69 643 ALA A CA 1
ATOM 4931 C C . ALA A 1 643 ? -15.383 5.719 14.867 1 96.69 643 ALA A C 1
ATOM 4933 O O . ALA A 1 643 ? -14.297 5.359 15.328 1 96.69 643 ALA A O 1
ATOM 4934 N N . PRO A 1 644 ? -16.422 5.977 15.734 1 95.94 644 PRO A N 1
ATOM 4935 C CA . PRO A 1 644 ? -16.234 5.777 17.172 1 95.94 644 PRO A CA 1
ATOM 4936 C C . PRO A 1 644 ? -15.891 4.336 17.531 1 95.94 644 PRO A C 1
ATOM 4938 O O . PRO A 1 644 ? -15.07 4.098 18.422 1 95.94 644 PRO A O 1
ATOM 4941 N N . ALA A 1 645 ? -16.531 3.422 16.828 1 95.19 645 ALA A N 1
ATOM 4942 C CA . ALA A 1 645 ? -16.219 2.012 17.062 1 95.19 645 ALA A CA 1
ATOM 4943 C C . ALA A 1 645 ? -14.781 1.688 16.688 1 95.19 645 ALA A C 1
ATOM 4945 O O . ALA A 1 645 ? -14.117 0.899 17.375 1 95.19 645 ALA A O 1
ATOM 4946 N N . LEU A 1 646 ? -14.336 2.234 15.641 1 96.69 646 LEU A N 1
ATOM 4947 C CA . LEU A 1 646 ? -12.961 2.061 15.195 1 96.69 646 LEU A CA 1
ATOM 4948 C C . LEU A 1 646 ? -11.984 2.572 16.25 1 96.69 646 LEU A C 1
ATOM 4950 O O . LEU A 1 646 ? -11 1.896 16.578 1 96.69 646 LEU A O 1
ATOM 4954 N N . LEU A 1 647 ? -12.227 3.783 16.812 1 96.88 647 LEU A N 1
ATOM 4955 C CA . LEU A 1 647 ? -11.359 4.363 17.828 1 96.88 647 LEU A CA 1
ATOM 4956 C C . LEU A 1 647 ? -11.352 3.504 19.078 1 96.88 647 LEU A C 1
ATOM 4958 O O . LEU A 1 647 ? -10.297 3.283 19.688 1 96.88 647 LEU A O 1
ATOM 4962 N N . THR A 1 648 ? -12.531 3.033 19.453 1 95.19 648 THR A N 1
ATOM 4963 C CA . THR A 1 648 ? -12.617 2.164 20.625 1 95.19 648 THR A CA 1
ATOM 4964 C C . THR A 1 648 ? -11.773 0.908 20.422 1 95.19 648 THR A C 1
ATOM 4966 O O . THR A 1 648 ? -11.055 0.489 21.344 1 95.19 648 THR A O 1
ATOM 4969 N N . TYR A 1 649 ? -11.891 0.334 19.312 1 95.38 649 TYR A N 1
ATOM 4970 C CA . TYR A 1 649 ? -11.109 -0.858 19 1 95.38 649 TYR A CA 1
ATOM 4971 C C . TYR A 1 649 ? -9.617 -0.571 19.062 1 95.38 649 TYR A C 1
ATOM 4973 O O . TYR A 1 649 ? -8.852 -1.35 19.641 1 95.38 649 TYR A O 1
ATOM 4981 N N . LEU A 1 650 ? -9.172 0.539 18.469 1 95.44 650 LEU A N 1
ATOM 4982 C CA . LEU A 1 650 ? -7.754 0.872 18.375 1 95.44 650 LEU A CA 1
ATOM 4983 C C . LEU A 1 650 ? -7.172 1.166 19.75 1 95.44 650 LEU A C 1
ATOM 4985 O O . LEU A 1 650 ? -6.027 0.8 20.031 1 95.44 650 LEU A O 1
ATOM 4989 N N . PHE A 1 651 ? -7.902 1.853 20.609 1 95 651 PHE A N 1
ATOM 4990 C CA . PHE A 1 651 ? -7.359 2.324 21.891 1 95 651 PHE A CA 1
ATOM 4991 C C . PHE A 1 651 ? -7.727 1.374 23.016 1 95 651 PHE A C 1
ATOM 4993 O O . PHE A 1 651 ? -7.426 1.644 24.188 1 95 651 PHE A O 1
ATOM 5000 N N . SER A 1 652 ? -8.43 0.343 22.641 1 86.75 652 SER A N 1
ATOM 5001 C CA . SER A 1 652 ? -8.68 -0.692 23.641 1 86.75 652 SER A CA 1
ATOM 5002 C C . SER A 1 652 ? -7.445 -1.551 23.875 1 86.75 652 SER A C 1
ATOM 5004 O O . SER A 1 652 ? -6.609 -1.7 22.969 1 86.75 652 SER A O 1
ATOM 5006 N N . GLU A 1 653 ? -7.02 -1.682 25.125 1 63.5 653 GLU A N 1
ATOM 5007 C CA . GLU A 1 653 ? -5.867 -2.492 25.5 1 63.5 653 GLU A CA 1
ATOM 5008 C C . GLU A 1 653 ? -5.898 -3.852 24.812 1 63.5 653 GLU A C 1
ATOM 5010 O O . GLU A 1 653 ? -6.965 -4.445 24.641 1 63.5 653 GLU A O 1
ATOM 5015 N N . LYS A 1 654 ? -4.996 -4.004 24.219 1 48.09 654 LYS A N 1
ATOM 5016 C CA . LYS A 1 654 ? -4.828 -5.336 23.641 1 48.09 654 LYS A CA 1
ATOM 5017 C C . LYS A 1 654 ? -4.953 -6.418 24.719 1 48.09 654 LYS A C 1
ATOM 5019 O O . LYS A 1 654 ? -4.516 -6.23 25.844 1 48.09 654 LYS A O 1
ATOM 5024 N N . MET B 1 1 ? -19.375 -46.281 -28.766 1 45.78 1 MET B N 1
ATOM 5025 C CA . MET B 1 1 ? -20.375 -45.562 -27.984 1 45.78 1 MET B CA 1
ATOM 5026 C C . MET B 1 1 ? -19.75 -44.844 -26.812 1 45.78 1 MET B C 1
ATOM 5028 O O . MET B 1 1 ? -18.844 -45.375 -26.156 1 45.78 1 MET B O 1
ATOM 5032 N N . LEU B 1 2 ? -19.953 -43.594 -26.797 1 61.53 2 LEU B N 1
ATOM 5033 C CA . LEU B 1 2 ? -19.469 -42.75 -25.719 1 61.53 2 LEU B CA 1
ATOM 5034 C C . LEU B 1 2 ? -19.953 -43.25 -24.359 1 61.53 2 LEU B C 1
ATOM 5036 O O . LEU B 1 2 ? -21.062 -43.781 -24.25 1 61.53 2 LEU B O 1
ATOM 5040 N N . ASN B 1 3 ? -18.859 -43.406 -23.5 1 81 3 ASN B N 1
ATOM 5041 C CA . ASN B 1 3 ? -19.297 -43.906 -22.203 1 81 3 ASN B CA 1
ATOM 5042 C C . ASN B 1 3 ? -20.281 -42.969 -21.516 1 81 3 ASN B C 1
ATOM 5044 O O . ASN B 1 3 ? -20.406 -41.812 -21.922 1 81 3 ASN B O 1
ATOM 5048 N N . HIS B 1 4 ? -20.984 -43.531 -20.75 1 88.69 4 HIS B N 1
ATOM 5049 C CA . HIS B 1 4 ? -22.078 -42.875 -20.047 1 88.69 4 HIS B CA 1
ATOM 5050 C C . HIS B 1 4 ? -21.609 -41.562 -19.391 1 88.69 4 HIS B C 1
ATOM 5052 O O . HIS B 1 4 ? -22.266 -40.531 -19.516 1 88.69 4 HIS B O 1
ATOM 5058 N N . TYR B 1 5 ? -20.438 -41.562 -18.891 1 92.69 5 TYR B N 1
ATOM 5059 C CA . TYR B 1 5 ? -19.906 -40.406 -18.219 1 92.69 5 TYR B CA 1
ATOM 5060 C C . TYR B 1 5 ? -19.625 -39.281 -19.219 1 92.69 5 TYR B C 1
ATOM 5062 O O . TYR B 1 5 ? -19.906 -38.094 -18.953 1 92.69 5 TYR B O 1
ATOM 5070 N N . TRP B 1 6 ? -19.094 -39.594 -20.328 1 93.88 6 TRP B N 1
ATOM 5071 C CA . TRP B 1 6 ? -18.734 -38.625 -21.328 1 93.88 6 TRP B CA 1
ATOM 5072 C C . TRP B 1 6 ? -19.984 -37.969 -21.922 1 93.88 6 TRP B C 1
ATOM 5074 O O . TRP B 1 6 ? -19.984 -36.75 -22.219 1 93.88 6 TRP B O 1
ATOM 5084 N N . GLN B 1 7 ? -21.016 -38.75 -22.062 1 93.25 7 GLN B N 1
ATOM 5085 C CA . GLN B 1 7 ? -22.281 -38.219 -22.531 1 93.25 7 GLN B CA 1
ATOM 5086 C C . GLN B 1 7 ? -22.797 -37.156 -21.562 1 93.25 7 GLN B C 1
ATOM 5088 O O . GLN B 1 7 ? -23.281 -36.094 -22 1 93.25 7 GLN B O 1
ATOM 5093 N N . LEU B 1 8 ? -22.688 -37.5 -20.312 1 94 8 LEU B N 1
ATOM 5094 C CA . LEU B 1 8 ? -23.109 -36.531 -19.312 1 94 8 LEU B CA 1
ATOM 5095 C C . LEU B 1 8 ? -22.234 -35.281 -19.344 1 94 8 LEU B C 1
ATOM 5097 O O . LEU B 1 8 ? -22.719 -34.156 -19.141 1 94 8 LEU B O 1
ATOM 5101 N N . ILE B 1 9 ? -20.953 -35.406 -19.578 1 93 9 ILE B N 1
ATOM 5102 C CA . ILE B 1 9 ? -20 -34.312 -19.656 1 93 9 ILE B CA 1
ATOM 5103 C C . ILE B 1 9 ? -20.375 -33.375 -20.828 1 93 9 ILE B C 1
ATOM 5105 O O . ILE B 1 9 ? -20.391 -32.156 -20.688 1 93 9 ILE B O 1
ATOM 5109 N N . GLN B 1 10 ? -20.703 -33.969 -21.906 1 89.25 10 GLN B N 1
ATOM 5110 C CA . GLN B 1 10 ? -21.078 -33.188 -23.078 1 89.25 10 GLN B CA 1
ATOM 5111 C C . GLN B 1 10 ? -22.406 -32.469 -22.875 1 89.25 10 GLN B C 1
ATOM 5113 O O . GLN B 1 10 ? -22.547 -31.297 -23.188 1 89.25 10 GLN B O 1
ATOM 5118 N N . LYS B 1 11 ? -23.328 -33.25 -22.312 1 89 11 LYS B N 1
ATOM 5119 C CA . LYS B 1 11 ? -24.672 -32.719 -22.109 1 89 11 LYS B CA 1
ATOM 5120 C C . LYS B 1 11 ? -24.656 -31.516 -21.172 1 89 11 LYS B C 1
ATOM 5122 O O . LYS B 1 11 ? -25.422 -30.562 -21.344 1 89 11 LYS B O 1
ATOM 5127 N N . ASN B 1 12 ? -23.797 -31.625 -20.219 1 87.25 12 ASN B N 1
ATOM 5128 C CA . ASN B 1 12 ? -23.766 -30.578 -19.203 1 87.25 12 ASN B CA 1
ATOM 5129 C C . ASN B 1 12 ? -22.625 -29.609 -19.453 1 87.25 12 ASN B C 1
ATOM 5131 O O . ASN B 1 12 ? -22.281 -28.797 -18.578 1 87.25 12 ASN B O 1
ATOM 5135 N N . ASN B 1 13 ? -21.969 -29.703 -20.562 1 82.25 13 ASN B N 1
ATOM 5136 C CA . ASN B 1 13 ? -20.891 -28.797 -20.969 1 82.25 13 ASN B CA 1
ATOM 5137 C C . ASN B 1 13 ? -19.812 -28.703 -19.906 1 82.25 13 ASN B C 1
ATOM 5139 O O . ASN B 1 13 ? -19.438 -27.609 -19.484 1 82.25 13 ASN B O 1
ATOM 5143 N N . LEU B 1 14 ? -19.328 -29.859 -19.453 1 87.44 14 LEU B N 1
ATOM 5144 C CA . LEU B 1 14 ? -18.391 -29.891 -18.328 1 87.44 14 LEU B CA 1
ATOM 5145 C C . LEU B 1 14 ? -16.953 -30.031 -18.828 1 87.44 14 LEU B C 1
ATOM 5147 O O . LEU B 1 14 ? -16.016 -30.062 -18.016 1 87.44 14 LEU B O 1
ATOM 5151 N N . PHE B 1 15 ? -16.688 -30.016 -20.109 1 88.56 15 PHE B N 1
ATOM 5152 C CA . PHE B 1 15 ? -15.352 -30.25 -20.625 1 88.56 15 PHE B CA 1
ATOM 5153 C C . PHE B 1 15 ? -14.414 -29.109 -20.234 1 88.56 15 PHE B C 1
ATOM 5155 O O . PHE B 1 15 ? -13.195 -29.312 -20.156 1 88.56 15 PHE B O 1
ATOM 5162 N N . GLY B 1 16 ? -14.945 -27.969 -20.047 1 81 16 GLY B N 1
ATOM 5163 C CA . GLY B 1 16 ? -14.125 -26.844 -19.609 1 81 16 GLY B CA 1
ATOM 5164 C C . GLY B 1 16 ? -13.383 -27.109 -18.312 1 81 16 GLY B C 1
ATOM 5165 O O . GLY B 1 16 ? -12.344 -26.5 -18.047 1 81 16 GLY B O 1
ATOM 5166 N N . LEU B 1 17 ? -13.812 -28.078 -17.531 1 87.25 17 LEU B N 1
ATOM 5167 C CA . LEU B 1 17 ? -13.203 -28.438 -16.25 1 87.25 17 LEU B CA 1
ATOM 5168 C C . LEU B 1 17 ? -11.852 -29.109 -16.453 1 87.25 17 LEU B C 1
ATOM 5170 O O . LEU B 1 17 ? -11.07 -29.25 -15.516 1 87.25 17 LEU B O 1
ATOM 5174 N N . ARG B 1 18 ? -11.555 -29.469 -17.672 1 91.31 18 ARG B N 1
ATOM 5175 C CA . ARG B 1 18 ? -10.234 -30.016 -17.969 1 91.31 18 ARG B CA 1
ATOM 5176 C C . ARG B 1 18 ? -9.133 -29.078 -17.5 1 91.31 18 ARG B C 1
ATOM 5178 O O . ARG B 1 18 ? -8.094 -29.516 -17 1 91.31 18 ARG B O 1
ATOM 5185 N N . ASP B 1 19 ? -9.398 -27.844 -17.688 1 85.81 19 ASP B N 1
ATOM 5186 C CA . ASP B 1 19 ? -8.383 -26.844 -17.375 1 85.81 19 ASP B CA 1
ATOM 5187 C C . ASP B 1 19 ? -8.211 -26.688 -15.859 1 85.81 19 ASP B C 1
ATOM 5189 O O . ASP B 1 19 ? -7.227 -26.109 -15.398 1 85.81 19 ASP B O 1
ATOM 5193 N N . ASP B 1 20 ? -9.117 -27.328 -15.141 1 88.12 20 ASP B N 1
ATOM 5194 C CA . ASP B 1 20 ? -9.031 -27.297 -13.688 1 88.12 20 ASP B CA 1
ATOM 5195 C C . ASP B 1 20 ? -8.328 -28.562 -13.156 1 88.12 20 ASP B C 1
ATOM 5197 O O . ASP B 1 20 ? -8.18 -28.719 -11.945 1 88.12 20 ASP B O 1
ATOM 5201 N N . THR B 1 21 ? -7.941 -29.391 -14.086 1 94.94 21 THR B N 1
ATOM 5202 C CA . THR B 1 21 ? -7.172 -30.562 -13.672 1 94.94 21 THR B CA 1
ATOM 5203 C C . THR B 1 21 ? -5.824 -30.141 -13.086 1 94.94 21 THR B C 1
ATOM 5205 O O . THR B 1 21 ? -5.109 -29.328 -13.688 1 94.94 21 THR B O 1
ATOM 5208 N N . ARG B 1 22 ? -5.535 -30.688 -11.938 1 96.38 22 ARG B N 1
ATOM 5209 C CA . ARG B 1 22 ? -4.262 -30.344 -11.305 1 96.38 22 ARG B CA 1
ATOM 5210 C C . ARG B 1 22 ? -3.23 -31.453 -11.523 1 96.38 22 ARG B C 1
ATOM 5212 O O . ARG B 1 22 ? -3.576 -32.625 -11.586 1 96.38 22 ARG B O 1
ATOM 5219 N N . ILE B 1 23 ? -2.023 -31.031 -11.727 1 97.62 23 ILE B N 1
ATOM 5220 C CA . ILE B 1 23 ? -0.943 -31.969 -12.031 1 97.62 23 ILE B CA 1
ATOM 5221 C C . ILE B 1 23 ? 0.313 -31.578 -11.258 1 97.62 23 ILE B C 1
ATOM 5223 O O . ILE B 1 23 ? 0.49 -30.406 -10.906 1 97.62 23 ILE B O 1
ATOM 5227 N N . GLY B 1 24 ? 1.084 -32.5 -10.773 1 97.81 24 GLY B N 1
ATOM 5228 C CA . GLY B 1 24 ? 2.348 -32.312 -10.078 1 97.81 24 GLY B CA 1
ATOM 5229 C C . GLY B 1 24 ? 3.35 -33.406 -10.359 1 97.81 24 GLY B C 1
ATOM 5230 O O . GLY B 1 24 ? 3.035 -34.406 -11.039 1 97.81 24 GLY B O 1
ATOM 5231 N N . VAL B 1 25 ? 4.555 -33.219 -9.938 1 98.25 25 VAL B N 1
ATOM 5232 C CA . VAL B 1 25 ? 5.633 -34.156 -10.18 1 98.25 25 VAL B CA 1
ATOM 5233 C C . VAL B 1 25 ? 6.305 -34.531 -8.859 1 98.25 25 VAL B C 1
ATOM 5235 O O . VAL B 1 25 ? 6.531 -33.656 -8.016 1 98.25 25 VAL B O 1
ATOM 5238 N N . ILE B 1 26 ? 6.531 -35.781 -8.625 1 97.38 26 ILE B N 1
ATOM 5239 C CA . ILE B 1 26 ? 7.375 -36.312 -7.555 1 97.38 26 ILE B CA 1
ATOM 5240 C C . ILE B 1 26 ? 8.625 -36.938 -8.148 1 97.38 26 ILE B C 1
ATOM 5242 O O . ILE B 1 26 ? 8.539 -37.938 -8.852 1 97.38 26 ILE B O 1
ATOM 5246 N N . ARG B 1 27 ? 9.719 -36.375 -7.934 1 97.19 27 ARG B N 1
ATOM 5247 C CA . ARG B 1 27 ? 10.977 -36.844 -8.516 1 97.19 27 ARG B CA 1
ATOM 5248 C C . ARG B 1 27 ? 11.977 -37.219 -7.422 1 97.19 27 ARG B C 1
ATOM 5250 O O . ARG B 1 27 ? 12.281 -36.406 -6.551 1 97.19 27 ARG B O 1
ATOM 5257 N N . THR B 1 28 ? 12.453 -38.344 -7.465 1 96.5 28 THR B N 1
ATOM 5258 C CA . THR B 1 28 ? 13.539 -38.781 -6.594 1 96.5 28 THR B CA 1
ATOM 5259 C C . THR B 1 28 ? 14.883 -38.688 -7.312 1 96.5 28 THR B C 1
ATOM 5261 O O . THR B 1 28 ? 15 -39.094 -8.469 1 96.5 28 THR B O 1
ATOM 5264 N N . VAL B 1 29 ? 15.844 -38.156 -6.629 1 96.06 29 VAL B N 1
ATOM 5265 C CA . VAL B 1 29 ? 17.141 -37.938 -7.258 1 96.06 29 VAL B CA 1
ATOM 5266 C C . VAL B 1 29 ? 18.25 -38.406 -6.312 1 96.06 29 VAL B C 1
ATOM 5268 O O . VAL B 1 29 ? 18.266 -38.031 -5.137 1 96.06 29 VAL B O 1
ATOM 5271 N N . LYS B 1 30 ? 19.141 -39.156 -6.793 1 95.5 30 LYS B N 1
ATOM 5272 C CA . LYS B 1 30 ? 20.391 -39.5 -6.109 1 95.5 30 LYS B CA 1
ATOM 5273 C C . LYS B 1 30 ? 21.594 -38.875 -6.82 1 95.5 30 LYS B C 1
ATOM 5275 O O . LYS B 1 30 ? 22.109 -39.438 -7.789 1 95.5 30 LYS B O 1
ATOM 5280 N N . PRO B 1 31 ? 22.109 -37.812 -6.277 1 95.69 31 PRO B N 1
ATOM 5281 C CA . PRO B 1 31 ? 23.25 -37.188 -6.918 1 95.69 31 PRO B CA 1
ATOM 5282 C C . PRO B 1 31 ? 24.469 -38.094 -6.992 1 95.69 31 PRO B C 1
ATOM 5284 O O . PRO B 1 31 ? 24.672 -38.938 -6.113 1 95.69 31 PRO B O 1
ATOM 5287 N N . VAL B 1 32 ? 25.219 -37.938 -8.07 1 94.12 32 VAL B N 1
ATOM 5288 C CA . VAL B 1 32 ? 26.469 -38.656 -8.227 1 94.12 32 VAL B CA 1
ATOM 5289 C C . VAL B 1 32 ? 27.625 -37.844 -7.648 1 94.12 32 VAL B C 1
ATOM 5291 O O . VAL B 1 32 ? 27.953 -36.781 -8.156 1 94.12 32 VAL B O 1
ATOM 5294 N N . LEU B 1 33 ? 28.203 -38.375 -6.629 1 94.06 33 LEU B N 1
ATOM 5295 C CA . LEU B 1 33 ? 29.25 -37.688 -5.922 1 94.06 33 LEU B CA 1
ATOM 5296 C C . LEU B 1 33 ? 30.562 -38.438 -5.973 1 94.06 33 LEU B C 1
ATOM 5298 O O . LEU B 1 33 ? 30.562 -39.656 -6.207 1 94.06 33 LEU B O 1
ATOM 5302 N N . ALA B 1 34 ? 31.656 -37.719 -5.75 1 90.12 34 ALA B N 1
ATOM 5303 C CA . ALA B 1 34 ? 32.938 -38.375 -5.613 1 90.12 34 ALA B CA 1
ATOM 5304 C C . ALA B 1 34 ? 33 -39.219 -4.336 1 90.12 34 ALA B C 1
ATOM 5306 O O . ALA B 1 34 ? 32.219 -39 -3.414 1 90.12 34 ALA B O 1
ATOM 5307 N N . GLU B 1 35 ? 33.875 -40.188 -4.277 1 87.31 35 GLU B N 1
ATOM 5308 C CA . GLU B 1 35 ? 33.969 -41.188 -3.197 1 87.31 35 GLU B CA 1
ATOM 5309 C C . GLU B 1 35 ? 34.125 -40.5 -1.842 1 87.31 35 GLU B C 1
ATOM 5311 O O . GLU B 1 35 ? 33.562 -40.969 -0.84 1 87.31 35 GLU B O 1
ATOM 5316 N N . ASP B 1 36 ? 34.719 -39.344 -1.729 1 87.88 36 ASP B N 1
ATOM 5317 C CA . ASP B 1 36 ? 35.031 -38.688 -0.453 1 87.88 36 ASP B CA 1
ATOM 5318 C C . ASP B 1 36 ? 34.062 -37.531 -0.197 1 87.88 36 ASP B C 1
ATOM 5320 O O . ASP B 1 36 ? 34.188 -36.812 0.781 1 87.88 36 ASP B O 1
ATOM 5324 N N . GLU B 1 37 ? 33.031 -37.469 -1.009 1 90.75 37 GLU B N 1
ATOM 5325 C CA . GLU B 1 37 ? 32.094 -36.375 -0.856 1 90.75 37 GLU B CA 1
ATOM 5326 C C . GLU B 1 37 ? 30.734 -36.844 -0.387 1 90.75 37 GLU B C 1
ATOM 5328 O O . GLU B 1 37 ? 30.344 -38 -0.678 1 90.75 37 GLU B O 1
ATOM 5333 N N . GLN B 1 38 ? 30.094 -36.062 0.486 1 91.19 38 GLN B N 1
ATOM 5334 C CA . GLN B 1 38 ? 28.766 -36.375 0.994 1 91.19 38 GLN B CA 1
ATOM 5335 C C . GLN B 1 38 ? 27.75 -35.312 0.571 1 91.19 38 GLN B C 1
ATOM 5337 O O . GLN B 1 38 ? 28.125 -34.156 0.307 1 91.19 38 GLN B O 1
ATOM 5342 N N . LEU B 1 39 ? 26.547 -35.781 0.434 1 91.81 39 LEU B N 1
ATOM 5343 C CA . LEU B 1 39 ? 25.453 -34.844 0.17 1 91.81 39 LEU B CA 1
ATOM 5344 C C . LEU B 1 39 ? 25.219 -33.938 1.359 1 91.81 39 LEU B C 1
ATOM 5346 O O . LEU B 1 39 ? 25.109 -34.406 2.498 1 91.81 39 LEU B O 1
ATOM 5350 N N . PRO B 1 40 ? 25.266 -32.656 1.105 1 90.25 40 PRO B N 1
ATOM 5351 C CA . PRO B 1 40 ? 24.984 -31.734 2.213 1 90.25 40 PRO B CA 1
ATOM 5352 C C . PRO B 1 40 ? 23.578 -31.938 2.789 1 90.25 40 PRO B C 1
ATOM 5354 O O . PRO B 1 40 ? 22.641 -32.219 2.045 1 90.25 40 PRO B O 1
ATOM 5357 N N . VAL B 1 41 ? 23.469 -31.703 4.074 1 92 41 VAL B N 1
ATOM 5358 C CA . VAL B 1 41 ? 22.188 -31.844 4.734 1 92 41 VAL B CA 1
ATOM 5359 C C . VAL B 1 41 ? 21.234 -30.75 4.258 1 92 41 VAL B C 1
ATOM 5361 O O . VAL B 1 41 ? 21.578 -29.578 4.285 1 92 41 VAL B O 1
ATOM 5364 N N . TRP B 1 42 ? 20.125 -31.188 3.836 1 92.62 42 TRP B N 1
ATOM 5365 C CA . TRP B 1 42 ? 19.125 -30.234 3.367 1 92.62 42 TRP B CA 1
ATOM 5366 C C . TRP B 1 42 ? 18.172 -29.844 4.496 1 92.62 42 TRP B C 1
ATOM 5368 O O . TRP B 1 42 ? 17.672 -30.703 5.23 1 92.62 42 TRP B O 1
ATOM 5378 N N . ALA B 1 43 ? 17.953 -28.562 4.691 1 92.19 43 ALA B N 1
ATOM 5379 C CA . ALA B 1 43 ? 17.047 -28.094 5.738 1 92.19 43 ALA B CA 1
ATOM 5380 C C . ALA B 1 43 ? 15.609 -28.547 5.465 1 92.19 43 ALA B C 1
ATOM 5382 O O . ALA B 1 43 ? 15.234 -28.781 4.316 1 92.19 43 ALA B O 1
ATOM 5383 N N . ASN B 1 44 ? 14.836 -28.719 6.531 1 92.56 44 ASN B N 1
ATOM 5384 C CA . ASN B 1 44 ? 13.477 -29.25 6.41 1 92.56 44 ASN B CA 1
ATOM 5385 C C . ASN B 1 44 ? 12.508 -28.5 7.324 1 92.56 44 ASN B C 1
ATOM 5387 O O . ASN B 1 44 ? 11.938 -29.094 8.242 1 92.56 44 ASN B O 1
ATOM 5391 N N . ALA B 1 45 ? 12.18 -27.328 6.941 1 91.81 45 ALA B N 1
ATOM 5392 C CA . ALA B 1 45 ? 11.281 -26.516 7.746 1 91.81 45 ALA B CA 1
ATOM 5393 C C . ALA B 1 45 ? 9.836 -26.969 7.59 1 91.81 45 ALA B C 1
ATOM 5395 O O . ALA B 1 45 ? 9.008 -26.734 8.469 1 91.81 45 ALA B O 1
ATOM 5396 N N . SER B 1 46 ? 9.57 -27.625 6.512 1 95.25 46 SER B N 1
ATOM 5397 C CA . SER B 1 46 ? 8.227 -28.125 6.25 1 95.25 46 SER B CA 1
ATOM 5398 C C . SER B 1 46 ? 8.266 -29.516 5.621 1 95.25 46 SER B C 1
ATOM 5400 O O . SER B 1 46 ? 9.102 -29.781 4.758 1 95.25 46 SER B O 1
ATOM 5402 N N . ARG B 1 47 ? 7.297 -30.312 5.984 1 94.38 47 ARG B N 1
ATOM 5403 C CA . ARG B 1 47 ? 7.172 -31.641 5.387 1 94.38 47 ARG B CA 1
ATOM 5404 C C . ARG B 1 47 ? 6.652 -31.547 3.953 1 94.38 47 ARG B C 1
ATOM 5406 O O . ARG B 1 47 ? 6.645 -32.531 3.225 1 94.38 47 ARG B O 1
ATOM 5413 N N . HIS B 1 48 ? 6.27 -30.391 3.527 1 94.12 48 HIS B N 1
ATOM 5414 C CA . HIS B 1 48 ? 5.738 -30.188 2.184 1 94.12 48 HIS B CA 1
ATOM 5415 C C . HIS B 1 48 ? 6.66 -29.297 1.355 1 94.12 48 HIS B C 1
ATOM 5417 O O . HIS B 1 48 ? 6.219 -28.656 0.396 1 94.12 48 HIS B O 1
ATOM 5423 N N . ALA B 1 49 ? 7.91 -29.234 1.809 1 97.38 49 ALA B N 1
ATOM 5424 C CA . ALA B 1 49 ? 8.891 -28.453 1.061 1 97.38 49 ALA B CA 1
ATOM 5425 C C . ALA B 1 49 ? 9.102 -29.031 -0.337 1 97.38 49 ALA B C 1
ATOM 5427 O O . ALA B 1 49 ? 8.859 -30.219 -0.57 1 97.38 49 ALA B O 1
ATOM 5428 N N . LEU B 1 50 ? 9.492 -28.188 -1.239 1 97.94 50 LEU B N 1
ATOM 5429 C CA . LEU B 1 50 ? 9.75 -28.578 -2.623 1 97.94 50 LEU B CA 1
ATOM 5430 C C . LEU B 1 50 ? 10.859 -29.625 -2.701 1 97.94 50 LEU B C 1
ATOM 5432 O O . LEU B 1 50 ? 10.773 -30.562 -3.49 1 97.94 50 LEU B O 1
ATOM 5436 N N . VAL B 1 51 ? 11.922 -29.422 -1.976 1 97.88 51 VAL B N 1
ATOM 5437 C CA . VAL B 1 51 ? 13.055 -30.344 -1.904 1 97.88 51 VAL B CA 1
ATOM 5438 C C . VAL B 1 51 ? 13.148 -30.938 -0.502 1 97.88 51 VAL B C 1
ATOM 5440 O O . VAL B 1 51 ? 13.156 -30.219 0.492 1 97.88 51 VAL B O 1
ATOM 5443 N N . GLN B 1 52 ? 13.172 -32.219 -0.452 1 96.62 52 GLN B N 1
ATOM 5444 C CA . GLN B 1 52 ? 13.281 -32.938 0.822 1 96.62 52 GLN B CA 1
ATOM 5445 C C . GLN B 1 52 ? 14.367 -34 0.763 1 96.62 52 GLN B C 1
ATOM 5447 O O . GLN B 1 52 ? 14.531 -34.688 -0.26 1 96.62 52 GLN B O 1
ATOM 5452 N N . GLN B 1 53 ? 15.055 -34.125 1.815 1 95.5 53 GLN B N 1
ATOM 5453 C CA . GLN B 1 53 ? 16.016 -35.188 1.928 1 95.5 53 GLN B CA 1
ATOM 5454 C C . GLN B 1 53 ? 15.359 -36.469 2.455 1 95.5 53 GLN B C 1
ATOM 5456 O O . GLN B 1 53 ? 14.859 -36.5 3.584 1 95.5 53 GLN B O 1
ATOM 5461 N N . VAL B 1 54 ? 15.328 -37.469 1.637 1 94.06 54 VAL B N 1
ATOM 5462 C CA . VAL B 1 54 ? 14.602 -38.688 1.999 1 94.06 54 VAL B CA 1
ATOM 5463 C C . VAL B 1 54 ? 15.57 -39.719 2.555 1 94.06 54 VAL B C 1
ATOM 5465 O O . VAL B 1 54 ? 15.164 -40.656 3.256 1 94.06 54 VAL B O 1
ATOM 5468 N N . SER B 1 55 ? 16.859 -39.625 2.242 1 93.69 55 SER B N 1
ATOM 5469 C CA . SER B 1 55 ? 17.938 -40.438 2.814 1 93.69 55 SER B CA 1
ATOM 5470 C C . SER B 1 55 ? 19.25 -39.656 2.834 1 93.69 55 SER B C 1
ATOM 5472 O O . SER B 1 55 ? 19.312 -38.5 2.418 1 93.69 55 SER B O 1
ATOM 5474 N N . ALA B 1 56 ? 20.297 -40.281 3.283 1 92.44 56 ALA B N 1
ATOM 5475 C CA . ALA B 1 56 ? 21.609 -39.656 3.363 1 92.44 56 ALA B CA 1
ATOM 5476 C C . ALA B 1 56 ? 22.141 -39.344 1.974 1 92.44 56 ALA B C 1
ATOM 5478 O O . ALA B 1 56 ? 22.984 -38.438 1.818 1 92.44 56 ALA B O 1
ATOM 5479 N N . THR B 1 57 ? 21.578 -40.031 0.959 1 93.12 57 THR B N 1
ATOM 5480 C CA . THR B 1 57 ? 22.188 -39.844 -0.358 1 93.12 57 THR B CA 1
ATOM 5481 C C . THR B 1 57 ? 21.125 -39.438 -1.383 1 93.12 57 THR B C 1
ATOM 5483 O O . THR B 1 57 ? 21.438 -39.25 -2.561 1 93.12 57 THR B O 1
ATOM 5486 N N . MET B 1 58 ? 19.859 -39.312 -0.891 1 95.5 58 MET B N 1
ATOM 5487 C CA . MET B 1 58 ? 18.812 -39.062 -1.877 1 95.5 58 MET B CA 1
ATOM 5488 C C . MET B 1 58 ? 17.969 -37.875 -1.496 1 95.5 58 MET B C 1
ATOM 5490 O O . MET B 1 58 ? 17.719 -37.625 -0.314 1 95.5 58 MET B O 1
ATOM 5494 N N . LEU B 1 59 ? 17.562 -37.156 -2.477 1 96.75 59 LEU B N 1
ATOM 5495 C CA . LEU B 1 59 ? 16.609 -36.062 -2.357 1 96.75 59 LEU B CA 1
ATOM 5496 C C . LEU B 1 59 ? 15.336 -36.375 -3.143 1 96.75 59 LEU B C 1
ATOM 5498 O O . LEU B 1 59 ? 15.336 -37.219 -4.039 1 96.75 59 LEU B O 1
ATOM 5502 N N . GLN B 1 60 ? 14.297 -35.781 -2.756 1 97.5 60 GLN B N 1
ATOM 5503 C CA . GLN B 1 60 ? 13.031 -35.844 -3.475 1 97.5 60 GLN B CA 1
ATOM 5504 C C . GLN B 1 60 ? 12.445 -34.469 -3.705 1 97.5 60 GLN B C 1
ATOM 5506 O O . GLN B 1 60 ? 12.406 -33.656 -2.789 1 97.5 60 GLN B O 1
ATOM 5511 N N . LEU B 1 61 ? 12.141 -34.188 -4.879 1 98.06 61 LEU B N 1
ATOM 5512 C CA . LEU B 1 61 ? 11.43 -32.969 -5.227 1 98.06 61 LEU B CA 1
ATOM 5513 C C . LEU B 1 61 ? 9.945 -33.25 -5.449 1 98.06 61 LEU B C 1
ATOM 5515 O O . LEU B 1 61 ? 9.594 -34.125 -6.223 1 98.06 61 LEU B O 1
ATOM 5519 N N . THR B 1 62 ? 9.109 -32.594 -4.781 1 97.75 62 THR B N 1
ATOM 5520 C CA . THR B 1 62 ? 7.664 -32.688 -4.934 1 97.75 62 THR B CA 1
ATOM 5521 C C . THR B 1 62 ? 7.051 -31.328 -5.234 1 97.75 62 THR B C 1
ATOM 5523 O O . THR B 1 62 ? 7.027 -30.438 -4.375 1 97.75 62 THR B O 1
ATOM 5526 N N . THR B 1 63 ? 6.547 -31.141 -6.41 1 97.75 63 THR B N 1
ATOM 5527 C CA . THR B 1 63 ? 5.902 -29.891 -6.766 1 97.75 63 THR B CA 1
ATOM 5528 C C . THR B 1 63 ? 4.488 -29.828 -6.191 1 97.75 63 THR B C 1
ATOM 5530 O O . THR B 1 63 ? 3.895 -30.859 -5.875 1 97.75 63 THR B O 1
ATOM 5533 N N . PRO B 1 64 ? 3.971 -28.609 -5.992 1 94.94 64 PRO B N 1
ATOM 5534 C CA . PRO B 1 64 ? 2.533 -28.531 -5.727 1 94.94 64 PRO B CA 1
ATOM 5535 C C . PRO B 1 64 ? 1.689 -29.031 -6.902 1 94.94 64 PRO B C 1
ATOM 5537 O O . PRO B 1 64 ? 2.203 -29.188 -8.016 1 94.94 64 PRO B O 1
ATOM 5540 N N . LEU B 1 65 ? 0.456 -29.375 -6.523 1 95.44 65 LEU B N 1
ATOM 5541 C CA . LEU B 1 65 ? -0.512 -29.672 -7.574 1 95.44 65 LEU B CA 1
ATOM 5542 C C . LEU B 1 65 ? -1.069 -28.375 -8.172 1 95.44 65 LEU B C 1
ATOM 5544 O O . LEU B 1 65 ? -1.684 -27.578 -7.473 1 95.44 65 LEU B O 1
ATOM 5548 N N . LEU B 1 66 ? -0.807 -28.219 -9.469 1 94.44 66 LEU B N 1
ATOM 5549 C CA . LEU B 1 66 ? -1.174 -26.969 -10.125 1 94.44 66 LEU B CA 1
ATOM 5550 C C . LEU B 1 66 ? -1.997 -27.234 -11.375 1 94.44 66 LEU B C 1
ATOM 5552 O O . LEU B 1 66 ? -1.956 -28.328 -11.938 1 94.44 66 LEU B O 1
ATOM 5556 N N . ASP B 1 67 ? -2.73 -26.266 -11.805 1 91.44 67 ASP B N 1
ATOM 5557 C CA . ASP B 1 67 ? -3.551 -26.406 -13 1 91.44 67 ASP B CA 1
ATOM 5558 C C . ASP B 1 67 ? -2.816 -25.891 -14.234 1 91.44 67 ASP B C 1
ATOM 5560 O O . ASP B 1 67 ? -3.34 -25.953 -15.352 1 91.44 67 ASP B O 1
ATOM 5564 N N . ASP B 1 68 ? -1.634 -25.406 -13.992 1 91.25 68 ASP B N 1
ATOM 5565 C CA . ASP B 1 68 ? -0.792 -24.922 -15.086 1 91.25 68 ASP B CA 1
ATOM 5566 C C . ASP B 1 68 ? 0.506 -25.719 -15.172 1 91.25 68 ASP B C 1
ATOM 5568 O O . ASP B 1 68 ? 1.42 -25.516 -14.367 1 91.25 68 ASP B O 1
ATOM 5572 N N . PRO B 1 69 ? 0.667 -26.516 -16.203 1 95.38 69 PRO B N 1
ATOM 5573 C CA . PRO B 1 69 ? 1.864 -27.344 -16.344 1 95.38 69 PRO B CA 1
ATOM 5574 C C . PRO B 1 69 ? 3.148 -26.531 -16.422 1 95.38 69 PRO B C 1
ATOM 5576 O O . PRO B 1 69 ? 4.199 -26.969 -15.953 1 95.38 69 PRO B O 1
ATOM 5579 N N . SER B 1 70 ? 3.037 -25.391 -17.016 1 94.69 70 SER B N 1
ATOM 5580 C CA . SER B 1 70 ? 4.23 -24.562 -17.141 1 94.69 70 SER B CA 1
ATOM 5581 C C . SER B 1 70 ? 4.758 -24.156 -15.758 1 94.69 70 SER B C 1
ATOM 5583 O O . SER B 1 70 ? 5.969 -24.047 -15.562 1 94.69 70 SER B O 1
ATOM 5585 N N . GLU B 1 71 ? 3.887 -23.969 -14.891 1 95.44 71 GLU B N 1
ATOM 5586 C CA . GLU B 1 71 ? 4.289 -23.609 -13.531 1 95.44 71 GLU B CA 1
ATOM 5587 C C . GLU B 1 71 ? 4.938 -24.797 -12.812 1 95.44 71 GLU B C 1
ATOM 5589 O O . GLU B 1 71 ? 5.848 -24.609 -12.008 1 95.44 71 GLU B O 1
ATOM 5594 N N . VAL B 1 72 ? 4.461 -25.953 -13.086 1 97.69 72 VAL B N 1
ATOM 5595 C CA . VAL B 1 72 ? 5.051 -27.141 -12.508 1 97.69 72 VAL B CA 1
ATOM 5596 C C . VAL B 1 72 ? 6.512 -27.266 -12.945 1 97.69 72 VAL B C 1
ATOM 5598 O O . VAL B 1 72 ? 7.391 -27.531 -12.125 1 97.69 72 VAL B O 1
ATOM 5601 N N . VAL B 1 73 ? 6.691 -27.062 -14.203 1 97.94 73 VAL B N 1
ATOM 5602 C CA . VAL B 1 73 ? 8.047 -27.109 -14.742 1 97.94 73 VAL B CA 1
ATOM 5603 C C . VAL B 1 73 ? 8.906 -26.047 -14.078 1 97.94 73 VAL B C 1
ATOM 5605 O O . VAL B 1 73 ? 10.078 -26.281 -13.766 1 97.94 73 VAL B O 1
ATOM 5608 N N . ALA B 1 74 ? 8.352 -24.922 -13.859 1 97.31 74 ALA B N 1
ATOM 5609 C CA . ALA B 1 74 ? 9.078 -23.828 -13.211 1 97.31 74 ALA B CA 1
ATOM 5610 C C . ALA B 1 74 ? 9.531 -24.234 -11.805 1 97.31 74 ALA B C 1
ATOM 5612 O O . ALA B 1 74 ? 10.664 -23.969 -11.414 1 97.31 74 ALA B O 1
ATOM 5613 N N . TYR B 1 75 ? 8.641 -24.828 -11.094 1 98.06 75 TYR B N 1
ATOM 5614 C CA . TYR B 1 75 ? 8.977 -25.297 -9.75 1 98.06 75 TYR B CA 1
ATOM 5615 C C . TYR B 1 75 ? 10.148 -26.281 -9.789 1 98.06 75 TYR B C 1
ATOM 5617 O O . TYR B 1 75 ? 11.07 -26.188 -8.977 1 98.06 75 TYR B O 1
ATOM 5625 N N . LEU B 1 76 ? 10.133 -27.188 -10.734 1 98.19 76 LEU B N 1
ATOM 5626 C CA . LEU B 1 76 ? 11.188 -28.188 -10.852 1 98.19 76 LEU B CA 1
ATOM 5627 C C . LEU B 1 76 ? 12.516 -27.531 -11.211 1 98.19 76 LEU B C 1
ATOM 5629 O O . LEU B 1 76 ? 13.555 -27.875 -10.648 1 98.19 76 LEU B O 1
ATOM 5633 N N . ARG B 1 77 ? 12.438 -26.656 -12.125 1 97.75 77 ARG B N 1
ATOM 5634 C CA . ARG B 1 77 ? 13.656 -25.969 -12.539 1 97.75 77 ARG B CA 1
ATOM 5635 C C . ARG B 1 77 ? 14.289 -25.219 -11.383 1 97.75 77 ARG B C 1
ATOM 5637 O O . ARG B 1 77 ? 15.5 -25.266 -11.18 1 97.75 77 ARG B O 1
ATOM 5644 N N . ALA B 1 78 ? 13.461 -24.531 -10.672 1 97.69 78 ALA B N 1
ATOM 5645 C CA . ALA B 1 78 ? 13.961 -23.781 -9.516 1 97.69 78 ALA B CA 1
ATOM 5646 C C . ALA B 1 78 ? 14.57 -24.719 -8.477 1 97.69 78 ALA B C 1
ATOM 5648 O O . ALA B 1 78 ? 15.68 -24.484 -8 1 97.69 78 ALA B O 1
ATOM 5649 N N . GLY B 1 79 ? 13.82 -25.75 -8.141 1 97.81 79 GLY B N 1
ATOM 5650 C CA . GLY B 1 79 ? 14.305 -26.703 -7.16 1 97.81 79 GLY B CA 1
ATOM 5651 C C . GLY B 1 79 ? 15.609 -27.375 -7.562 1 97.81 79 GLY B C 1
ATOM 5652 O O . GLY B 1 79 ? 16.547 -27.453 -6.762 1 97.81 79 GLY B O 1
ATOM 5653 N N . LEU B 1 80 ? 15.688 -27.812 -8.797 1 97.5 80 LEU B N 1
ATOM 5654 C CA . LEU B 1 80 ? 16.875 -28.516 -9.281 1 97.5 80 LEU B CA 1
ATOM 5655 C C . LEU B 1 80 ? 18.062 -27.562 -9.336 1 97.5 80 LEU B C 1
ATOM 5657 O O . LEU B 1 80 ? 19.203 -27.969 -9.102 1 97.5 80 LEU B O 1
ATOM 5661 N N . SER B 1 81 ? 17.781 -26.344 -9.703 1 97 81 SER B N 1
ATOM 5662 C CA . SER B 1 81 ? 18.859 -25.359 -9.711 1 97 81 SER B CA 1
ATOM 5663 C C . SER B 1 81 ? 19.469 -25.203 -8.328 1 97 81 SER B C 1
ATOM 5665 O O . SER B 1 81 ? 20.688 -25.094 -8.195 1 97 81 SER B O 1
ATOM 5667 N N . ARG B 1 82 ? 18.641 -25.188 -7.344 1 96.06 82 ARG B N 1
ATOM 5668 C CA . ARG B 1 82 ? 19.125 -25.047 -5.977 1 96.06 82 ARG B CA 1
ATOM 5669 C C . ARG B 1 82 ? 19.875 -26.297 -5.535 1 96.06 82 ARG B C 1
ATOM 5671 O O . ARG B 1 82 ? 20.875 -26.203 -4.816 1 96.06 82 ARG B O 1
ATOM 5678 N N . VAL B 1 83 ? 19.453 -27.422 -5.91 1 96.5 83 VAL B N 1
ATOM 5679 C CA . VAL B 1 83 ? 20.141 -28.672 -5.598 1 96.5 83 VAL B CA 1
ATOM 5680 C C . VAL B 1 83 ? 21.516 -28.672 -6.238 1 96.5 83 VAL B C 1
ATOM 5682 O O . VAL B 1 83 ? 22.516 -29.016 -5.582 1 96.5 83 VAL B O 1
ATOM 5685 N N . TRP B 1 84 ? 21.594 -28.328 -7.547 1 95.5 84 TRP B N 1
ATOM 5686 C CA . TRP B 1 84 ? 22.875 -28.25 -8.242 1 95.5 84 TRP B CA 1
ATOM 5687 C C . TRP B 1 84 ? 23.828 -27.328 -7.5 1 95.5 84 TRP B C 1
ATOM 5689 O O . TRP B 1 84 ? 25.016 -27.656 -7.34 1 95.5 84 TRP B O 1
ATOM 5699 N N . ALA B 1 85 ? 23.328 -26.188 -7.062 1 92.94 85 ALA B N 1
ATOM 5700 C CA . ALA B 1 85 ? 24.141 -25.172 -6.398 1 92.94 85 ALA B CA 1
ATOM 5701 C C . ALA B 1 85 ? 24.703 -25.703 -5.078 1 92.94 85 ALA B C 1
ATOM 5703 O O . ALA B 1 85 ? 25.766 -25.281 -4.629 1 92.94 85 ALA B O 1
ATOM 5704 N N . ALA B 1 86 ? 24.031 -26.609 -4.465 1 93.31 86 ALA B N 1
ATOM 5705 C CA . ALA B 1 86 ? 24.422 -27.125 -3.152 1 93.31 86 ALA B CA 1
ATOM 5706 C C . ALA B 1 86 ? 25.391 -28.281 -3.285 1 93.31 86 ALA B C 1
ATOM 5708 O O . ALA B 1 86 ? 26.047 -28.672 -2.312 1 93.31 86 ALA B O 1
ATOM 5709 N N . LEU B 1 87 ? 25.531 -28.859 -4.461 1 94.19 87 LEU B N 1
ATOM 5710 C CA . LEU B 1 87 ? 26.391 -30.016 -4.66 1 94.19 87 LEU B CA 1
ATOM 5711 C C . LEU B 1 87 ? 27.859 -29.609 -4.578 1 94.19 87 LEU B C 1
ATOM 5713 O O . LEU B 1 87 ? 28.219 -28.484 -4.906 1 94.19 87 LEU B O 1
ATOM 5717 N N . PRO B 1 88 ? 28.672 -30.547 -4.168 1 92.25 88 PRO B N 1
ATOM 5718 C CA . PRO B 1 88 ? 30.109 -30.281 -4.246 1 92.25 88 PRO B CA 1
ATOM 5719 C C . PRO B 1 88 ? 30.594 -30.078 -5.68 1 92.25 88 PRO B C 1
ATOM 5721 O O . PRO B 1 88 ? 29.859 -30.359 -6.633 1 92.25 88 PRO B O 1
ATOM 5724 N N . GLU B 1 89 ? 31.734 -29.562 -5.949 1 87.88 89 GLU B N 1
ATOM 5725 C CA . GLU B 1 89 ? 32.312 -29.109 -7.223 1 87.88 89 GLU B CA 1
ATOM 5726 C C . GLU B 1 89 ? 32.188 -30.203 -8.281 1 87.88 89 GLU B C 1
ATOM 5728 O O . GLU B 1 89 ? 31.922 -29.922 -9.453 1 87.88 89 GLU B O 1
ATOM 5733 N N . ASN B 1 90 ? 32.312 -31.5 -7.93 1 87.75 90 ASN B N 1
ATOM 5734 C CA . ASN B 1 90 ? 32.281 -32.562 -8.93 1 87.75 90 ASN B CA 1
ATOM 5735 C C . ASN B 1 90 ? 30.984 -33.344 -8.875 1 87.75 90 ASN B C 1
ATOM 5737 O O . ASN B 1 90 ? 30.844 -34.375 -9.57 1 87.75 90 ASN B O 1
ATOM 5741 N N . GLY B 1 91 ? 30.078 -32.844 -8.148 1 92.81 91 GLY B N 1
ATOM 5742 C CA . GLY B 1 91 ? 28.797 -33.531 -8.07 1 92.81 91 GLY B CA 1
ATOM 5743 C C . GLY B 1 91 ? 27.938 -33.281 -9.305 1 92.81 91 GLY B C 1
ATOM 5744 O O . GLY B 1 91 ? 27.984 -32.219 -9.922 1 92.81 91 GLY B O 1
ATOM 5745 N N . LYS B 1 92 ? 27.141 -34.344 -9.68 1 94.31 92 LYS B N 1
ATOM 5746 C CA . LYS B 1 92 ? 26.266 -34.25 -10.836 1 94.31 92 LYS B CA 1
ATOM 5747 C C . LYS B 1 92 ? 24.891 -34.844 -10.523 1 94.31 92 LYS B C 1
ATOM 5749 O O . LYS B 1 92 ? 24.766 -35.688 -9.641 1 94.31 92 LYS B O 1
ATOM 5754 N N . LEU B 1 93 ? 23.969 -34.375 -11.242 1 95.69 93 LEU B N 1
ATOM 5755 C CA . LEU B 1 93 ? 22.641 -34.969 -11.172 1 95.69 93 LEU B CA 1
ATOM 5756 C C . LEU B 1 93 ? 22.391 -35.875 -12.391 1 95.69 93 LEU B C 1
ATOM 5758 O O . LEU B 1 93 ? 22.656 -35.469 -13.523 1 95.69 93 LEU B O 1
ATOM 5762 N N . PRO B 1 94 ? 21.906 -37.062 -12.078 1 93.81 94 PRO B N 1
ATOM 5763 C CA . PRO B 1 94 ? 21.578 -37.906 -13.219 1 93.81 94 PRO B CA 1
ATOM 5764 C C . PRO B 1 94 ? 20.406 -37.375 -14.031 1 93.81 94 PRO B C 1
ATOM 5766 O O . PRO B 1 94 ? 19.484 -36.781 -13.477 1 93.81 94 PRO B O 1
ATOM 5769 N N . VAL B 1 95 ? 20.453 -37.656 -15.352 1 94.44 95 VAL B N 1
ATOM 5770 C CA . VAL B 1 95 ? 19.406 -37.125 -16.219 1 94.44 95 VAL B CA 1
ATOM 5771 C C . VAL B 1 95 ? 18.562 -38.281 -16.781 1 94.44 95 VAL B C 1
ATOM 5773 O O . VAL B 1 95 ? 17.594 -38.031 -17.5 1 94.44 95 VAL B O 1
ATOM 5776 N N . PHE B 1 96 ? 18.922 -39.562 -16.453 1 92.5 96 PHE B N 1
ATOM 5777 C CA . PHE B 1 96 ? 18.156 -40.719 -16.875 1 92.5 96 PHE B CA 1
ATOM 5778 C C . PHE B 1 96 ? 17.531 -41.438 -15.664 1 92.5 96 PHE B C 1
ATOM 5780 O O . PHE B 1 96 ? 18.094 -41.375 -14.562 1 92.5 96 PHE B O 1
ATOM 5787 N N . THR B 1 97 ? 16.422 -42.031 -15.938 1 91.62 97 THR B N 1
ATOM 5788 C CA . THR B 1 97 ? 15.781 -42.844 -14.906 1 91.62 97 THR B CA 1
ATOM 5789 C C . THR B 1 97 ? 16.625 -44.062 -14.594 1 91.62 97 THR B C 1
ATOM 5791 O O . THR B 1 97 ? 17.172 -44.688 -15.5 1 91.62 97 THR B O 1
ATOM 5794 N N . ALA B 1 98 ? 16.828 -44.281 -13.305 1 87.19 98 ALA B N 1
ATOM 5795 C CA . ALA B 1 98 ? 17.578 -45.438 -12.844 1 87.19 98 ALA B CA 1
ATOM 5796 C C . ALA B 1 98 ? 16.938 -46.031 -11.594 1 87.19 98 ALA B C 1
ATOM 5798 O O . ALA B 1 98 ? 17.234 -45.594 -10.469 1 87.19 98 ALA B O 1
ATOM 5799 N N . GLY B 1 99 ? 16.156 -47.031 -11.82 1 81.69 99 GLY B N 1
ATOM 5800 C CA . GLY B 1 99 ? 15.539 -47.719 -10.695 1 81.69 99 GLY B CA 1
ATOM 5801 C C . GLY B 1 99 ? 14.719 -46.812 -9.812 1 81.69 99 GLY B C 1
ATOM 5802 O O . GLY B 1 99 ? 13.938 -45.969 -10.312 1 81.69 99 GLY B O 1
ATOM 5803 N N . LEU B 1 100 ? 14.922 -47.094 -8.492 1 83.12 100 LEU B N 1
ATOM 5804 C CA . LEU B 1 100 ? 14.164 -46.312 -7.516 1 83.12 100 LEU B CA 1
ATOM 5805 C C . LEU B 1 100 ? 14.969 -45.094 -7.047 1 83.12 100 LEU B C 1
ATOM 5807 O O . LEU B 1 100 ? 14.43 -44.219 -6.387 1 83.12 100 LEU B O 1
ATOM 5811 N N . GLU B 1 101 ? 16.172 -45.031 -7.504 1 89.19 101 GLU B N 1
ATOM 5812 C CA . GLU B 1 101 ? 17.078 -44 -7.008 1 89.19 101 GLU B CA 1
ATOM 5813 C C . GLU B 1 101 ? 16.938 -42.719 -7.828 1 89.19 101 GLU B C 1
ATOM 5815 O O . GLU B 1 101 ? 17.172 -41.625 -7.32 1 89.19 101 GLU B O 1
ATOM 5820 N N . ASN B 1 102 ? 16.656 -42.875 -9.039 1 92.5 102 ASN B N 1
ATOM 5821 C CA . ASN B 1 102 ? 16.406 -41.75 -9.922 1 92.5 102 ASN B CA 1
ATOM 5822 C C . ASN B 1 102 ? 15.172 -41.969 -10.781 1 92.5 102 ASN B C 1
ATOM 5824 O O . ASN B 1 102 ? 15.25 -42.594 -11.836 1 92.5 102 ASN B O 1
ATOM 5828 N N . ASN B 1 103 ? 14.094 -41.438 -10.367 1 92.94 103 ASN B N 1
ATOM 5829 C CA . ASN B 1 103 ? 12.828 -41.656 -11.055 1 92.94 103 ASN B CA 1
ATOM 5830 C C . ASN B 1 103 ? 11.844 -40.5 -10.789 1 92.94 103 ASN B C 1
ATOM 5832 O O . ASN B 1 103 ? 12.156 -39.562 -10.062 1 92.94 103 ASN B O 1
ATOM 5836 N N . GLN B 1 104 ? 10.727 -40.594 -11.484 1 95 104 GLN B N 1
ATOM 5837 C CA . GLN B 1 104 ? 9.703 -39.594 -11.258 1 95 104 GLN B CA 1
ATOM 5838 C C . GLN B 1 104 ? 8.305 -40.156 -11.508 1 95 104 GLN B C 1
ATOM 5840 O O . GLN B 1 104 ? 8.141 -41.125 -12.258 1 95 104 GLN B O 1
ATOM 5845 N N . ARG B 1 105 ? 7.371 -39.625 -10.867 1 95.94 105 ARG B N 1
ATOM 5846 C CA . ARG B 1 105 ? 5.949 -39.875 -11.023 1 95.94 105 ARG B CA 1
ATOM 5847 C C . ARG B 1 105 ? 5.16 -38.594 -11.219 1 95.94 105 ARG B C 1
ATOM 5849 O O . ARG B 1 105 ? 5.445 -37.594 -10.57 1 95.94 105 ARG B O 1
ATOM 5856 N N . ILE B 1 106 ? 4.258 -38.688 -12.164 1 97.94 106 ILE B N 1
ATOM 5857 C CA . ILE B 1 106 ? 3.361 -37.562 -12.406 1 97.94 106 ILE B CA 1
ATOM 5858 C C . ILE B 1 106 ? 2.025 -37.812 -11.711 1 97.94 106 ILE B C 1
ATOM 5860 O O . ILE B 1 106 ? 1.363 -38.812 -11.961 1 97.94 106 ILE B O 1
ATOM 5864 N N . ARG B 1 107 ? 1.674 -36.938 -10.82 1 97.5 107 ARG B N 1
ATOM 5865 C CA . ARG B 1 107 ? 0.4 -37.031 -10.117 1 97.5 107 ARG B CA 1
ATOM 5866 C C . ARG B 1 107 ? -0.664 -36.188 -10.773 1 97.5 107 ARG B C 1
ATOM 5868 O O . ARG B 1 107 ? -0.452 -34.969 -10.984 1 97.5 107 ARG B O 1
ATOM 5875 N N . ILE B 1 108 ? -1.772 -36.719 -11.078 1 98.06 108 ILE B N 1
ATOM 5876 C CA . ILE B 1 108 ? -2.855 -36 -11.758 1 98.06 108 ILE B CA 1
ATOM 5877 C C . ILE B 1 108 ? -4.129 -36.094 -10.914 1 98.06 108 ILE B C 1
ATOM 5879 O O . ILE B 1 108 ? -4.52 -37.188 -10.469 1 98.06 108 ILE B O 1
ATOM 5883 N N . VAL B 1 109 ? -4.723 -34.969 -10.695 1 97.19 109 VAL B N 1
ATOM 5884 C CA . VAL B 1 109 ? -5.949 -34.875 -9.906 1 97.19 109 VAL B CA 1
ATOM 5885 C C . VAL B 1 109 ? -7.066 -34.281 -10.758 1 97.19 109 VAL B C 1
ATOM 5887 O O . VAL B 1 109 ? -6.957 -33.125 -11.219 1 97.19 109 VAL B O 1
ATOM 5890 N N . LEU B 1 110 ? -8.117 -35 -10.945 1 96.25 110 LEU B N 1
ATOM 5891 C CA . LEU B 1 110 ? -9.289 -34.469 -11.633 1 96.25 110 LEU B CA 1
ATOM 5892 C C . LEU B 1 110 ? -10.047 -33.5 -10.742 1 96.25 110 LEU B C 1
ATOM 5894 O O . LEU B 1 110 ? -10.039 -33.625 -9.516 1 96.25 110 LEU B O 1
ATOM 5898 N N . PRO B 1 111 ? -10.719 -32.562 -11.391 1 92.94 111 PRO B N 1
ATOM 5899 C CA . PRO B 1 111 ? -11.414 -31.562 -10.586 1 92.94 111 PRO B CA 1
ATOM 5900 C C . PRO B 1 111 ? -12.594 -32.156 -9.812 1 92.94 111 PRO B C 1
ATOM 5902 O O . PRO B 1 111 ? -13.43 -32.844 -10.383 1 92.94 111 PRO B O 1
ATOM 5905 N N . GLU B 1 112 ? -12.664 -31.797 -8.57 1 89.62 112 GLU B N 1
ATOM 5906 C CA . GLU B 1 112 ? -13.75 -32.281 -7.73 1 89.62 112 GLU B CA 1
ATOM 5907 C C . GLU B 1 112 ? -15.109 -31.891 -8.289 1 89.62 112 GLU B C 1
ATOM 5909 O O . GLU B 1 112 ? -16.078 -32.656 -8.188 1 89.62 112 GLU B O 1
ATOM 5914 N N . VAL B 1 113 ? -15.188 -30.734 -8.844 1 85.44 113 VAL B N 1
ATOM 5915 C CA . VAL B 1 113 ? -16.438 -30.203 -9.391 1 85.44 113 VAL B CA 1
ATOM 5916 C C . VAL B 1 113 ? -16.953 -31.125 -10.492 1 85.44 113 VAL B C 1
ATOM 5918 O O . VAL B 1 113 ? -18.156 -31.266 -10.672 1 85.44 113 VAL B O 1
ATOM 5921 N N . LEU B 1 114 ? -16.094 -31.75 -11.172 1 92.88 114 LEU B N 1
ATOM 5922 C CA . LEU B 1 114 ? -16.484 -32.688 -12.203 1 92.88 114 LEU B CA 1
ATOM 5923 C C . LEU B 1 114 ? -17.328 -33.844 -11.609 1 92.88 114 LEU B C 1
ATOM 5925 O O . LEU B 1 114 ? -18.406 -34.125 -12.109 1 92.88 114 LEU B O 1
ATOM 5929 N N . PHE B 1 115 ? -16.891 -34.375 -10.516 1 93.69 115 PHE B N 1
ATOM 5930 C CA . PHE B 1 115 ? -17.578 -35.5 -9.875 1 93.69 115 PHE B CA 1
ATOM 5931 C C . PHE B 1 115 ? -18.922 -35.062 -9.32 1 93.69 115 PHE B C 1
ATOM 5933 O O . PHE B 1 115 ? -19.922 -35.75 -9.461 1 93.69 115 PHE B O 1
ATOM 5940 N N . GLU B 1 116 ? -18.875 -33.938 -8.711 1 89.25 116 GLU B N 1
ATOM 5941 C CA . GLU B 1 116 ? -20.094 -33.406 -8.109 1 89.25 116 GLU B CA 1
ATOM 5942 C C . GLU B 1 116 ? -21.172 -33.156 -9.164 1 89.25 116 GLU B C 1
ATOM 5944 O O . GLU B 1 116 ? -22.328 -33.531 -8.977 1 89.25 116 GLU B O 1
ATOM 5949 N N . ARG B 1 117 ? -20.781 -32.531 -10.219 1 88.56 117 ARG B N 1
ATOM 5950 C CA . ARG B 1 117 ? -21.719 -32.219 -11.273 1 88.56 117 ARG B CA 1
ATOM 5951 C C . ARG B 1 117 ? -22.234 -33.469 -11.969 1 88.56 117 ARG B C 1
ATOM 5953 O O . ARG B 1 117 ? -23.391 -33.531 -12.375 1 88.56 117 ARG B O 1
ATOM 5960 N N . LEU B 1 118 ? -21.391 -34.375 -12.164 1 93 118 LEU B N 1
ATOM 5961 C CA . LEU B 1 118 ? -21.797 -35.625 -12.766 1 93 118 LEU B CA 1
ATOM 5962 C C . LEU B 1 118 ? -22.75 -36.406 -11.852 1 93 118 LEU B C 1
ATOM 5964 O O . LEU B 1 118 ? -23.766 -36.938 -12.312 1 93 118 LEU B O 1
ATOM 5968 N N . TYR B 1 119 ? -22.375 -36.406 -10.609 1 92.25 119 TYR B N 1
ATOM 5969 C CA . TYR B 1 119 ? -23.219 -37.094 -9.641 1 92.25 119 TYR B CA 1
ATOM 5970 C C . TYR B 1 119 ? -24.625 -36.5 -9.594 1 92.25 119 TYR B C 1
ATOM 5972 O O . TYR B 1 119 ? -25.609 -37.219 -9.555 1 92.25 119 TYR B O 1
ATOM 5980 N N . THR B 1 120 ? -24.656 -35.219 -9.625 1 88.44 120 THR B N 1
ATOM 5981 C CA . THR B 1 120 ? -25.922 -34.5 -9.617 1 88.44 120 THR B CA 1
ATOM 5982 C C . THR B 1 120 ? -26.703 -34.781 -10.906 1 88.44 120 THR B C 1
ATOM 5984 O O . THR B 1 120 ? -27.906 -35 -10.875 1 88.44 120 THR B O 1
ATOM 5987 N N . ALA B 1 121 ? -26.016 -34.781 -11.977 1 89.75 121 ALA B N 1
ATOM 5988 C CA . ALA B 1 121 ? -26.641 -34.969 -13.281 1 89.75 121 ALA B CA 1
ATOM 5989 C C . ALA B 1 121 ? -27.203 -36.375 -13.414 1 89.75 121 ALA B C 1
ATOM 5991 O O . ALA B 1 121 ? -28.141 -36.594 -14.18 1 89.75 121 ALA B O 1
ATOM 5992 N N . GLU B 1 122 ? -26.641 -37.281 -12.672 1 90.75 122 GLU B N 1
ATOM 5993 C CA . GLU B 1 122 ? -27.125 -38.656 -12.688 1 90.75 122 GLU B CA 1
ATOM 5994 C C . GLU B 1 122 ? -28.578 -38.75 -12.188 1 90.75 122 GLU B C 1
ATOM 5996 O O . GLU B 1 122 ? -29.328 -39.625 -12.602 1 90.75 122 GLU B O 1
ATOM 6001 N N . ASN B 1 123 ? -28.906 -37.781 -11.352 1 87.12 123 ASN B N 1
ATOM 6002 C CA . ASN B 1 123 ? -30.234 -37.781 -10.742 1 87.12 123 ASN B CA 1
ATOM 6003 C C . ASN B 1 123 ? -30.641 -39.156 -10.273 1 87.12 123 ASN B C 1
ATOM 6005 O O . ASN B 1 123 ? -31.703 -39.656 -10.664 1 87.12 123 ASN B O 1
ATOM 6009 N N . PHE B 1 124 ? -29.922 -39.875 -9.438 1 86.69 124 PHE B N 1
ATOM 6010 C CA . PHE B 1 124 ? -30.078 -41.25 -8.977 1 86.69 124 PHE B CA 1
ATOM 6011 C C . PHE B 1 124 ? -31.375 -41.406 -8.188 1 86.69 124 PHE B C 1
ATOM 6013 O O . PHE B 1 124 ? -31.859 -42.531 -8 1 86.69 124 PHE B O 1
ATOM 6020 N N . GLN B 1 125 ? -32.062 -40.375 -7.906 1 80.62 125 GLN B N 1
ATOM 6021 C CA . GLN B 1 125 ? -33.281 -40.406 -7.113 1 80.62 125 GLN B CA 1
ATOM 6022 C C . GLN B 1 125 ? -33.156 -41.406 -5.953 1 80.62 125 GLN B C 1
ATOM 6024 O O . GLN B 1 125 ? -34.031 -42.25 -5.754 1 80.62 125 GLN B O 1
ATOM 6029 N N . GLY B 1 126 ? -32.031 -41.438 -5.324 1 76.44 126 GLY B N 1
ATOM 6030 C CA . GLY B 1 126 ? -31.797 -42.219 -4.129 1 76.44 126 GLY B CA 1
ATOM 6031 C C . GLY B 1 126 ? -31.344 -43.656 -4.438 1 76.44 126 GLY B C 1
ATOM 6032 O O . GLY B 1 126 ? -31.016 -44.406 -3.527 1 76.44 126 GLY B O 1
ATOM 6033 N N . ASN B 1 127 ? -31.219 -44.156 -5.605 1 85.12 127 ASN B N 1
ATOM 6034 C CA . ASN B 1 127 ? -30.906 -45.531 -5.957 1 85.12 127 ASN B CA 1
ATOM 6035 C C . ASN B 1 127 ? -29.484 -45.688 -6.5 1 85.12 127 ASN B C 1
ATOM 6037 O O . ASN B 1 127 ? -29.094 -46.75 -6.977 1 85.12 127 ASN B O 1
ATOM 6041 N N . GLY B 1 128 ? -28.719 -44.688 -6.484 1 88.31 128 GLY B N 1
ATOM 6042 C CA . GLY B 1 128 ? -27.359 -44.719 -7.016 1 88.31 128 GLY B CA 1
ATOM 6043 C C . GLY B 1 128 ? -26.312 -44.969 -5.953 1 88.31 128 GLY B C 1
ATOM 6044 O O . GLY B 1 128 ? -26.641 -45.156 -4.773 1 88.31 128 GLY B O 1
ATOM 6045 N N . PRO B 1 129 ? -25.109 -45.344 -6.387 1 91.88 129 PRO B N 1
ATOM 6046 C CA . PRO B 1 129 ? -24.016 -45.5 -5.41 1 91.88 129 PRO B CA 1
ATOM 6047 C C . PRO B 1 129 ? -23.781 -44.219 -4.605 1 91.88 129 PRO B C 1
ATOM 6049 O O . PRO B 1 129 ? -24.266 -43.156 -4.98 1 91.88 129 PRO B O 1
ATOM 6052 N N . ASP B 1 130 ? -23.141 -44.5 -3.449 1 91.19 130 ASP B N 1
ATOM 6053 C CA . ASP B 1 130 ? -22.766 -43.281 -2.705 1 91.19 130 ASP B CA 1
ATOM 6054 C C . ASP B 1 130 ? -21.734 -42.469 -3.471 1 91.19 130 ASP B C 1
ATOM 6056 O O . ASP B 1 130 ? -21.094 -42.969 -4.395 1 91.19 130 ASP B O 1
ATOM 6060 N N . TYR B 1 131 ? -21.547 -41.281 -3.156 1 91.44 131 TYR B N 1
ATOM 6061 C CA . TYR B 1 131 ? -20.719 -40.312 -3.877 1 91.44 131 TYR B CA 1
ATOM 6062 C C . TYR B 1 131 ? -19.297 -40.812 -4.012 1 91.44 131 TYR B C 1
ATOM 6064 O O . TYR B 1 131 ? -18.688 -40.719 -5.082 1 91.44 131 TYR B O 1
ATOM 6072 N N . VAL B 1 132 ? -18.703 -41.344 -2.906 1 93.19 132 VAL B N 1
ATOM 6073 C CA . VAL B 1 132 ? -17.328 -41.781 -2.908 1 93.19 132 VAL B CA 1
ATOM 6074 C C . VAL B 1 132 ? -17.156 -42.969 -3.891 1 93.19 132 VAL B C 1
ATOM 6076 O O . VAL B 1 132 ? -16.188 -43 -4.656 1 93.19 132 VAL B O 1
ATOM 6079 N N . THR B 1 133 ? -18.062 -43.781 -3.842 1 92.94 133 THR B N 1
ATOM 6080 C CA . THR B 1 133 ? -18.031 -44.906 -4.762 1 92.94 133 THR B CA 1
ATOM 6081 C C . THR B 1 133 ? -18.141 -44.438 -6.207 1 92.94 133 THR B C 1
ATOM 6083 O O . THR B 1 133 ? -17.438 -44.938 -7.082 1 92.94 133 THR B O 1
ATOM 6086 N N . TYR B 1 134 ? -19.078 -43.562 -6.441 1 93.88 134 TYR B N 1
ATOM 6087 C CA . TYR B 1 134 ? -19.266 -43 -7.777 1 93.88 134 TYR B CA 1
ATOM 6088 C C . TYR B 1 134 ? -17.984 -42.344 -8.289 1 93.88 134 TYR B C 1
ATOM 6090 O O . TYR B 1 134 ? -17.562 -42.594 -9.414 1 93.88 134 TYR B O 1
ATOM 6098 N N . ARG B 1 135 ? -17.359 -41.594 -7.469 1 94.06 135 ARG B N 1
ATOM 6099 C CA . ARG B 1 135 ? -16.094 -40.938 -7.773 1 94.06 135 ARG B CA 1
ATOM 6100 C C . ARG B 1 135 ? -15.008 -41.938 -8.102 1 94.06 135 ARG B C 1
ATOM 6102 O O . ARG B 1 135 ? -14.273 -41.781 -9.078 1 94.06 135 ARG B O 1
ATOM 6109 N N . ASN B 1 136 ? -14.906 -42.969 -7.324 1 94.62 136 ASN B N 1
ATOM 6110 C CA . ASN B 1 136 ? -13.891 -44 -7.52 1 94.62 136 ASN B CA 1
ATOM 6111 C C . ASN B 1 136 ? -14.086 -44.719 -8.844 1 94.62 136 ASN B C 1
ATOM 6113 O O . ASN B 1 136 ? -13.109 -45.125 -9.484 1 94.62 136 ASN B O 1
ATOM 6117 N N . GLN B 1 137 ? -15.328 -44.844 -9.195 1 92.69 137 GLN B N 1
ATOM 6118 C CA . GLN B 1 137 ? -15.625 -45.531 -10.453 1 92.69 137 GLN B CA 1
ATOM 6119 C C . GLN B 1 137 ? -15.102 -44.719 -11.641 1 92.69 137 GLN B C 1
ATOM 6121 O O . GLN B 1 137 ? -14.625 -45.312 -12.625 1 92.69 137 GLN B O 1
ATOM 6126 N N . ILE B 1 138 ? -15.188 -43.5 -11.516 1 94.5 138 ILE B N 1
ATOM 6127 C CA . ILE B 1 138 ? -14.68 -42.656 -12.578 1 94.5 138 ILE B CA 1
ATOM 6128 C C . ILE B 1 138 ? -13.156 -42.75 -12.641 1 94.5 138 ILE B C 1
ATOM 6130 O O . ILE B 1 138 ? -12.578 -42.844 -13.719 1 94.5 138 ILE B O 1
ATOM 6134 N N . TYR B 1 139 ? -12.508 -42.75 -11.523 1 95.19 139 TYR B N 1
ATOM 6135 C CA . TYR B 1 139 ? -11.062 -42.906 -11.492 1 95.19 139 TYR B CA 1
ATOM 6136 C C . TYR B 1 139 ? -10.656 -44.281 -12.023 1 95.19 139 TYR B C 1
ATOM 6138 O O . TYR B 1 139 ? -9.617 -44.438 -12.664 1 95.19 139 TYR B O 1
ATOM 6146 N N . ASP B 1 140 ? -11.484 -45.25 -11.719 1 92.5 140 ASP B N 1
ATOM 6147 C CA . ASP B 1 140 ? -11.227 -46.594 -12.266 1 92.5 140 ASP B CA 1
ATOM 6148 C C . ASP B 1 140 ? -11.242 -46.594 -13.789 1 92.5 140 ASP B C 1
ATOM 6150 O O . ASP B 1 140 ? -10.391 -47.188 -14.43 1 92.5 140 ASP B O 1
ATOM 6154 N N . LEU B 1 141 ? -12.211 -45.938 -14.266 1 93.75 141 LEU B N 1
ATOM 6155 C CA . LEU B 1 141 ? -12.328 -45.812 -15.711 1 93.75 141 LEU B CA 1
ATOM 6156 C C . LEU B 1 141 ? -11.102 -45.156 -16.312 1 93.75 141 LEU B C 1
ATOM 6158 O O . LEU B 1 141 ? -10.555 -45.625 -17.312 1 93.75 141 LEU B O 1
ATOM 6162 N N . VAL B 1 142 ? -10.68 -44.094 -15.734 1 95.62 142 VAL B N 1
ATOM 6163 C CA . VAL B 1 142 ? -9.539 -43.344 -16.234 1 95.62 142 VAL B CA 1
ATOM 6164 C C . VAL B 1 142 ? -8.266 -44.188 -16.094 1 95.62 142 VAL B C 1
ATOM 6166 O O . VAL B 1 142 ? -7.414 -44.188 -17 1 95.62 142 VAL B O 1
ATOM 6169 N N . THR B 1 143 ? -8.125 -44.875 -15.008 1 93.69 143 THR B N 1
ATOM 6170 C CA . THR B 1 143 ? -6.969 -45.75 -14.781 1 93.69 143 THR B CA 1
ATOM 6171 C C . THR B 1 143 ? -6.883 -46.812 -15.859 1 93.69 143 THR B C 1
ATOM 6173 O O . THR B 1 143 ? -5.82 -47.031 -16.438 1 93.69 143 THR B O 1
ATOM 6176 N N . ASP B 1 144 ? -7.992 -47.375 -16.094 1 92.81 144 ASP B N 1
ATOM 6177 C CA . ASP B 1 144 ? -8.047 -48.406 -17.125 1 92.81 144 ASP B CA 1
ATOM 6178 C C . ASP B 1 144 ? -7.699 -47.812 -18.5 1 92.81 144 ASP B C 1
ATOM 6180 O O . ASP B 1 144 ? -7.012 -48.469 -19.297 1 92.81 144 ASP B O 1
ATOM 6184 N N . GLY B 1 145 ? -8.234 -46.719 -18.703 1 94.19 145 GLY B N 1
ATOM 6185 C CA . GLY B 1 145 ? -7.914 -46.031 -19.953 1 94.19 145 GLY B CA 1
ATOM 6186 C C . GLY B 1 145 ? -6.438 -45.719 -20.109 1 94.19 145 GLY B C 1
ATOM 6187 O O . GLY B 1 145 ? -5.875 -45.875 -21.188 1 94.19 145 GLY B O 1
ATOM 6188 N N . LEU B 1 146 ? -5.785 -45.281 -19.062 1 95.12 146 LEU B N 1
ATOM 6189 C CA . LEU B 1 146 ? -4.363 -44.969 -19.109 1 95.12 146 LEU B CA 1
ATOM 6190 C C . LEU B 1 146 ? -3.535 -46.25 -19.281 1 95.12 146 LEU B C 1
ATOM 6192 O O . LEU B 1 146 ? -2.518 -46.219 -19.984 1 95.12 146 LEU B O 1
ATOM 6196 N N . ILE B 1 147 ? -3.963 -47.281 -18.625 1 93.31 147 ILE B N 1
ATOM 6197 C CA . ILE B 1 147 ? -3.275 -48.562 -18.781 1 93.31 147 ILE B CA 1
ATOM 6198 C C . ILE B 1 147 ? -3.371 -49.031 -20.234 1 93.31 147 ILE B C 1
ATOM 6200 O O . ILE B 1 147 ? -2.396 -49.531 -20.797 1 93.31 147 ILE B O 1
ATOM 6204 N N . THR B 1 148 ? -4.523 -48.844 -20.781 1 93.94 148 THR B N 1
ATOM 6205 C CA . THR B 1 148 ? -4.715 -49.188 -22.188 1 93.94 148 THR B CA 1
ATOM 6206 C C . THR B 1 148 ? -3.799 -48.344 -23.078 1 93.94 148 THR B C 1
ATOM 6208 O O . THR B 1 148 ? -3.344 -48.812 -24.125 1 93.94 148 THR B O 1
ATOM 6211 N N . GLN B 1 149 ? -3.506 -47.188 -22.641 1 95.25 149 GLN B N 1
ATOM 6212 C CA . GLN B 1 149 ? -2.67 -46.281 -23.406 1 95.25 149 GLN B CA 1
ATOM 6213 C C . GLN B 1 149 ? -1.191 -46.469 -23.094 1 95.25 149 GLN B C 1
ATOM 6215 O O . GLN B 1 149 ? -0.33 -45.812 -23.672 1 95.25 149 GLN B O 1
ATOM 6220 N N . LEU B 1 150 ? -0.817 -47.344 -22.25 1 94.12 150 LEU B N 1
ATOM 6221 C CA . LEU B 1 150 ? 0.537 -47.5 -21.734 1 94.12 150 LEU B CA 1
ATOM 6222 C C . LEU B 1 150 ? 1.527 -47.75 -22.859 1 94.12 150 LEU B C 1
ATOM 6224 O O . LEU B 1 150 ? 2.648 -47.25 -22.844 1 94.12 150 LEU B O 1
ATOM 6228 N N . PRO B 1 151 ? 1.186 -48.625 -23.906 1 93.25 151 PRO B N 1
ATOM 6229 C CA . PRO B 1 151 ? 2.129 -48.812 -25.016 1 93.25 151 PRO B CA 1
ATOM 6230 C C . PRO B 1 151 ? 2.486 -47.5 -25.688 1 93.25 151 PRO B C 1
ATOM 6232 O O . PRO B 1 151 ? 3.658 -47.25 -25.984 1 93.25 151 PRO B O 1
ATOM 6235 N N . LEU B 1 152 ? 1.498 -46.719 -25.906 1 94.62 152 LEU B N 1
ATOM 6236 C CA . LEU B 1 152 ? 1.722 -45.406 -26.516 1 94.62 152 LEU B CA 1
ATOM 6237 C C . LEU B 1 152 ? 2.557 -44.531 -25.609 1 94.62 152 LEU B C 1
ATOM 6239 O O . LEU B 1 152 ? 3.527 -43.906 -26.062 1 94.62 152 LEU B O 1
ATOM 6243 N N . LEU B 1 153 ? 2.178 -44.406 -24.328 1 94.5 153 LEU B N 1
ATOM 6244 C CA . LEU B 1 153 ? 2.871 -43.531 -23.375 1 94.5 153 LEU B CA 1
ATOM 6245 C C . LEU B 1 153 ? 4.32 -43.969 -23.203 1 94.5 153 LEU B C 1
ATOM 6247 O O . LEU B 1 153 ? 5.219 -43.125 -23.094 1 94.5 153 LEU B O 1
ATOM 6251 N N . THR B 1 154 ? 4.551 -45.281 -23.172 1 91.94 154 THR B N 1
ATOM 6252 C CA . THR B 1 154 ? 5.902 -45.812 -23.078 1 91.94 154 THR B CA 1
ATOM 6253 C C . THR B 1 154 ? 6.742 -45.406 -24.281 1 91.94 154 THR B C 1
ATOM 6255 O O . THR B 1 154 ? 7.879 -44.969 -24.125 1 91.94 154 THR B O 1
ATOM 6258 N N . TYR B 1 155 ? 6.164 -45.562 -25.422 1 92.25 155 TYR B N 1
ATOM 6259 C CA . TYR B 1 155 ? 6.871 -45.219 -26.641 1 92.25 155 TYR B CA 1
ATOM 6260 C C . TYR B 1 155 ? 7.227 -43.75 -26.656 1 92.25 155 TYR B C 1
ATOM 6262 O O . TYR B 1 155 ? 8.336 -43.375 -27.062 1 92.25 155 TYR B O 1
ATOM 6270 N N . LEU B 1 156 ? 6.32 -42.938 -26.25 1 93.38 156 LEU B N 1
ATOM 6271 C CA . LEU B 1 156 ? 6.457 -41.5 -26.344 1 93.38 156 LEU B CA 1
ATOM 6272 C C . LEU B 1 156 ? 7.48 -40.969 -25.328 1 93.38 156 LEU B C 1
ATOM 6274 O O . LEU B 1 156 ? 8.18 -40 -25.609 1 93.38 156 LEU B O 1
ATOM 6278 N N . PHE B 1 157 ? 7.602 -41.594 -24.141 1 92.88 157 PHE B N 1
ATOM 6279 C CA . PHE B 1 157 ? 8.305 -40.938 -23.047 1 92.88 157 PHE B CA 1
ATOM 6280 C C . PHE B 1 157 ? 9.484 -41.75 -22.578 1 92.88 157 PHE B C 1
ATOM 6282 O O . PHE B 1 157 ? 10.25 -41.312 -21.703 1 92.88 157 PHE B O 1
ATOM 6289 N N . ALA B 1 158 ? 9.688 -42.875 -23.172 1 88.06 158 ALA B N 1
ATOM 6290 C CA . ALA B 1 158 ? 10.906 -43.625 -22.875 1 88.06 158 ALA B CA 1
ATOM 6291 C C . ALA B 1 158 ? 12.141 -42.906 -23.391 1 88.06 158 ALA B C 1
ATOM 6293 O O . ALA B 1 158 ? 12.125 -42.344 -24.484 1 88.06 158 ALA B O 1
ATOM 6294 N N . ALA B 1 159 ? 13.172 -42.875 -22.547 1 83 159 ALA B N 1
ATOM 6295 C CA . ALA B 1 159 ? 14.367 -42.125 -22.906 1 83 159 ALA B CA 1
ATOM 6296 C C . ALA B 1 159 ? 15.578 -43.031 -23.047 1 83 159 ALA B C 1
ATOM 6298 O O . ALA B 1 159 ? 16.594 -42.656 -23.641 1 83 159 ALA B O 1
ATOM 6299 N N . SER B 1 160 ? 15.555 -44.281 -22.594 1 74.88 160 SER B N 1
ATOM 6300 C CA . SER B 1 160 ? 16.719 -45.156 -22.562 1 74.88 160 SER B CA 1
ATOM 6301 C C . SER B 1 160 ? 16.797 -46.031 -23.812 1 74.88 160 SER B C 1
ATOM 6303 O O . SER B 1 160 ? 15.867 -46.781 -24.125 1 74.88 160 SER B O 1
ATOM 6305 N N . PRO B 1 161 ? 17.938 -45.688 -24.703 1 65 161 PRO B N 1
ATOM 6306 C CA . PRO B 1 161 ? 18.062 -46.5 -25.922 1 65 161 PRO B CA 1
ATOM 6307 C C . PRO B 1 161 ? 18.375 -47.969 -25.625 1 65 161 PRO B C 1
ATOM 6309 O O . PRO B 1 161 ? 18.969 -48.281 -24.594 1 65 161 PRO B O 1
ATOM 6312 N N . ALA B 1 162 ? 17.734 -49 -26.391 1 55.81 162 ALA B N 1
ATOM 6313 C CA . ALA B 1 162 ? 17.844 -50.438 -26.219 1 55.81 162 ALA B CA 1
ATOM 6314 C C . ALA B 1 162 ? 19.25 -50.938 -26.531 1 55.81 162 ALA B C 1
ATOM 6316 O O . ALA B 1 162 ? 19.547 -52.125 -26.406 1 55.81 162 ALA B O 1
ATOM 6317 N N . LYS B 1 163 ? 20.109 -50.438 -27.359 1 51.31 163 LYS B N 1
ATOM 6318 C CA . LYS B 1 163 ? 21.094 -51.375 -27.891 1 51.31 163 LYS B CA 1
ATOM 6319 C C . LYS B 1 163 ? 21.562 -52.344 -26.797 1 51.31 163 LYS B C 1
ATOM 6321 O O . LYS B 1 163 ? 21.594 -53.562 -27.031 1 51.31 163 LYS B O 1
ATOM 6326 N N . ASN B 1 164 ? 22.375 -51.938 -25.891 1 47.19 164 ASN B N 1
ATOM 6327 C CA . ASN B 1 164 ? 22.781 -52.75 -24.75 1 47.19 164 ASN B CA 1
ATOM 6328 C C . ASN B 1 164 ? 21.938 -52.438 -23.516 1 47.19 164 ASN B C 1
ATOM 6330 O O . ASN B 1 164 ? 22.219 -52.938 -22.422 1 47.19 164 ASN B O 1
ATOM 6334 N N . GLY B 1 165 ? 20.656 -51.719 -23.797 1 50.56 165 GLY B N 1
ATOM 6335 C CA . GLY B 1 165 ? 19.953 -51.219 -22.625 1 50.56 165 GLY B CA 1
ATOM 6336 C C . GLY B 1 165 ? 18.469 -51 -22.859 1 50.56 165 GLY B C 1
ATOM 6337 O O . GLY B 1 165 ? 18.031 -50.781 -23.984 1 50.56 165 GLY B O 1
ATOM 6338 N N . ARG B 1 166 ? 17.625 -51.719 -22.219 1 55.78 166 ARG B N 1
ATOM 6339 C CA . ARG B 1 166 ? 16.172 -51.688 -22.078 1 55.78 166 ARG B CA 1
ATOM 6340 C C . ARG B 1 166 ? 15.688 -50.375 -21.484 1 55.78 166 ARG B C 1
ATOM 6342 O O . ARG B 1 166 ? 16.391 -49.781 -20.672 1 55.78 166 ARG B O 1
ATOM 6349 N N . ALA B 1 167 ? 14.695 -49.719 -22.359 1 62.34 167 ALA B N 1
ATOM 6350 C CA . ALA B 1 167 ? 13.992 -48.656 -21.609 1 62.34 167 ALA B CA 1
ATOM 6351 C C . ALA B 1 167 ? 13.727 -49.125 -20.188 1 62.34 167 ALA B C 1
ATOM 6353 O O . ALA B 1 167 ? 13.703 -50.312 -19.891 1 62.34 167 ALA B O 1
ATOM 6354 N N . PHE B 1 168 ? 13.742 -48.062 -19.391 1 65.88 168 PHE B N 1
ATOM 6355 C CA . PHE B 1 168 ? 13.445 -48.406 -18 1 65.88 168 PHE B CA 1
ATOM 6356 C C . PHE B 1 168 ? 12.109 -49.125 -17.891 1 65.88 168 PHE B C 1
ATOM 6358 O O . PHE B 1 168 ? 11.109 -48.688 -18.469 1 65.88 168 PHE B O 1
ATOM 6365 N N . TRP B 1 169 ? 12.188 -50.312 -17.438 1 73.25 169 TRP B N 1
ATOM 6366 C CA . TRP B 1 169 ? 10.977 -51.062 -17.078 1 73.25 169 TRP B CA 1
ATOM 6367 C C . TRP B 1 169 ? 11.062 -51.562 -15.648 1 73.25 169 TRP B C 1
ATOM 6369 O O . TRP B 1 169 ? 12.078 -52.156 -15.25 1 73.25 169 TRP B O 1
ATOM 6379 N N . PRO B 1 170 ? 10.039 -51.25 -14.969 1 71.56 170 PRO B N 1
ATOM 6380 C CA . PRO B 1 170 ? 10.07 -51.719 -13.578 1 71.56 170 PRO B CA 1
ATOM 6381 C C . PRO B 1 170 ? 10.016 -53.25 -13.469 1 71.56 170 PRO B C 1
ATOM 6383 O O . PRO B 1 170 ? 9.695 -53.938 -14.445 1 71.56 170 PRO B O 1
ATOM 6386 N N . ALA B 1 171 ? 10.414 -53.719 -12.258 1 71.69 171 ALA B N 1
ATOM 6387 C CA . ALA B 1 171 ? 10.258 -55.156 -11.969 1 71.69 171 ALA B CA 1
ATOM 6388 C C . ALA B 1 171 ? 8.789 -55.562 -12.031 1 71.69 171 ALA B C 1
ATOM 6390 O O . ALA B 1 171 ? 7.895 -54.719 -11.859 1 71.69 171 ALA B O 1
ATOM 6391 N N . PRO B 1 172 ? 8.594 -56.781 -12.43 1 71.56 172 PRO B N 1
ATOM 6392 C CA . PRO B 1 172 ? 7.215 -57.25 -12.602 1 71.56 172 PRO B CA 1
ATOM 6393 C C . PRO B 1 172 ? 6.32 -56.906 -11.414 1 71.56 172 PRO B C 1
ATOM 6395 O O . PRO B 1 172 ? 5.152 -56.531 -11.594 1 71.56 172 PRO B O 1
ATOM 6398 N N . ASP B 1 173 ? 6.898 -56.906 -10.289 1 68.75 173 ASP B N 1
ATOM 6399 C CA . ASP B 1 173 ? 6.117 -56.656 -9.086 1 68.75 173 ASP B CA 1
ATOM 6400 C C . ASP B 1 173 ? 5.867 -55.156 -8.93 1 68.75 173 ASP B C 1
ATOM 6402 O O . ASP B 1 173 ? 5.016 -54.719 -8.141 1 68.75 173 ASP B O 1
ATOM 6406 N N . GLN B 1 174 ? 6.547 -54.438 -9.82 1 71.94 174 GLN B N 1
ATOM 6407 C CA . GLN B 1 174 ? 6.441 -52.969 -9.703 1 71.94 174 GLN B CA 1
ATOM 6408 C C . GLN B 1 174 ? 5.68 -52.375 -10.883 1 71.94 174 GLN B C 1
ATOM 6410 O O . GLN B 1 174 ? 5.504 -51.156 -10.961 1 71.94 174 GLN B O 1
ATOM 6415 N N . GLU B 1 175 ? 5.188 -53.25 -11.664 1 77.19 175 GLU B N 1
ATOM 6416 C CA . GLU B 1 175 ? 4.5 -52.781 -12.859 1 77.19 175 GLU B CA 1
ATOM 6417 C C . GLU B 1 175 ? 3.227 -52.031 -12.508 1 77.19 175 GLU B C 1
ATOM 6419 O O . GLU B 1 175 ? 2.785 -51.156 -13.266 1 77.19 175 GLU B O 1
ATOM 6424 N N . ARG B 1 176 ? 2.73 -52.312 -11.375 1 73.88 176 ARG B N 1
ATOM 6425 C CA . ARG B 1 176 ? 1.524 -51.625 -10.914 1 73.88 176 ARG B CA 1
ATOM 6426 C C . ARG B 1 176 ? 1.788 -50.156 -10.688 1 73.88 176 ARG B C 1
ATOM 6428 O O . ARG B 1 176 ? 0.854 -49.344 -10.656 1 73.88 176 ARG B O 1
ATOM 6435 N N . GLN B 1 177 ? 3.053 -49.875 -10.648 1 74.31 177 GLN B N 1
ATOM 6436 C CA . GLN B 1 177 ? 3.426 -48.5 -10.328 1 74.31 177 GLN B CA 1
ATOM 6437 C C . GLN B 1 177 ? 3.414 -47.625 -11.578 1 74.31 177 GLN B C 1
ATOM 6439 O O . GLN B 1 177 ? 3.512 -46.406 -11.477 1 74.31 177 GLN B O 1
ATOM 6444 N N . LEU B 1 178 ? 3.229 -48.25 -12.609 1 86.88 178 LEU B N 1
ATOM 6445 C CA . LEU B 1 178 ? 3.225 -47.469 -13.852 1 86.88 178 LEU B CA 1
ATOM 6446 C C . LEU B 1 178 ? 2.018 -46.562 -13.906 1 86.88 178 LEU B C 1
ATOM 6448 O O . LEU B 1 178 ? 2.133 -45.406 -14.336 1 86.88 178 LEU B O 1
ATOM 6452 N N . VAL B 1 179 ? 0.913 -47.062 -13.484 1 89.69 179 VAL B N 1
ATOM 6453 C CA . VAL B 1 179 ? -0.304 -46.312 -13.258 1 89.69 179 VAL B CA 1
ATOM 6454 C C . VAL B 1 179 ? -0.957 -46.75 -11.945 1 89.69 179 VAL B C 1
ATOM 6456 O O . VAL B 1 179 ? -1.356 -47.906 -11.805 1 89.69 179 VAL B O 1
ATOM 6459 N N . GLN B 1 180 ? -1.007 -45.781 -11.07 1 92.44 180 GLN B N 1
ATOM 6460 C CA . GLN B 1 180 ? -1.495 -46.156 -9.75 1 92.44 180 GLN B CA 1
ATOM 6461 C C . GLN B 1 180 ? -2.459 -45.125 -9.203 1 92.44 180 GLN B C 1
ATOM 6463 O O . GLN B 1 180 ? -2.238 -43.906 -9.367 1 92.44 180 GLN B O 1
ATOM 6468 N N . LYS B 1 181 ? -3.559 -45.656 -8.594 1 94.12 181 LYS B N 1
ATOM 6469 C CA . LYS B 1 181 ? -4.465 -44.781 -7.855 1 94.12 181 LYS B CA 1
ATOM 6470 C C . LYS B 1 181 ? -3.883 -44.406 -6.492 1 94.12 181 LYS B C 1
ATOM 6472 O O . LYS B 1 181 ? -3.27 -45.25 -5.828 1 94.12 181 LYS B O 1
ATOM 6477 N N . VAL B 1 182 ? -4 -43.188 -6.18 1 94.44 182 VAL B N 1
ATOM 6478 C CA . VAL B 1 182 ? -3.541 -42.688 -4.887 1 94.44 182 VAL B CA 1
ATOM 6479 C C . VAL B 1 182 ? -4.738 -42.469 -3.969 1 94.44 182 VAL B C 1
ATOM 6481 O O . VAL B 1 182 ? -5.668 -41.719 -4.328 1 94.44 182 VAL B O 1
ATOM 6484 N N . SER B 1 183 ? -4.648 -43.031 -2.809 1 92.19 183 SER B N 1
ATOM 6485 C CA . SER B 1 183 ? -5.734 -42.875 -1.847 1 92.19 183 SER B CA 1
ATOM 6486 C C . SER B 1 183 ? -5.602 -41.594 -1.053 1 92.19 183 SER B C 1
ATOM 6488 O O . SER B 1 183 ? -4.492 -41.094 -0.825 1 92.19 183 SER B O 1
ATOM 6490 N N . ASP B 1 184 ? -6.781 -41.094 -0.646 1 87.69 184 ASP B N 1
ATOM 6491 C CA . ASP B 1 184 ? -6.824 -39.938 0.247 1 87.69 184 ASP B CA 1
ATOM 6492 C C . ASP B 1 184 ? -6.355 -40.312 1.651 1 87.69 184 ASP B C 1
ATOM 6494 O O . ASP B 1 184 ? -6.934 -41.188 2.291 1 87.69 184 ASP B O 1
ATOM 6498 N N . PRO B 1 185 ? -5.363 -39.719 2.078 1 82.88 185 PRO B N 1
ATOM 6499 C CA . PRO B 1 185 ? -4.859 -40.062 3.41 1 82.88 185 PRO B CA 1
ATOM 6500 C C . PRO B 1 185 ? -5.891 -39.812 4.512 1 82.88 185 PRO B C 1
ATOM 6502 O O . PRO B 1 185 ? -5.875 -40.5 5.531 1 82.88 185 PRO B O 1
ATOM 6505 N N . ASP B 1 186 ? -6.766 -38.906 4.344 1 81.81 186 ASP B N 1
ATOM 6506 C CA . ASP B 1 186 ? -7.77 -38.594 5.352 1 81.81 186 ASP B CA 1
ATOM 6507 C C . ASP B 1 186 ? -9 -39.5 5.219 1 81.81 186 ASP B C 1
ATOM 6509 O O . ASP B 1 186 ? -9.758 -39.656 6.176 1 81.81 186 ASP B O 1
ATOM 6513 N N . HIS B 1 187 ? -9.195 -39.969 3.967 1 87.25 187 HIS B N 1
ATOM 6514 C CA . HIS B 1 187 ? -10.297 -40.875 3.664 1 87.25 187 HIS B CA 1
ATOM 6515 C C . HIS B 1 187 ? -9.844 -42 2.762 1 87.25 187 HIS B C 1
ATOM 6517 O O . HIS B 1 187 ? -10.117 -42 1.559 1 87.25 187 HIS B O 1
ATOM 6523 N N . LEU B 1 188 ? -9.422 -43 3.332 1 85.31 188 LEU B N 1
ATOM 6524 C CA . LEU B 1 188 ? -8.695 -44.062 2.641 1 85.31 188 LEU B CA 1
ATOM 6525 C C . LEU B 1 188 ? -9.57 -44.719 1.583 1 85.31 188 LEU B C 1
ATOM 6527 O O . LEU B 1 188 ? -9.055 -45.281 0.613 1 85.31 188 LEU B O 1
ATOM 6531 N N . ALA B 1 189 ? -10.805 -44.594 1.741 1 87.75 189 ALA B N 1
ATOM 6532 C CA . ALA B 1 189 ? -11.711 -45.219 0.777 1 87.75 189 ALA B CA 1
ATOM 6533 C C . ALA B 1 189 ? -11.836 -44.375 -0.483 1 87.75 189 ALA B C 1
ATOM 6535 O O . ALA B 1 189 ? -12.312 -44.844 -1.517 1 87.75 189 ALA B O 1
ATOM 6536 N N . ARG B 1 190 ? -11.297 -43.219 -0.426 1 92.31 190 ARG B N 1
ATOM 6537 C CA . ARG B 1 190 ? -11.461 -42.25 -1.513 1 92.31 190 ARG B CA 1
ATOM 6538 C C . ARG B 1 190 ? -10.195 -42.188 -2.359 1 92.31 190 ARG B C 1
ATOM 6540 O O . ARG B 1 190 ? -9.094 -41.969 -1.827 1 92.31 190 ARG B O 1
ATOM 6547 N N . THR B 1 191 ? -10.336 -42.375 -3.686 1 94.5 191 THR B N 1
ATOM 6548 C CA . THR B 1 191 ? -9.227 -42.094 -4.598 1 94.5 191 THR B CA 1
ATOM 6549 C C . THR B 1 191 ? -9.008 -40.594 -4.766 1 94.5 191 THR B C 1
ATOM 6551 O O . THR B 1 191 ? -9.93 -39.875 -5.152 1 94.5 191 THR B O 1
ATOM 6554 N N . LEU B 1 192 ? -7.816 -40.25 -4.504 1 93.06 192 LEU B N 1
ATOM 6555 C CA . LEU B 1 192 ? -7.504 -38.812 -4.523 1 93.06 192 LEU B CA 1
ATOM 6556 C C . LEU B 1 192 ? -6.883 -38.406 -5.859 1 93.06 192 LEU B C 1
ATOM 6558 O O . LEU B 1 192 ? -7.105 -37.281 -6.34 1 93.06 192 LEU B O 1
ATOM 6562 N N . ALA B 1 193 ? -6.078 -39.281 -6.391 1 96.31 193 ALA B N 1
ATOM 6563 C CA . ALA B 1 193 ? -5.289 -38.906 -7.562 1 96.31 193 ALA B CA 1
ATOM 6564 C C . ALA B 1 193 ? -4.809 -40.156 -8.312 1 96.31 193 ALA B C 1
ATOM 6566 O O . ALA B 1 193 ? -5.082 -41.281 -7.891 1 96.31 193 ALA B O 1
ATOM 6567 N N . LEU B 1 194 ? -4.223 -39.938 -9.453 1 96.56 194 LEU B N 1
ATOM 6568 C CA . LEU B 1 194 ? -3.516 -40.938 -10.234 1 96.56 194 LEU B CA 1
ATOM 6569 C C . LEU B 1 194 ? -2.031 -40.594 -10.336 1 96.56 194 LEU B C 1
ATOM 6571 O O . LEU B 1 194 ? -1.667 -39.438 -10.523 1 96.56 194 LEU B O 1
ATOM 6575 N N . ASP B 1 195 ? -1.23 -41.594 -10.086 1 96.38 195 ASP B N 1
ATOM 6576 C CA . ASP B 1 195 ? 0.2 -41.469 -10.352 1 96.38 195 ASP B CA 1
ATOM 6577 C C . ASP B 1 195 ? 0.589 -42.219 -11.617 1 96.38 195 ASP B C 1
ATOM 6579 O O . ASP B 1 195 ? 0.212 -43.375 -11.805 1 96.38 195 ASP B O 1
ATOM 6583 N N . VAL B 1 196 ? 1.274 -41.562 -12.484 1 96.31 196 VAL B N 1
ATOM 6584 C CA . VAL B 1 196 ? 1.79 -42.188 -13.703 1 96.31 196 VAL B CA 1
ATOM 6585 C C . VAL B 1 196 ? 3.316 -42.094 -13.711 1 96.31 196 VAL B C 1
ATOM 6587 O O . VAL B 1 196 ? 3.896 -41.031 -13.602 1 96.31 196 VAL B O 1
ATOM 6590 N N . ALA B 1 197 ? 3.941 -43.219 -13.836 1 93.62 197 ALA B N 1
ATOM 6591 C CA . ALA B 1 197 ? 5.398 -43.25 -13.914 1 93.62 197 ALA B CA 1
ATOM 6592 C C . ALA B 1 197 ? 5.871 -42.938 -15.336 1 93.62 197 ALA B C 1
ATOM 6594 O O . ALA B 1 197 ? 5.371 -43.5 -16.297 1 93.62 197 ALA B O 1
ATOM 6595 N N . VAL B 1 198 ? 6.684 -42.031 -15.477 1 92.62 198 VAL B N 1
ATOM 6596 C CA . VAL B 1 198 ? 7.289 -41.688 -16.766 1 92.62 198 VAL B CA 1
ATOM 6597 C C . VAL B 1 198 ? 8.797 -41.562 -16.594 1 92.62 198 VAL B C 1
ATOM 6599 O O . VAL B 1 198 ? 9.281 -41.188 -15.523 1 92.62 198 VAL B O 1
ATOM 6602 N N . GLU B 1 199 ? 9.531 -41.875 -17.625 1 92.5 199 GLU B N 1
ATOM 6603 C CA . GLU B 1 199 ? 10.977 -41.688 -17.578 1 92.5 199 GLU B CA 1
ATOM 6604 C C . GLU B 1 199 ? 11.344 -40.188 -17.641 1 92.5 199 GLU B C 1
ATOM 6606 O O . GLU B 1 199 ? 10.578 -39.375 -18.156 1 92.5 199 GLU B O 1
ATOM 6611 N N . LEU B 1 200 ? 12.555 -40 -17.156 1 94.81 200 LEU B N 1
ATOM 6612 C CA . LEU B 1 200 ? 13.102 -38.656 -17.266 1 94.81 200 LEU B CA 1
ATOM 6613 C C . LEU B 1 200 ? 13.43 -38.312 -18.719 1 94.81 200 LEU B C 1
ATOM 6615 O O . LEU B 1 200 ? 13.938 -39.156 -19.453 1 94.81 200 LEU B O 1
ATOM 6619 N N . ASP B 1 201 ? 13.039 -37.156 -19.141 1 95.56 201 ASP B N 1
ATOM 6620 C CA . ASP B 1 201 ? 13.516 -36.625 -20.422 1 95.56 201 ASP B CA 1
ATOM 6621 C C . ASP B 1 201 ? 14.906 -36 -20.281 1 95.56 201 ASP B C 1
ATOM 6623 O O . ASP B 1 201 ? 15.055 -34.906 -19.719 1 95.56 201 ASP B O 1
ATOM 6627 N N . PRO B 1 202 ? 15.922 -36.625 -20.734 1 95.06 202 PRO B N 1
ATOM 6628 C CA . PRO B 1 202 ? 17.281 -36.156 -20.516 1 95.06 202 PRO B CA 1
ATOM 6629 C C . PRO B 1 202 ? 17.562 -34.844 -21.266 1 95.06 202 PRO B C 1
ATOM 6631 O O . PRO B 1 202 ? 18.578 -34.188 -21.016 1 95.06 202 PRO B O 1
ATOM 6634 N N . TYR B 1 203 ? 16.703 -34.438 -22.188 1 95.69 203 TYR B N 1
ATOM 6635 C CA . TYR B 1 203 ? 16.906 -33.219 -22.953 1 95.69 203 TYR B CA 1
ATOM 6636 C C . TYR B 1 203 ? 16.25 -32.031 -22.266 1 95.69 203 TYR B C 1
ATOM 6638 O O . TYR B 1 203 ? 16.406 -30.891 -22.703 1 95.69 203 TYR B O 1
ATOM 6646 N N . ALA B 1 204 ? 15.523 -32.281 -21.312 1 96.62 204 ALA B N 1
ATOM 6647 C CA . ALA B 1 204 ? 14.93 -31.219 -20.484 1 96.62 204 ALA B CA 1
ATOM 6648 C C . ALA B 1 204 ? 15.594 -31.172 -19.109 1 96.62 204 ALA B C 1
ATOM 6650 O O . ALA B 1 204 ? 15.562 -32.125 -18.359 1 96.62 204 ALA B O 1
ATOM 6651 N N . ALA B 1 205 ? 16.078 -30.016 -18.75 1 96.31 205 ALA B N 1
ATOM 6652 C CA . ALA B 1 205 ? 16.797 -29.891 -17.484 1 96.31 205 ALA B CA 1
ATOM 6653 C C . ALA B 1 205 ? 15.898 -30.234 -16.312 1 96.31 205 ALA B C 1
ATOM 6655 O O . ALA B 1 205 ? 16.375 -30.703 -15.273 1 96.31 205 ALA B O 1
ATOM 6656 N N . SER B 1 206 ? 14.586 -30.094 -16.484 1 96.88 206 SER B N 1
ATOM 6657 C CA . SER B 1 206 ? 13.625 -30.391 -15.438 1 96.88 206 SER B CA 1
ATOM 6658 C C . SER B 1 206 ? 13.266 -31.875 -15.422 1 96.88 206 SER B C 1
ATOM 6660 O O . SER B 1 206 ? 12.664 -32.375 -14.461 1 96.88 206 SER B O 1
ATOM 6662 N N . GLY B 1 207 ? 13.609 -32.594 -16.422 1 96.5 207 GLY B N 1
ATOM 6663 C CA . GLY B 1 207 ? 13.25 -34 -16.562 1 96.5 207 GLY B CA 1
ATOM 6664 C C . GLY B 1 207 ? 11.867 -34.188 -17.141 1 96.5 207 GLY B C 1
ATOM 6665 O O . GLY B 1 207 ? 11.484 -35.312 -17.484 1 96.5 207 GLY B O 1
ATOM 6666 N N . VAL B 1 208 ? 11.055 -33.188 -17.203 1 96.75 208 VAL B N 1
ATOM 6667 C CA . VAL B 1 208 ? 9.727 -33.188 -17.828 1 96.75 208 VAL B CA 1
ATOM 6668 C C . VAL B 1 208 ? 9.516 -31.938 -18.641 1 96.75 208 VAL B C 1
ATOM 6670 O O . VAL B 1 208 ? 10.195 -30.922 -18.438 1 96.75 208 VAL B O 1
ATOM 6673 N N . THR B 1 209 ? 8.648 -32.031 -19.625 1 96.69 209 THR B N 1
ATOM 6674 C CA . THR B 1 209 ? 8.305 -30.859 -20.422 1 96.69 209 THR B CA 1
ATOM 6675 C C . THR B 1 209 ? 6.836 -30.5 -20.25 1 96.69 209 THR B C 1
ATOM 6677 O O . THR B 1 209 ? 6.035 -31.328 -19.812 1 96.69 209 THR B O 1
ATOM 6680 N N . GLU B 1 210 ? 6.555 -29.266 -20.547 1 96.31 210 GLU B N 1
ATOM 6681 C CA . GLU B 1 210 ? 5.168 -28.812 -20.516 1 96.31 210 GLU B CA 1
ATOM 6682 C C . GLU B 1 210 ? 4.301 -29.625 -21.484 1 96.31 210 GLU B C 1
ATOM 6684 O O . GLU B 1 210 ? 3.146 -29.938 -21.172 1 96.31 210 GLU B O 1
ATOM 6689 N N . GLN B 1 211 ? 4.824 -29.969 -22.562 1 96.38 211 GLN B N 1
ATOM 6690 C CA . GLN B 1 211 ? 4.105 -30.734 -23.578 1 96.38 211 GLN B CA 1
ATOM 6691 C C . GLN B 1 211 ? 3.725 -32.125 -23.062 1 96.38 211 GLN B C 1
ATOM 6693 O O . GLN B 1 211 ? 2.602 -32.594 -23.266 1 96.38 211 GLN B O 1
ATOM 6698 N N . MET B 1 212 ? 4.672 -32.781 -22.422 1 96.88 212 MET B N 1
ATOM 6699 C CA . MET B 1 212 ? 4.398 -34.094 -21.828 1 96.88 212 MET B CA 1
ATOM 6700 C C . MET B 1 212 ? 3.252 -34 -20.828 1 96.88 212 MET B C 1
ATOM 6702 O O . MET B 1 212 ? 2.338 -34.812 -20.859 1 96.88 212 MET B O 1
ATOM 6706 N N . LEU B 1 213 ? 3.314 -33 -19.922 1 97.62 213 LEU B N 1
ATOM 6707 C CA . LEU B 1 213 ? 2.312 -32.875 -18.875 1 97.62 213 LEU B CA 1
ATOM 6708 C C . LEU B 1 213 ? 0.94 -32.562 -19.469 1 97.62 213 LEU B C 1
ATOM 6710 O O . LEU B 1 213 ? -0.068 -33.125 -19.031 1 97.62 213 LEU B O 1
ATOM 6714 N N . ASN B 1 214 ? 0.914 -31.703 -20.453 1 96 214 ASN B N 1
ATOM 6715 C CA . ASN B 1 214 ? -0.345 -31.422 -21.141 1 96 214 ASN B CA 1
ATOM 6716 C C . ASN B 1 214 ? -0.917 -32.656 -21.812 1 96 214 ASN B C 1
ATOM 6718 O O . ASN B 1 214 ? -2.125 -32.906 -21.766 1 96 214 ASN B O 1
ATOM 6722 N N . PHE B 1 215 ? -0.069 -33.406 -22.438 1 97.06 215 PHE B N 1
ATOM 6723 C CA . PHE B 1 215 ? -0.506 -34.625 -23.109 1 97.06 215 PHE B CA 1
ATOM 6724 C C . PHE B 1 215 ? -1.075 -35.625 -22.109 1 97.06 215 PHE B C 1
ATOM 6726 O O . PHE B 1 215 ? -2.059 -36.312 -22.406 1 97.06 215 PHE B O 1
ATOM 6733 N N . LEU B 1 216 ? -0.442 -35.719 -20.984 1 97.38 216 LEU B N 1
ATOM 6734 C CA . LEU B 1 216 ? -0.917 -36.656 -19.969 1 97.38 216 LEU B CA 1
ATOM 6735 C C . LEU B 1 216 ? -2.299 -36.25 -19.469 1 97.38 216 LEU B C 1
ATOM 6737 O O . LEU B 1 216 ? -3.146 -37.094 -19.203 1 97.38 216 LEU B O 1
ATOM 6741 N N . ILE B 1 217 ? -2.529 -34.938 -19.281 1 97.06 217 ILE B N 1
ATOM 6742 C CA . ILE B 1 217 ? -3.855 -34.469 -18.906 1 97.06 217 ILE B CA 1
ATOM 6743 C C . ILE B 1 217 ? -4.871 -34.844 -19.984 1 97.06 217 ILE B C 1
ATOM 6745 O O . ILE B 1 217 ? -5.941 -35.375 -19.672 1 97.06 217 ILE B O 1
ATOM 6749 N N . ASP B 1 218 ? -4.496 -34.594 -21.203 1 96.44 218 ASP B N 1
ATOM 6750 C CA . ASP B 1 218 ? -5.375 -34.969 -22.312 1 96.44 218 ASP B CA 1
ATOM 6751 C C . ASP B 1 218 ? -5.617 -36.469 -22.344 1 96.44 218 ASP B C 1
ATOM 6753 O O . ASP B 1 218 ? -6.715 -36.906 -22.688 1 96.44 218 ASP B O 1
ATOM 6757 N N . SER B 1 219 ? -4.59 -37.219 -22.078 1 97.06 219 SER B N 1
ATOM 6758 C CA . SER B 1 219 ? -4.723 -38.688 -22.047 1 97.06 219 SER B CA 1
ATOM 6759 C C . SER B 1 219 ? -5.754 -39.125 -21 1 97.06 219 SER B C 1
ATOM 6761 O O . SER B 1 219 ? -6.527 -40.031 -21.25 1 97.06 219 SER B O 1
ATOM 6763 N N . CYS B 1 220 ? -5.758 -38.469 -19.906 1 96.94 220 CYS B N 1
ATOM 6764 C CA . CYS B 1 220 ? -6.727 -38.781 -18.859 1 96.94 220 CYS B CA 1
ATOM 6765 C C . CYS B 1 220 ? -8.148 -38.469 -19.328 1 96.94 220 CYS B C 1
ATOM 6767 O O . CYS B 1 220 ? -9.047 -39.312 -19.156 1 96.94 220 CYS B O 1
ATOM 6769 N N . TRP B 1 221 ? -8.312 -37.375 -19.891 1 96.06 221 TRP B N 1
ATOM 6770 C CA . TRP B 1 221 ? -9.648 -36.969 -20.312 1 96.06 221 TRP B CA 1
ATOM 6771 C C . TRP B 1 221 ? -10.086 -37.75 -21.547 1 96.06 221 TRP B C 1
ATOM 6773 O O . TRP B 1 221 ? -11.273 -38 -21.734 1 96.06 221 TRP B O 1
ATOM 6783 N N . PHE B 1 222 ? -9.141 -38.125 -22.391 1 96.38 222 PHE B N 1
ATOM 6784 C CA . PHE B 1 222 ? -9.445 -39.031 -23.5 1 96.38 222 PHE B CA 1
ATOM 6785 C C . PHE B 1 222 ? -9.945 -40.375 -22.969 1 96.38 222 PHE B C 1
ATOM 6787 O O . PHE B 1 222 ? -10.922 -40.938 -23.484 1 96.38 222 PHE B O 1
ATOM 6794 N N . ALA B 1 223 ? -9.25 -40.844 -21.969 1 95 223 ALA B N 1
ATOM 6795 C CA . ALA B 1 223 ? -9.695 -42.094 -21.328 1 95 223 ALA B CA 1
ATOM 6796 C C . ALA B 1 223 ? -11.133 -41.969 -20.844 1 95 223 ALA B C 1
ATOM 6798 O O . ALA B 1 223 ? -11.914 -42.906 -20.953 1 95 223 ALA B O 1
ATOM 6799 N N . LEU B 1 224 ? -11.422 -40.844 -20.344 1 93.94 224 LEU B N 1
ATOM 6800 C CA . LEU B 1 224 ? -12.766 -40.562 -19.828 1 93.94 224 LEU B CA 1
ATOM 6801 C C . LEU B 1 224 ? -13.789 -40.594 -20.953 1 93.94 224 LEU B C 1
ATOM 6803 O O . LEU B 1 224 ? -14.969 -40.844 -20.719 1 93.94 224 LEU B O 1
ATOM 6807 N N . SER B 1 225 ? -13.414 -40.344 -22.156 1 94.38 225 SER B N 1
ATOM 6808 C CA . SER B 1 225 ? -14.312 -40.281 -23.297 1 94.38 225 SER B CA 1
ATOM 6809 C C . SER B 1 225 ? -14.492 -41.625 -23.953 1 94.38 225 SER B C 1
ATOM 6811 O O . SER B 1 225 ? -15.422 -41.844 -24.75 1 94.38 225 SER B O 1
ATOM 6813 N N . GLN B 1 226 ? -13.656 -42.562 -23.609 1 91.94 226 GLN B N 1
ATOM 6814 C CA . GLN B 1 226 ? -13.68 -43.875 -24.25 1 91.94 226 GLN B CA 1
ATOM 6815 C C . GLN B 1 226 ? -14.625 -44.844 -23.516 1 91.94 226 GLN B C 1
ATOM 6817 O O . GLN B 1 226 ? -14.906 -44.656 -22.344 1 91.94 226 GLN B O 1
ATOM 6822 N N . PRO B 1 227 ? -15.078 -45.781 -24.234 1 88.5 227 PRO B N 1
ATOM 6823 C CA . PRO B 1 227 ? -15.945 -46.75 -23.578 1 88.5 227 PRO B CA 1
ATOM 6824 C C . PRO B 1 227 ? -15.227 -47.531 -22.484 1 88.5 227 PRO B C 1
ATOM 6826 O O . PRO B 1 227 ? -14.047 -47.875 -22.625 1 88.5 227 PRO B O 1
ATOM 6829 N N . ALA B 1 228 ? -15.977 -47.844 -21.469 1 86.06 228 ALA B N 1
ATOM 6830 C CA . ALA B 1 228 ? -15.414 -48.625 -20.375 1 86.06 228 ALA B CA 1
ATOM 6831 C C . ALA B 1 228 ? -15.07 -50.062 -20.828 1 86.06 228 ALA B C 1
ATOM 6833 O O . ALA B 1 228 ? -15.773 -50.625 -21.672 1 86.06 228 ALA B O 1
ATOM 6834 N N . ILE B 1 229 ? -14 -50.5 -20.297 1 85.06 229 ILE B N 1
ATOM 6835 C CA . ILE B 1 229 ? -13.648 -51.906 -20.531 1 85.06 229 ILE B CA 1
ATOM 6836 C C . ILE B 1 229 ? -14.555 -52.812 -19.703 1 85.06 229 ILE B C 1
ATOM 6838 O O . ILE B 1 229 ? -14.664 -52.625 -18.484 1 85.06 229 ILE B O 1
ATOM 6842 N N . PRO B 1 230 ? -15.156 -53.75 -20.391 1 82.06 230 PRO B N 1
ATOM 6843 C CA . PRO B 1 230 ? -15.992 -54.656 -19.625 1 82.06 230 PRO B CA 1
ATOM 6844 C C . PRO B 1 230 ? -15.211 -55.406 -18.531 1 82.06 230 PRO B C 1
ATOM 6846 O O . PRO B 1 230 ? -14.07 -55.781 -18.75 1 82.06 230 PRO B O 1
ATOM 6849 N N . LEU B 1 231 ? -15.812 -55.625 -17.391 1 80.38 231 LEU B N 1
ATOM 6850 C CA . LEU B 1 231 ? -15.18 -56.188 -16.188 1 80.38 231 LEU B CA 1
ATOM 6851 C C . LEU B 1 231 ? -14.539 -57.531 -16.484 1 80.38 231 LEU B C 1
ATOM 6853 O O . LEU B 1 231 ? -13.398 -57.781 -16.078 1 80.38 231 LEU B O 1
ATOM 6857 N N . PRO B 1 232 ? -15.211 -58.344 -17.25 1 82.44 232 PRO B N 1
ATOM 6858 C CA . PRO B 1 232 ? -14.617 -59.656 -17.516 1 82.44 232 PRO B CA 1
ATOM 6859 C C . PRO B 1 232 ? -13.367 -59.594 -18.391 1 82.44 232 PRO B C 1
ATOM 6861 O O . PRO B 1 232 ? -12.5 -60.469 -18.328 1 82.44 232 PRO B O 1
ATOM 6864 N N . ALA B 1 233 ? -13.289 -58.469 -19.141 1 87.38 233 ALA B N 1
ATOM 6865 C CA . ALA B 1 233 ? -12.188 -58.344 -20.078 1 87.38 233 ALA B CA 1
ATOM 6866 C C . ALA B 1 233 ? -11.086 -57.438 -19.516 1 87.38 233 ALA B C 1
ATOM 6868 O O . ALA B 1 233 ? -9.992 -57.375 -20.078 1 87.38 233 ALA B O 1
ATOM 6869 N N . ALA B 1 234 ? -11.352 -56.875 -18.406 1 85.62 234 ALA B N 1
ATOM 6870 C CA . ALA B 1 234 ? -10.469 -55.875 -17.859 1 85.62 234 ALA B CA 1
ATOM 6871 C C . ALA B 1 234 ? -9.078 -56.438 -17.578 1 85.62 234 ALA B C 1
ATOM 6873 O O . ALA B 1 234 ? -8.07 -55.812 -17.906 1 85.62 234 ALA B O 1
ATOM 6874 N N . ALA B 1 235 ? -9.047 -57.562 -16.969 1 86.5 235 ALA B N 1
ATOM 6875 C CA . ALA B 1 235 ? -7.773 -58.188 -16.594 1 86.5 235 ALA B CA 1
ATOM 6876 C C . ALA B 1 235 ? -6.961 -58.531 -17.844 1 86.5 235 ALA B C 1
ATOM 6878 O O . ALA B 1 235 ? -5.742 -58.344 -17.859 1 86.5 235 ALA B O 1
ATOM 6879 N N . GLU B 1 236 ? -7.625 -59.031 -18.781 1 90.75 236 GLU B N 1
ATOM 6880 C CA . GLU B 1 236 ? -6.945 -59.406 -20 1 90.75 236 GLU B CA 1
ATOM 6881 C C . GLU B 1 236 ? -6.418 -58.188 -20.75 1 90.75 236 GLU B C 1
ATOM 6883 O O . GLU B 1 236 ? -5.305 -58.219 -21.281 1 90.75 236 GLU B O 1
ATOM 6888 N N . VAL B 1 237 ? -7.227 -57.25 -20.859 1 89.19 237 VAL B N 1
ATOM 6889 C CA . VAL B 1 237 ? -6.84 -56.031 -21.547 1 89.19 237 VAL B CA 1
ATOM 6890 C C . VAL B 1 237 ? -5.625 -55.406 -20.859 1 89.19 237 VAL B C 1
ATOM 6892 O O . VAL B 1 237 ? -4.695 -54.938 -21.516 1 89.19 237 VAL B O 1
ATOM 6895 N N . ARG B 1 238 ? -5.613 -55.406 -19.594 1 88.94 238 ARG B N 1
ATOM 6896 C CA . ARG B 1 238 ? -4.496 -54.875 -18.812 1 88.94 238 ARG B CA 1
ATOM 6897 C C . ARG B 1 238 ? -3.221 -55.656 -19.078 1 88.94 238 ARG B C 1
ATOM 6899 O O . ARG B 1 238 ? -2.152 -55.062 -19.281 1 88.94 238 ARG B O 1
ATOM 6906 N N . LEU B 1 239 ? -3.367 -56.906 -19.016 1 90.38 239 LEU B N 1
ATOM 6907 C CA . LEU B 1 239 ? -2.221 -57.781 -19.25 1 90.38 239 LEU B CA 1
ATOM 6908 C C . LEU B 1 239 ? -1.653 -57.562 -20.641 1 90.38 239 LEU B C 1
ATOM 6910 O O . LEU B 1 239 ? -0.434 -57.562 -20.828 1 90.38 239 LEU B O 1
ATOM 6914 N N . HIS B 1 240 ? -2.533 -57.469 -21.547 1 92.75 240 HIS B N 1
ATOM 6915 C CA . HIS B 1 240 ? -2.107 -57.281 -22.938 1 92.75 240 HIS B CA 1
ATOM 6916 C C . HIS B 1 240 ? -1.389 -55.938 -23.109 1 92.75 240 HIS B C 1
ATOM 6918 O O . HIS B 1 24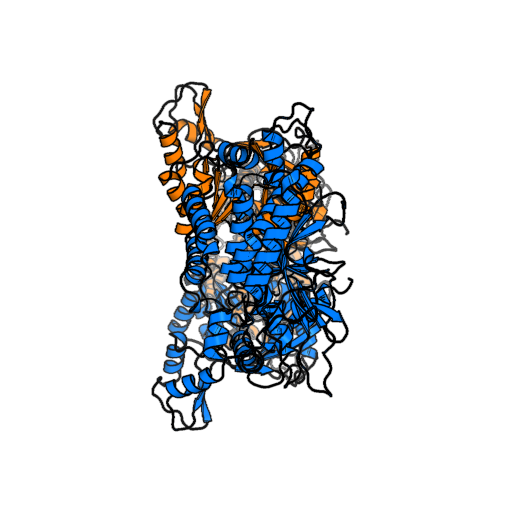0 ? -0.346 -55.875 -23.766 1 92.75 240 HIS B O 1
ATOM 6924 N N . SER B 1 241 ? -1.99 -54.906 -22.594 1 92.69 241 SER B N 1
ATOM 6925 C CA . SER B 1 241 ? -1.399 -53.594 -22.688 1 92.69 241 SER B CA 1
ATOM 6926 C C . SER B 1 241 ? -0.025 -53.531 -22.031 1 92.69 241 SER B C 1
ATOM 6928 O O . SER B 1 241 ? 0.906 -52.938 -22.562 1 92.69 241 SER B O 1
ATOM 6930 N N . LEU B 1 242 ? 0.128 -54.156 -20.906 1 91.75 242 LEU B N 1
ATOM 6931 C CA . LEU B 1 242 ? 1.399 -54.219 -20.188 1 91.75 242 LEU B CA 1
ATOM 6932 C C . LEU B 1 242 ? 2.445 -54.969 -21 1 91.75 242 LEU B C 1
ATOM 6934 O O . LEU B 1 242 ? 3.604 -54.562 -21.078 1 91.75 242 LEU B O 1
ATOM 6938 N N . ALA B 1 243 ? 2 -56.031 -21.578 1 91.56 243 ALA B N 1
ATOM 6939 C CA . ALA B 1 243 ? 2.906 -56.844 -22.391 1 91.56 243 ALA B CA 1
ATOM 6940 C C . ALA B 1 243 ? 3.385 -56.062 -23.625 1 91.56 243 ALA B C 1
ATOM 6942 O O . ALA B 1 243 ? 4.559 -56.125 -23.984 1 91.56 243 ALA B O 1
ATOM 6943 N N . GLU B 1 244 ? 2.482 -55.438 -24.203 1 91.81 244 GLU B N 1
ATOM 6944 C CA . GLU B 1 244 ? 2.842 -54.656 -25.359 1 91.81 244 GLU B CA 1
ATOM 6945 C C . GLU B 1 244 ? 3.789 -53.5 -24.984 1 91.81 244 GLU B C 1
ATOM 6947 O O . GLU B 1 244 ? 4.738 -53.219 -25.719 1 91.81 244 GLU B O 1
ATOM 6952 N N . ALA B 1 245 ? 3.494 -52.844 -23.938 1 91.88 245 ALA B N 1
ATOM 6953 C CA . ALA B 1 245 ? 4.363 -51.781 -23.469 1 91.88 245 ALA B CA 1
ATOM 6954 C C . ALA B 1 245 ? 5.766 -52.281 -23.156 1 91.88 245 ALA B C 1
ATOM 6956 O O . ALA B 1 245 ? 6.758 -51.625 -23.469 1 91.88 245 ALA B O 1
ATOM 6957 N N . GLN B 1 246 ? 5.828 -53.438 -22.547 1 89.31 246 GLN B N 1
ATOM 6958 C CA . GLN B 1 246 ? 7.113 -54.062 -22.25 1 89.31 246 GLN B CA 1
ATOM 6959 C C . GLN B 1 246 ? 7.887 -54.375 -23.531 1 89.31 246 GLN B C 1
ATOM 6961 O O . GLN B 1 246 ? 9.102 -54.156 -23.578 1 89.31 246 GLN B O 1
ATOM 6966 N N . LYS B 1 247 ? 7.176 -54.844 -24.484 1 88.06 247 LYS B N 1
ATOM 6967 C CA . LYS B 1 247 ? 7.789 -55.125 -25.781 1 88.06 247 LYS B CA 1
ATOM 6968 C C . LYS B 1 247 ? 8.344 -53.844 -26.422 1 88.06 247 LYS B C 1
ATOM 6970 O O . LYS B 1 247 ? 9.445 -53.875 -26.984 1 88.06 247 LYS B O 1
ATOM 6975 N N . ILE B 1 248 ? 7.602 -52.906 -26.344 1 88.81 248 ILE B N 1
ATOM 6976 C CA . ILE B 1 248 ? 8.016 -51.625 -26.922 1 88.81 248 ILE B CA 1
ATOM 6977 C C . ILE B 1 248 ? 9.234 -51.094 -26.172 1 88.81 248 ILE B C 1
ATOM 6979 O O . ILE B 1 248 ? 10.188 -50.594 -26.781 1 88.81 248 ILE B O 1
ATOM 6983 N N . ALA B 1 249 ? 9.25 -51.156 -24.859 1 86.88 249 ALA B N 1
ATOM 6984 C CA . ALA B 1 249 ? 10.359 -50.688 -24.031 1 86.88 249 ALA B CA 1
ATOM 6985 C C . ALA B 1 249 ? 11.641 -51.469 -24.344 1 86.88 249 ALA B C 1
ATOM 6987 O O . ALA B 1 249 ? 12.742 -50.906 -24.25 1 86.88 249 ALA B O 1
ATOM 6988 N N . ALA B 1 250 ? 11.461 -52.719 -24.75 1 83.75 250 ALA B N 1
ATOM 6989 C CA . ALA B 1 250 ? 12.609 -53.562 -25.016 1 83.75 250 ALA B CA 1
ATOM 6990 C C . ALA B 1 250 ? 13.047 -53.5 -26.469 1 83.75 250 ALA B C 1
ATOM 6992 O O . ALA B 1 250 ? 14.109 -54 -26.844 1 83.75 250 ALA B O 1
ATOM 6993 N N . GLY B 1 251 ? 12.219 -52.875 -27.266 1 82.69 251 GLY B N 1
ATOM 6994 C CA . GLY B 1 251 ? 12.477 -52.844 -28.703 1 82.69 251 GLY B CA 1
ATOM 6995 C C . GLY B 1 251 ? 13.43 -51.75 -29.125 1 82.69 251 GLY B C 1
ATOM 6996 O O . GLY B 1 251 ? 13.836 -50.938 -28.297 1 82.69 251 GLY B O 1
ATOM 6997 N N . ASP B 1 252 ? 13.742 -51.75 -30.391 1 79.69 252 ASP B N 1
ATOM 6998 C CA . ASP B 1 252 ? 14.578 -50.719 -31 1 79.69 252 ASP B CA 1
ATOM 6999 C C . ASP B 1 252 ? 13.844 -49.375 -31.078 1 79.69 252 ASP B C 1
ATOM 7001 O O . ASP B 1 252 ? 12.781 -49.281 -31.703 1 79.69 252 ASP B O 1
ATOM 7005 N N . PRO B 1 253 ? 14.414 -48.344 -30.453 1 80.12 253 PRO B N 1
ATOM 7006 C CA . PRO B 1 253 ? 13.711 -47.062 -30.406 1 80.12 253 PRO B CA 1
ATOM 7007 C C . PRO B 1 253 ? 13.57 -46.406 -31.781 1 80.12 253 PRO B C 1
ATOM 7009 O O . PRO B 1 253 ? 12.766 -45.5 -31.953 1 80.12 253 PRO B O 1
ATOM 7012 N N . THR B 1 254 ? 14.289 -46.844 -32.719 1 78.62 254 THR B N 1
ATOM 7013 C CA . THR B 1 254 ? 14.258 -46.25 -34.062 1 78.62 254 THR B CA 1
ATOM 7014 C C . THR B 1 254 ? 13.305 -47.031 -34.969 1 78.62 254 THR B C 1
ATOM 7016 O O . THR B 1 254 ? 13.062 -46.625 -36.094 1 78.62 254 THR B O 1
ATOM 7019 N N . ALA B 1 255 ? 12.812 -48.062 -34.438 1 81.69 255 ALA B N 1
ATOM 7020 C CA . ALA B 1 255 ? 11.891 -48.875 -35.219 1 81.69 255 ALA B CA 1
ATOM 7021 C C . ALA B 1 255 ? 10.469 -48.344 -35.125 1 81.69 255 ALA B C 1
ATOM 7023 O O . ALA B 1 255 ? 10.008 -48.031 -34 1 81.69 255 ALA B O 1
ATOM 7024 N N . PRO B 1 256 ? 9.828 -48.188 -36.219 1 84.75 256 PRO B N 1
ATOM 7025 C CA . PRO B 1 256 ? 8.422 -47.781 -36.156 1 84.75 256 PRO B CA 1
ATOM 7026 C C . PRO B 1 256 ? 7.531 -48.844 -35.531 1 84.75 256 PRO B C 1
ATOM 7028 O O . PRO B 1 256 ? 7.762 -50.062 -35.719 1 84.75 256 PRO B O 1
ATOM 7031 N N . VAL B 1 257 ? 6.633 -48.438 -34.75 1 90.75 257 VAL B N 1
ATOM 7032 C CA . VAL B 1 257 ? 5.656 -49.344 -34.156 1 90.75 257 VAL B CA 1
ATOM 7033 C C . VAL B 1 257 ? 4.281 -49.094 -34.781 1 90.75 257 VAL B C 1
ATOM 7035 O O . VAL B 1 257 ? 3.543 -48.219 -34.344 1 90.75 257 VAL B O 1
ATOM 7038 N N . ALA B 1 258 ? 3.867 -49.906 -35.625 1 90.5 258 ALA B N 1
ATOM 7039 C CA . ALA B 1 258 ? 2.672 -49.75 -36.438 1 90.5 258 ALA B CA 1
ATOM 7040 C C . ALA B 1 258 ? 1.413 -49.719 -35.594 1 90.5 258 ALA B C 1
ATOM 7042 O O . ALA B 1 258 ? 0.448 -49.031 -35.906 1 90.5 258 ALA B O 1
ATOM 7043 N N . SER B 1 259 ? 1.426 -50.438 -34.562 1 92.06 259 SER B N 1
ATOM 7044 C CA . SER B 1 259 ? 0.24 -50.594 -33.719 1 92.06 259 SER B CA 1
ATOM 7045 C C . SER B 1 259 ? -0.115 -49.281 -33 1 92.06 259 SER B C 1
ATOM 7047 O O . SER B 1 259 ? -1.221 -49.125 -32.469 1 92.06 259 SER B O 1
ATOM 7049 N N . LEU B 1 260 ? 0.712 -48.312 -33.031 1 95 260 LEU B N 1
ATOM 7050 C CA . LEU B 1 260 ? 0.495 -47.094 -32.25 1 95 260 LEU B CA 1
ATOM 7051 C C . LEU B 1 260 ? -0.165 -46 -33.125 1 95 260 LEU B C 1
ATOM 7053 O O . LEU B 1 260 ? -0.607 -44.969 -32.594 1 95 260 LEU B O 1
ATOM 7057 N N . THR B 1 261 ? -0.293 -46.188 -34.344 1 94.75 261 THR B N 1
ATOM 7058 C CA . THR B 1 261 ? -0.902 -45.219 -35.25 1 94.75 261 THR B CA 1
ATOM 7059 C C . THR B 1 261 ? -2.389 -45.062 -34.938 1 94.75 261 THR B C 1
ATOM 7061 O O . THR B 1 261 ? -2.902 -43.938 -34.906 1 94.75 261 THR B O 1
ATOM 7064 N N . ALA B 1 262 ? -3.023 -46.125 -34.719 1 94.19 262 ALA B N 1
ATOM 7065 C CA . ALA B 1 262 ? -4.465 -46.094 -34.5 1 94.19 262 ALA B CA 1
ATOM 7066 C C . ALA B 1 262 ? -4.801 -45.375 -33.188 1 94.19 262 ALA B C 1
ATOM 7068 O O . ALA B 1 262 ? -5.66 -44.469 -33.188 1 94.19 262 ALA B O 1
ATOM 7069 N N . PRO B 1 263 ? -4.125 -45.719 -32.125 1 94.69 263 PRO B N 1
ATOM 7070 C CA . PRO B 1 263 ? -4.422 -45 -30.891 1 94.69 263 PRO B CA 1
ATOM 7071 C C . PRO B 1 263 ? -4.184 -43.5 -31 1 94.69 263 PRO B C 1
ATOM 7073 O O . PRO B 1 263 ? -4.977 -42.688 -30.5 1 94.69 263 PRO B O 1
ATOM 7076 N N . ILE B 1 264 ? -3.107 -43.031 -31.609 1 95.94 264 ILE B N 1
ATOM 7077 C CA . ILE B 1 264 ? -2.803 -41.625 -31.703 1 95.94 264 ILE B CA 1
ATOM 7078 C C . ILE B 1 264 ? -3.805 -40.938 -32.625 1 95.94 264 ILE B C 1
ATOM 7080 O O . ILE B 1 264 ? -4.152 -39.75 -32.438 1 95.94 264 ILE B O 1
ATOM 7084 N N . ASP B 1 265 ? -4.258 -41.625 -33.625 1 95.81 265 ASP B N 1
ATOM 7085 C CA . ASP B 1 265 ? -5.277 -41.094 -34.531 1 95.81 265 ASP B CA 1
ATOM 7086 C C . ASP B 1 265 ? -6.613 -40.938 -33.812 1 95.81 265 ASP B C 1
ATOM 7088 O O . ASP B 1 265 ? -7.328 -39.938 -34.031 1 95.81 265 ASP B O 1
ATOM 7092 N N . ALA B 1 266 ? -6.906 -41.906 -33.031 1 95.62 266 ALA B N 1
ATOM 7093 C CA . ALA B 1 266 ? -8.141 -41.812 -32.25 1 95.62 266 ALA B CA 1
ATOM 7094 C C . ALA B 1 266 ? -8.117 -40.594 -31.328 1 95.62 266 ALA B C 1
ATOM 7096 O O . ALA B 1 266 ? -9.133 -39.906 -31.172 1 95.62 266 ALA B O 1
ATOM 7097 N N . MET B 1 267 ? -7.004 -40.344 -30.734 1 95.69 267 MET B N 1
ATOM 7098 C CA . MET B 1 267 ? -6.867 -39.188 -29.875 1 95.69 267 MET B CA 1
ATOM 7099 C C . MET B 1 267 ? -6.969 -37.906 -30.688 1 95.69 267 MET B C 1
ATOM 7101 O O . MET B 1 267 ? -7.562 -36.906 -30.234 1 95.69 267 MET B O 1
ATOM 7105 N N . ALA B 1 268 ? -6.375 -37.875 -31.859 1 95.88 268 ALA B N 1
ATOM 7106 C CA . ALA B 1 268 ? -6.445 -36.719 -32.75 1 95.88 268 ALA B CA 1
ATOM 7107 C C . ALA B 1 268 ? -7.895 -36.375 -33.062 1 95.88 268 ALA B C 1
ATOM 7109 O O . ALA B 1 268 ? -8.273 -35.219 -33.062 1 95.88 268 ALA B O 1
ATOM 7110 N N . VAL B 1 269 ? -8.648 -37.375 -33.375 1 95.25 269 VAL B N 1
ATOM 7111 C CA . VAL B 1 269 ? -10.055 -37.188 -33.719 1 95.25 269 VAL B CA 1
ATOM 7112 C C . VAL B 1 269 ? -10.797 -36.594 -32.5 1 95.25 269 VAL B C 1
ATOM 7114 O O . VAL B 1 269 ? -11.586 -35.656 -32.656 1 95.25 269 VAL B O 1
ATOM 7117 N N . TRP B 1 270 ? -10.508 -37.156 -31.406 1 94.44 270 TRP B N 1
ATOM 7118 C CA . TRP B 1 270 ? -11.148 -36.656 -30.188 1 94.44 270 TRP B CA 1
ATOM 7119 C C . TRP B 1 270 ? -10.773 -35.219 -29.891 1 94.44 270 TRP B C 1
ATOM 7121 O O . TRP B 1 270 ? -11.633 -34.406 -29.562 1 94.44 270 TRP B O 1
ATOM 7131 N N . LEU B 1 271 ? -9.523 -34.906 -29.969 1 94.12 271 LEU B N 1
ATOM 7132 C CA . LEU B 1 271 ? -9.031 -33.531 -29.688 1 94.12 271 LEU B CA 1
ATOM 7133 C C . LEU B 1 271 ? -9.656 -32.531 -30.656 1 94.12 271 LEU B C 1
ATOM 7135 O O . LEU B 1 271 ? -9.953 -31.406 -30.266 1 94.12 271 LEU B O 1
ATOM 7139 N N . ASN B 1 272 ? -9.836 -32.938 -31.812 1 91.38 272 ASN B N 1
ATOM 7140 C CA . ASN B 1 272 ? -10.469 -32.062 -32.812 1 91.38 272 ASN B CA 1
ATOM 7141 C C . ASN B 1 272 ? -11.938 -31.797 -32.438 1 91.38 272 ASN B C 1
ATOM 7143 O O . ASN B 1 272 ? -12.461 -30.719 -32.719 1 91.38 272 ASN B O 1
ATOM 7147 N N . GLN B 1 273 ? -12.57 -32.75 -31.891 1 89.06 273 GLN B N 1
ATOM 7148 C CA . GLN B 1 273 ? -13.977 -32.656 -31.516 1 89.06 273 GLN B CA 1
ATOM 7149 C C . GLN B 1 273 ? -14.156 -31.703 -30.328 1 89.06 273 GLN B C 1
ATOM 7151 O O . GLN B 1 273 ? -15.086 -30.906 -30.297 1 89.06 273 GLN B O 1
ATOM 7156 N N . VAL B 1 274 ? -13.297 -31.859 -29.391 1 87.31 274 VAL B N 1
ATOM 7157 C CA . VAL B 1 274 ? -13.5 -31.109 -28.156 1 87.31 274 VAL B CA 1
ATOM 7158 C C . VAL B 1 274 ? -12.836 -29.734 -28.281 1 87.31 274 VAL B C 1
ATOM 7160 O O . VAL B 1 274 ? -13.141 -28.828 -27.5 1 87.31 274 VAL B O 1
ATOM 7163 N N . GLY B 1 275 ? -12 -29.547 -29.234 1 81.56 275 GLY B N 1
ATOM 7164 C CA . GLY B 1 275 ? -11.297 -28.266 -29.375 1 81.56 275 GLY B CA 1
ATOM 7165 C C . GLY B 1 275 ? -9.984 -28.219 -28.625 1 81.56 275 GLY B C 1
ATOM 7166 O O . GLY B 1 275 ? -9.82 -28.906 -27.609 1 81.56 275 GLY B O 1
ATOM 7167 N N . LEU B 1 276 ? -9.008 -27.438 -29.172 1 80.69 276 LEU B N 1
ATOM 7168 C CA . LEU B 1 276 ? -7.668 -27.359 -28.594 1 80.69 276 LEU B CA 1
ATOM 7169 C C . LEU B 1 276 ? -7.172 -25.906 -28.547 1 80.69 276 LEU B C 1
ATOM 7171 O O . LEU B 1 276 ? -7.422 -25.141 -29.469 1 80.69 276 LEU B O 1
ATOM 7175 N N . THR B 1 277 ? -6.586 -25.594 -27.391 1 79.5 277 THR B N 1
ATOM 7176 C CA . THR B 1 277 ? -5.789 -24.375 -27.359 1 79.5 277 THR B CA 1
ATOM 7177 C C . THR B 1 277 ? -4.512 -24.531 -28.172 1 79.5 277 THR B C 1
ATOM 7179 O O . THR B 1 277 ? -4.105 -25.656 -28.484 1 79.5 277 THR B O 1
ATOM 7182 N N . PRO B 1 278 ? -3.898 -23.484 -28.516 1 81.56 278 PRO B N 1
ATOM 7183 C CA . PRO B 1 278 ? -2.645 -23.578 -29.266 1 81.56 278 PRO B CA 1
ATOM 7184 C C . PRO B 1 278 ? -1.574 -24.375 -28.531 1 81.56 278 PRO B C 1
ATOM 7186 O O . PRO B 1 278 ? -0.832 -25.156 -29.141 1 81.56 278 PRO B O 1
ATOM 7189 N N . GLN B 1 279 ? -1.514 -24.234 -27.281 1 84.62 279 GLN B N 1
ATOM 7190 C CA . GLN B 1 279 ? -0.524 -24.953 -26.484 1 84.62 279 GLN B CA 1
ATOM 7191 C C . GLN B 1 279 ? -0.775 -26.453 -26.5 1 84.62 279 GLN B C 1
ATOM 7193 O O . GLN B 1 279 ? 0.164 -27.234 -26.625 1 84.62 279 GLN B O 1
ATOM 7198 N N . ARG B 1 280 ? -1.968 -26.828 -26.453 1 89.38 280 ARG B N 1
ATOM 7199 C CA . ARG B 1 280 ? -2.326 -28.25 -26.484 1 89.38 280 ARG B CA 1
ATOM 7200 C C . ARG B 1 280 ? -2.104 -28.844 -27.875 1 89.38 280 ARG B C 1
ATOM 7202 O O . ARG B 1 280 ? -1.709 -30 -28 1 89.38 280 ARG B O 1
ATOM 7209 N N . LYS B 1 281 ? -2.357 -27.984 -28.812 1 91.25 281 LYS B N 1
ATOM 7210 C CA . LYS B 1 281 ? -2.119 -28.422 -30.188 1 91.25 281 LYS B CA 1
ATOM 7211 C C . LYS B 1 281 ? -0.641 -28.719 -30.422 1 91.25 281 LYS B C 1
ATOM 7213 O O . LYS B 1 281 ? -0.291 -29.734 -31.016 1 91.25 281 LYS B O 1
ATOM 7218 N N . GLN B 1 282 ? 0.097 -27.859 -29.906 1 91.69 282 GLN B N 1
ATOM 7219 C CA . GLN B 1 282 ? 1.536 -28.047 -30.047 1 91.69 282 GLN B CA 1
ATOM 7220 C C . GLN B 1 282 ? 1.994 -29.312 -29.328 1 91.69 282 GLN B C 1
ATOM 7222 O O . GLN B 1 282 ? 2.834 -30.062 -29.844 1 91.69 282 GLN B O 1
ATOM 7227 N N . ALA B 1 283 ? 1.515 -29.531 -28.156 1 94.12 283 ALA B N 1
ATOM 7228 C CA . ALA B 1 283 ? 1.857 -30.734 -27.391 1 94.12 283 ALA B CA 1
ATOM 7229 C C . ALA B 1 283 ? 1.473 -32 -28.156 1 94.12 283 ALA B C 1
ATOM 7231 O O . ALA B 1 283 ? 2.268 -32.938 -28.266 1 94.12 283 ALA B O 1
ATOM 7232 N N . PHE B 1 284 ? 0.313 -32 -28.703 1 95.88 284 PHE B N 1
ATOM 7233 C CA . PHE B 1 284 ? -0.165 -33.188 -29.422 1 95.88 284 PHE B CA 1
ATOM 7234 C C . PHE B 1 284 ? 0.644 -33.406 -30.688 1 95.88 284 PHE B C 1
ATOM 7236 O O . PHE B 1 284 ? 0.985 -34.562 -31.016 1 95.88 284 PHE B O 1
ATOM 7243 N N . GLU B 1 285 ? 0.897 -32.312 -31.375 1 96.19 285 GLU B N 1
ATOM 7244 C CA . GLU B 1 285 ? 1.647 -32.438 -32.625 1 96.19 285 GLU B CA 1
ATOM 7245 C C . GLU B 1 285 ? 3.041 -33 -32.375 1 96.19 285 GLU B C 1
ATOM 7247 O O . GLU B 1 285 ? 3.547 -33.781 -33.188 1 96.19 285 GLU B O 1
ATOM 7252 N N . LEU B 1 286 ? 3.592 -32.656 -31.359 1 96.44 286 LEU B N 1
ATOM 7253 C CA . LEU B 1 286 ? 4.887 -33.219 -31 1 96.44 286 LEU B CA 1
ATOM 7254 C C . LEU B 1 286 ? 4.785 -34.719 -30.766 1 96.44 286 LEU B C 1
ATOM 7256 O O . LEU B 1 286 ? 5.637 -35.469 -31.219 1 96.44 286 LEU B O 1
ATOM 7260 N N . MET B 1 287 ? 3.77 -35.156 -30.047 1 96.5 287 MET B N 1
ATOM 7261 C CA . MET B 1 287 ? 3.576 -36.594 -29.781 1 96.5 287 MET B CA 1
ATOM 7262 C C . MET B 1 287 ? 3.275 -37.344 -31.062 1 96.5 287 MET B C 1
ATOM 7264 O O . MET B 1 287 ? 3.773 -38.469 -31.25 1 96.5 287 MET B O 1
ATOM 7268 N N . GLN B 1 288 ? 2.488 -36.719 -31.844 1 95.88 288 GLN B N 1
ATOM 7269 C CA . GLN B 1 288 ? 2.164 -37.344 -33.125 1 95.88 288 GLN B CA 1
ATOM 7270 C C . GLN B 1 288 ? 3.412 -37.5 -33.969 1 95.88 288 GLN B C 1
ATOM 7272 O O . GLN B 1 288 ? 3.588 -38.531 -34.625 1 95.88 288 GLN B O 1
ATOM 7277 N N . SER B 1 289 ? 4.238 -36.562 -34.031 1 95.44 289 SER B N 1
ATOM 7278 C CA . SER B 1 289 ? 5.488 -36.656 -34.781 1 95.44 289 SER B CA 1
ATOM 7279 C C . SER B 1 289 ? 6.363 -37.781 -34.281 1 95.44 289 SER B C 1
ATOM 7281 O O . SER B 1 289 ? 7 -38.469 -35.094 1 95.44 289 SER B O 1
ATOM 7283 N N . ARG B 1 290 ? 6.395 -38.031 -33 1 93.94 290 ARG B N 1
ATOM 7284 C CA . ARG B 1 290 ? 7.195 -39.094 -32.438 1 93.94 290 ARG B CA 1
ATOM 7285 C C . ARG B 1 290 ? 6.699 -40.469 -32.906 1 93.94 290 ARG B C 1
ATOM 7287 O O . ARG B 1 290 ? 7.496 -41.375 -33.125 1 93.94 290 ARG B O 1
ATOM 7294 N N . VAL B 1 291 ? 5.41 -40.594 -33.031 1 94.19 291 VAL B N 1
ATOM 7295 C CA . VAL B 1 291 ? 4.836 -41.844 -33.469 1 94.19 291 VAL B CA 1
ATOM 7296 C C . VAL B 1 291 ? 5.113 -42.062 -34.969 1 94.19 291 VAL B C 1
ATOM 7298 O O . VAL B 1 291 ? 5.418 -43.156 -35.406 1 94.19 291 VAL B O 1
ATOM 7301 N N . LEU B 1 292 ? 5.098 -41 -35.75 1 94 292 LEU B N 1
ATOM 7302 C CA . LEU B 1 292 ? 5.234 -41.094 -37.188 1 94 292 LEU B CA 1
ATOM 7303 C C . LEU B 1 292 ? 6.703 -41.156 -37.594 1 94 292 LEU B C 1
ATOM 7305 O O . LEU B 1 292 ? 7.043 -41.781 -38.594 1 94 292 LEU B O 1
ATOM 7309 N N . LYS B 1 293 ? 7.539 -40.469 -36.781 1 94.31 293 LYS B N 1
ATOM 7310 C CA . LYS B 1 293 ? 8.977 -40.438 -37.031 1 94.31 293 LYS B CA 1
ATOM 7311 C C . LYS B 1 293 ? 9.766 -40.906 -35.812 1 94.31 293 LYS B C 1
ATOM 7313 O O . LYS B 1 293 ? 10.258 -40.094 -35.031 1 94.31 293 LYS B O 1
ATOM 7318 N N . PRO B 1 294 ? 10.062 -42.188 -35.812 1 89.56 294 PRO B N 1
ATOM 7319 C CA . PRO B 1 294 ? 10.703 -42.75 -34.625 1 89.56 294 PRO B CA 1
ATOM 7320 C C . PRO B 1 294 ? 12 -42.062 -34.25 1 89.56 294 PRO B C 1
ATOM 7322 O O . PRO B 1 294 ? 12.375 -42 -33.062 1 89.56 294 PRO B O 1
ATOM 7325 N N . GLU B 1 295 ? 12.672 -41.438 -35.156 1 89.19 295 GLU B N 1
ATOM 7326 C CA . GLU B 1 295 ? 13.938 -40.75 -34.875 1 89.19 295 GLU B CA 1
ATOM 7327 C C . GLU B 1 295 ? 13.727 -39.531 -34.031 1 89.19 295 GLU B C 1
ATOM 7329 O O . GLU B 1 295 ? 14.68 -38.969 -33.469 1 89.19 295 GLU B O 1
ATOM 7334 N N . THR B 1 296 ? 12.477 -39.125 -33.906 1 92.69 296 THR B N 1
ATOM 7335 C CA . THR B 1 296 ? 12.195 -37.906 -33.156 1 92.69 296 THR B CA 1
ATOM 7336 C C . THR B 1 296 ? 11.781 -38.25 -31.734 1 92.69 296 THR B C 1
ATOM 7338 O O . THR B 1 296 ? 11.57 -37.344 -30.922 1 92.69 296 THR B O 1
ATOM 7341 N N . THR B 1 297 ? 11.625 -39.594 -31.453 1 92.12 297 THR B N 1
ATOM 7342 C CA . THR B 1 297 ? 11.367 -39.969 -30.062 1 92.12 297 THR B CA 1
ATOM 7343 C C . THR B 1 297 ? 12.562 -39.656 -29.172 1 92.12 297 THR B C 1
ATOM 7345 O O . THR B 1 297 ? 13.664 -39.438 -29.672 1 92.12 297 THR B O 1
ATOM 7348 N N . ILE B 1 298 ? 12.383 -39.562 -27.891 1 92.69 298 ILE B N 1
ATOM 7349 C CA . ILE B 1 298 ? 13.469 -39.25 -26.953 1 92.69 298 ILE B CA 1
ATOM 7350 C C . ILE B 1 298 ? 14.555 -40.312 -27.047 1 92.69 298 ILE B C 1
ATOM 7352 O O . ILE B 1 298 ? 15.734 -40 -27.219 1 92.69 298 ILE B O 1
ATOM 7356 N N . ALA B 1 299 ? 14.141 -41.625 -26.984 1 89.44 299 ALA B N 1
ATOM 7357 C CA . ALA B 1 299 ? 15.078 -42.719 -27.062 1 89.44 299 ALA B CA 1
ATOM 7358 C C . ALA B 1 299 ? 15.781 -42.75 -28.422 1 89.44 299 ALA B C 1
ATOM 7360 O O . ALA B 1 299 ? 16.969 -43.062 -28.5 1 89.44 299 ALA B O 1
ATOM 7361 N N . GLY B 1 300 ? 14.992 -42.5 -29.453 1 88.69 300 GLY B N 1
ATOM 7362 C CA . GLY B 1 300 ? 15.578 -42.438 -30.781 1 88.69 300 GLY B CA 1
ATOM 7363 C C . GLY B 1 300 ? 16.641 -41.375 -30.922 1 88.69 300 GLY B C 1
ATOM 7364 O O . GLY B 1 300 ? 17.672 -41.594 -31.547 1 88.69 300 GLY B O 1
ATOM 7365 N N . GLN B 1 301 ? 16.406 -40.25 -30.359 1 91.81 301 GLN B N 1
ATOM 7366 C CA . GLN B 1 301 ? 17.359 -39.156 -30.406 1 91.81 301 GLN B CA 1
ATOM 7367 C C . GLN B 1 301 ? 18.609 -39.469 -29.609 1 91.81 301 GLN B C 1
ATOM 7369 O O . GLN B 1 301 ? 19.734 -39.156 -30.031 1 91.81 301 GLN B O 1
ATOM 7374 N N . VAL B 1 302 ? 18.453 -40.031 -28.422 1 90.94 302 VAL B N 1
ATOM 7375 C CA . VAL B 1 302 ? 19.594 -40.406 -27.594 1 90.94 302 VAL B CA 1
ATOM 7376 C C . VAL B 1 302 ? 20.438 -41.438 -28.328 1 90.94 302 VAL B C 1
ATOM 7378 O O . VAL B 1 302 ? 21.672 -41.344 -28.344 1 90.94 302 VAL B O 1
ATOM 7381 N N . ALA B 1 303 ? 19.766 -42.406 -28.906 1 87.44 303 ALA B N 1
ATOM 7382 C CA . ALA B 1 303 ? 20.469 -43.438 -29.656 1 87.44 303 ALA B CA 1
ATOM 7383 C C . ALA B 1 303 ? 21.25 -42.875 -30.828 1 87.44 303 ALA B C 1
ATOM 7385 O O . ALA B 1 303 ? 22.391 -43.25 -31.078 1 87.44 303 ALA B O 1
ATOM 7386 N N . ALA B 1 304 ? 20.625 -42 -31.516 1 87.38 304 ALA B N 1
ATOM 7387 C CA . ALA B 1 304 ? 21.25 -41.406 -32.688 1 87.38 304 ALA B CA 1
ATOM 7388 C C . ALA B 1 304 ? 22.438 -40.531 -32.312 1 87.38 304 ALA B C 1
ATOM 7390 O O . ALA B 1 304 ? 23.469 -40.531 -33 1 87.38 304 ALA B O 1
ATOM 7391 N N . ALA B 1 305 ? 22.328 -3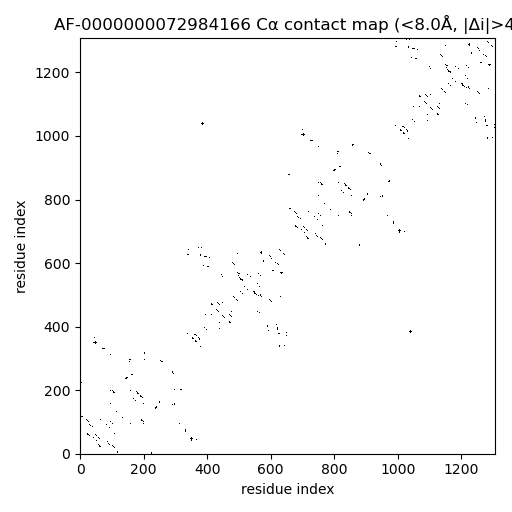9.875 -31.234 1 90.19 305 ALA B N 1
ATOM 7392 C CA . ALA B 1 305 ? 23.344 -38.875 -30.859 1 90.19 305 ALA B CA 1
ATOM 7393 C C . ALA B 1 305 ? 24.469 -39.5 -30.062 1 90.19 305 ALA B C 1
ATOM 7395 O O . ALA B 1 305 ? 25.625 -39.094 -30.172 1 90.19 305 ALA B O 1
ATOM 7396 N N . TYR B 1 306 ? 24.188 -40.531 -29.172 1 88.94 306 TYR B N 1
ATOM 7397 C CA . TYR B 1 306 ? 25.188 -41 -28.203 1 88.94 306 TYR B CA 1
ATOM 7398 C C . TYR B 1 306 ? 25.359 -42.5 -28.281 1 88.94 306 TYR B C 1
ATOM 7400 O O . TYR B 1 306 ? 26.281 -43.062 -27.672 1 88.94 306 TYR B O 1
ATOM 7408 N N . HIS B 1 307 ? 24.562 -43.188 -28.938 1 81.69 307 HIS B N 1
ATOM 7409 C CA . HIS B 1 307 ? 24.594 -44.656 -29.156 1 81.69 307 HIS B CA 1
ATOM 7410 C C . HIS B 1 307 ? 24.141 -45.406 -27.906 1 81.69 307 HIS B C 1
ATOM 7412 O O . HIS B 1 307 ? 23.531 -46.469 -28 1 81.69 307 HIS B O 1
ATOM 7418 N N . ASP B 1 308 ? 24.672 -44.906 -26.688 1 80.69 308 ASP B N 1
ATOM 7419 C CA . ASP B 1 308 ? 24.203 -45.531 -25.469 1 80.69 308 ASP B CA 1
ATOM 7420 C C . ASP B 1 308 ? 24.062 -44.531 -24.328 1 80.69 308 ASP B C 1
ATOM 7422 O O . ASP B 1 308 ? 24.531 -43.406 -24.438 1 80.69 308 ASP B O 1
ATOM 7426 N N . ILE B 1 309 ? 23.422 -45.031 -23.234 1 85.5 309 ILE B N 1
ATOM 7427 C CA . ILE B 1 309 ? 23.094 -44.188 -22.094 1 85.5 309 ILE B CA 1
ATOM 7428 C C . ILE B 1 309 ? 24.359 -43.719 -21.406 1 85.5 309 ILE B C 1
ATOM 7430 O O . ILE B 1 309 ? 24.453 -42.594 -20.906 1 85.5 309 ILE B O 1
ATOM 7434 N N . SER B 1 310 ? 25.328 -44.594 -21.281 1 84.19 310 SER B N 1
ATOM 7435 C CA . SER B 1 310 ? 26.578 -44.281 -20.578 1 84.19 310 SER B CA 1
ATOM 7436 C C . SER B 1 310 ? 27.312 -43.125 -21.234 1 84.19 310 SER B C 1
ATOM 7438 O O . SER B 1 310 ? 27.859 -42.25 -20.531 1 84.19 310 SER B O 1
ATOM 7440 N N . ALA B 1 311 ? 27.219 -43.062 -22.531 1 88.81 311 ALA B N 1
ATOM 7441 C CA . ALA B 1 311 ? 27.875 -42 -23.266 1 88.81 311 ALA B CA 1
ATOM 7442 C C . ALA B 1 311 ? 27.062 -40.688 -23.188 1 88.81 311 ALA B C 1
ATOM 7444 O O . ALA B 1 311 ? 27.625 -39.594 -23.281 1 88.81 311 ALA B O 1
ATOM 7445 N N . ALA B 1 312 ? 25.812 -40.875 -23.016 1 91.94 312 ALA B N 1
ATOM 7446 C CA . ALA B 1 312 ? 24.906 -39.719 -23.062 1 91.94 312 ALA B CA 1
ATOM 7447 C C . ALA B 1 312 ? 24.828 -39.031 -21.703 1 91.94 312 ALA B C 1
ATOM 7449 O O . ALA B 1 312 ? 24.562 -37.844 -21.609 1 91.94 312 ALA B O 1
ATOM 7450 N N . GLN B 1 313 ? 25.109 -39.75 -20.672 1 91.44 313 GLN B N 1
ATOM 7451 C CA . GLN B 1 313 ? 24.844 -39.312 -19.312 1 91.44 313 GLN B CA 1
ATOM 7452 C C . GLN B 1 313 ? 25.609 -38.031 -18.984 1 91.44 313 GLN B C 1
ATOM 7454 O O . GLN B 1 313 ? 25.016 -37.031 -18.547 1 91.44 313 GLN B O 1
ATOM 7459 N N . THR B 1 314 ? 26.859 -38 -19.141 1 92.94 314 THR B N 1
ATOM 7460 C CA . THR B 1 314 ? 27.703 -36.875 -18.719 1 92.94 314 THR B CA 1
ATOM 7461 C C . THR B 1 314 ? 27.438 -35.625 -19.578 1 92.94 314 THR B C 1
ATOM 7463 O O . THR B 1 314 ? 27.203 -34.562 -19.031 1 92.94 314 THR B O 1
ATOM 7466 N N . PRO B 1 315 ? 27.406 -35.812 -20.906 1 95.19 315 PRO B N 1
ATOM 7467 C CA . PRO B 1 315 ? 27.141 -34.594 -21.719 1 95.19 315 PRO B CA 1
ATOM 7468 C C . PRO B 1 315 ? 25.766 -34 -21.438 1 95.19 315 PRO B C 1
ATOM 7470 O O . PRO B 1 315 ? 25.641 -32.781 -21.359 1 95.19 315 PRO B O 1
ATOM 7473 N N . LEU B 1 316 ? 24.812 -34.781 -21.312 1 95.25 316 LEU B N 1
ATOM 7474 C CA . LEU B 1 316 ? 23.453 -34.281 -21.109 1 95.25 316 LEU B CA 1
ATOM 7475 C C . LEU B 1 316 ? 23.297 -33.719 -19.719 1 95.25 316 LEU B C 1
ATOM 7477 O O . LEU B 1 316 ? 22.562 -32.719 -19.516 1 95.25 316 LEU B O 1
ATOM 7481 N N . ALA B 1 317 ? 23.938 -34.312 -18.766 1 95.19 317 ALA B N 1
ATOM 7482 C CA . ALA B 1 317 ? 23.938 -33.75 -17.406 1 95.19 317 ALA B CA 1
ATOM 7483 C C . ALA B 1 317 ? 24.609 -32.375 -17.391 1 95.19 317 ALA B C 1
ATOM 7485 O O . ALA B 1 317 ? 24.141 -31.469 -16.688 1 95.19 317 ALA B O 1
ATOM 7486 N N . THR B 1 318 ? 25.703 -32.25 -18.094 1 94.88 318 THR B N 1
ATOM 7487 C CA . THR B 1 318 ? 26.406 -30.984 -18.188 1 94.88 318 THR B CA 1
ATOM 7488 C C . THR B 1 318 ? 25.516 -29.922 -18.844 1 94.88 318 THR B C 1
ATOM 7490 O O . THR B 1 318 ? 25.5 -28.766 -18.422 1 94.88 318 THR B O 1
ATOM 7493 N N . GLN B 1 319 ? 24.844 -30.359 -19.828 1 95.5 319 GLN B N 1
ATOM 7494 C CA . GLN B 1 319 ? 23.938 -29.438 -20.5 1 95.5 319 GLN B CA 1
ATOM 7495 C C . GLN B 1 319 ? 22.812 -29 -19.578 1 95.5 319 GLN B C 1
ATOM 7497 O O . GLN B 1 319 ? 22.422 -27.844 -19.562 1 95.5 319 GLN B O 1
ATOM 7502 N N . ALA B 1 320 ? 22.234 -29.938 -18.875 1 95.88 320 ALA B N 1
ATOM 7503 C CA . ALA B 1 320 ? 21.172 -29.625 -17.922 1 95.88 320 ALA B CA 1
ATOM 7504 C C . ALA B 1 320 ? 21.672 -28.641 -16.859 1 95.88 320 ALA B C 1
ATOM 7506 O O . ALA B 1 320 ? 20.953 -27.703 -16.5 1 95.88 320 ALA B O 1
ATOM 7507 N N . HIS B 1 321 ? 22.859 -28.875 -16.359 1 95.38 321 HIS B N 1
ATOM 7508 C CA . HIS B 1 321 ? 23.453 -27.969 -15.391 1 95.38 321 HIS B CA 1
ATOM 7509 C C . HIS B 1 321 ? 23.625 -26.562 -15.961 1 95.38 321 HIS B C 1
ATOM 7511 O O . HIS B 1 321 ? 23.297 -25.578 -15.297 1 95.38 321 HIS B O 1
ATOM 7517 N N . ALA B 1 322 ? 24.109 -26.469 -17.125 1 94.69 322 ALA B N 1
ATOM 7518 C CA . ALA B 1 322 ? 24.312 -25.188 -17.781 1 94.69 322 ALA B CA 1
ATOM 7519 C C . ALA B 1 322 ? 22.984 -24.438 -17.953 1 94.69 322 ALA B C 1
ATOM 7521 O O . ALA B 1 322 ? 22.938 -23.219 -17.797 1 94.69 322 ALA B O 1
ATOM 7522 N N . ASP B 1 323 ? 22.031 -25.188 -18.281 1 94.75 323 ASP B N 1
ATOM 7523 C CA . ASP B 1 323 ? 20.703 -24.609 -18.484 1 94.75 323 ASP B CA 1
ATOM 7524 C C . ASP B 1 323 ? 20.156 -24.016 -17.188 1 94.75 323 ASP B C 1
ATOM 7526 O O . ASP B 1 323 ? 19.5 -22.969 -17.203 1 94.75 323 ASP B O 1
ATOM 7530 N N . LEU B 1 324 ? 20.406 -24.625 -16.109 1 95 324 LEU B N 1
ATOM 7531 C CA . LEU B 1 324 ? 19.844 -24.25 -14.828 1 95 324 LEU B CA 1
ATOM 7532 C C . LEU B 1 324 ? 20.75 -23.234 -14.125 1 95 324 LEU B C 1
ATOM 7534 O O . LEU B 1 324 ? 20.375 -22.672 -13.094 1 95 324 LEU B O 1
ATOM 7538 N N . SER B 1 325 ? 21.953 -22.953 -14.641 1 87.88 325 SER B N 1
ATOM 7539 C CA . SER B 1 325 ? 22.922 -22.062 -13.984 1 87.88 325 SER B CA 1
ATOM 7540 C C . SER B 1 325 ? 23.188 -20.828 -14.828 1 87.88 325 SER B C 1
ATOM 7542 O O . SER B 1 325 ? 23.797 -19.875 -14.359 1 87.88 325 SER B O 1
ATOM 7544 N N . MET B 1 326 ? 22.812 -20.734 -15.961 1 68.25 326 MET B N 1
ATOM 7545 C CA . MET B 1 326 ? 23.172 -19.688 -16.906 1 68.25 326 MET B CA 1
ATOM 7546 C C . MET B 1 326 ? 22.516 -18.359 -16.531 1 68.25 326 MET B C 1
ATOM 7548 O O . MET B 1 326 ? 23.062 -17.297 -16.797 1 68.25 326 MET B O 1
ATOM 7552 N N . GLU B 1 327 ? 21.562 -18.469 -15.875 1 65.94 327 GLU B N 1
ATOM 7553 C CA . GLU B 1 327 ? 20.812 -17.234 -15.656 1 65.94 327 GLU B CA 1
ATOM 7554 C C . GLU B 1 327 ? 21.094 -16.656 -14.273 1 65.94 327 GLU B C 1
ATOM 7556 O O . GLU B 1 327 ? 21.375 -17.406 -13.328 1 65.94 327 GLU B O 1
ATOM 7561 N N . GLU B 1 328 ? 21.328 -15.367 -14.375 1 75.31 328 GLU B N 1
ATOM 7562 C CA . GLU B 1 328 ? 21.438 -14.664 -13.102 1 75.31 328 GLU B CA 1
ATOM 7563 C C . GLU B 1 328 ? 20.156 -14.789 -12.289 1 75.31 328 GLU B C 1
ATOM 7565 O O . GLU B 1 328 ? 20.172 -14.688 -11.055 1 75.31 328 GLU B O 1
ATOM 7570 N N . ASP B 1 329 ? 19.234 -15.211 -12.961 1 88.25 329 ASP B N 1
ATOM 7571 C CA . ASP B 1 329 ? 17.922 -15.289 -12.344 1 88.25 329 ASP B CA 1
ATOM 7572 C C . ASP B 1 329 ? 17.609 -16.703 -11.867 1 88.25 329 ASP B C 1
ATOM 7574 O O . ASP B 1 329 ? 18.312 -17.656 -12.242 1 88.25 329 ASP B O 1
ATOM 7578 N N . LEU B 1 330 ? 16.703 -16.859 -10.992 1 94.25 330 LEU B N 1
ATOM 7579 C CA . LEU B 1 330 ? 16.219 -18.156 -10.57 1 94.25 330 LEU B CA 1
ATOM 7580 C C . LEU B 1 330 ? 15.445 -18.844 -11.695 1 94.25 330 LEU B C 1
ATOM 7582 O O . LEU B 1 330 ? 14.391 -18.375 -12.109 1 94.25 330 LEU B O 1
ATOM 7586 N N . PRO B 1 331 ? 15.992 -19.969 -12.148 1 96 331 PRO B N 1
ATOM 7587 C CA . PRO B 1 331 ? 15.305 -20.641 -13.258 1 96 331 PRO B CA 1
ATOM 7588 C C . PRO B 1 331 ? 13.852 -20.969 -12.93 1 96 331 PRO B C 1
ATOM 7590 O O . PRO B 1 331 ? 13.547 -21.438 -11.836 1 96 331 PRO B O 1
ATOM 7593 N N . GLY B 1 332 ? 13 -20.656 -13.922 1 94.81 332 GLY B N 1
ATOM 7594 C CA . GLY B 1 332 ? 11.57 -20.875 -13.742 1 94.81 332 GLY B CA 1
ATOM 7595 C C . GLY B 1 332 ? 10.844 -19.656 -13.211 1 94.81 332 GLY B C 1
ATOM 7596 O O . GLY B 1 332 ? 9.633 -19.516 -13.414 1 94.81 332 GLY B O 1
ATOM 7597 N N . PHE B 1 333 ? 11.602 -18.797 -12.547 1 96.25 333 PHE B N 1
ATOM 7598 C CA . PHE B 1 333 ? 10.953 -17.641 -11.93 1 96.25 333 PHE B CA 1
ATOM 7599 C C . PHE B 1 333 ? 11.734 -16.375 -12.211 1 96.25 333 PHE B C 1
ATOM 7601 O O . PHE B 1 333 ? 11.852 -15.5 -11.344 1 96.25 333 PHE B O 1
ATOM 7608 N N . SER B 1 334 ? 12.258 -16.266 -13.438 1 92.62 334 SER B N 1
ATOM 7609 C CA . SER B 1 334 ? 13.086 -15.125 -13.836 1 92.62 334 SER B CA 1
ATOM 7610 C C . SER B 1 334 ? 12.25 -13.859 -13.977 1 92.62 334 SER B C 1
ATOM 7612 O O . SER B 1 334 ? 12.781 -12.75 -13.969 1 92.62 334 SER B O 1
ATOM 7614 N N . ASN B 1 335 ? 10.945 -14.023 -14.039 1 92.44 335 ASN B N 1
ATOM 7615 C CA . ASN B 1 335 ? 10.07 -12.875 -14.227 1 92.44 335 ASN B CA 1
ATOM 7616 C C . ASN B 1 335 ? 9.625 -12.281 -12.898 1 92.44 335 ASN B C 1
ATOM 7618 O O . ASN B 1 335 ? 8.914 -11.273 -12.867 1 92.44 335 ASN B O 1
ATOM 7622 N N . LEU B 1 336 ? 9.992 -12.875 -11.852 1 95.31 336 LEU B N 1
ATOM 7623 C CA . LEU B 1 336 ? 9.742 -12.289 -10.539 1 95.31 336 LEU B CA 1
ATOM 7624 C C . LEU B 1 336 ? 10.758 -11.195 -10.234 1 95.31 336 LEU B C 1
ATOM 7626 O O . LEU B 1 336 ? 11.797 -11.109 -10.891 1 95.31 336 LEU B O 1
ATOM 7630 N N . SER B 1 337 ? 10.391 -10.383 -9.273 1 94.44 337 SER B N 1
ATOM 7631 C CA . SER B 1 337 ? 11.344 -9.367 -8.836 1 94.44 337 SER B CA 1
ATOM 7632 C C . SER B 1 337 ? 12.602 -10.008 -8.242 1 94.44 337 SER B C 1
ATOM 7634 O O . SER B 1 337 ? 12.57 -11.156 -7.805 1 94.44 337 SER B O 1
ATOM 7636 N N . GLY B 1 338 ? 13.695 -9.242 -8.312 1 92.62 338 GLY B N 1
ATOM 7637 C CA . GLY B 1 338 ? 14.922 -9.711 -7.684 1 92.62 338 GLY B CA 1
ATOM 7638 C C . GLY B 1 338 ? 14.734 -10.102 -6.23 1 92.62 338 GLY B C 1
ATOM 7639 O O . GLY B 1 338 ? 15.266 -11.117 -5.777 1 92.62 338 GLY B O 1
ATOM 7640 N N . ASN B 1 339 ? 13.984 -9.344 -5.5 1 95.38 339 ASN B N 1
ATOM 7641 C CA . ASN B 1 339 ? 13.703 -9.633 -4.098 1 95.38 339 ASN B CA 1
ATOM 7642 C C . ASN B 1 339 ? 12.992 -10.969 -3.934 1 95.38 339 ASN B C 1
ATOM 7644 O O . ASN B 1 339 ? 13.375 -11.773 -3.08 1 95.38 339 ASN B O 1
ATOM 7648 N N . SER B 1 340 ? 12 -11.195 -4.781 1 97.25 340 SER B N 1
ATOM 7649 C CA . SER B 1 340 ? 11.242 -12.438 -4.695 1 97.25 340 SER B CA 1
ATOM 7650 C C . SER B 1 340 ? 12.109 -13.641 -5.059 1 97.25 340 SER B C 1
ATOM 7652 O O . SER B 1 340 ? 11.961 -14.711 -4.473 1 97.25 340 SER B O 1
ATOM 7654 N N . GLN B 1 341 ? 12.93 -13.445 -6.035 1 95.81 341 GLN B N 1
ATOM 7655 C CA . GLN B 1 341 ? 13.836 -14.531 -6.41 1 95.81 341 GLN B CA 1
ATOM 7656 C C . GLN B 1 341 ? 14.789 -14.867 -5.27 1 95.81 341 GLN B C 1
ATOM 7658 O O . GLN B 1 341 ? 14.984 -16.047 -4.945 1 95.81 341 GLN B O 1
ATOM 7663 N N . ALA B 1 342 ? 15.383 -13.82 -4.676 1 95.31 342 ALA B N 1
ATOM 7664 C CA . ALA B 1 342 ? 16.281 -14.031 -3.541 1 95.31 342 ALA B CA 1
ATOM 7665 C C . ALA B 1 342 ? 15.555 -14.734 -2.395 1 95.31 342 ALA B C 1
ATOM 7667 O O . ALA B 1 342 ? 16.125 -15.625 -1.751 1 95.31 342 ALA B O 1
ATOM 7668 N N . LEU B 1 343 ? 14.359 -14.328 -2.18 1 97.56 343 LEU B N 1
ATOM 7669 C CA . LEU B 1 343 ? 13.555 -14.953 -1.136 1 97.56 343 LEU B CA 1
ATOM 7670 C C . LEU B 1 343 ? 13.305 -16.422 -1.446 1 97.56 343 LEU B C 1
ATOM 7672 O O . LEU B 1 343 ? 13.469 -17.281 -0.577 1 97.56 343 LEU B O 1
ATOM 7676 N N . LEU B 1 344 ? 12.891 -16.703 -2.66 1 97.75 344 LEU B N 1
ATOM 7677 C CA . LEU B 1 344 ? 12.57 -18.062 -3.051 1 97.75 344 LEU B CA 1
ATOM 7678 C C . LEU B 1 344 ? 13.797 -18.969 -2.92 1 97.75 344 LEU B C 1
ATOM 7680 O O . LEU B 1 344 ? 13.672 -20.125 -2.525 1 97.75 344 LEU B O 1
ATOM 7684 N N . GLN B 1 345 ? 14.93 -18.469 -3.297 1 96.56 345 GLN B N 1
ATOM 7685 C CA . GLN B 1 345 ? 16.141 -19.25 -3.107 1 96.56 345 GLN B CA 1
ATOM 7686 C C . GLN B 1 345 ? 16.312 -19.656 -1.647 1 96.56 345 GLN B C 1
ATOM 7688 O O . GLN B 1 345 ? 16.547 -20.828 -1.352 1 96.56 345 GLN B O 1
ATOM 7693 N N . ALA B 1 346 ? 16.141 -18.703 -0.787 1 97.25 346 ALA B N 1
ATOM 7694 C CA . ALA B 1 346 ? 16.281 -18.984 0.64 1 97.25 346 ALA B CA 1
ATOM 7695 C C . ALA B 1 346 ? 15.203 -19.938 1.13 1 97.25 346 ALA B C 1
ATOM 7697 O O . ALA B 1 346 ? 15.445 -20.766 2.006 1 97.25 346 ALA B O 1
ATOM 7698 N N . VAL B 1 347 ? 14.055 -19.797 0.61 1 98.12 347 VAL B N 1
ATOM 7699 C CA . VAL B 1 347 ? 12.906 -20.609 0.995 1 98.12 347 VAL B CA 1
ATOM 7700 C C . VAL B 1 347 ? 13.156 -22.062 0.597 1 98.12 347 VAL B C 1
ATOM 7702 O O . VAL B 1 347 ? 12.914 -22.984 1.386 1 98.12 347 VAL B O 1
ATOM 7705 N N . ILE B 1 348 ? 13.609 -22.25 -0.63 1 98 348 ILE B N 1
ATOM 7706 C CA . ILE B 1 348 ? 13.883 -23.594 -1.121 1 98 348 ILE B CA 1
ATOM 7707 C C . ILE B 1 348 ? 15.039 -24.203 -0.33 1 98 348 ILE B C 1
ATOM 7709 O O . ILE B 1 348 ? 14.945 -25.344 0.146 1 98 348 ILE B O 1
ATOM 7713 N N . ASP B 1 349 ? 16.078 -23.438 -0.115 1 96.94 349 ASP B N 1
ATOM 7714 C CA . ASP B 1 349 ? 17.25 -23.906 0.631 1 96.94 349 ASP B CA 1
ATOM 7715 C C . ASP B 1 349 ? 16.875 -24.219 2.078 1 96.94 349 ASP B C 1
ATOM 7717 O O . ASP B 1 349 ? 17.453 -25.141 2.684 1 96.94 349 ASP B O 1
ATOM 7721 N N . GLY B 1 350 ? 15.961 -23.469 2.568 1 96.62 350 GLY B N 1
ATOM 7722 C CA . GLY B 1 350 ? 15.57 -23.625 3.961 1 96.62 350 GLY B CA 1
ATOM 7723 C C . GLY B 1 350 ? 14.523 -24.703 4.176 1 96.62 350 GLY B C 1
ATOM 7724 O O . GLY B 1 350 ? 14.172 -25.016 5.316 1 96.62 350 GLY B O 1
ATOM 7725 N N . GLY B 1 351 ? 14.039 -25.266 3.104 1 97.31 351 GLY B N 1
ATOM 7726 C CA . GLY B 1 351 ? 13.078 -26.359 3.195 1 97.31 351 GLY B CA 1
ATOM 7727 C C . GLY B 1 351 ? 11.688 -25.906 3.59 1 97.31 351 GLY B C 1
ATOM 7728 O O . GLY B 1 351 ? 10.984 -26.609 4.32 1 97.31 351 GLY B O 1
ATOM 7729 N N . TYR B 1 352 ? 11.32 -24.719 3.25 1 97.5 352 TYR B N 1
ATOM 7730 C CA . TYR B 1 352 ? 9.961 -24.234 3.486 1 97.5 352 TYR B CA 1
ATOM 7731 C C . TYR B 1 352 ? 9.031 -24.641 2.357 1 97.5 352 TYR B C 1
ATOM 7733 O O . TYR B 1 352 ? 9.477 -24.906 1.239 1 97.5 352 TYR B O 1
ATOM 7741 N N . GLN B 1 353 ? 7.801 -24.75 2.74 1 97.25 353 GLN B N 1
ATOM 7742 C CA . GLN B 1 353 ? 6.773 -24.812 1.704 1 97.25 353 GLN B CA 1
ATOM 7743 C C . GLN B 1 353 ? 6.469 -23.422 1.146 1 97.25 353 GLN B C 1
ATOM 7745 O O . GLN B 1 353 ? 6.594 -22.422 1.855 1 97.25 353 GLN B O 1
ATOM 7750 N N . TRP B 1 354 ? 6.133 -23.359 -0.064 1 96.81 354 TRP B N 1
ATOM 7751 C CA . TRP B 1 354 ? 5.75 -22.062 -0.595 1 96.81 354 TRP B CA 1
ATOM 7752 C C . TRP B 1 354 ? 4.762 -22.203 -1.744 1 96.81 354 TRP B C 1
ATOM 7754 O O . TRP B 1 354 ? 4.676 -23.266 -2.365 1 96.81 354 TRP B O 1
ATOM 7764 N N . THR B 1 355 ? 3.951 -21.203 -1.98 1 94.5 355 THR B N 1
ATOM 7765 C CA . THR B 1 355 ? 2.99 -21.094 -3.072 1 94.5 355 THR B CA 1
ATOM 7766 C C . THR B 1 355 ? 3.033 -19.703 -3.695 1 94.5 355 THR B C 1
ATOM 7768 O O . THR B 1 355 ? 3.127 -18.703 -2.984 1 94.5 355 THR B O 1
ATOM 7771 N N . LEU B 1 356 ? 3.049 -19.656 -4.961 1 94.94 356 LEU B N 1
ATOM 7772 C CA . LEU B 1 356 ? 2.947 -18.391 -5.68 1 94.94 356 LEU B CA 1
ATOM 7773 C C . LEU B 1 356 ? 1.488 -17.984 -5.852 1 94.94 356 LEU B C 1
ATOM 7775 O O . LEU B 1 356 ? 0.761 -18.594 -6.648 1 94.94 356 LEU B O 1
ATOM 7779 N N . LEU B 1 357 ? 1.084 -17 -5.176 1 92.75 357 LEU B N 1
ATOM 7780 C CA . LEU B 1 357 ? -0.311 -16.578 -5.203 1 92.75 357 LEU B CA 1
ATOM 7781 C C . LEU B 1 357 ? -0.575 -15.656 -6.395 1 92.75 357 LEU B C 1
ATOM 7783 O O . LEU B 1 357 ? -1.664 -15.68 -6.973 1 92.75 357 LEU B O 1
ATOM 7787 N N . ASP B 1 358 ? 0.393 -14.844 -6.688 1 92.56 358 ASP B N 1
ATOM 7788 C CA . ASP B 1 358 ? 0.265 -13.93 -7.816 1 92.56 358 ASP B CA 1
ATOM 7789 C C . ASP B 1 358 ? 1.635 -13.547 -8.375 1 92.56 358 ASP B C 1
ATOM 7791 O O . ASP B 1 358 ? 2.4 -12.836 -7.715 1 92.56 358 ASP B O 1
ATOM 7795 N N . ARG B 1 359 ? 1.928 -13.914 -9.562 1 91.38 359 ARG B N 1
ATOM 7796 C CA . ARG B 1 359 ? 3.223 -13.695 -10.203 1 91.38 359 ARG B CA 1
ATOM 7797 C C . ARG B 1 359 ? 3.443 -12.219 -10.508 1 91.38 359 ARG B C 1
ATOM 7799 O O . ARG B 1 359 ? 4.523 -11.688 -10.258 1 91.38 359 ARG B O 1
ATOM 7806 N N . GLY B 1 360 ? 2.441 -11.609 -11.031 1 88.81 360 GLY B N 1
ATOM 7807 C CA . GLY B 1 360 ? 2.57 -10.219 -11.43 1 88.81 360 GLY B CA 1
ATOM 7808 C C . GLY B 1 360 ? 2.824 -9.289 -10.258 1 88.81 360 GLY B C 1
ATOM 7809 O O . GLY B 1 360 ? 3.559 -8.305 -10.383 1 88.81 360 GLY B O 1
ATOM 7810 N N . GLN B 1 361 ? 2.312 -9.633 -9.07 1 91.25 361 GLN B N 1
ATOM 7811 C CA . GLN B 1 361 ? 2.42 -8.766 -7.906 1 91.25 361 GLN B CA 1
ATOM 7812 C C . GLN B 1 361 ? 3.457 -9.289 -6.918 1 91.25 361 GLN B C 1
ATOM 7814 O O . GLN B 1 361 ? 3.668 -8.695 -5.855 1 91.25 361 GLN B O 1
ATOM 7819 N N . ASN B 1 362 ? 4.113 -10.344 -7.27 1 96.12 362 ASN B N 1
ATOM 7820 C CA . ASN B 1 362 ? 5.137 -10.938 -6.418 1 96.12 362 ASN B CA 1
ATOM 7821 C C . ASN B 1 362 ? 4.586 -11.289 -5.039 1 96.12 362 ASN B C 1
ATOM 7823 O O . ASN B 1 362 ? 5.18 -10.93 -4.02 1 96.12 362 ASN B O 1
ATOM 7827 N N . ILE B 1 363 ? 3.443 -11.961 -5 1 96.5 363 ILE B N 1
ATOM 7828 C CA . ILE B 1 363 ? 2.834 -12.383 -3.744 1 96.5 363 ILE B CA 1
ATOM 7829 C C . ILE B 1 363 ? 3.137 -13.859 -3.498 1 96.5 363 ILE B C 1
ATOM 7831 O O . ILE B 1 363 ? 2.689 -14.727 -4.254 1 96.5 363 ILE B O 1
ATOM 7835 N N . LEU B 1 364 ? 3.861 -14.156 -2.451 1 96.94 364 LEU B N 1
ATOM 7836 C CA . LEU B 1 364 ? 4.258 -15.516 -2.092 1 96.94 364 LEU B CA 1
ATOM 7837 C C . LEU B 1 364 ? 3.752 -15.883 -0.701 1 96.94 364 LEU B C 1
ATOM 7839 O O . LEU B 1 364 ? 3.77 -15.047 0.208 1 96.94 364 LEU B O 1
ATOM 7843 N N . GLN B 1 365 ? 3.238 -17 -0.624 1 96.12 365 GLN B N 1
ATOM 7844 C CA . GLN B 1 365 ? 2.945 -17.562 0.688 1 96.12 365 GLN B CA 1
ATOM 7845 C C . GLN B 1 365 ? 4 -18.594 1.091 1 96.12 365 GLN B C 1
ATOM 7847 O O . GLN B 1 365 ? 4.305 -19.516 0.329 1 96.12 365 GLN B O 1
ATOM 7852 N N . ILE B 1 366 ? 4.629 -18.469 2.201 1 97.5 366 ILE B N 1
ATOM 7853 C CA . ILE B 1 366 ? 5.652 -19.344 2.738 1 97.5 366 ILE B CA 1
ATOM 7854 C C . ILE B 1 366 ? 5.152 -19.984 4.031 1 97.5 366 ILE B C 1
ATOM 7856 O O . ILE B 1 366 ? 4.496 -19.328 4.844 1 97.5 366 ILE B O 1
ATOM 7860 N N . ALA B 1 367 ? 5.473 -21.312 4.184 1 96.12 367 ALA B N 1
ATOM 7861 C CA . ALA B 1 367 ? 4.934 -21.984 5.363 1 96.12 367 ALA B CA 1
ATOM 7862 C C . ALA B 1 367 ? 5.934 -22.984 5.926 1 96.12 367 ALA B C 1
ATOM 7864 O O . ALA B 1 367 ? 6.66 -23.641 5.168 1 96.12 367 ALA B O 1
ATOM 7865 N N . SER B 1 368 ? 6.035 -23.016 7.219 1 96.31 368 SER B N 1
ATOM 7866 C CA . SER B 1 368 ? 6.535 -24.188 7.945 1 96.31 368 SER B CA 1
ATOM 7867 C C . SER B 1 368 ? 5.406 -25.141 8.312 1 96.31 368 SER B C 1
ATOM 7869 O O . SER B 1 368 ? 4.301 -25.031 7.77 1 96.31 368 SER B O 1
ATOM 7871 N N . ASP B 1 369 ? 5.695 -26.062 9.117 1 94.25 369 ASP B N 1
ATOM 7872 C CA . ASP B 1 369 ? 4.641 -26.984 9.516 1 94.25 369 ASP B CA 1
ATOM 7873 C C . ASP B 1 369 ? 3.67 -26.328 10.492 1 94.25 369 ASP B C 1
ATOM 7875 O O . ASP B 1 369 ? 2.531 -26.766 10.648 1 94.25 369 ASP B O 1
ATOM 7879 N N . THR B 1 370 ? 4.094 -25.172 11.07 1 92.25 370 THR B N 1
ATOM 7880 C CA . THR B 1 370 ? 3.285 -24.609 12.148 1 92.25 370 THR B CA 1
ATOM 7881 C C . THR B 1 370 ? 2.836 -23.203 11.812 1 92.25 370 THR B C 1
ATOM 7883 O O . THR B 1 370 ? 1.89 -22.688 12.406 1 92.25 370 THR B O 1
ATOM 7886 N N . GLN B 1 371 ? 3.529 -22.562 10.93 1 93.56 371 GLN B N 1
ATOM 7887 C CA . GLN B 1 371 ? 3.232 -21.156 10.648 1 93.56 371 GLN B CA 1
ATOM 7888 C C . GLN B 1 371 ? 3.135 -20.906 9.148 1 93.56 371 GLN B C 1
ATOM 7890 O O . GLN B 1 371 ? 3.689 -21.656 8.344 1 93.56 371 GLN B O 1
ATOM 7895 N N . ARG B 1 372 ? 2.416 -19.875 8.844 1 93.25 372 ARG B N 1
ATOM 7896 C CA . ARG B 1 372 ? 2.279 -19.438 7.461 1 93.25 372 ARG B CA 1
ATOM 7897 C C . ARG B 1 372 ? 2.377 -17.906 7.371 1 93.25 372 ARG B C 1
ATOM 7899 O O . ARG B 1 372 ? 1.83 -17.203 8.211 1 93.25 372 ARG B O 1
ATOM 7906 N N . HIS B 1 373 ? 3.127 -17.406 6.348 1 94.88 373 HIS B N 1
ATOM 7907 C CA . HIS B 1 373 ? 3.277 -15.969 6.117 1 94.88 373 HIS B CA 1
ATOM 7908 C C . HIS B 1 373 ? 3.133 -15.633 4.633 1 94.88 373 HIS B C 1
ATOM 7910 O O . HIS B 1 373 ? 3.582 -16.391 3.775 1 94.88 373 HIS B O 1
ATOM 7916 N N . VAL B 1 374 ? 2.502 -14.555 4.375 1 95.94 374 VAL B N 1
ATOM 7917 C CA . VAL B 1 374 ? 2.453 -14.031 3.014 1 95.94 374 VAL B CA 1
ATOM 7918 C C . VAL B 1 374 ? 3.459 -12.891 2.861 1 95.94 374 VAL B C 1
ATOM 7920 O O . VAL B 1 374 ? 3.508 -11.977 3.691 1 95.94 374 VAL B O 1
ATOM 7923 N N . LEU B 1 375 ? 4.262 -12.93 1.868 1 97.25 375 LEU B N 1
ATOM 7924 C CA . LEU B 1 375 ? 5.254 -11.898 1.587 1 97.25 375 LEU B CA 1
ATOM 7925 C C . LEU B 1 375 ? 5.008 -11.266 0.221 1 97.25 375 LEU B C 1
ATOM 7927 O O . LEU B 1 375 ? 4.688 -11.969 -0.743 1 97.25 375 LEU B O 1
ATOM 7931 N N . ILE B 1 376 ? 5.137 -9.969 0.153 1 97.38 376 ILE B N 1
ATOM 7932 C CA . ILE B 1 376 ? 5.008 -9.203 -1.083 1 97.38 376 ILE B CA 1
ATOM 7933 C C . ILE B 1 376 ? 6.375 -8.672 -1.504 1 97.38 376 ILE B C 1
ATOM 7935 O O . ILE B 1 376 ? 7.082 -8.062 -0.702 1 97.38 376 ILE B O 1
ATOM 7939 N N . ASP B 1 377 ? 6.707 -8.938 -2.689 1 96.44 377 ASP B N 1
ATOM 7940 C CA . ASP B 1 377 ? 7.965 -8.438 -3.242 1 96.44 377 ASP B CA 1
ATOM 7941 C C . ASP B 1 377 ? 9.141 -8.789 -2.336 1 96.44 377 ASP B C 1
ATOM 7943 O O . ASP B 1 377 ? 10 -7.949 -2.064 1 96.44 377 ASP B O 1
ATOM 7947 N N . GLY B 1 378 ? 9.047 -9.883 -1.764 1 96.69 378 GLY B N 1
ATOM 7948 C CA . GLY B 1 378 ? 10.172 -10.5 -1.076 1 96.69 378 GLY B CA 1
ATOM 7949 C C . GLY B 1 378 ? 10.297 -10.062 0.37 1 96.69 378 GLY B C 1
ATOM 7950 O O . GLY B 1 378 ? 10.719 -10.844 1.226 1 96.69 378 GLY B O 1
ATOM 7951 N N . ALA B 1 379 ? 9.883 -8.773 0.679 1 96.06 379 ALA B N 1
ATOM 7952 C CA . ALA B 1 379 ? 10.305 -8.305 1.994 1 96.06 379 ALA B CA 1
ATOM 7953 C C . ALA B 1 379 ? 9.156 -7.633 2.736 1 96.06 379 ALA B C 1
ATOM 7955 O O . ALA B 1 379 ? 9.266 -7.355 3.934 1 96.06 379 ALA B O 1
ATOM 7956 N N . LEU B 1 380 ? 8.07 -7.348 2.098 1 96.75 380 LEU B N 1
ATOM 7957 C CA . LEU B 1 380 ? 6.891 -6.84 2.795 1 96.75 380 LEU B CA 1
ATOM 7958 C C . LEU B 1 380 ? 6.105 -7.98 3.439 1 96.75 380 LEU B C 1
ATOM 7960 O O . LEU B 1 380 ? 5.645 -8.891 2.746 1 96.75 380 LEU B O 1
ATOM 7964 N N . THR B 1 381 ? 5.938 -7.934 4.758 1 96.06 381 THR B N 1
ATOM 7965 C CA . THR B 1 381 ? 5.43 -9.102 5.477 1 96.06 381 THR B CA 1
ATOM 7966 C C . THR B 1 381 ? 4.215 -8.727 6.32 1 96.06 381 THR B C 1
ATOM 7968 O O . THR B 1 381 ? 3.775 -7.574 6.309 1 96.06 381 THR B O 1
ATOM 7971 N N . SER B 1 382 ? 3.709 -9.68 7.043 1 93.75 382 SER B N 1
ATOM 7972 C CA . SER B 1 382 ? 2.582 -9.492 7.949 1 93.75 382 SER B CA 1
ATOM 7973 C C . SER B 1 382 ? 3.012 -8.766 9.219 1 93.75 382 SER B C 1
ATOM 7975 O O . SER B 1 382 ? 2.17 -8.266 9.969 1 93.75 382 SER B O 1
ATOM 7977 N N . ARG B 1 383 ? 4.277 -8.648 9.43 1 94.69 383 ARG B N 1
ATOM 7978 C CA . ARG B 1 383 ? 4.781 -7.973 10.625 1 94.69 383 ARG B CA 1
ATOM 7979 C C . ARG B 1 383 ? 4.879 -6.469 10.391 1 94.69 383 ARG B C 1
ATOM 7981 O O . ARG B 1 383 ? 5.027 -5.699 11.344 1 94.69 383 ARG B O 1
ATOM 7988 N N . THR B 1 384 ? 4.777 -6.066 9.195 1 96.56 384 THR B N 1
ATOM 7989 C CA . THR B 1 384 ? 4.82 -4.645 8.859 1 96.56 384 THR B CA 1
ATOM 7990 C C . THR B 1 384 ? 3.424 -4.035 8.922 1 96.56 384 THR B C 1
ATOM 7992 O O . THR B 1 384 ? 2.535 -4.434 8.164 1 96.56 384 THR B O 1
ATOM 7995 N N . PRO B 1 385 ? 3.221 -3.064 9.781 1 96.75 385 PRO B N 1
ATOM 7996 C CA . PRO B 1 385 ? 1.922 -2.389 9.773 1 96.75 385 PRO B CA 1
ATOM 7997 C C . PRO B 1 385 ? 1.658 -1.629 8.477 1 96.75 385 PRO B C 1
ATOM 7999 O O . PRO B 1 385 ? 2.564 -0.988 7.938 1 96.75 385 PRO B O 1
ATOM 8002 N N . ALA B 1 386 ? 0.453 -1.735 8.023 1 97.12 386 ALA B N 1
ATOM 8003 C CA . ALA B 1 386 ? 0.086 -1.104 6.762 1 97.12 386 ALA B CA 1
ATOM 8004 C C . ALA B 1 386 ? 0.248 0.412 6.836 1 97.12 386 ALA B C 1
ATOM 8006 O O . ALA B 1 386 ? 0.742 1.039 5.898 1 97.12 386 ALA B O 1
ATOM 8007 N N . SER B 1 387 ? -0.181 1.007 7.941 1 96.56 387 SER B N 1
ATOM 8008 C CA . SER B 1 387 ? -0.065 2.455 8.078 1 96.56 387 SER B CA 1
ATOM 8009 C C . SER B 1 387 ? 1.396 2.895 8.078 1 96.56 387 SER B C 1
ATOM 8011 O O . SER B 1 387 ? 1.741 3.91 7.469 1 96.56 387 SER B O 1
ATOM 8013 N N . ALA B 1 388 ? 2.23 2.133 8.734 1 96.94 388 ALA B N 1
ATOM 8014 C CA . ALA B 1 388 ? 3.656 2.445 8.773 1 96.94 388 ALA B CA 1
ATOM 8015 C C . ALA B 1 388 ? 4.27 2.408 7.375 1 96.94 388 ALA B C 1
ATOM 8017 O O . ALA B 1 388 ? 5.113 3.244 7.039 1 96.94 388 ALA B O 1
ATOM 8018 N N . MET B 1 389 ? 3.852 1.421 6.645 1 96.25 389 MET B N 1
ATOM 8019 C CA . MET B 1 389 ? 4.332 1.307 5.27 1 96.25 389 MET B CA 1
ATOM 8020 C C . MET B 1 389 ? 3.982 2.557 4.469 1 96.25 389 MET B C 1
ATOM 8022 O O . MET B 1 389 ? 4.832 3.104 3.764 1 96.25 389 MET B O 1
ATOM 8026 N N . VAL B 1 390 ? 2.805 3.002 4.59 1 95.56 390 VAL B N 1
ATOM 8027 C CA . VAL B 1 390 ? 2.35 4.156 3.824 1 95.56 390 VAL B CA 1
ATOM 8028 C C . VAL B 1 390 ? 3.104 5.406 4.277 1 95.56 390 VAL B C 1
ATOM 8030 O O . VAL B 1 390 ? 3.541 6.207 3.449 1 95.56 390 VAL B O 1
ATOM 8033 N N . VAL B 1 391 ? 3.266 5.574 5.562 1 96.5 391 VAL B N 1
ATOM 8034 C CA . VAL B 1 391 ? 3.988 6.73 6.086 1 96.5 391 VAL B CA 1
ATOM 8035 C C . VAL B 1 391 ? 5.41 6.75 5.527 1 96.5 391 VAL B C 1
ATOM 8037 O O . VAL B 1 391 ? 5.895 7.793 5.086 1 96.5 391 VAL B O 1
ATOM 8040 N N . ALA B 1 392 ? 5.992 5.602 5.555 1 95.75 392 ALA B N 1
ATOM 8041 C CA . ALA B 1 392 ? 7.379 5.508 5.109 1 95.75 392 ALA B CA 1
ATOM 8042 C C . ALA B 1 392 ? 7.504 5.84 3.627 1 95.75 392 ALA B C 1
ATOM 8044 O O . ALA B 1 392 ? 8.539 6.34 3.18 1 95.75 392 ALA B O 1
ATOM 8045 N N . GLU B 1 393 ? 6.48 5.605 2.895 1 93.12 393 GLU B N 1
ATOM 8046 C CA . GLU B 1 393 ? 6.496 5.863 1.458 1 93.12 393 GLU B CA 1
ATOM 8047 C C . GLU B 1 393 ? 6.434 7.359 1.164 1 93.12 393 GLU B C 1
ATOM 8049 O O . GLU B 1 393 ? 6.766 7.793 0.06 1 93.12 393 GLU B O 1
ATOM 8054 N N . HIS B 1 394 ? 5.992 8.078 2.07 1 93.62 394 HIS B N 1
ATOM 8055 C CA . HIS B 1 394 ? 5.895 9.531 1.912 1 93.62 394 HIS B CA 1
ATOM 8056 C C . HIS B 1 394 ? 6.922 10.25 2.775 1 93.62 394 HIS B C 1
ATOM 8058 O O . HIS B 1 394 ? 6.73 10.398 3.984 1 93.62 394 HIS B O 1
ATOM 8064 N N . ARG B 1 395 ? 7.879 10.812 2.125 1 92.94 395 ARG B N 1
ATOM 8065 C CA . ARG B 1 395 ? 9.07 11.344 2.781 1 92.94 395 ARG B CA 1
ATOM 8066 C C . ARG B 1 395 ? 8.711 12.453 3.762 1 92.94 395 ARG B C 1
ATOM 8068 O O . ARG B 1 395 ? 9.297 12.547 4.84 1 92.94 395 ARG B O 1
ATOM 8075 N N . HIS B 1 396 ? 7.805 13.25 3.355 1 92 396 HIS B N 1
ATOM 8076 C CA . HIS B 1 396 ? 7.43 14.375 4.199 1 92 396 HIS B CA 1
ATOM 8077 C C . HIS B 1 396 ? 6.809 13.898 5.508 1 92 396 HIS B C 1
ATOM 8079 O O . HIS B 1 396 ? 7.184 14.367 6.586 1 92 396 HIS B O 1
ATOM 8085 N N . ALA B 1 397 ? 5.902 13 5.441 1 93.69 397 ALA B N 1
ATOM 8086 C CA . ALA B 1 397 ? 5.266 12.438 6.629 1 93.69 397 ALA B CA 1
ATOM 8087 C C . ALA B 1 397 ? 6.277 11.664 7.477 1 93.69 397 ALA B C 1
ATOM 8089 O O . ALA B 1 397 ? 6.281 11.781 8.703 1 93.69 397 ALA B O 1
ATOM 8090 N N . ALA B 1 398 ? 7.098 10.914 6.84 1 95.69 398 ALA B N 1
ATOM 8091 C CA . ALA B 1 398 ? 8.117 10.148 7.551 1 95.69 398 ALA B CA 1
ATOM 8092 C C . ALA B 1 398 ? 9.055 11.07 8.328 1 95.69 398 ALA B C 1
ATOM 8094 O O . ALA B 1 398 ? 9.383 10.797 9.484 1 95.69 398 ALA B O 1
ATOM 8095 N N . LYS B 1 399 ? 9.445 12.117 7.707 1 94.5 399 LYS B N 1
ATOM 8096 C CA . LYS B 1 399 ? 10.352 13.07 8.336 1 94.5 399 LYS B CA 1
ATOM 8097 C C . LYS B 1 399 ? 9.719 13.703 9.57 1 94.5 399 LYS B C 1
ATOM 8099 O O . LYS B 1 399 ? 10.391 13.93 10.578 1 94.5 399 LYS B O 1
ATOM 8104 N N . LYS B 1 400 ? 8.477 14.016 9.484 1 91.75 400 LYS B N 1
ATOM 8105 C CA . LYS B 1 400 ? 7.773 14.586 10.633 1 91.75 400 LYS B CA 1
ATOM 8106 C C . LYS B 1 400 ? 7.773 13.617 11.812 1 91.75 400 LYS B C 1
ATOM 8108 O O . LYS B 1 400 ? 8.008 14.016 12.953 1 91.75 400 LYS B O 1
ATOM 8113 N N . VAL B 1 401 ? 7.527 12.391 11.539 1 93.88 401 VAL B N 1
ATOM 8114 C CA . VAL B 1 401 ? 7.496 11.367 12.586 1 93.88 401 VAL B CA 1
ATOM 8115 C C . VAL B 1 401 ? 8.891 11.188 13.18 1 93.88 401 VAL B C 1
ATOM 8117 O O . VAL B 1 401 ? 9.047 11.109 14.398 1 93.88 401 VAL B O 1
ATOM 8120 N N . LEU B 1 402 ? 9.906 11.156 12.344 1 96.12 402 LEU B N 1
ATOM 8121 C CA . LEU B 1 402 ? 11.289 11 12.789 1 96.12 402 LEU B CA 1
ATOM 8122 C C . LEU B 1 402 ? 11.719 12.188 13.633 1 96.12 402 LEU B C 1
ATOM 8124 O O . LEU B 1 402 ? 12.336 12.016 14.688 1 96.12 402 LEU B O 1
ATOM 8128 N N . ALA B 1 403 ? 11.367 13.375 13.18 1 91.56 403 ALA B N 1
ATOM 8129 C CA . ALA B 1 403 ? 11.719 14.594 13.914 1 91.56 403 ALA B CA 1
ATOM 8130 C C . ALA B 1 403 ? 11.055 14.609 15.289 1 91.56 403 ALA B C 1
ATOM 8132 O O . ALA B 1 403 ? 11.68 15 16.281 1 91.56 403 ALA B O 1
ATOM 8133 N N . ALA B 1 404 ? 9.844 14.242 15.297 1 87 404 ALA B N 1
ATOM 8134 C CA . ALA B 1 404 ? 9.102 14.203 16.562 1 87 404 ALA B CA 1
ATOM 8135 C C . ALA B 1 404 ? 9.742 13.227 17.547 1 87 404 ALA B C 1
ATOM 8137 O O . ALA B 1 404 ? 9.641 13.406 18.75 1 87 404 ALA B O 1
ATOM 8138 N N . ALA B 1 405 ? 10.445 12.273 17.031 1 91.94 405 ALA B N 1
ATOM 8139 C CA . ALA B 1 405 ? 11.125 11.289 17.875 1 91.94 405 ALA B CA 1
ATOM 8140 C C . ALA B 1 405 ? 12.516 11.773 18.25 1 91.94 405 ALA B C 1
ATOM 8142 O O . ALA B 1 405 ? 13.266 11.055 18.922 1 91.94 405 ALA B O 1
ATOM 8143 N N . GLY B 1 406 ? 12.891 12.938 17.797 1 90.44 406 GLY B N 1
ATOM 8144 C CA . GLY B 1 406 ? 14.172 13.516 18.141 1 90.44 406 GLY B CA 1
ATOM 8145 C C . GLY B 1 406 ? 15.312 13.016 17.266 1 90.44 406 GLY B C 1
ATOM 8146 O O . GLY B 1 406 ? 16.484 13.117 17.656 1 90.44 406 GLY B O 1
ATOM 8147 N N . LEU B 1 407 ? 15.023 12.445 16.156 1 95.31 407 LEU B N 1
ATOM 8148 C CA . LEU B 1 407 ? 16.047 11.914 15.266 1 95.31 407 LEU B CA 1
ATOM 8149 C C . LEU B 1 407 ? 16.469 12.953 14.234 1 95.31 407 LEU B C 1
ATOM 8151 O O . LEU B 1 407 ? 15.695 13.852 13.906 1 95.31 407 LEU B O 1
ATOM 8155 N N . PRO B 1 408 ? 17.688 12.883 13.773 1 94.19 408 PRO B N 1
ATOM 8156 C CA . PRO B 1 408 ? 18.188 13.891 12.828 1 94.19 408 PRO B CA 1
ATOM 8157 C C . PRO B 1 408 ? 17.609 13.719 11.422 1 94.19 408 PRO B C 1
ATOM 8159 O O . PRO B 1 408 ? 17.812 12.68 10.789 1 94.19 408 PRO B O 1
ATOM 8162 N N . VAL B 1 409 ? 16.953 14.711 10.953 1 94.12 409 VAL B N 1
ATOM 8163 C CA . VAL B 1 409 ? 16.406 14.711 9.594 1 94.12 409 VAL B CA 1
ATOM 8164 C C . VAL B 1 409 ? 16.797 16 8.883 1 94.12 409 VAL B C 1
ATOM 8166 O O . VAL B 1 409 ? 17.188 16.984 9.531 1 94.12 409 VAL B O 1
ATOM 8169 N N . ALA B 1 410 ? 16.703 15.93 7.586 1 89.94 410 ALA B N 1
ATOM 8170 C CA . ALA B 1 410 ? 17.062 17.109 6.805 1 89.94 410 ALA B CA 1
ATOM 8171 C C . ALA B 1 410 ? 15.992 18.203 6.938 1 89.94 410 ALA B C 1
ATOM 8173 O O . ALA B 1 410 ? 14.797 17.906 6.953 1 89.94 410 ALA B O 1
ATOM 8174 N N . ARG B 1 411 ? 16.469 19.359 7.027 1 83.81 411 ARG B N 1
ATOM 8175 C CA . ARG B 1 411 ? 15.531 20.484 6.996 1 83.81 411 ARG B CA 1
ATOM 8176 C C . ARG B 1 411 ? 15.086 20.797 5.57 1 83.81 411 ARG B C 1
ATOM 8178 O O . ARG B 1 411 ? 15.875 20.688 4.629 1 83.81 411 ARG B O 1
ATOM 8185 N N . GLY B 1 412 ? 13.859 21.062 5.449 1 85.5 412 GLY B N 1
ATOM 8186 C CA . GLY B 1 412 ? 13.336 21.375 4.125 1 85.5 412 GLY B CA 1
ATOM 8187 C C . GLY B 1 412 ? 11.836 21.609 4.117 1 85.5 412 GLY B C 1
ATOM 8188 O O . GLY B 1 412 ? 11.234 21.859 5.16 1 85.5 412 GLY B O 1
ATOM 8189 N N . ALA B 1 413 ? 11.305 21.75 2.838 1 85.88 413 ALA B N 1
ATOM 8190 C CA . ALA B 1 413 ? 9.883 22.016 2.67 1 85.88 413 ALA B CA 1
ATOM 8191 C C . ALA B 1 413 ? 9.32 21.25 1.466 1 85.88 413 ALA B C 1
ATOM 8193 O O . ALA B 1 413 ? 10.062 20.922 0.54 1 85.88 413 ALA B O 1
ATOM 8194 N N . LYS B 1 414 ? 8.07 21 1.622 1 90.38 414 LYS B N 1
ATOM 8195 C CA . LYS B 1 414 ? 7.344 20.359 0.529 1 90.38 414 LYS B CA 1
ATOM 8196 C C . LYS B 1 414 ? 6.586 21.391 -0.306 1 90.38 414 LYS B C 1
ATOM 8198 O O . LYS B 1 414 ? 5.988 22.312 0.237 1 90.38 414 LYS B O 1
ATOM 8203 N N . PHE B 1 415 ? 6.66 21.234 -1.625 1 91 415 PHE B N 1
ATOM 8204 C CA . PHE B 1 415 ? 5.949 22.125 -2.537 1 91 415 PHE B CA 1
ATOM 8205 C C . PHE B 1 415 ? 5.137 21.328 -3.549 1 91 415 PHE B C 1
ATOM 8207 O O . PHE B 1 415 ? 5.594 20.281 -4.039 1 91 415 PHE B O 1
ATOM 8214 N N . THR B 1 416 ? 3.945 21.781 -3.779 1 87.25 416 THR B N 1
ATOM 8215 C CA . THR B 1 416 ? 3.125 21.141 -4.801 1 87.25 416 THR B CA 1
ATOM 8216 C C . THR B 1 416 ? 2.975 22.047 -6.02 1 87.25 416 THR B C 1
ATOM 8218 O O . THR B 1 416 ? 2.619 21.594 -7.105 1 87.25 416 THR B O 1
ATOM 8221 N N . ARG B 1 417 ? 3.24 23.375 -5.816 1 88.56 417 ARG B N 1
ATOM 8222 C CA . ARG B 1 417 ? 3.066 24.344 -6.895 1 88.56 417 ARG B CA 1
ATOM 8223 C C . ARG B 1 417 ? 4.352 25.125 -7.141 1 88.56 417 ARG B C 1
ATOM 8225 O O . ARG B 1 417 ? 5.031 25.531 -6.191 1 88.56 417 ARG B O 1
ATOM 8232 N N . TRP B 1 418 ? 4.559 25.406 -8.32 1 91.69 418 TRP B N 1
ATOM 8233 C CA . TRP B 1 418 ? 5.805 26.031 -8.75 1 91.69 418 TRP B CA 1
ATOM 8234 C C . TRP B 1 418 ? 5.93 27.438 -8.18 1 91.69 418 TRP B C 1
ATOM 8236 O O . TRP B 1 418 ? 6.984 27.812 -7.664 1 91.69 418 TRP B O 1
ATOM 8246 N N . PRO B 1 419 ? 4.953 28.234 -8.203 1 86.44 419 PRO B N 1
ATOM 8247 C CA . PRO B 1 419 ? 5.125 29.609 -7.73 1 86.44 419 PRO B CA 1
ATOM 8248 C C . PRO B 1 419 ? 5.578 29.672 -6.273 1 86.44 419 PRO B C 1
ATOM 8250 O O . PRO B 1 419 ? 6.375 30.531 -5.91 1 86.44 419 PRO B O 1
ATOM 8253 N N . GLU B 1 420 ? 5.059 28.766 -5.539 1 82.81 420 GLU B N 1
ATOM 8254 C CA . GLU B 1 420 ? 5.469 28.719 -4.141 1 82.81 420 GLU B CA 1
ATOM 8255 C C . GLU B 1 420 ? 6.918 28.266 -4.004 1 82.81 420 GLU B C 1
ATOM 8257 O O . GLU B 1 420 ? 7.672 28.797 -3.193 1 82.81 420 GLU B O 1
ATOM 8262 N N . ALA B 1 421 ? 7.258 27.281 -4.746 1 90.62 421 ALA B N 1
ATOM 8263 C CA . ALA B 1 421 ? 8.633 26.781 -4.723 1 90.62 421 ALA B CA 1
ATOM 8264 C C . ALA B 1 421 ? 9.617 27.859 -5.184 1 90.62 421 ALA B C 1
ATOM 8266 O O . ALA B 1 421 ? 10.695 28 -4.605 1 90.62 421 ALA B O 1
ATOM 8267 N N . LYS B 1 422 ? 9.227 28.547 -6.215 1 90.31 422 LYS B N 1
ATOM 8268 C CA . LYS B 1 422 ? 10.078 29.609 -6.75 1 90.31 422 LYS B CA 1
ATOM 8269 C C . LYS B 1 422 ? 10.297 30.703 -5.715 1 90.31 422 LYS B C 1
ATOM 8271 O O . LYS B 1 422 ? 11.414 31.188 -5.547 1 90.31 422 LYS B O 1
ATOM 8276 N N . ALA B 1 423 ? 9.297 31.078 -5.094 1 79.88 423 ALA B N 1
ATOM 8277 C CA . ALA B 1 423 ? 9.398 32.094 -4.066 1 79.88 423 ALA B CA 1
ATOM 8278 C C . ALA B 1 423 ? 10.32 31.656 -2.932 1 79.88 423 ALA B C 1
ATOM 8280 O O . ALA B 1 423 ? 11.141 32.438 -2.443 1 79.88 423 ALA B O 1
ATOM 8281 N N . ALA B 1 424 ? 10.109 30.5 -2.508 1 83 424 ALA B N 1
ATOM 8282 C CA . ALA B 1 424 ? 10.945 29.953 -1.441 1 83 424 ALA B CA 1
ATOM 8283 C C . ALA B 1 424 ? 12.406 29.891 -1.875 1 83 424 ALA B C 1
ATOM 8285 O O . ALA B 1 424 ? 13.312 30.109 -1.063 1 83 424 ALA B O 1
ATOM 8286 N N . PHE B 1 425 ? 12.555 29.484 -3.061 1 89.31 425 PHE B N 1
ATOM 8287 C CA . PHE B 1 425 ? 13.906 29.438 -3.609 1 89.31 425 PHE B CA 1
ATOM 8288 C C . PHE B 1 425 ? 14.578 30.797 -3.541 1 89.31 425 PHE B C 1
ATOM 8290 O O . PHE B 1 425 ? 15.695 30.922 -3.047 1 89.31 425 PHE B O 1
ATOM 8297 N N . GLU B 1 426 ? 13.945 31.75 -3.994 1 81.56 426 GLU B N 1
ATOM 8298 C CA . GLU B 1 426 ? 14.5 33.094 -4.055 1 81.56 426 GLU B CA 1
ATOM 8299 C C . GLU B 1 426 ? 14.766 33.656 -2.654 1 81.56 426 GLU B C 1
ATOM 8301 O O . GLU B 1 426 ? 15.742 34.375 -2.441 1 81.56 426 GLU B O 1
ATOM 8306 N N . GLN B 1 427 ? 13.961 33.219 -1.837 1 71.31 427 GLN B N 1
ATOM 8307 C CA . GLN B 1 427 ? 14.055 33.781 -0.491 1 71.31 427 GLN B CA 1
ATOM 8308 C C . GLN B 1 427 ? 15.117 33.062 0.334 1 71.31 427 GLN B C 1
ATOM 8310 O O . GLN B 1 427 ? 15.734 33.656 1.213 1 71.31 427 GLN B O 1
ATOM 8315 N N . SER B 1 428 ? 15.273 31.797 0.01 1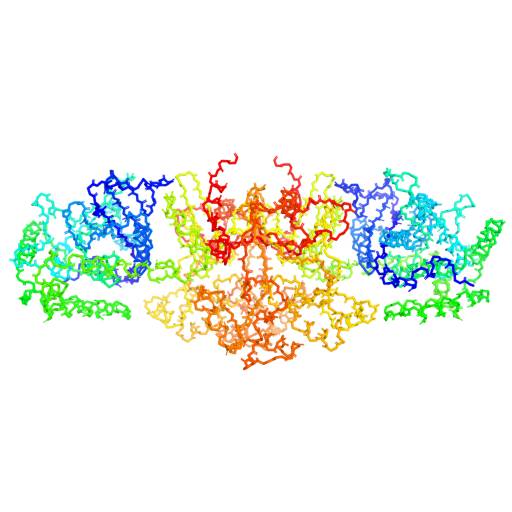 77.81 428 SER B N 1
ATOM 8316 C CA . SER B 1 428 ? 16.109 31.047 0.949 1 77.81 428 SER B CA 1
ATOM 8317 C C . SER B 1 428 ? 17.016 30.062 0.222 1 77.81 428 SER B C 1
ATOM 8319 O O . SER B 1 428 ? 18.234 30.156 0.317 1 77.81 428 SER B O 1
ATOM 8321 N N . PHE B 1 429 ? 16.531 29.297 -0.578 1 84.56 429 PHE B N 1
ATOM 8322 C CA . PHE B 1 429 ? 17.234 28.125 -1.091 1 84.56 429 PHE B CA 1
ATOM 8323 C C . PHE B 1 429 ? 18.297 28.531 -2.102 1 84.56 429 PHE B C 1
ATOM 8325 O O . PHE B 1 429 ? 19.266 27.797 -2.316 1 84.56 429 PHE B O 1
ATOM 8332 N N . ALA B 1 430 ? 18.219 29.656 -2.654 1 86.44 430 ALA B N 1
ATOM 8333 C CA . ALA B 1 430 ? 19.094 30.078 -3.75 1 86.44 430 ALA B CA 1
ATOM 8334 C C . ALA B 1 430 ? 20.547 30.188 -3.293 1 86.44 430 ALA B C 1
ATOM 8336 O O . ALA B 1 430 ? 21.469 30.172 -4.113 1 86.44 430 ALA B O 1
ATOM 8337 N N . ARG B 1 431 ? 20.797 30.203 -2.102 1 84.69 431 ARG B N 1
ATOM 8338 C CA . ARG B 1 431 ? 22.156 30.406 -1.602 1 84.69 431 ARG B CA 1
ATOM 8339 C C . ARG B 1 431 ? 22.625 29.219 -0.77 1 84.69 431 ARG B C 1
ATOM 8341 O O . ARG B 1 431 ? 23.578 29.328 -0.005 1 84.69 431 ARG B O 1
ATOM 8348 N N . LYS B 1 432 ? 21.922 28.219 -0.87 1 85.31 432 LYS B N 1
ATOM 8349 C CA . LYS B 1 432 ? 22.203 27.047 -0.047 1 85.31 432 LYS B CA 1
ATOM 8350 C C . LYS B 1 432 ? 22.422 25.797 -0.911 1 85.31 432 LYS B C 1
ATOM 8352 O O . LYS B 1 432 ? 21.969 25.75 -2.059 1 85.31 432 LYS B O 1
ATOM 8357 N N . SER B 1 433 ? 23.203 24.797 -0.347 1 89 433 SER B N 1
ATOM 8358 C CA . SER B 1 433 ? 23.25 23.469 -0.939 1 89 433 SER B CA 1
ATOM 8359 C C . SER B 1 433 ? 21.969 22.703 -0.65 1 89 433 SER B C 1
ATOM 8361 O O . SER B 1 433 ? 21.578 22.547 0.509 1 89 433 SER B O 1
ATOM 8363 N N . ILE B 1 434 ? 21.328 22.25 -1.752 1 92.88 434 ILE B N 1
ATOM 8364 C CA . ILE B 1 434 ? 20 21.672 -1.533 1 92.88 434 ILE B CA 1
ATOM 8365 C C . ILE B 1 434 ? 19.859 20.375 -2.334 1 92.88 434 ILE B C 1
ATOM 8367 O O . ILE B 1 434 ? 20.672 20.094 -3.217 1 92.88 434 ILE B O 1
ATOM 8371 N N . VAL B 1 435 ? 18.938 19.594 -1.968 1 93.56 435 VAL B N 1
ATOM 8372 C CA . VAL B 1 435 ? 18.484 18.406 -2.697 1 93.56 435 VAL B CA 1
ATOM 8373 C C . VAL B 1 435 ? 17.031 18.578 -3.117 1 93.56 435 VAL B C 1
ATOM 8375 O O . VAL B 1 435 ? 16.188 19.031 -2.324 1 93.56 435 VAL B O 1
ATOM 8378 N N . VAL B 1 436 ? 16.75 18.375 -4.375 1 94.38 436 VAL B N 1
ATOM 8379 C CA . VAL B 1 436 ? 15.398 18.406 -4.91 1 94.38 436 VAL B CA 1
ATOM 8380 C C . VAL B 1 436 ? 14.953 16.984 -5.281 1 94.38 436 VAL B C 1
ATOM 8382 O O . VAL B 1 436 ? 15.625 16.312 -6.066 1 94.38 436 VAL B O 1
ATOM 8385 N N . LYS B 1 437 ? 13.859 16.531 -4.707 1 93.19 437 LYS B N 1
ATOM 8386 C CA . LYS B 1 437 ? 13.438 15.148 -4.953 1 93.19 437 LYS B CA 1
ATOM 8387 C C . LYS B 1 437 ? 11.922 15.016 -4.84 1 93.19 437 LYS B C 1
ATOM 8389 O O . LYS B 1 437 ? 11.266 15.828 -4.188 1 93.19 437 LYS B O 1
ATOM 8394 N N . PRO B 1 438 ? 11.398 14.039 -5.531 1 93.5 438 PRO B N 1
ATOM 8395 C CA . PRO B 1 438 ? 9.961 13.797 -5.352 1 93.5 438 PRO B CA 1
ATOM 8396 C C . PRO B 1 438 ? 9.594 13.477 -3.904 1 93.5 438 PRO B C 1
ATOM 8398 O O . PRO B 1 438 ? 10.383 12.859 -3.186 1 93.5 438 PRO B O 1
ATOM 8401 N N . GLU B 1 439 ? 8.398 13.914 -3.5 1 92.31 439 GLU B N 1
ATOM 8402 C CA . GLU B 1 439 ? 7.918 13.625 -2.152 1 92.31 439 GLU B CA 1
ATOM 8403 C C . GLU B 1 439 ? 7.77 12.125 -1.93 1 92.31 439 GLU B C 1
ATOM 8405 O O . GLU B 1 439 ? 8.164 11.609 -0.882 1 92.31 439 GLU B O 1
ATOM 8410 N N . GLN B 1 440 ? 7.148 11.477 -2.885 1 90.88 440 GLN B N 1
ATOM 8411 C CA . GLN B 1 440 ? 7.055 10.023 -2.809 1 90.88 440 GLN B CA 1
ATOM 8412 C C . GLN B 1 440 ? 8.391 9.367 -3.158 1 90.88 440 GLN B C 1
ATOM 8414 O O . GLN B 1 440 ? 9.086 9.82 -4.066 1 90.88 440 GLN B O 1
ATOM 8419 N N . ARG B 1 441 ? 8.656 8.328 -2.498 1 85.5 441 ARG B N 1
ATOM 8420 C CA . ARG B 1 441 ? 9.906 7.625 -2.752 1 85.5 441 ARG B CA 1
ATOM 8421 C C . ARG B 1 441 ? 10.039 7.266 -4.227 1 85.5 441 ARG B C 1
ATOM 8423 O O . ARG B 1 441 ? 9.086 6.793 -4.848 1 85.5 441 ARG B O 1
ATOM 8430 N N . SER B 1 442 ? 11.305 7.48 -4.789 1 81.5 442 SER B N 1
ATOM 8431 C CA . SER B 1 442 ? 11.469 7.355 -6.234 1 81.5 442 SER B CA 1
ATOM 8432 C C . SER B 1 442 ? 12.695 6.512 -6.574 1 81.5 442 SER B C 1
ATOM 8434 O O . SER B 1 442 ? 13.102 6.438 -7.738 1 81.5 442 SER B O 1
ATOM 8436 N N . HIS B 1 443 ? 13.273 5.992 -5.664 1 77.88 443 HIS B N 1
ATOM 8437 C CA . HIS B 1 443 ? 14.43 5.121 -5.867 1 77.88 443 HIS B CA 1
ATOM 8438 C C . HIS B 1 443 ? 15.5 5.82 -6.695 1 77.88 443 HIS B C 1
ATOM 8440 O O . HIS B 1 443 ? 16.016 5.25 -7.656 1 77.88 443 HIS B O 1
ATOM 8446 N N . GLY B 1 444 ? 15.672 7.105 -6.367 1 77.38 444 GLY B N 1
ATOM 8447 C CA . GLY B 1 444 ? 16.75 7.867 -6.969 1 77.38 444 GLY B CA 1
ATOM 8448 C C . GLY B 1 444 ? 16.344 8.594 -8.242 1 77.38 444 GLY B C 1
ATOM 8449 O O . GLY B 1 444 ? 17.047 9.5 -8.695 1 77.38 444 GLY B O 1
ATOM 8450 N N . LEU B 1 445 ? 15.234 8.234 -8.711 1 81.12 445 LEU B N 1
ATOM 8451 C CA . LEU B 1 445 ? 14.758 8.867 -9.938 1 81.12 445 LEU B CA 1
ATOM 8452 C C . LEU B 1 445 ? 14.273 10.281 -9.664 1 81.12 445 LEU B C 1
ATOM 8454 O O . LEU B 1 445 ? 13.57 10.531 -8.688 1 81.12 445 LEU B O 1
ATOM 8458 N N . ALA B 1 446 ? 14.75 11.219 -10.398 1 86.88 446 ALA B N 1
ATOM 8459 C CA . ALA B 1 446 ? 14.367 12.625 -10.336 1 86.88 446 ALA B CA 1
ATOM 8460 C C . ALA B 1 446 ? 14.867 13.273 -9.047 1 86.88 446 ALA B C 1
ATOM 8462 O O . ALA B 1 446 ? 14.18 14.117 -8.461 1 86.88 446 ALA B O 1
ATOM 8463 N N . VAL B 1 447 ? 15.867 12.672 -8.578 1 88.19 447 VAL B N 1
ATOM 8464 C CA . VAL B 1 447 ? 16.531 13.266 -7.422 1 88.19 447 VAL B CA 1
ATOM 8465 C C . VAL B 1 447 ? 17.766 14.039 -7.883 1 88.19 447 VAL B C 1
ATOM 8467 O O . VAL B 1 447 ? 18.641 13.492 -8.562 1 88.19 447 VAL B O 1
ATOM 8470 N N . GLU B 1 448 ? 17.828 15.297 -7.562 1 89.06 448 GLU B N 1
ATOM 8471 C CA . GLU B 1 448 ? 18.969 16.141 -7.926 1 89.06 448 GLU B CA 1
ATOM 8472 C C . GLU B 1 448 ? 19.625 16.75 -6.691 1 89.06 448 GLU B C 1
ATOM 8474 O O . GLU B 1 448 ? 18.938 17.391 -5.871 1 89.06 448 GLU B O 1
ATOM 8479 N N . GLN B 1 449 ? 20.891 16.516 -6.598 1 89.06 449 GLN B N 1
ATOM 8480 C CA . GLN B 1 449 ? 21.672 17.078 -5.5 1 89.06 449 GLN B CA 1
ATOM 8481 C C . GLN B 1 449 ? 22.547 18.234 -5.984 1 89.06 449 GLN B C 1
ATOM 8483 O O . GLN B 1 449 ? 23.234 18.125 -6.996 1 89.06 449 GLN B O 1
ATOM 8488 N N . PHE B 1 450 ? 22.453 19.328 -5.312 1 87.94 450 PHE B N 1
ATOM 8489 C CA . PHE B 1 450 ? 23.25 20.516 -5.641 1 87.94 450 PHE B CA 1
ATOM 8490 C C . PHE B 1 450 ? 24.203 20.844 -4.508 1 87.94 450 PHE B C 1
ATOM 8492 O O . PHE B 1 450 ? 23.844 21.547 -3.555 1 87.94 450 PHE B O 1
ATOM 8499 N N . ALA B 1 451 ? 25.438 20.438 -4.66 1 83 451 ALA B N 1
ATOM 8500 C CA . ALA B 1 451 ? 26.453 20.75 -3.658 1 83 451 ALA B CA 1
ATOM 8501 C C . ALA B 1 451 ? 26.766 22.234 -3.648 1 83 451 ALA B C 1
ATOM 8503 O O . ALA B 1 451 ? 27.188 22.781 -2.623 1 83 451 ALA B O 1
ATOM 8504 N N . VAL B 1 452 ? 26.609 22.781 -4.84 1 84.31 452 VAL B N 1
ATOM 8505 C CA . VAL B 1 452 ? 26.672 24.219 -5 1 84.31 452 VAL B CA 1
ATOM 8506 C C . VAL B 1 452 ? 25.281 24.781 -5.281 1 84.31 452 VAL B C 1
ATOM 8508 O O . VAL B 1 452 ? 24.469 24.141 -5.969 1 84.31 452 VAL B O 1
ATOM 8511 N N . PRO B 1 453 ? 24.984 25.938 -4.664 1 89.25 453 PRO B N 1
ATOM 8512 C CA . PRO B 1 453 ? 23.656 26.484 -4.883 1 89.25 453 PRO B CA 1
ATOM 8513 C C . PRO B 1 453 ? 23.266 26.547 -6.359 1 89.25 453 PRO B C 1
ATOM 8515 O O . PRO B 1 453 ? 24.047 27.031 -7.184 1 89.25 453 PRO B O 1
ATOM 8518 N N . PRO B 1 454 ? 22.172 26.062 -6.695 1 90.75 454 PRO B N 1
ATOM 8519 C CA . PRO B 1 454 ? 21.766 26.047 -8.102 1 90.75 454 PRO B CA 1
ATOM 8520 C C . PRO B 1 454 ? 21.328 27.422 -8.602 1 90.75 454 PRO B C 1
ATOM 8522 O O . PRO B 1 454 ? 20.922 28.266 -7.812 1 90.75 454 PRO B O 1
ATOM 8525 N N . THR B 1 455 ? 21.406 27.547 -9.914 1 92.19 455 THR B N 1
ATOM 8526 C CA . THR B 1 455 ? 20.781 28.688 -10.555 1 92.19 455 THR B CA 1
ATOM 8527 C C . THR B 1 455 ? 19.266 28.531 -10.586 1 92.19 455 THR B C 1
ATOM 8529 O O . THR B 1 455 ? 18.734 27.438 -10.352 1 92.19 455 THR B O 1
ATOM 8532 N N . ALA B 1 456 ? 18.609 29.625 -10.82 1 93.62 456 ALA B N 1
ATOM 8533 C CA . ALA B 1 456 ? 17.156 29.578 -10.922 1 93.62 456 ALA B CA 1
ATOM 8534 C C . ALA B 1 456 ? 16.703 28.594 -12 1 93.62 456 ALA B C 1
ATOM 8536 O O . ALA B 1 456 ? 15.695 27.906 -11.836 1 93.62 456 ALA B O 1
ATOM 8537 N N . LYS B 1 457 ? 17.438 28.562 -13.008 1 92.88 457 LYS B N 1
ATOM 8538 C CA . LYS B 1 457 ? 17.109 27.656 -14.109 1 92.88 457 LYS B CA 1
ATOM 8539 C C . LYS B 1 457 ? 17.297 26.203 -13.703 1 92.88 457 LYS B C 1
ATOM 8541 O O . LYS B 1 457 ? 16.453 25.359 -14.023 1 92.88 457 LYS B O 1
ATOM 8546 N N . GLN B 1 458 ? 18.375 25.953 -13.062 1 89.44 458 GLN B N 1
ATOM 8547 C CA . GLN B 1 458 ? 18.641 24.609 -12.594 1 89.44 458 GLN B CA 1
ATOM 8548 C C . GLN B 1 458 ? 17.578 24.141 -11.609 1 89.44 458 GLN B C 1
ATOM 8550 O O . GLN B 1 458 ? 17.125 22.984 -11.672 1 89.44 458 GLN B O 1
ATOM 8555 N N . PHE B 1 459 ? 17.234 24.984 -10.812 1 94.38 459 PHE B N 1
ATOM 8556 C CA . PHE B 1 459 ? 16.234 24.672 -9.812 1 94.38 459 PHE B CA 1
ATOM 8557 C C . PHE B 1 459 ? 14.891 24.375 -10.477 1 94.38 459 PHE B C 1
ATOM 8559 O O . PHE B 1 459 ? 14.211 23.406 -10.109 1 94.38 459 PHE B O 1
ATOM 8566 N N . ALA B 1 460 ? 14.578 25.156 -11.398 1 94.81 460 ALA B N 1
ATOM 8567 C CA . ALA B 1 460 ? 13.32 24.969 -12.117 1 94.81 460 ALA B CA 1
ATOM 8568 C C . ALA B 1 460 ? 13.281 23.609 -12.805 1 94.81 460 ALA B C 1
ATOM 8570 O O . ALA B 1 460 ? 12.266 22.906 -12.75 1 94.81 460 ALA B O 1
ATOM 8571 N N . GLN B 1 461 ? 14.312 23.281 -13.398 1 91.19 461 GLN B N 1
ATOM 8572 C CA . GLN B 1 461 ? 14.391 22 -14.086 1 91.19 461 GLN B CA 1
ATOM 8573 C C . GLN B 1 461 ? 14.25 20.828 -13.109 1 91.19 461 GLN B C 1
ATOM 8575 O O . GLN B 1 461 ? 13.531 19.875 -13.383 1 91.19 461 GLN B O 1
ATOM 8580 N N . ALA B 1 462 ? 14.953 20.906 -12.055 1 91.5 462 ALA B N 1
ATOM 8581 C CA . ALA B 1 462 ? 14.906 19.859 -11.039 1 91.5 462 ALA B CA 1
ATOM 8582 C C . ALA B 1 462 ? 13.5 19.734 -10.453 1 91.5 462 ALA B C 1
ATOM 8584 O O . ALA B 1 462 ? 13.016 18.625 -10.234 1 91.5 462 ALA B O 1
ATOM 8585 N N . PHE B 1 463 ? 12.891 20.844 -10.211 1 94.56 463 PHE B N 1
ATOM 8586 C CA . PHE B 1 463 ? 11.555 20.844 -9.633 1 94.56 463 PHE B CA 1
ATOM 8587 C C . PHE B 1 463 ? 10.555 20.172 -10.562 1 94.56 463 PHE B C 1
ATOM 8589 O O . PHE B 1 463 ? 9.773 19.312 -10.125 1 94.56 463 PHE B O 1
ATOM 8596 N N . HIS B 1 464 ? 10.648 20.516 -11.742 1 93.44 464 HIS B N 1
ATOM 8597 C CA . HIS B 1 464 ? 9.672 19.969 -12.688 1 93.44 464 HIS B CA 1
ATOM 8598 C C . HIS B 1 464 ? 9.906 18.484 -12.938 1 93.44 464 HIS B C 1
ATOM 8600 O O . HIS B 1 464 ? 8.953 17.734 -13.133 1 93.44 464 HIS B O 1
ATOM 8606 N N . ALA B 1 465 ? 11.133 18.125 -12.906 1 89.06 465 ALA B N 1
ATOM 8607 C CA . ALA B 1 465 ? 11.445 16.703 -13.039 1 89.06 465 ALA B CA 1
ATOM 8608 C C . ALA B 1 465 ? 10.93 15.922 -11.844 1 89.06 465 ALA B C 1
ATOM 8610 O O . ALA B 1 465 ? 10.469 14.781 -11.992 1 89.06 465 ALA B O 1
ATOM 8611 N N . ALA B 1 466 ? 10.977 16.516 -10.727 1 92.25 466 ALA B N 1
ATOM 8612 C CA . ALA B 1 466 ? 10.625 15.844 -9.484 1 92.25 466 ALA B CA 1
ATOM 8613 C C . ALA B 1 466 ? 9.125 15.922 -9.219 1 92.25 466 ALA B C 1
ATOM 8615 O O . ALA B 1 466 ? 8.594 15.164 -8.406 1 92.25 466 ALA B O 1
ATOM 8616 N N . ASN B 1 467 ? 8.484 16.922 -9.812 1 91 467 ASN B N 1
ATOM 8617 C CA . ASN B 1 467 ? 7.07 17.156 -9.516 1 91 467 ASN B CA 1
ATOM 8618 C C . ASN B 1 467 ? 6.18 16.094 -10.156 1 91 467 ASN B C 1
ATOM 8620 O O . ASN B 1 467 ? 5.723 16.266 -11.289 1 91 467 ASN B O 1
ATOM 8624 N N . GLN B 1 468 ? 5.938 15.211 -9.43 1 84.06 468 GLN B N 1
ATOM 8625 C CA . GLN B 1 468 ? 5.043 14.125 -9.812 1 84.06 468 GLN B CA 1
ATOM 8626 C C . GLN B 1 468 ? 3.729 14.188 -9.039 1 84.06 468 GLN B C 1
ATOM 8628 O O . GLN B 1 468 ? 3.271 15.266 -8.672 1 84.06 468 GLN B O 1
ATOM 8633 N N . ASP B 1 469 ? 3.066 13.164 -8.734 1 78.69 469 ASP B N 1
ATOM 8634 C CA . ASP B 1 469 ? 1.699 13.109 -8.227 1 78.69 469 ASP B CA 1
ATOM 8635 C C . ASP B 1 469 ? 1.618 13.68 -6.812 1 78.69 469 ASP B C 1
ATOM 8637 O O . ASP B 1 469 ? 0.562 14.148 -6.383 1 78.69 469 ASP B O 1
ATOM 8641 N N . HIS B 1 470 ? 2.758 13.711 -6.121 1 83.31 470 HIS B N 1
ATOM 8642 C CA . HIS B 1 470 ? 2.607 14.016 -4.699 1 83.31 470 HIS B CA 1
ATOM 8643 C C . HIS B 1 470 ? 3.438 15.227 -4.305 1 83.31 470 HIS B C 1
ATOM 8645 O O . HIS B 1 470 ? 3.576 15.531 -3.117 1 83.31 470 HIS B O 1
ATOM 8651 N N . GLY B 1 471 ? 4.051 15.891 -5.242 1 91.31 471 GLY B N 1
ATOM 8652 C CA . GLY B 1 471 ? 4.793 17.109 -4.965 1 91.31 471 GLY B CA 1
ATOM 8653 C C . GLY B 1 471 ? 6.293 16.891 -4.898 1 91.31 471 GLY B C 1
ATOM 8654 O O . GLY B 1 471 ? 6.793 15.844 -5.32 1 91.31 471 GLY B O 1
ATOM 8655 N N . VAL B 1 472 ? 7.012 18 -4.465 1 94.94 472 VAL B N 1
ATOM 8656 C CA . VAL B 1 472 ? 8.469 18.031 -4.484 1 94.94 472 VAL B CA 1
ATOM 8657 C C . VAL B 1 472 ? 9 18.422 -3.105 1 94.94 472 VAL B C 1
ATOM 8659 O O . VAL B 1 472 ? 8.445 19.312 -2.451 1 94.94 472 VAL B O 1
ATOM 8662 N N . LEU B 1 473 ? 10 17.734 -2.674 1 94.19 473 LEU B N 1
ATOM 8663 C CA . LEU B 1 473 ? 10.711 18.109 -1.457 1 94.19 473 LEU B CA 1
ATOM 8664 C C . LEU B 1 473 ? 12.016 18.828 -1.79 1 94.19 473 LEU B C 1
ATOM 8666 O O . LEU B 1 473 ? 12.805 18.344 -2.605 1 94.19 473 LEU B O 1
ATOM 8670 N N . VAL B 1 474 ? 12.211 19.953 -1.218 1 94.06 474 VAL B N 1
ATOM 8671 C CA . VAL B 1 474 ? 13.477 20.672 -1.271 1 94.06 474 VAL B CA 1
ATOM 8672 C C . VAL B 1 474 ? 14.117 20.703 0.113 1 94.06 474 VAL B C 1
ATOM 8674 O O . VAL B 1 474 ? 13.539 21.219 1.065 1 94.06 474 VAL B O 1
ATOM 8677 N N . GLU B 1 475 ? 15.281 20.109 0.17 1 92.81 475 GLU B N 1
ATOM 8678 C CA . GLU B 1 475 ? 15.914 19.953 1.472 1 92.81 475 GLU B CA 1
ATOM 8679 C C . GLU B 1 475 ? 17.375 20.422 1.438 1 92.81 475 GLU B C 1
ATOM 8681 O O . GLU B 1 475 ? 17.984 20.453 0.374 1 92.81 475 GLU B O 1
ATOM 8686 N N . MET B 1 476 ? 17.844 20.766 2.617 1 89 476 MET B N 1
ATOM 8687 C CA . MET B 1 476 ? 19.266 21.062 2.752 1 89 476 MET B CA 1
ATOM 8688 C C . MET B 1 476 ? 20.094 19.797 2.541 1 89 476 MET B C 1
ATOM 8690 O O . MET B 1 476 ? 19.719 18.719 2.996 1 89 476 MET B O 1
ATOM 8694 N N . MET B 1 477 ? 21.141 19.984 1.816 1 89.12 477 MET B N 1
ATOM 8695 C CA . MET B 1 477 ? 22.031 18.844 1.564 1 89.12 477 MET B CA 1
ATOM 8696 C C . MET B 1 477 ? 22.891 18.531 2.787 1 89.12 477 MET B C 1
ATOM 8698 O O . MET B 1 477 ? 23.453 19.453 3.396 1 89.12 477 MET B O 1
ATOM 8702 N N . GLY B 1 478 ? 22.906 17.312 3.209 1 84.75 478 GLY B N 1
ATOM 8703 C CA . GLY B 1 478 ? 23.812 16.891 4.258 1 84.75 478 GLY B CA 1
ATOM 8704 C C . GLY B 1 478 ? 25.234 16.672 3.762 1 84.75 478 GLY B C 1
ATOM 8705 O O . GLY B 1 478 ? 25.453 16.344 2.592 1 84.75 478 GLY B O 1
ATOM 8706 N N . ARG B 1 479 ? 26.125 16.828 4.711 1 83.75 479 ARG B N 1
ATOM 8707 C CA . ARG B 1 479 ? 27.516 16.562 4.379 1 83.75 479 ARG B CA 1
ATOM 8708 C C . ARG B 1 479 ? 27.859 15.086 4.578 1 83.75 479 ARG B C 1
ATOM 8710 O O . ARG B 1 479 ? 27.469 14.484 5.578 1 83.75 479 ARG B O 1
ATOM 8717 N N . GLY B 1 480 ? 28.438 14.539 3.535 1 87.69 480 GLY B N 1
ATOM 8718 C CA . GLY B 1 480 ? 28.906 13.172 3.695 1 87.69 480 GLY B CA 1
ATOM 8719 C C . GLY B 1 480 ? 28.406 12.234 2.619 1 87.69 480 GLY B C 1
ATOM 8720 O O . GLY B 1 480 ? 28.125 12.656 1.496 1 87.69 480 GLY B O 1
ATOM 8721 N N . THR B 1 481 ? 28.516 10.914 2.998 1 89.62 481 THR B N 1
ATOM 8722 C CA . THR B 1 481 ? 28.141 9.844 2.078 1 89.62 481 THR B CA 1
ATOM 8723 C C . THR B 1 481 ? 26.875 9.141 2.553 1 89.62 481 THR B C 1
ATOM 8725 O O . THR B 1 481 ? 26.594 9.094 3.754 1 89.62 481 THR B O 1
ATOM 8728 N N . THR B 1 482 ? 26.156 8.648 1.511 1 92.62 482 THR B N 1
ATOM 8729 C CA . THR B 1 482 ? 24.922 7.941 1.848 1 92.62 482 THR B CA 1
ATOM 8730 C C . THR B 1 482 ? 25.219 6.477 2.174 1 92.62 482 THR B C 1
ATOM 8732 O O . THR B 1 482 ? 25.875 5.781 1.395 1 92.62 482 THR B O 1
ATOM 8735 N N . TYR B 1 483 ? 24.766 6.047 3.285 1 95.56 483 TYR B N 1
ATOM 8736 C CA . TYR B 1 483 ? 24.875 4.66 3.717 1 95.56 483 TYR B CA 1
ATOM 8737 C C . TYR B 1 483 ? 23.5 4.012 3.811 1 95.56 483 TYR B C 1
ATOM 8739 O O . TYR B 1 483 ? 22.547 4.617 4.328 1 95.56 483 TYR B O 1
ATOM 8747 N N . HIS B 1 484 ? 23.438 2.814 3.244 1 95.88 484 HIS B N 1
ATOM 8748 C CA . HIS B 1 484 ? 22.203 2.053 3.174 1 95.88 484 HIS B CA 1
ATOM 8749 C C . HIS B 1 484 ? 22.172 0.931 4.207 1 95.88 484 HIS B C 1
ATOM 8751 O O . HIS B 1 484 ? 22.828 -0.097 4.023 1 95.88 484 HIS B O 1
ATOM 8757 N N . PHE B 1 485 ? 21.375 1.141 5.254 1 97.5 485 PHE B N 1
ATOM 8758 C CA . PHE B 1 485 ? 21.281 0.167 6.336 1 97.5 485 PHE B CA 1
ATOM 8759 C C . PHE B 1 485 ? 20.094 -0.762 6.113 1 97.5 485 PHE B C 1
ATOM 8761 O O . PHE B 1 485 ? 18.984 -0.305 5.828 1 97.5 485 PHE B O 1
ATOM 8768 N N . THR B 1 486 ? 20.266 -2.047 6.238 1 97.88 486 THR B N 1
ATOM 8769 C CA . THR B 1 486 ? 19.141 -2.992 6.266 1 97.88 486 THR B CA 1
ATOM 8770 C C . THR B 1 486 ? 18.875 -3.467 7.691 1 97.88 486 THR B C 1
ATOM 8772 O O . THR B 1 486 ? 19.75 -4.047 8.336 1 97.88 486 THR B O 1
ATOM 8775 N N . VAL B 1 487 ? 17.672 -3.203 8.133 1 98.12 487 VAL B N 1
ATOM 8776 C CA . VAL B 1 487 ? 17.266 -3.535 9.5 1 98.12 487 VAL B CA 1
ATOM 8777 C C . VAL B 1 487 ? 16.234 -4.652 9.484 1 98.12 487 VAL B C 1
ATOM 8779 O O . VAL B 1 487 ? 15.219 -4.551 8.789 1 98.12 487 VAL B O 1
ATOM 8782 N N . ILE B 1 488 ? 16.422 -5.766 10.266 1 97.25 488 ILE B N 1
ATOM 8783 C CA . ILE B 1 488 ? 15.453 -6.84 10.5 1 97.25 488 ILE B CA 1
ATOM 8784 C C . ILE B 1 488 ? 15.336 -7.109 12 1 97.25 488 ILE B C 1
ATOM 8786 O O . ILE B 1 488 ? 16.297 -7.516 12.641 1 97.25 488 ILE B O 1
ATOM 8790 N N . GLY B 1 489 ? 14.156 -7.031 12.594 1 94.19 489 GLY B N 1
ATOM 8791 C CA . GLY B 1 489 ? 13.961 -7.266 14.016 1 94.19 489 GLY B CA 1
ATOM 8792 C C . GLY B 1 489 ? 14.891 -6.449 14.891 1 94.19 489 GLY B C 1
ATOM 8793 O O . GLY B 1 489 ? 15.547 -6.988 15.781 1 94.19 489 GLY B O 1
ATOM 8794 N N . ARG B 1 490 ? 15.141 -5.184 14.734 1 95.25 490 ARG B N 1
ATOM 8795 C CA . ARG B 1 490 ? 15.961 -4.242 15.484 1 95.25 490 ARG B CA 1
ATOM 8796 C C . ARG B 1 490 ? 17.438 -4.598 15.375 1 95.25 490 ARG B C 1
ATOM 8798 O O . ARG B 1 490 ? 18.219 -4.305 16.281 1 95.25 490 ARG B O 1
ATOM 8805 N N . ARG B 1 491 ? 17.781 -5.293 14.367 1 96.44 491 ARG B N 1
ATOM 8806 C CA . ARG B 1 491 ? 19.172 -5.613 14.07 1 96.44 491 ARG B CA 1
ATOM 8807 C C . ARG B 1 491 ? 19.562 -5.137 12.672 1 96.44 491 ARG B C 1
ATOM 8809 O O . ARG B 1 491 ? 18.828 -5.355 11.711 1 96.44 491 ARG B O 1
ATOM 8816 N N . VAL B 1 492 ? 20.703 -4.527 12.609 1 97.94 492 VAL B N 1
ATOM 8817 C CA . VAL B 1 492 ? 21.25 -4.168 11.305 1 97.94 492 VAL B CA 1
ATOM 8818 C C . VAL B 1 492 ? 22 -5.363 10.711 1 97.94 492 VAL B C 1
ATOM 8820 O O . VAL B 1 492 ? 22.953 -5.871 11.305 1 97.94 492 VAL B O 1
ATOM 8823 N N . VAL B 1 493 ? 21.625 -5.793 9.539 1 97.12 493 VAL B N 1
ATOM 8824 C CA . VAL B 1 493 ? 22.188 -7.016 8.977 1 97.12 493 VAL B CA 1
ATOM 8825 C C . VAL B 1 493 ? 23.141 -6.672 7.832 1 97.12 493 VAL B C 1
ATOM 8827 O O . VAL B 1 493 ? 23.938 -7.508 7.41 1 97.12 493 VAL B O 1
ATOM 8830 N N . SER B 1 494 ? 23.062 -5.484 7.312 1 97.38 494 SER B N 1
ATOM 8831 C CA . SER B 1 494 ? 23.953 -5.035 6.246 1 97.38 494 SER B CA 1
ATOM 8832 C C . SER B 1 494 ? 24.016 -3.512 6.191 1 97.38 494 SER B C 1
ATOM 8834 O O . SER B 1 494 ? 23.047 -2.828 6.508 1 97.38 494 SER B O 1
ATOM 8836 N N . VAL B 1 495 ? 25.203 -2.988 5.91 1 97.62 495 VAL B N 1
ATOM 8837 C CA . VAL B 1 495 ? 25.422 -1.571 5.637 1 97.62 495 VAL B CA 1
ATOM 8838 C C . VAL B 1 495 ? 26.203 -1.411 4.34 1 97.62 495 VAL B C 1
ATOM 8840 O O . VAL B 1 495 ? 27.328 -1.9 4.227 1 97.62 495 VAL B O 1
ATOM 8843 N N . LEU B 1 496 ? 25.641 -0.703 3.395 1 96.12 496 LEU B N 1
ATOM 8844 C CA . LEU B 1 496 ? 26.266 -0.482 2.098 1 96.12 496 LEU B CA 1
ATOM 8845 C C . LEU B 1 496 ? 26.547 1.001 1.873 1 96.12 496 LEU B C 1
ATOM 8847 O O . LEU B 1 496 ? 25.656 1.839 2.082 1 96.12 496 LEU B O 1
ATOM 8851 N N . GLU B 1 497 ? 27.719 1.298 1.562 1 94.75 497 GLU B N 1
ATOM 8852 C CA . GLU B 1 497 ? 28.062 2.639 1.106 1 94.75 497 GLU B CA 1
ATOM 8853 C C . GLU B 1 497 ? 27.734 2.824 -0.373 1 94.75 497 GLU B C 1
ATOM 8855 O O . GLU B 1 497 ? 28.109 1.995 -1.205 1 94.75 497 GLU B O 1
ATOM 8860 N N . ASN B 1 498 ? 27.016 3.877 -0.623 1 89 498 ASN B N 1
ATOM 8861 C CA . ASN B 1 498 ? 26.625 4.152 -2 1 89 498 ASN B CA 1
ATOM 8862 C C . ASN B 1 498 ? 27.391 5.336 -2.578 1 89 498 ASN B C 1
ATOM 8864 O O . ASN B 1 498 ? 27.484 6.387 -1.945 1 89 498 ASN B O 1
ATOM 8868 N N . ALA B 1 499 ? 27.953 5.082 -3.652 1 85.62 499 ALA B N 1
ATOM 8869 C CA . ALA B 1 499 ? 28.562 6.18 -4.402 1 85.62 499 ALA B CA 1
ATOM 8870 C C . ALA B 1 499 ? 27.797 6.457 -5.691 1 85.62 499 ALA B C 1
ATOM 8872 O O . ALA B 1 499 ? 27.188 5.547 -6.266 1 85.62 499 ALA B O 1
ATOM 8873 N N . ALA B 1 500 ? 27.844 7.691 -6.109 1 84.25 500 ALA B N 1
ATOM 8874 C CA . ALA B 1 500 ? 27.156 8.031 -7.348 1 84.25 500 ALA B CA 1
ATOM 8875 C C . ALA B 1 500 ? 27.781 7.316 -8.539 1 84.25 500 ALA B C 1
ATOM 8877 O O . ALA B 1 500 ? 28.969 6.984 -8.516 1 84.25 500 ALA B O 1
ATOM 8878 N N . ALA B 1 501 ? 26.953 7.066 -9.531 1 87.12 501 ALA B N 1
ATOM 8879 C CA . ALA B 1 501 ? 27.438 6.465 -10.766 1 87.12 501 ALA B CA 1
ATOM 8880 C C . ALA B 1 501 ? 28.625 7.242 -11.32 1 87.12 501 ALA B C 1
ATOM 8882 O O . ALA B 1 501 ? 28.594 8.469 -11.414 1 87.12 501 ALA B O 1
ATOM 8883 N N . ASN B 1 502 ? 29.703 6.5 -11.57 1 89.44 502 ASN B N 1
ATOM 8884 C CA . ASN B 1 502 ? 30.938 7.176 -11.984 1 89.44 502 ASN B CA 1
ATOM 8885 C C . ASN B 1 502 ? 31.812 6.27 -12.836 1 89.44 502 ASN B C 1
ATOM 8887 O O . ASN B 1 502 ? 31.578 5.062 -12.914 1 89.44 502 ASN B O 1
ATOM 8891 N N . VAL B 1 503 ? 32.688 6.91 -13.539 1 91.62 503 VAL B N 1
ATOM 8892 C CA . VAL B 1 503 ? 33.781 6.211 -14.234 1 91.62 503 VAL B CA 1
ATOM 8893 C C . VAL B 1 503 ? 35.094 6.898 -13.938 1 91.62 503 VAL B C 1
ATOM 8895 O O . VAL B 1 503 ? 35.125 8.086 -13.609 1 91.62 503 VAL B O 1
ATOM 8898 N N . VAL B 1 504 ? 36.125 6.098 -13.906 1 91.38 504 VAL B N 1
ATOM 8899 C CA . VAL B 1 504 ? 37.469 6.609 -13.664 1 91.38 504 VAL B CA 1
ATOM 8900 C C . VAL B 1 504 ? 38.344 6.414 -14.914 1 91.38 504 VAL B C 1
ATOM 8902 O O . VAL B 1 504 ? 38.406 5.312 -15.461 1 91.38 504 VAL B O 1
ATOM 8905 N N . GLY B 1 505 ? 38.938 7.496 -15.273 1 91.38 505 GLY B N 1
ATOM 8906 C CA . GLY B 1 505 ? 39.75 7.48 -16.484 1 91.38 505 GLY B CA 1
ATOM 8907 C C . GLY B 1 505 ? 41 6.629 -16.375 1 91.38 505 GLY B C 1
ATOM 8908 O O . GLY B 1 505 ? 41.594 6.562 -15.297 1 91.38 505 GLY B O 1
ATOM 8909 N N . ASP B 1 506 ? 41.344 6.027 -17.516 1 91.12 506 ASP B N 1
ATOM 8910 C CA . ASP B 1 506 ? 42.562 5.266 -17.578 1 91.12 506 ASP B CA 1
ATOM 8911 C C . ASP B 1 506 ? 43.562 5.906 -18.547 1 91.12 506 ASP B C 1
ATOM 8913 O O . ASP B 1 506 ? 44.625 5.359 -18.797 1 91.12 506 ASP B O 1
ATOM 8917 N N . GLY B 1 507 ? 43.125 6.953 -19.094 1 91.5 507 GLY B N 1
ATOM 8918 C CA . GLY B 1 507 ? 44 7.695 -19.984 1 91.5 507 GLY B CA 1
ATOM 8919 C C . GLY B 1 507 ? 43.938 7.195 -21.422 1 91.5 507 GLY B C 1
ATOM 8920 O O . GLY B 1 507 ? 44.625 7.727 -22.297 1 91.5 507 GLY B O 1
ATOM 8921 N N . ARG B 1 508 ? 43.188 6.219 -21.734 1 93.56 508 ARG B N 1
ATOM 8922 C CA . ARG B 1 508 ? 43.188 5.609 -23.062 1 93.56 508 ARG B CA 1
ATOM 8923 C C . ARG B 1 508 ? 41.781 5.488 -23.609 1 93.56 508 ARG B C 1
ATOM 8925 O O . ARG B 1 508 ? 41.531 5.699 -24.797 1 93.56 508 ARG B O 1
ATOM 8932 N N . LYS B 1 509 ? 40.812 5.145 -22.844 1 93.31 509 LYS B N 1
ATOM 8933 C CA . LYS B 1 509 ? 39.469 4.836 -23.266 1 93.31 509 LYS B CA 1
ATOM 8934 C C . LYS B 1 509 ? 38.531 6.039 -23.078 1 93.31 509 LYS B C 1
ATOM 8936 O O . LYS B 1 509 ? 38.719 6.828 -22.156 1 93.31 509 LYS B O 1
ATOM 8941 N N . SER B 1 510 ? 37.594 6.062 -23.938 1 94.69 510 SER B N 1
ATOM 8942 C CA . SER B 1 510 ? 36.594 7.105 -23.812 1 94.69 510 SER B CA 1
ATOM 8943 C C . SER B 1 510 ? 35.625 6.797 -22.672 1 94.69 510 SER B C 1
ATOM 8945 O O . SER B 1 510 ? 35.594 5.668 -22.172 1 94.69 510 SER B O 1
ATOM 8947 N N . ILE B 1 511 ? 34.875 7.719 -22.328 1 94.38 511 ILE B N 1
ATOM 8948 C CA . ILE B 1 511 ? 33.875 7.547 -21.266 1 94.38 511 ILE B CA 1
ATOM 8949 C C . ILE B 1 511 ? 32.906 6.449 -21.672 1 94.38 511 ILE B C 1
ATOM 8951 O O . ILE B 1 511 ? 32.531 5.605 -20.859 1 94.38 511 ILE B O 1
ATOM 8955 N N . LYS B 1 512 ? 32.469 6.488 -22.922 1 93.94 512 LYS B N 1
ATOM 8956 C CA . LYS B 1 512 ? 31.578 5.457 -23.438 1 93.94 512 LYS B CA 1
ATOM 8957 C C . LYS B 1 512 ? 32.188 4.066 -23.281 1 93.94 512 LYS B C 1
ATOM 8959 O O . LYS B 1 512 ? 31.5 3.125 -22.891 1 93.94 512 LYS B O 1
ATOM 8964 N N . GLU B 1 513 ? 33.406 4.035 -23.562 1 93.56 513 GLU B N 1
ATOM 8965 C CA . GLU B 1 513 ? 34.125 2.76 -23.453 1 93.56 513 GLU B CA 1
ATOM 8966 C C . GLU B 1 513 ? 34.281 2.344 -22 1 93.56 513 GLU B C 1
ATOM 8968 O O . GLU B 1 513 ? 34.188 1.159 -21.672 1 93.56 513 GLU B O 1
ATOM 8973 N N . LEU B 1 514 ? 34.594 3.266 -21.219 1 93.44 514 LEU B N 1
ATOM 8974 C CA . LEU B 1 514 ? 34.75 2.988 -19.797 1 93.44 514 LEU B CA 1
ATOM 8975 C C . LEU B 1 514 ? 33.406 2.482 -19.219 1 93.44 514 LEU B C 1
ATOM 8977 O O . LEU B 1 514 ? 33.406 1.592 -18.359 1 93.44 514 LEU B O 1
ATOM 8981 N N . ILE B 1 515 ? 32.375 3.041 -19.641 1 92.31 515 ILE B N 1
ATOM 8982 C CA . ILE B 1 515 ? 31.047 2.613 -19.188 1 92.31 515 ILE B CA 1
ATOM 8983 C C . ILE B 1 515 ? 30.797 1.169 -19.609 1 92.31 515 ILE B C 1
ATOM 8985 O O . ILE B 1 515 ? 30.328 0.351 -18.812 1 92.31 515 ILE B O 1
ATOM 8989 N N . ALA B 1 516 ? 31.109 0.877 -20.797 1 91.94 516 ALA B N 1
ATOM 8990 C CA . ALA B 1 516 ? 30.938 -0.477 -21.312 1 91.94 516 ALA B CA 1
ATOM 8991 C C . ALA B 1 516 ? 31.781 -1.478 -20.531 1 91.94 516 ALA B C 1
ATOM 8993 O O . ALA B 1 516 ? 31.328 -2.596 -20.25 1 91.94 516 ALA B O 1
ATOM 8994 N N . LEU B 1 517 ? 32.969 -1.104 -20.234 1 91.06 517 LEU B N 1
ATOM 8995 C CA . LEU B 1 517 ? 33.875 -1.966 -19.469 1 91.06 517 LEU B CA 1
ATOM 8996 C C . LEU B 1 517 ? 33.312 -2.229 -18.078 1 91.06 517 LEU B C 1
ATOM 8998 O O . LEU B 1 517 ? 33.312 -3.365 -17.594 1 91.06 517 LEU B O 1
ATOM 9002 N N . LYS B 1 518 ? 32.875 -1.229 -17.469 1 89.19 518 LYS B N 1
ATOM 9003 C CA . LYS B 1 518 ? 32.312 -1.367 -16.141 1 89.19 518 LYS B CA 1
ATOM 9004 C C . LYS B 1 518 ? 31.031 -2.203 -16.172 1 89.19 518 LYS B C 1
ATOM 9006 O O . LYS B 1 518 ? 30.797 -3.025 -15.281 1 89.19 518 LYS B O 1
ATOM 9011 N N . ASN B 1 519 ? 30.156 -1.986 -17.172 1 89 519 ASN B N 1
ATOM 9012 C CA . ASN B 1 519 ? 28.906 -2.717 -17.328 1 89 519 ASN B CA 1
ATOM 9013 C C . ASN B 1 519 ? 29.156 -4.203 -17.578 1 89 519 ASN B C 1
ATOM 9015 O O . ASN B 1 519 ? 28.328 -5.043 -17.203 1 89 519 ASN B O 1
ATOM 9019 N N . GLY B 1 520 ? 30.188 -4.559 -18.172 1 82.56 520 GLY B N 1
ATOM 9020 C CA . GLY B 1 520 ? 30.531 -5.945 -18.453 1 82.56 520 GLY B CA 1
ATOM 9021 C C . GLY B 1 520 ? 30.703 -6.781 -17.203 1 82.56 520 GLY B C 1
ATOM 9022 O O . GLY B 1 520 ? 30.531 -8 -17.234 1 82.56 520 GLY B O 1
ATOM 9023 N N . LYS B 1 521 ? 30.984 -6.18 -16.109 1 80.5 521 LYS B N 1
ATOM 9024 C CA . LYS B 1 521 ? 31.234 -6.891 -14.852 1 80.5 521 LYS B CA 1
ATOM 9025 C C . LYS B 1 521 ? 30.062 -6.781 -13.898 1 80.5 521 LYS B C 1
ATOM 9027 O O . LYS B 1 521 ? 30.125 -7.254 -12.766 1 80.5 521 LYS B O 1
ATOM 9032 N N . ARG B 1 522 ? 29.094 -6.129 -14.359 1 82.44 522 ARG B N 1
ATOM 9033 C CA . ARG B 1 522 ? 27.969 -5.875 -13.477 1 82.44 522 ARG B CA 1
ATOM 9034 C C . ARG B 1 522 ? 26.719 -6.605 -13.961 1 82.44 522 ARG B C 1
ATOM 9036 O O . ARG B 1 522 ? 26.547 -6.832 -15.164 1 82.44 522 ARG B O 1
ATOM 9043 N N . PRO B 1 523 ? 25.891 -6.938 -12.953 1 75.56 523 PRO B N 1
ATOM 9044 C CA . PRO B 1 523 ? 24.578 -7.449 -13.375 1 75.56 523 PRO B CA 1
ATOM 9045 C C . PRO B 1 523 ? 23.75 -6.41 -14.141 1 75.56 523 PRO B C 1
ATOM 9047 O O . PRO B 1 523 ? 23.984 -5.207 -13.992 1 75.56 523 PRO B O 1
ATOM 9050 N N . ASN B 1 524 ? 22.875 -6.914 -14.906 1 74.31 524 ASN B N 1
ATOM 9051 C CA . ASN B 1 524 ? 22.078 -6.07 -15.781 1 74.31 524 ASN B CA 1
ATOM 9052 C C . ASN B 1 524 ? 21.359 -4.969 -15 1 74.31 524 ASN B C 1
ATOM 9054 O O . ASN B 1 524 ? 21.297 -3.822 -15.445 1 74.31 524 ASN B O 1
ATOM 9058 N N . ALA B 1 525 ? 20.922 -5.27 -13.867 1 73.38 525 ALA B N 1
ATOM 9059 C CA . ALA B 1 525 ? 20.094 -4.336 -13.094 1 73.38 525 ALA B CA 1
ATOM 9060 C C . ALA B 1 525 ? 20.938 -3.182 -12.555 1 73.38 525 ALA B C 1
ATOM 9062 O O . ALA B 1 525 ? 20.406 -2.127 -12.203 1 73.38 525 ALA B O 1
ATOM 9063 N N . ARG B 1 526 ? 22.234 -3.25 -12.617 1 80.31 526 ARG B N 1
ATOM 9064 C CA . ARG B 1 526 ? 23.109 -2.248 -12.023 1 80.31 526 ARG B CA 1
ATOM 9065 C C . ARG B 1 526 ? 24 -1.595 -13.078 1 80.31 526 ARG B C 1
ATOM 9067 O O . ARG B 1 526 ? 24.984 -0.946 -12.75 1 80.31 526 ARG B O 1
ATOM 9074 N N . GLN B 1 527 ? 23.625 -1.793 -14.305 1 84.31 527 GLN B N 1
ATOM 9075 C CA . GLN B 1 527 ? 24.453 -1.259 -15.367 1 84.31 527 GLN B CA 1
ATOM 9076 C C . GLN B 1 527 ? 24.281 0.25 -15.508 1 84.31 527 GLN B C 1
ATOM 9078 O O . GLN B 1 527 ? 23.188 0.772 -15.305 1 84.31 527 GLN B O 1
ATOM 9083 N N . LEU B 1 528 ? 25.375 0.858 -15.773 1 88.19 528 LEU B N 1
ATOM 9084 C CA . LEU B 1 528 ? 25.375 2.291 -16.047 1 88.19 528 LEU B CA 1
ATOM 9085 C C . LEU B 1 528 ? 24.641 2.605 -17.344 1 88.19 528 LEU B C 1
ATOM 9087 O O . LEU B 1 528 ? 24.734 1.859 -18.312 1 88.19 528 LEU B O 1
ATOM 9091 N N . LYS B 1 529 ? 23.781 3.617 -17.234 1 82.69 529 LYS B N 1
ATOM 9092 C CA . LYS B 1 529 ? 23.031 4.047 -18.422 1 82.69 529 LYS B CA 1
ATOM 9093 C C . LYS B 1 529 ? 23.406 5.461 -18.828 1 82.69 529 LYS B C 1
ATOM 9095 O O . LYS B 1 529 ? 23.656 6.316 -17.969 1 82.69 529 LYS B O 1
ATOM 9100 N N . LEU B 1 530 ? 23.5 5.609 -20.078 1 84.62 530 LEU B N 1
ATOM 9101 C CA . LEU B 1 530 ? 23.734 6.949 -20.594 1 84.62 530 LEU B CA 1
ATOM 9102 C C . LEU B 1 530 ? 22.422 7.633 -20.969 1 84.62 530 LEU B C 1
ATOM 9104 O O . LEU B 1 530 ? 22.141 7.859 -22.141 1 84.62 530 LEU B O 1
ATOM 9108 N N . ASP B 1 531 ? 21.75 8.008 -19.969 1 82 531 ASP B N 1
ATOM 9109 C CA . ASP B 1 531 ? 20.453 8.656 -20.172 1 82 531 ASP B CA 1
ATOM 9110 C C . ASP B 1 531 ? 20.578 10.172 -20.094 1 82 531 ASP B C 1
ATOM 9112 O O . ASP B 1 531 ? 21.688 10.711 -20.172 1 82 531 ASP B O 1
ATOM 9116 N N . GLU B 1 532 ? 19.453 10.828 -20.094 1 79.06 532 GLU B N 1
ATOM 9117 C CA . GLU B 1 532 ? 19.438 12.289 -20.109 1 79.06 532 GLU B CA 1
ATOM 9118 C C . GLU B 1 532 ? 20.125 12.852 -18.859 1 79.06 532 GLU B C 1
ATOM 9120 O O . GLU B 1 532 ? 20.812 13.875 -18.938 1 79.06 532 GLU B O 1
ATOM 9125 N N . THR B 1 533 ? 19.969 12.156 -17.844 1 77.69 533 THR B N 1
ATOM 9126 C CA . THR B 1 533 ? 20.609 12.594 -16.594 1 77.69 533 THR B CA 1
ATOM 9127 C C . THR B 1 533 ? 22.125 12.5 -16.703 1 77.69 533 THR B C 1
ATOM 9129 O O . THR B 1 533 ? 22.844 13.422 -16.297 1 77.69 533 THR B O 1
ATOM 9132 N N . ALA B 1 534 ? 22.547 11.422 -17.203 1 85.94 534 ALA B N 1
ATOM 9133 C CA . ALA B 1 534 ? 23.984 11.234 -17.391 1 85.94 534 ALA B CA 1
ATOM 9134 C C . ALA B 1 534 ? 24.562 12.289 -18.328 1 85.94 534 ALA B C 1
ATOM 9136 O O . ALA B 1 534 ? 25.641 12.844 -18.062 1 85.94 534 ALA B O 1
ATOM 9137 N N . ASN B 1 535 ? 23.859 12.531 -19.328 1 85.31 535 ASN B N 1
ATOM 9138 C CA . ASN B 1 535 ? 24.312 13.523 -20.281 1 85.31 535 ASN B CA 1
ATOM 9139 C C . ASN B 1 535 ? 24.391 14.914 -19.656 1 85.31 535 ASN B C 1
ATOM 9141 O O . ASN B 1 535 ? 25.312 15.688 -19.953 1 85.31 535 ASN B O 1
ATOM 9145 N N . ARG B 1 536 ? 23.469 15.148 -18.859 1 80.12 536 ARG B N 1
ATOM 9146 C CA . ARG B 1 536 ? 23.484 16.422 -18.156 1 80.12 536 ARG B CA 1
ATOM 9147 C C . ARG B 1 536 ? 24.688 16.531 -17.234 1 80.12 536 ARG B C 1
ATOM 9149 O O . ARG B 1 536 ? 25.312 17.594 -17.156 1 80.12 536 ARG B O 1
ATOM 9156 N N . GLN B 1 537 ? 24.969 15.539 -16.594 1 84.38 537 GLN B N 1
ATOM 9157 C CA . GLN B 1 537 ? 26.109 15.516 -15.68 1 84.38 537 GLN B CA 1
ATOM 9158 C C . GLN B 1 537 ? 27.422 15.672 -16.438 1 84.38 537 GLN B C 1
ATOM 9160 O O . GLN B 1 537 ? 28.344 16.344 -15.969 1 84.38 537 GLN B O 1
ATOM 9165 N N . LEU B 1 538 ? 27.484 15.047 -17.578 1 88.81 538 LEU B N 1
ATOM 9166 C CA . LEU B 1 538 ? 28.672 15.172 -18.406 1 88.81 538 LEU B CA 1
ATOM 9167 C C . LEU B 1 538 ? 28.875 16.625 -18.844 1 88.81 538 LEU B C 1
ATOM 9169 O O . LEU B 1 538 ? 29.984 17.141 -18.797 1 88.81 538 LEU B O 1
ATOM 9173 N N . LYS B 1 539 ? 27.781 17.188 -19.203 1 83.94 539 LYS B N 1
ATOM 9174 C CA . LYS B 1 539 ? 27.844 18.578 -19.625 1 83.94 539 LYS B CA 1
ATOM 9175 C C . LYS B 1 539 ? 28.312 19.484 -18.484 1 83.94 539 LYS B C 1
ATOM 9177 O O . LYS B 1 539 ? 29.109 20.391 -18.703 1 83.94 539 LYS B O 1
ATOM 9182 N N . LEU B 1 540 ? 27.828 19.25 -17.359 1 80.81 540 LEU B N 1
ATOM 9183 C CA . LEU B 1 540 ? 28.188 20.047 -16.188 1 80.81 540 LEU B CA 1
ATOM 9184 C C . LEU B 1 540 ? 29.672 19.906 -15.875 1 80.81 540 LEU B C 1
ATOM 9186 O O . LEU B 1 540 ? 30.297 20.828 -15.344 1 80.81 540 LEU B O 1
ATOM 9190 N N . GLN B 1 541 ? 30.141 18.781 -16.188 1 86.56 541 GLN B N 1
ATOM 9191 C CA . GLN B 1 541 ? 31.531 18.5 -15.875 1 86.56 541 GLN B CA 1
ATOM 9192 C C . GLN B 1 541 ? 32.438 18.766 -17.078 1 86.56 541 GLN B C 1
ATOM 9194 O O . GLN B 1 541 ? 33.625 18.422 -17.078 1 86.56 541 GLN B O 1
ATOM 9199 N N . SER B 1 542 ? 31.828 19.266 -18.141 1 89.5 542 SER B N 1
ATOM 9200 C CA . SER B 1 542 ? 32.5 19.719 -19.344 1 89.5 542 SER B CA 1
ATOM 9201 C C . SER B 1 542 ? 33.219 18.578 -20.047 1 89.5 542 SER B C 1
ATOM 9203 O O . SER B 1 542 ? 34.375 18.703 -20.469 1 89.5 542 SER B O 1
ATOM 9205 N N . VAL B 1 543 ? 32.562 17.484 -20.047 1 93 543 VAL B N 1
ATOM 9206 C CA . VAL B 1 543 ? 33.062 16.312 -20.766 1 93 543 VAL B CA 1
ATOM 9207 C C . VAL B 1 543 ? 31.938 15.727 -21.625 1 93 543 VAL B C 1
ATOM 9209 O O . VAL B 1 543 ? 30.766 16.141 -21.516 1 93 543 VAL B O 1
ATOM 9212 N N . THR B 1 544 ? 32.281 14.875 -22.625 1 92.62 544 THR B N 1
ATOM 9213 C CA . THR B 1 544 ? 31.344 14.156 -23.469 1 92.62 544 THR B CA 1
ATOM 9214 C C . THR B 1 544 ? 31.609 12.656 -23.422 1 92.62 544 THR B C 1
ATOM 9216 O O . THR B 1 544 ? 32.625 12.211 -22.859 1 92.62 544 THR B O 1
ATOM 9219 N N . MET B 1 545 ? 30.781 11.93 -24.109 1 92 545 MET B N 1
ATOM 9220 C CA . MET B 1 545 ? 30.906 10.477 -24.109 1 92 545 MET B CA 1
ATOM 9221 C C . MET B 1 545 ? 32.156 10.031 -24.844 1 92 545 MET B C 1
ATOM 9223 O O . MET B 1 545 ? 32.688 8.945 -24.594 1 92 545 MET B O 1
ATOM 9227 N N . ASN B 1 546 ? 32.688 10.93 -25.594 1 93.5 546 ASN B N 1
ATOM 9228 C CA . ASN B 1 546 ? 33.844 10.602 -26.391 1 93.5 546 ASN B CA 1
ATOM 9229 C C . ASN B 1 546 ? 35.125 11.102 -25.734 1 93.5 546 ASN B C 1
ATOM 9231 O O . ASN B 1 546 ? 36.25 10.812 -26.219 1 93.5 546 ASN B O 1
ATOM 9235 N N . THR B 1 547 ? 34.969 11.75 -24.641 1 94.81 547 THR B N 1
ATOM 9236 C CA . THR B 1 547 ? 36.125 12.297 -23.938 1 94.81 547 THR B CA 1
ATOM 9237 C C . THR B 1 547 ? 36.969 11.172 -23.328 1 94.81 547 THR B C 1
ATOM 9239 O O . THR B 1 547 ? 36.406 10.211 -22.781 1 94.81 547 THR B O 1
ATOM 9242 N N . VAL B 1 548 ? 38.281 11.25 -23.531 1 95.5 548 VAL B N 1
ATOM 9243 C CA . VAL B 1 548 ? 39.219 10.359 -22.844 1 95.5 548 VAL B CA 1
ATOM 9244 C C . VAL B 1 548 ? 39.719 11.023 -21.578 1 95.5 548 VAL B C 1
ATOM 9246 O O . VAL B 1 548 ? 40.469 12.016 -21.641 1 95.5 548 VAL B O 1
ATOM 9249 N N . LEU B 1 549 ? 39.344 10.453 -20.5 1 92.06 549 LEU B N 1
ATOM 9250 C CA . LEU B 1 549 ? 39.719 11.008 -19.188 1 92.06 549 LEU B CA 1
ATOM 9251 C C . LEU B 1 549 ? 41.188 10.664 -18.844 1 92.06 549 LEU B C 1
ATOM 9253 O O . LEU B 1 549 ? 41.656 9.578 -19.188 1 92.06 549 LEU B O 1
ATOM 9257 N N . ARG B 1 550 ? 41.719 11.68 -18.156 1 91.06 550 ARG B N 1
ATOM 9258 C CA . ARG B 1 550 ? 43.062 11.406 -17.656 1 91.06 550 ARG B CA 1
ATOM 9259 C C . ARG B 1 550 ? 43.062 10.273 -16.625 1 91.06 550 ARG B C 1
ATOM 9261 O O . ARG B 1 550 ? 42.031 10.039 -15.984 1 91.06 550 ARG B O 1
ATOM 9268 N N . ARG B 1 551 ? 44.156 9.617 -16.516 1 89.88 551 ARG B N 1
ATOM 9269 C CA . ARG B 1 551 ? 44.25 8.523 -15.555 1 89.88 551 ARG B CA 1
ATOM 9270 C C . ARG B 1 551 ? 43.938 9.016 -14.141 1 89.88 551 ARG B C 1
ATOM 9272 O O . ARG B 1 551 ? 44.531 10.008 -13.688 1 89.88 551 ARG B O 1
ATOM 9279 N N . GLY B 1 552 ? 42.969 8.289 -13.57 1 89.69 552 GLY B N 1
ATOM 9280 C CA . GLY B 1 552 ? 42.625 8.625 -12.203 1 89.69 552 GLY B CA 1
ATOM 9281 C C . GLY B 1 552 ? 41.531 9.664 -12.109 1 89.69 552 GLY B C 1
ATOM 9282 O O . GLY B 1 5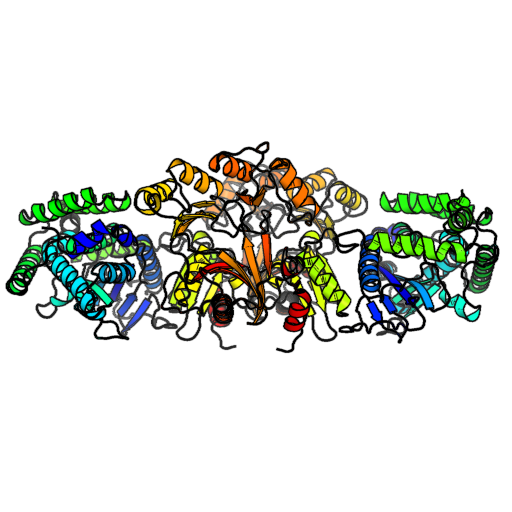52 ? 40.938 9.867 -11.039 1 89.69 552 GLY B O 1
ATOM 9283 N N . GLN B 1 553 ? 41.312 10.305 -13.219 1 89.88 553 GLN B N 1
ATOM 9284 C CA . GLN B 1 553 ? 40.25 11.305 -13.219 1 89.88 553 GLN B CA 1
ATOM 9285 C C . GLN B 1 553 ? 38.875 10.641 -13.125 1 89.88 553 GLN B C 1
ATOM 9287 O O . GLN B 1 553 ? 38.531 9.766 -13.93 1 89.88 553 GLN B O 1
ATOM 9292 N N . GLN B 1 554 ? 38.156 11.062 -12.039 1 90.44 554 GLN B N 1
ATOM 9293 C CA . GLN B 1 554 ? 36.812 10.5 -11.852 1 90.44 554 GLN B CA 1
ATOM 9294 C C . GLN B 1 554 ? 35.75 11.484 -12.305 1 90.44 554 GLN B C 1
ATOM 9296 O O . GLN B 1 554 ? 35.812 12.68 -12.023 1 90.44 554 GLN B O 1
ATOM 9301 N N . ILE B 1 555 ? 34.781 10.945 -13.039 1 89.88 555 ILE B N 1
ATOM 9302 C CA . ILE B 1 555 ? 33.625 11.742 -13.398 1 89.88 555 ILE B CA 1
ATOM 9303 C C . ILE B 1 555 ? 32.344 11.023 -12.961 1 89.88 555 ILE B C 1
ATOM 9305 O O . ILE B 1 555 ? 32.312 9.789 -12.945 1 89.88 555 ILE B O 1
ATOM 9309 N N . PHE B 1 556 ? 31.422 11.852 -12.656 1 88.56 556 PHE B N 1
ATOM 9310 C CA . PHE B 1 556 ? 30.156 11.289 -12.18 1 88.56 556 PHE B CA 1
ATOM 9311 C C . PHE B 1 556 ? 29.094 11.328 -13.266 1 88.56 556 PHE B C 1
ATOM 9313 O O . PHE B 1 556 ? 29.031 12.281 -14.047 1 88.56 556 PHE B O 1
ATOM 9320 N N . LEU B 1 557 ? 28.297 10.281 -13.359 1 88 557 LEU B N 1
ATOM 9321 C CA . LEU B 1 557 ? 27.219 10.164 -14.336 1 88 557 LEU B CA 1
ATOM 9322 C C . LEU B 1 557 ? 25.875 10.5 -13.711 1 88 557 LEU B C 1
ATOM 9324 O O . LEU B 1 557 ? 24.875 10.664 -14.422 1 88 557 LEU B O 1
ATOM 9328 N N . ALA B 1 558 ? 25.797 10.516 -12.445 1 81.81 558 ALA B N 1
ATOM 9329 C CA . ALA B 1 558 ? 24.625 10.922 -11.672 1 81.81 558 ALA B CA 1
ATOM 9330 C C . ALA B 1 558 ? 25.031 11.734 -10.438 1 81.81 558 ALA B C 1
ATOM 9332 O O . ALA B 1 558 ? 26.141 11.586 -9.938 1 81.81 558 ALA B O 1
ATOM 9333 N N . SER B 1 559 ? 24.094 12.555 -10.039 1 78.81 559 SER B N 1
ATOM 9334 C CA . SER B 1 559 ? 24.375 13.312 -8.828 1 78.81 559 SER B CA 1
ATOM 9335 C C . SER B 1 559 ? 23.969 12.547 -7.582 1 78.81 559 SER B C 1
ATOM 9337 O O . SER B 1 559 ? 24.609 12.648 -6.535 1 78.81 559 SER B O 1
ATOM 9339 N N . ALA B 1 560 ? 22.938 11.797 -7.762 1 77.81 560 ALA B N 1
ATOM 9340 C CA . ALA B 1 560 ? 22.438 11.023 -6.625 1 77.81 560 ALA B CA 1
ATOM 9341 C C . ALA B 1 560 ? 23.203 9.719 -6.469 1 77.81 560 ALA B C 1
ATOM 9343 O O . ALA B 1 560 ? 23.531 9.062 -7.461 1 77.81 560 ALA B O 1
ATOM 9344 N N . ALA B 1 561 ? 23.531 9.414 -5.258 1 78.56 561 ALA B N 1
ATOM 9345 C CA . ALA B 1 561 ? 24.156 8.133 -4.938 1 78.56 561 ALA B CA 1
ATOM 9346 C C . ALA B 1 561 ? 23.109 7.055 -4.707 1 78.56 561 ALA B C 1
ATOM 9348 O O . ALA B 1 561 ? 22.625 6.883 -3.586 1 78.56 561 ALA B O 1
ATOM 9349 N N . HIS B 1 562 ? 22.812 6.27 -5.801 1 78.56 562 HIS B N 1
ATOM 9350 C CA . HIS B 1 562 ? 21.828 5.211 -5.688 1 78.56 562 HIS B CA 1
ATOM 9351 C C . HIS B 1 562 ? 22.188 4.02 -6.566 1 78.56 562 HIS B C 1
ATOM 9353 O O . HIS B 1 562 ? 22.625 4.191 -7.703 1 78.56 562 HIS B O 1
ATOM 9359 N N . PRO B 1 563 ? 21.875 2.928 -6.023 1 77.44 563 PRO B N 1
ATOM 9360 C CA . PRO B 1 563 ? 22.219 1.74 -6.809 1 77.44 563 PRO B CA 1
ATOM 9361 C C . PRO B 1 563 ? 21.422 1.644 -8.109 1 77.44 563 PRO B C 1
ATOM 9363 O O . PRO B 1 563 ? 21.938 1.15 -9.117 1 77.44 563 PRO B O 1
ATOM 9366 N N . GLN B 1 564 ? 20.219 2.031 -8.102 1 76.25 564 GLN B N 1
ATOM 9367 C CA . GLN B 1 564 ? 19.344 1.901 -9.258 1 76.25 564 GLN B CA 1
ATOM 9368 C C . GLN B 1 564 ? 19.828 2.744 -10.43 1 76.25 564 GLN B C 1
ATOM 9370 O O . GLN B 1 564 ? 19.516 2.455 -11.586 1 76.25 564 GLN B O 1
ATOM 9375 N N . THR B 1 565 ? 20.734 3.707 -10.156 1 76.06 565 THR B N 1
ATOM 9376 C CA . THR B 1 565 ? 21.281 4.551 -11.219 1 76.06 565 THR B CA 1
ATOM 9377 C C . THR B 1 565 ? 22.688 4.105 -11.586 1 76.06 565 THR B C 1
ATOM 9379 O O . THR B 1 565 ? 23.422 4.828 -12.273 1 76.06 565 THR B O 1
ATOM 9382 N N . GLY B 1 566 ? 23.078 2.992 -11.062 1 79.62 566 GLY B N 1
ATOM 9383 C CA . GLY B 1 566 ? 24.375 2.43 -11.406 1 79.62 566 GLY B CA 1
ATOM 9384 C C . GLY B 1 566 ? 25.469 2.811 -10.43 1 79.62 566 GLY B C 1
ATOM 9385 O O . GLY B 1 566 ? 26.656 2.668 -10.727 1 79.62 566 GLY B O 1
ATOM 9386 N N . GLY B 1 567 ? 25.125 3.285 -9.32 1 84.75 567 GLY B N 1
ATOM 9387 C CA . GLY B 1 567 ? 26.109 3.664 -8.312 1 84.75 567 GLY B CA 1
ATOM 9388 C C . GLY B 1 567 ? 26.891 2.484 -7.77 1 84.75 567 GLY B C 1
ATOM 9389 O O . GLY B 1 567 ? 26.438 1.34 -7.855 1 84.75 567 GLY B O 1
ATOM 9390 N N . ASP B 1 568 ? 28.156 2.814 -7.32 1 88.31 568 ASP B N 1
ATOM 9391 C CA . ASP B 1 568 ? 28.969 1.775 -6.707 1 88.31 568 ASP B CA 1
ATOM 9392 C C . ASP B 1 568 ? 28.484 1.463 -5.289 1 88.31 568 ASP B C 1
ATOM 9394 O O . ASP B 1 568 ? 28 2.348 -4.586 1 88.31 568 ASP B O 1
ATOM 9398 N N . ILE B 1 569 ? 28.641 0.203 -5.004 1 91.38 569 ILE B N 1
ATOM 9399 C CA . ILE B 1 569 ? 28.188 -0.253 -3.693 1 91.38 569 ILE B CA 1
ATOM 9400 C C . ILE B 1 569 ? 29.344 -0.929 -2.955 1 91.38 569 ILE B C 1
ATOM 9402 O O . ILE B 1 569 ? 29.953 -1.861 -3.477 1 91.38 569 ILE B O 1
ATOM 9406 N N . TYR B 1 570 ? 29.625 -0.463 -1.737 1 93.06 570 TYR B N 1
ATOM 9407 C CA . TYR B 1 570 ? 30.672 -1.027 -0.89 1 93.06 570 TYR B CA 1
ATOM 9408 C C . TYR B 1 570 ? 30.094 -1.512 0.436 1 93.06 570 TYR B C 1
ATOM 9410 O O . TYR B 1 570 ? 29.422 -0.756 1.141 1 93.06 570 TYR B O 1
ATOM 9418 N N . ASP B 1 571 ? 30.359 -2.764 0.758 1 95.81 571 ASP B N 1
ATOM 9419 C CA . ASP B 1 571 ? 29.922 -3.279 2.053 1 95.81 571 ASP B CA 1
ATOM 9420 C C . ASP B 1 571 ? 30.797 -2.742 3.18 1 95.81 571 ASP B C 1
ATOM 9422 O O . ASP B 1 571 ? 32.031 -2.904 3.154 1 95.81 571 ASP B O 1
ATOM 9426 N N . VAL B 1 572 ? 30.219 -2.123 4.137 1 96.38 572 VAL B N 1
ATOM 9427 C CA . VAL B 1 572 ? 30.969 -1.589 5.273 1 96.38 572 VAL B CA 1
ATOM 9428 C C . VAL B 1 572 ? 30.312 -2.051 6.578 1 96.38 572 VAL B C 1
ATOM 9430 O O . VAL B 1 572 ? 30.406 -1.361 7.598 1 96.38 572 VAL B O 1
ATOM 9433 N N . THR B 1 573 ? 29.594 -3.141 6.582 1 96.38 573 THR B N 1
ATOM 9434 C CA . THR B 1 573 ? 28.812 -3.662 7.695 1 96.38 573 THR B CA 1
ATOM 9435 C C . THR B 1 573 ? 29.688 -3.809 8.945 1 96.38 573 THR B C 1
ATOM 9437 O O . THR B 1 573 ? 29.234 -3.521 10.055 1 96.38 573 THR B O 1
ATOM 9440 N N . THR B 1 574 ? 30.906 -4.188 8.766 1 94.19 574 THR B N 1
ATOM 9441 C CA . THR B 1 574 ? 31.781 -4.445 9.906 1 94.19 574 THR B CA 1
ATOM 9442 C C . THR B 1 574 ? 32.688 -3.248 10.188 1 94.19 574 THR B C 1
ATOM 9444 O O . THR B 1 574 ? 33.375 -3.213 11.203 1 94.19 574 THR B O 1
ATOM 9447 N N . GLU B 1 575 ? 32.656 -2.275 9.359 1 94.44 575 GLU B N 1
ATOM 9448 C CA . GLU B 1 575 ? 33.594 -1.151 9.461 1 94.44 575 GLU B CA 1
ATOM 9449 C C . GLU B 1 575 ? 32.906 0.045 10.141 1 94.44 575 GLU B C 1
ATOM 9451 O O . GLU B 1 575 ? 33.594 0.835 10.812 1 94.44 575 GLU B O 1
ATOM 9456 N N . ILE B 1 576 ? 31.703 0.217 9.977 1 96.06 576 ILE B N 1
ATOM 9457 C CA . ILE B 1 576 ? 30.969 1.39 10.445 1 96.06 576 ILE B CA 1
ATOM 9458 C C . ILE B 1 576 ? 30.844 1.342 11.969 1 96.06 576 ILE B C 1
ATOM 9460 O O . ILE B 1 576 ? 30.703 0.264 12.555 1 96.06 576 ILE B O 1
ATOM 9464 N N . ASP B 1 577 ? 30.922 2.477 12.586 1 96.31 577 ASP B N 1
ATOM 9465 C CA . ASP B 1 577 ? 30.75 2.537 14.039 1 96.31 577 ASP B CA 1
ATOM 9466 C C . ASP B 1 577 ? 29.359 2.055 14.445 1 96.31 577 ASP B C 1
ATOM 9468 O O . ASP B 1 577 ? 28.359 2.467 13.859 1 96.31 577 ASP B O 1
ATOM 9472 N N . PRO B 1 578 ? 29.266 1.268 15.492 1 96.19 578 PRO B N 1
ATOM 9473 C CA . PRO B 1 578 ? 28 0.641 15.875 1 96.19 578 PRO B CA 1
ATOM 9474 C C . PRO B 1 578 ? 26.938 1.659 16.281 1 96.19 578 PRO B C 1
ATOM 9476 O O . PRO B 1 578 ? 25.734 1.345 16.297 1 96.19 578 PRO B O 1
ATOM 9479 N N . SER B 1 579 ? 27.359 2.857 16.641 1 96.88 579 SER B N 1
ATOM 9480 C CA . SER B 1 579 ? 26.391 3.879 17.031 1 96.88 579 SER B CA 1
ATOM 9481 C C . SER B 1 579 ? 25.438 4.215 15.898 1 96.88 579 SER B C 1
ATOM 9483 O O . SER B 1 579 ? 24.281 4.582 16.141 1 96.88 579 SER B O 1
ATOM 9485 N N . TYR B 1 580 ? 25.844 4.051 14.703 1 97.62 580 TYR B N 1
ATOM 9486 C CA . TYR B 1 580 ? 24.984 4.336 13.562 1 97.62 580 TYR B CA 1
ATOM 9487 C C . TYR B 1 580 ? 23.969 3.221 13.352 1 97.62 580 TYR B C 1
ATOM 9489 O O . TYR B 1 580 ? 22.875 3.457 12.828 1 97.62 580 TYR B O 1
ATOM 9497 N N . ASN B 1 581 ? 24.375 2.008 13.766 1 98 581 ASN B N 1
ATOM 9498 C CA . ASN B 1 581 ? 23.391 0.928 13.773 1 98 581 ASN B CA 1
ATOM 9499 C C . ASN B 1 581 ? 22.234 1.225 14.719 1 98 581 ASN B C 1
ATOM 9501 O O . ASN B 1 581 ? 21.062 0.969 14.383 1 98 581 ASN B O 1
ATOM 9505 N N . GLN B 1 582 ? 22.594 1.774 15.789 1 97.62 582 GLN B N 1
ATOM 9506 C CA . GLN B 1 582 ? 21.562 2.137 16.766 1 97.62 582 GLN B CA 1
ATOM 9507 C C . GLN B 1 582 ? 20.656 3.232 16.219 1 97.62 582 GLN B C 1
ATOM 9509 O O . GLN B 1 582 ? 19.438 3.209 16.438 1 97.62 582 GLN B O 1
ATOM 9514 N N . LEU B 1 583 ? 21.25 4.156 15.516 1 97.69 583 LEU B N 1
ATOM 9515 C CA . LEU B 1 583 ? 20.484 5.23 14.898 1 97.69 583 LEU B CA 1
ATOM 9516 C C . LEU B 1 583 ? 19.516 4.68 13.852 1 97.69 583 LEU B C 1
ATOM 9518 O O . LEU B 1 583 ? 18.359 5.094 13.797 1 97.69 583 LEU B O 1
ATOM 9522 N N . ALA B 1 584 ? 19.984 3.74 13.086 1 98.38 584 ALA B N 1
ATOM 9523 C CA . ALA B 1 584 ? 19.156 3.123 12.062 1 98.38 584 ALA B CA 1
ATOM 9524 C C . ALA B 1 584 ? 17.984 2.373 12.688 1 98.38 584 ALA B C 1
ATOM 9526 O O . ALA B 1 584 ? 16.844 2.465 12.211 1 98.38 584 ALA B O 1
ATOM 9527 N N . VAL B 1 585 ? 18.281 1.666 13.742 1 98.5 585 VAL B N 1
ATOM 9528 C CA . VAL B 1 585 ? 17.234 0.923 14.445 1 98.5 585 VAL B CA 1
ATOM 9529 C C . VAL B 1 585 ? 16.219 1.896 15.047 1 98.5 585 VAL B C 1
ATOM 9531 O O . VAL B 1 585 ? 15.016 1.66 14.984 1 98.5 585 VAL B O 1
ATOM 9534 N N . ALA B 1 586 ? 16.719 2.984 15.57 1 98.06 586 ALA B N 1
ATOM 9535 C CA . ALA B 1 586 ? 15.844 3.994 16.141 1 98.06 586 ALA B CA 1
ATOM 9536 C C . ALA B 1 586 ? 14.922 4.59 15.086 1 98.06 586 ALA B C 1
ATOM 9538 O O . ALA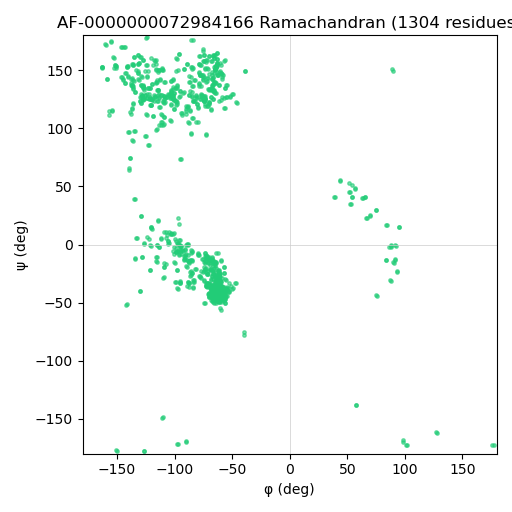 B 1 586 ? 13.742 4.844 15.359 1 98.06 586 ALA B O 1
ATOM 9539 N N . ALA B 1 587 ? 15.445 4.844 13.945 1 98.25 587 ALA B N 1
ATOM 9540 C CA . ALA B 1 587 ? 14.641 5.367 12.844 1 98.25 587 ALA B CA 1
ATOM 9541 C C . ALA B 1 587 ? 13.547 4.387 12.445 1 98.25 587 ALA B C 1
ATOM 9543 O O . ALA B 1 587 ? 12.383 4.77 12.281 1 98.25 587 ALA B O 1
ATOM 9544 N N . ALA B 1 588 ? 13.914 3.113 12.328 1 98.25 588 ALA B N 1
ATOM 9545 C CA . ALA B 1 588 ? 12.945 2.074 11.984 1 98.25 588 ALA B CA 1
ATOM 9546 C C . ALA B 1 588 ? 11.867 1.954 13.055 1 98.25 588 ALA B C 1
ATOM 9548 O O . ALA B 1 588 ? 10.68 1.846 12.742 1 98.25 588 ALA B O 1
ATOM 9549 N N . ASP B 1 589 ? 12.258 2.041 14.289 1 97.31 589 ASP B N 1
ATOM 9550 C CA . ASP B 1 589 ? 11.328 1.939 15.414 1 97.31 589 ASP B CA 1
ATOM 9551 C C . ASP B 1 589 ? 10.359 3.119 15.438 1 97.31 589 ASP B C 1
ATOM 9553 O O . ASP B 1 589 ? 9.172 2.947 15.719 1 97.31 589 ASP B O 1
ATOM 9557 N N . ALA B 1 590 ? 10.906 4.27 15.172 1 96.69 590 ALA B N 1
ATOM 9558 C CA . ALA B 1 590 ? 10.078 5.473 15.203 1 96.69 590 ALA B CA 1
ATOM 9559 C C . ALA B 1 590 ? 8.938 5.375 14.188 1 96.69 590 ALA B C 1
ATOM 9561 O O . ALA B 1 590 ? 7.836 5.871 14.438 1 96.69 590 ALA B O 1
ATOM 9562 N N . LEU B 1 591 ? 9.203 4.723 13.133 1 96.88 591 LEU B N 1
ATOM 9563 C CA . LEU B 1 591 ? 8.195 4.566 12.094 1 96.88 591 LEU B CA 1
ATOM 9564 C C . LEU B 1 591 ? 7.441 3.25 12.258 1 96.88 591 LEU B C 1
ATOM 9566 O O . LEU B 1 591 ? 6.602 2.902 11.43 1 96.88 591 LEU B O 1
ATOM 9570 N N . GLU B 1 592 ? 7.789 2.469 13.234 1 96 592 GLU B N 1
ATOM 9571 C CA . GLU B 1 592 ? 7.16 1.193 13.562 1 96 592 GLU B CA 1
ATOM 9572 C C . GLU B 1 592 ? 7.375 0.169 12.453 1 96 592 GLU B C 1
ATOM 9574 O O . GLU B 1 592 ? 6.445 -0.554 12.078 1 96 592 GLU B O 1
ATOM 9579 N N . LEU B 1 593 ? 8.578 0.132 11.898 1 97.62 593 LEU B N 1
ATOM 9580 C CA . LEU B 1 593 ? 8.922 -0.816 10.852 1 97.62 593 LEU B CA 1
ATOM 9581 C C . LEU B 1 593 ? 9.93 -1.844 11.352 1 97.62 593 LEU B C 1
ATOM 9583 O O . LEU B 1 593 ? 11.125 -1.548 11.453 1 97.62 593 LEU B O 1
ATOM 9587 N N . PRO B 1 594 ? 9.516 -3 11.586 1 96.94 594 PRO B N 1
ATOM 9588 C CA . PRO B 1 594 ? 10.469 -4.008 12.062 1 96.94 594 PRO B CA 1
ATOM 9589 C C . PRO B 1 594 ? 11.438 -4.461 10.969 1 96.94 594 PRO B C 1
ATOM 9591 O O . PRO B 1 594 ? 12.508 -4.988 11.266 1 96.94 594 PRO B O 1
ATOM 9594 N N . ILE B 1 595 ? 11.055 -4.359 9.727 1 97.5 595 ILE B N 1
ATOM 9595 C CA . ILE B 1 595 ? 11.867 -4.629 8.547 1 97.5 595 ILE B CA 1
ATOM 9596 C C . ILE B 1 595 ? 11.945 -3.373 7.684 1 97.5 595 ILE B C 1
ATOM 9598 O O . ILE B 1 595 ? 10.922 -2.857 7.223 1 97.5 595 ILE B O 1
ATOM 9602 N N . ALA B 1 596 ? 13.188 -2.902 7.488 1 97.75 596 ALA B N 1
ATOM 9603 C CA . ALA B 1 596 ? 13.305 -1.638 6.77 1 97.75 596 ALA B CA 1
ATOM 9604 C C . ALA B 1 596 ? 14.727 -1.423 6.262 1 97.75 596 ALA B C 1
ATOM 9606 O O . ALA B 1 596 ? 15.672 -2.031 6.766 1 97.75 596 ALA B O 1
ATOM 9607 N N . ALA B 1 597 ? 14.82 -0.677 5.211 1 96.94 597 ALA B N 1
ATOM 9608 C CA . ALA B 1 597 ? 16.078 -0.076 4.797 1 96.94 597 ALA B CA 1
ATOM 9609 C C . ALA B 1 597 ? 16.141 1.399 5.184 1 96.94 597 ALA B C 1
ATOM 9611 O O . ALA B 1 597 ? 15.195 2.15 4.93 1 96.94 597 ALA B O 1
ATOM 9612 N N . VAL B 1 598 ? 17.172 1.8 5.859 1 97.62 598 VAL B N 1
ATOM 9613 C CA . VAL B 1 598 ? 17.344 3.178 6.312 1 97.62 598 VAL B CA 1
ATOM 9614 C C . VAL B 1 598 ? 18.547 3.809 5.613 1 97.62 598 VAL B C 1
ATOM 9616 O O . VAL B 1 598 ? 19.656 3.285 5.684 1 97.62 598 VAL B O 1
ATOM 9619 N N . ASP B 1 599 ? 18.344 4.922 4.934 1 95.19 599 ASP B N 1
ATOM 9620 C CA . ASP B 1 599 ? 19.422 5.668 4.305 1 95.19 599 ASP B CA 1
ATOM 9621 C C . ASP B 1 599 ? 19.844 6.855 5.168 1 95.19 599 ASP B C 1
ATOM 9623 O O . ASP B 1 599 ? 19.031 7.715 5.496 1 95.19 599 ASP B O 1
ATOM 9627 N N . ILE B 1 600 ? 21.094 6.883 5.5 1 96.56 600 ILE B N 1
ATOM 9628 C CA . ILE B 1 600 ? 21.656 7.93 6.348 1 96.56 600 ILE B CA 1
ATOM 9629 C C . ILE B 1 600 ? 22.891 8.539 5.676 1 96.56 600 ILE B C 1
ATOM 9631 O O . ILE B 1 600 ? 23.766 7.82 5.191 1 96.56 600 ILE B O 1
ATOM 9635 N N . VAL B 1 601 ? 22.906 9.836 5.582 1 94.62 601 VAL B N 1
ATOM 9636 C CA . VAL B 1 601 ? 24.125 10.531 5.172 1 94.62 601 VAL B CA 1
ATOM 9637 C C . VAL B 1 601 ? 25.047 10.727 6.379 1 94.62 601 VAL B C 1
ATOM 9639 O O . VAL B 1 601 ? 24.625 11.281 7.402 1 94.62 601 VAL B O 1
ATOM 9642 N N . ILE B 1 602 ? 26.203 10.258 6.27 1 94.88 602 ILE B N 1
ATOM 9643 C CA . ILE B 1 602 ? 27.156 10.297 7.371 1 94.88 602 ILE B CA 1
ATOM 9644 C C . ILE B 1 602 ? 28.469 10.922 6.902 1 94.88 602 ILE B C 1
ATOM 9646 O O . ILE B 1 602 ? 28.984 10.57 5.84 1 94.88 602 ILE B O 1
ATOM 9650 N N . ASP B 1 603 ? 28.969 11.773 7.699 1 89.69 603 ASP B N 1
ATOM 9651 C CA . ASP B 1 603 ? 30.188 12.492 7.371 1 89.69 603 ASP B CA 1
ATOM 9652 C C . ASP B 1 603 ? 31.406 11.586 7.5 1 89.69 603 ASP B C 1
ATOM 9654 O O . ASP B 1 603 ? 32.25 11.508 6.586 1 89.69 603 ASP B O 1
ATOM 9658 N N . ASN B 1 604 ? 31.547 10.906 8.609 1 91.06 604 ASN B N 1
ATOM 9659 C CA . ASN B 1 604 ? 32.625 9.961 8.891 1 91.06 604 ASN B CA 1
ATOM 9660 C C . ASN B 1 604 ? 32.094 8.703 9.586 1 91.06 604 ASN B C 1
ATOM 9662 O O . ASN B 1 604 ? 31.703 8.758 10.758 1 91.06 604 ASN B O 1
ATOM 9666 N N . LEU B 1 605 ? 32.156 7.586 8.891 1 91.56 605 LEU B N 1
ATOM 9667 C CA . LEU B 1 605 ? 31.547 6.363 9.391 1 91.56 605 LEU B CA 1
ATOM 9668 C C . LEU B 1 605 ? 32.344 5.785 10.547 1 91.56 605 LEU B C 1
ATOM 9670 O O . LEU B 1 605 ? 31.859 4.93 11.289 1 91.56 605 LEU B O 1
ATOM 9674 N N . TYR B 1 606 ? 33.625 6.277 10.75 1 91.75 606 TYR B N 1
ATOM 9675 C CA . TYR B 1 606 ? 34.5 5.723 11.781 1 91.75 606 TYR B CA 1
ATOM 9676 C C . TYR B 1 606 ? 34.312 6.453 13.102 1 91.75 606 TYR B C 1
ATOM 9678 O O . TYR B 1 606 ? 34.688 5.945 14.164 1 91.75 606 TYR B O 1
ATOM 9686 N N . ASP B 1 607 ? 33.719 7.664 13.055 1 92.44 607 ASP B N 1
ATOM 9687 C CA . ASP B 1 607 ? 33.469 8.445 14.258 1 92.44 607 ASP B CA 1
ATOM 9688 C C . ASP B 1 607 ? 32.125 8.07 14.875 1 92.44 607 ASP B C 1
ATOM 9690 O O . ASP B 1 607 ? 31.125 7.934 14.172 1 92.44 607 ASP B O 1
ATOM 9694 N N . ALA B 1 608 ? 32.156 8.008 16.156 1 94.25 608 ALA B N 1
ATOM 9695 C CA . ALA B 1 608 ? 30.906 7.668 16.859 1 94.25 608 ALA B CA 1
ATOM 9696 C C . ALA B 1 608 ? 29.859 8.773 16.688 1 94.25 608 ALA B C 1
ATOM 9698 O O . ALA B 1 608 ? 30.203 9.961 16.719 1 94.25 608 ALA B O 1
ATOM 9699 N N . TYR B 1 609 ? 28.625 8.359 16.578 1 94.38 609 TYR B N 1
ATOM 9700 C CA . TYR B 1 609 ? 27.516 9.305 16.438 1 94.38 609 TYR B CA 1
ATOM 9701 C C . TYR B 1 609 ? 27.172 9.93 17.781 1 94.38 609 TYR B C 1
ATOM 9703 O O . TYR B 1 609 ? 27.016 9.219 18.781 1 94.38 609 TYR B O 1
ATOM 9711 N N . ALA B 1 610 ? 27.125 11.188 17.797 1 88.56 610 ALA B N 1
ATOM 9712 C CA . ALA B 1 610 ? 26.641 11.953 18.953 1 88.56 610 ALA B CA 1
ATOM 9713 C C . ALA B 1 610 ? 25.547 12.93 18.547 1 88.56 610 ALA B C 1
ATOM 9715 O O . ALA B 1 610 ? 25.766 13.805 17.703 1 88.56 610 ALA B O 1
ATOM 9716 N N . ALA B 1 611 ? 24.391 12.844 19.203 1 82.06 611 ALA B N 1
ATOM 9717 C CA . ALA B 1 611 ? 23.219 13.641 18.844 1 82.06 611 ALA B CA 1
ATOM 9718 C C . ALA B 1 611 ? 23.484 15.133 18.984 1 82.06 611 ALA B C 1
ATOM 9720 O O . ALA B 1 611 ? 22.891 15.953 18.297 1 82.06 611 ALA B O 1
ATOM 9721 N N . GLU B 1 612 ? 24.359 15.453 19.797 1 75.94 612 GLU B N 1
ATOM 9722 C CA . GLU B 1 612 ? 24.688 16.844 20.078 1 75.94 612 GLU B CA 1
ATOM 9723 C C . GLU B 1 612 ? 25.453 17.484 18.922 1 75.94 612 GLU B C 1
ATOM 9725 O O . GLU B 1 612 ? 25.5 18.719 18.797 1 75.94 612 GLU B O 1
ATOM 9730 N N . HIS B 1 613 ? 26.109 16.594 18.141 1 73.94 613 HIS B N 1
ATOM 9731 C CA . HIS B 1 613 ? 26.891 17.109 17.016 1 73.94 613 HIS B CA 1
ATOM 9732 C C . HIS B 1 613 ? 26.016 17.25 15.781 1 73.94 613 HIS B C 1
ATOM 9734 O O . HIS B 1 613 ? 25.734 16.266 15.094 1 73.94 613 HIS B O 1
ATOM 9740 N N . GLU B 1 614 ? 25.703 18.453 15.523 1 74.81 614 GLU B N 1
ATOM 9741 C CA . GLU B 1 614 ? 24.812 18.719 14.391 1 74.81 614 GLU B CA 1
ATOM 9742 C C . GLU B 1 614 ? 25.484 18.344 13.07 1 74.81 614 GLU B C 1
ATOM 9744 O O . GLU B 1 614 ? 26.672 18.594 12.875 1 74.81 614 GLU B O 1
ATOM 9749 N N . GLY B 1 615 ? 24.812 17.656 12.273 1 80.69 615 GLY B N 1
ATOM 9750 C CA . GLY B 1 615 ? 25.234 17.422 10.898 1 80.69 615 GLY B CA 1
ATOM 9751 C C . GLY B 1 615 ? 26.047 16.141 10.742 1 80.69 615 GLY B C 1
ATOM 9752 O O . GLY B 1 615 ? 26.422 15.781 9.625 1 80.69 615 GLY B O 1
ATOM 9753 N N . GLN B 1 616 ? 26.266 15.461 11.883 1 88.81 616 GLN B N 1
ATOM 9754 C CA . GLN B 1 616 ? 27.047 14.234 11.805 1 88.81 616 GLN B CA 1
ATOM 9755 C C . GLN B 1 616 ? 26.312 13.164 11 1 88.81 616 GLN B C 1
ATOM 9757 O O . GLN B 1 616 ? 26.938 12.375 10.289 1 88.81 616 GLN B O 1
ATOM 9762 N N . ALA B 1 617 ? 25.031 13.133 11.203 1 94.94 617 ALA B N 1
ATOM 9763 C CA . ALA B 1 617 ? 24.188 12.164 10.508 1 94.94 617 ALA B CA 1
ATOM 9764 C C . ALA B 1 617 ? 22.828 12.758 10.188 1 94.94 617 ALA B C 1
ATOM 9766 O O . ALA B 1 617 ? 22.281 13.531 10.969 1 94.94 617 ALA B O 1
ATOM 9767 N N . ILE B 1 618 ? 22.328 12.398 9.016 1 95.38 618 ILE B N 1
ATOM 9768 C CA . ILE B 1 618 ? 21 12.836 8.594 1 95.38 618 ILE B CA 1
ATOM 9769 C C . ILE B 1 618 ? 20.25 11.664 7.965 1 95.38 618 ILE B C 1
ATOM 9771 O O . ILE B 1 618 ? 20.703 11.078 6.98 1 95.38 618 ILE B O 1
ATOM 9775 N N . ILE B 1 619 ? 19.109 11.328 8.516 1 96.56 619 ILE B N 1
ATOM 9776 C CA . ILE B 1 619 ? 18.266 10.289 7.934 1 96.56 619 ILE B CA 1
ATOM 9777 C C . ILE B 1 619 ? 17.516 10.852 6.727 1 96.56 619 ILE B C 1
ATOM 9779 O O . ILE B 1 619 ? 16.797 11.844 6.848 1 96.56 619 ILE B O 1
ATOM 9783 N N . ILE B 1 620 ? 17.641 10.211 5.586 1 92.31 620 ILE B N 1
ATOM 9784 C CA . ILE B 1 620 ? 17.094 10.828 4.387 1 92.31 620 ILE B CA 1
ATOM 9785 C C . ILE B 1 620 ? 15.875 10.031 3.912 1 92.31 620 ILE B C 1
ATOM 9787 O O . ILE B 1 620 ? 15 10.562 3.225 1 92.31 620 ILE B O 1
ATOM 9791 N N . SER B 1 621 ? 15.883 8.719 4.215 1 92.88 621 SER B N 1
ATOM 9792 C CA . SER B 1 621 ? 14.727 7.922 3.811 1 92.88 621 SER B CA 1
ATOM 9793 C C . SER B 1 621 ? 14.68 6.594 4.562 1 92.88 621 SER B C 1
ATOM 9795 O O . SER B 1 621 ? 15.695 6.121 5.062 1 92.88 621 SER B O 1
ATOM 9797 N N . VAL B 1 622 ? 13.539 6.105 4.723 1 96.38 622 VAL B N 1
ATOM 9798 C CA . VAL B 1 622 ? 13.297 4.766 5.254 1 96.38 622 VAL B CA 1
ATOM 9799 C C . VAL B 1 622 ? 12.383 3.99 4.309 1 96.38 622 VAL B C 1
ATOM 9801 O O . VAL B 1 622 ? 11.305 4.465 3.951 1 96.38 622 VAL B O 1
ATOM 9804 N N . ASP B 1 623 ? 12.812 2.848 3.881 1 95.5 623 ASP B N 1
ATOM 9805 C CA . ASP B 1 623 ? 12.078 2 2.947 1 95.5 623 ASP B CA 1
ATOM 9806 C C . ASP B 1 623 ? 11.562 0.737 3.637 1 95.5 623 ASP B C 1
ATOM 9808 O O . ASP B 1 623 ? 12.352 -0.058 4.152 1 95.5 623 ASP B O 1
ATOM 9812 N N . PRO B 1 624 ? 10.242 0.523 3.58 1 96.31 624 PRO B N 1
ATOM 9813 C CA . PRO B 1 624 ? 9.68 -0.66 4.238 1 96.31 624 PRO B CA 1
ATOM 9814 C C . PRO B 1 624 ? 9.992 -1.954 3.49 1 96.31 624 PRO B C 1
ATOM 9816 O O . PRO B 1 624 ? 9.734 -3.045 4.008 1 96.31 624 PRO B O 1
ATOM 9819 N N . ILE B 1 625 ? 10.523 -1.901 2.283 1 95.94 625 ILE B N 1
ATOM 9820 C CA . ILE B 1 625 ? 10.875 -3.072 1.487 1 95.94 625 ILE B CA 1
ATOM 9821 C C . ILE B 1 625 ? 12.359 -3.023 1.128 1 95.94 625 ILE B C 1
ATOM 9823 O O . ILE B 1 625 ? 12.727 -2.648 0.011 1 95.94 625 ILE B O 1
ATOM 9827 N N . PRO B 1 626 ? 13.172 -3.494 1.984 1 95.69 626 PRO B N 1
ATOM 9828 C CA . PRO B 1 626 ? 14.602 -3.486 1.681 1 95.69 626 PRO B CA 1
ATOM 9829 C C . PRO B 1 626 ? 14.961 -4.379 0.495 1 95.69 626 PRO B C 1
ATOM 9831 O O . PRO B 1 626 ? 14.289 -5.383 0.247 1 95.69 626 PRO B O 1
ATOM 9834 N N . ASP B 1 627 ? 15.984 -4.027 -0.194 1 93.31 627 ASP B N 1
ATOM 9835 C CA . ASP B 1 627 ? 16.516 -4.828 -1.296 1 93.31 627 ASP B CA 1
ATOM 9836 C C . ASP B 1 627 ? 17.25 -6.055 -0.777 1 93.31 627 ASP B C 1
ATOM 9838 O O . ASP B 1 627 ? 18.234 -5.926 -0.039 1 93.31 627 ASP B O 1
ATOM 9842 N N . LEU B 1 628 ? 16.859 -7.184 -1.22 1 94.5 628 LEU B N 1
ATOM 9843 C CA . LEU B 1 628 ? 17.469 -8.422 -0.744 1 94.5 628 LEU B CA 1
ATOM 9844 C C . LEU B 1 628 ? 18.641 -8.836 -1.638 1 94.5 628 LEU B C 1
ATOM 9846 O O . LEU B 1 628 ? 19.438 -9.688 -1.257 1 94.5 628 LEU B O 1
ATOM 9850 N N . MET B 1 629 ? 18.766 -8.219 -2.807 1 90.19 629 MET B N 1
ATOM 9851 C CA . MET B 1 629 ? 19.766 -8.641 -3.783 1 90.19 629 MET B CA 1
ATOM 9852 C C . MET B 1 629 ? 21.031 -7.805 -3.662 1 90.19 629 MET B C 1
ATOM 9854 O O . MET B 1 629 ? 22.141 -8.32 -3.812 1 90.19 629 MET B O 1
ATOM 9858 N N . LEU B 1 630 ? 20.891 -6.602 -3.312 1 89.12 630 LEU B N 1
ATOM 9859 C CA . LEU B 1 630 ? 22 -5.656 -3.334 1 89.12 630 LEU B CA 1
ATOM 9860 C C . LEU B 1 630 ? 23.125 -6.105 -2.395 1 89.12 630 LEU B C 1
ATOM 9862 O O . LEU B 1 630 ? 24.297 -6.102 -2.771 1 89.12 630 LEU B O 1
ATOM 9866 N N . PRO B 1 631 ? 22.797 -6.488 -1.235 1 92.56 631 PRO B N 1
ATOM 9867 C CA . PRO B 1 631 ? 23.859 -6.895 -0.322 1 92.56 631 PRO B CA 1
ATOM 9868 C C . PRO B 1 631 ? 24.562 -8.18 -0.761 1 92.56 631 PRO B C 1
ATOM 9870 O O . PRO B 1 631 ? 25.625 -8.523 -0.242 1 92.56 631 PRO B O 1
ATOM 9873 N N . GLN B 1 632 ? 24 -8.898 -1.692 1 89.38 632 GLN B N 1
ATOM 9874 C CA . GLN B 1 632 ? 24.562 -10.164 -2.146 1 89.38 632 GLN B CA 1
ATOM 9875 C C . GLN B 1 632 ? 25.672 -9.938 -3.164 1 89.38 632 GLN B C 1
ATOM 9877 O O . GLN B 1 632 ? 26.5 -10.828 -3.402 1 89.38 632 GLN B O 1
ATOM 9882 N N . GLN B 1 633 ? 25.656 -8.75 -3.783 1 85 633 GLN B N 1
ATOM 9883 C CA . GLN B 1 633 ? 26.625 -8.531 -4.852 1 85 633 GLN B CA 1
ATOM 9884 C C . GLN B 1 633 ? 27.203 -7.117 -4.793 1 85 633 GLN B C 1
ATOM 9886 O O . GLN B 1 633 ? 27.109 -6.371 -5.77 1 85 633 GLN B O 1
ATOM 9891 N N . PRO B 1 634 ? 27.906 -6.824 -3.746 1 88.69 634 PRO B N 1
ATOM 9892 C CA . PRO B 1 634 ? 28.562 -5.516 -3.707 1 88.69 634 PRO B CA 1
ATOM 9893 C C . PRO B 1 634 ? 29.766 -5.426 -4.645 1 88.69 634 PRO B C 1
ATOM 9895 O O . PRO B 1 634 ? 30.281 -6.453 -5.086 1 88.69 634 PRO B O 1
ATOM 9898 N N . ASP B 1 635 ? 30.125 -4.242 -5.023 1 86.5 635 ASP B N 1
ATOM 9899 C CA . ASP B 1 635 ? 31.312 -4.051 -5.855 1 86.5 635 ASP B CA 1
ATOM 9900 C C . ASP B 1 635 ? 32.594 -4.309 -5.062 1 86.5 635 ASP B C 1
ATOM 9902 O O . ASP B 1 635 ? 33.594 -4.773 -5.617 1 86.5 635 ASP B O 1
ATOM 9906 N N . MET B 1 636 ? 32.5 -3.969 -3.818 1 87 636 MET B N 1
ATOM 9907 C CA . MET B 1 636 ? 33.625 -4.215 -2.896 1 87 636 MET B CA 1
ATOM 9908 C C . MET B 1 636 ? 33.094 -4.625 -1.522 1 87 636 MET B C 1
ATOM 9910 O O . MET B 1 636 ? 32 -4.215 -1.118 1 87 636 MET B O 1
ATOM 9914 N N . GLY B 1 637 ? 33.875 -5.461 -0.9 1 89.94 637 GLY B N 1
ATOM 9915 C CA . GLY B 1 637 ? 33.5 -5.934 0.419 1 89.94 637 GLY B CA 1
ATOM 9916 C C . GLY B 1 637 ? 32.844 -7.301 0.394 1 89.94 637 GLY B C 1
ATOM 9917 O O . GLY B 1 637 ? 32.906 -8.016 -0.608 1 89.94 637 GLY B O 1
ATOM 9918 N N . ALA B 1 638 ? 32.281 -7.668 1.484 1 92.12 638 ALA B N 1
ATOM 9919 C CA . ALA B 1 638 ? 31.719 -9.008 1.641 1 92.12 638 ALA B CA 1
ATOM 9920 C C . ALA B 1 638 ? 30.266 -9.047 1.159 1 92.12 638 ALA B C 1
ATOM 9922 O O . ALA B 1 638 ? 29.547 -8.07 1.289 1 92.12 638 ALA B O 1
ATOM 9923 N N . ALA B 1 639 ? 29.938 -10.172 0.588 1 90.81 639 ALA B N 1
ATOM 9924 C CA . ALA B 1 639 ? 28.547 -10.414 0.215 1 90.81 639 ALA B CA 1
ATOM 9925 C C . ALA B 1 639 ? 27.75 -10.914 1.407 1 90.81 639 ALA B C 1
ATOM 9927 O O . ALA B 1 639 ? 28.234 -11.711 2.211 1 90.81 639 ALA B O 1
ATOM 9928 N N . HIS B 1 640 ? 26.469 -10.406 1.477 1 91.38 640 HIS B N 1
ATOM 9929 C CA . HIS B 1 640 ? 25.578 -10.828 2.555 1 91.38 640 HIS B CA 1
ATOM 9930 C C . HIS B 1 640 ? 24.234 -11.305 2.008 1 91.38 640 HIS B C 1
ATOM 9932 O O . HIS B 1 640 ? 23.594 -10.617 1.208 1 91.38 640 HIS B O 1
ATOM 9938 N N . SER B 1 641 ? 23.844 -12.531 2.443 1 91.88 641 SER B N 1
ATOM 9939 C CA . SER B 1 641 ? 22.5 -13 2.143 1 91.88 641 SER B CA 1
ATOM 9940 C C . SER B 1 641 ? 21.516 -12.586 3.23 1 91.88 641 SER B C 1
ATOM 9942 O O . SER B 1 641 ? 21.578 -13.078 4.359 1 91.88 641 SER B O 1
ATOM 9944 N N . ILE B 1 642 ? 20.547 -11.812 2.861 1 95.31 642 ILE B N 1
ATOM 9945 C CA . ILE B 1 642 ? 19.656 -11.211 3.842 1 95.31 642 ILE B CA 1
ATOM 9946 C C . ILE B 1 642 ? 18.406 -12.078 4 1 95.31 642 ILE B C 1
ATOM 9948 O O . ILE B 1 642 ? 17.828 -12.148 5.086 1 95.31 642 ILE B O 1
ATOM 9952 N N . ALA B 1 643 ? 17.969 -12.758 2.951 1 96.69 643 ALA B N 1
ATOM 9953 C CA . ALA B 1 643 ? 16.703 -13.477 2.91 1 96.69 643 ALA B CA 1
ATOM 9954 C C . ALA B 1 643 ? 16.625 -14.531 4.012 1 96.69 643 ALA B C 1
ATOM 9956 O O . ALA B 1 643 ? 15.594 -14.68 4.668 1 96.69 643 ALA B O 1
ATOM 9957 N N . PRO B 1 644 ? 17.703 -15.312 4.289 1 95.94 644 PRO B N 1
ATOM 9958 C CA . PRO B 1 644 ? 17.656 -16.281 5.383 1 95.94 644 PRO B CA 1
ATOM 9959 C C . PRO B 1 644 ? 17.391 -15.633 6.738 1 95.94 644 PRO B C 1
ATOM 9961 O O . PRO B 1 644 ? 16.641 -16.172 7.555 1 95.94 644 PRO B O 1
ATOM 9964 N N . ALA B 1 645 ? 18 -14.492 6.938 1 95.19 645 ALA B N 1
ATOM 9965 C CA . ALA B 1 645 ? 17.766 -13.766 8.18 1 95.19 645 ALA B CA 1
ATOM 9966 C C . ALA B 1 645 ? 16.312 -13.32 8.297 1 95.19 645 ALA B C 1
ATOM 9968 O O . ALA B 1 645 ? 15.734 -13.344 9.391 1 95.19 645 ALA B O 1
ATOM 9969 N N . LEU B 1 646 ? 15.766 -12.891 7.234 1 96.75 646 LEU B N 1
ATOM 9970 C CA . LEU B 1 646 ? 14.367 -12.492 7.188 1 96.75 646 LEU B CA 1
ATOM 9971 C C . LEU B 1 646 ? 13.453 -13.656 7.555 1 96.75 646 LEU B C 1
ATOM 9973 O O . LEU B 1 646 ? 12.531 -13.5 8.359 1 96.75 646 LEU B O 1
ATOM 9977 N N . LEU B 1 647 ? 13.703 -14.852 6.984 1 96.88 647 LEU B N 1
ATOM 9978 C CA . LEU B 1 647 ? 12.898 -16.031 7.27 1 96.88 647 LEU B CA 1
ATOM 9979 C C . LEU B 1 647 ? 13.023 -16.438 8.734 1 96.88 647 LEU B C 1
ATOM 9981 O O . LEU B 1 647 ? 12.023 -16.781 9.375 1 96.88 647 LEU B O 1
ATOM 9985 N N . THR B 1 648 ? 14.242 -16.359 9.234 1 95.19 648 THR B N 1
ATOM 9986 C CA . THR B 1 648 ? 14.453 -16.688 10.641 1 95.19 648 THR B CA 1
ATOM 9987 C C . THR B 1 648 ? 13.641 -15.75 11.531 1 95.19 648 THR B C 1
ATOM 9989 O O . THR B 1 648 ? 13.016 -16.188 12.5 1 95.19 648 THR B O 1
ATOM 9992 N N . TYR B 1 649 ? 13.688 -14.531 11.242 1 95.44 649 TYR B N 1
ATOM 9993 C CA . TYR B 1 649 ? 12.938 -13.539 12 1 95.44 649 TYR B CA 1
ATOM 9994 C C . TYR B 1 649 ? 11.438 -13.828 11.945 1 95.44 649 TYR B C 1
ATOM 9996 O O . TYR B 1 649 ? 10.758 -13.789 12.969 1 95.44 649 TYR B O 1
ATOM 10004 N N . LEU B 1 650 ? 10.914 -14.117 10.75 1 95.5 650 LEU B N 1
ATOM 10005 C CA . LEU B 1 650 ? 9.477 -14.312 10.547 1 95.5 650 LEU B CA 1
ATOM 10006 C C . LEU B 1 650 ? 8.992 -15.57 11.258 1 95.5 650 LEU B C 1
ATOM 10008 O O . LEU B 1 650 ? 7.895 -15.594 11.812 1 95.5 650 LEU B O 1
ATOM 10012 N N . PHE B 1 651 ? 9.766 -16.656 11.234 1 95.06 651 PHE B N 1
ATOM 10013 C CA . PHE B 1 651 ? 9.305 -17.938 11.734 1 95.06 651 PHE B CA 1
ATOM 10014 C C . PHE B 1 651 ? 9.805 -18.172 13.164 1 95.06 651 PHE B C 1
ATOM 10016 O O . PHE B 1 651 ? 9.594 -19.25 13.727 1 95.06 651 PHE B O 1
ATOM 10023 N N . SER B 1 652 ? 10.5 -17.188 13.656 1 86.75 652 SER B N 1
ATOM 10024 C CA . SER B 1 652 ? 10.867 -17.25 15.062 1 86.75 652 SER B CA 1
ATOM 10025 C C . SER B 1 652 ? 9.68 -16.938 15.961 1 86.75 652 SER B C 1
ATOM 10027 O O . SER B 1 652 ? 8.773 -16.203 15.562 1 86.75 652 SER B O 1
ATOM 10029 N N . GLU B 1 653 ? 9.367 -17.812 16.906 1 63.34 653 GLU B N 1
ATOM 10030 C CA . GLU B 1 653 ? 8.273 -17.625 17.844 1 63.34 653 GLU B CA 1
ATOM 10031 C C . GLU B 1 653 ? 8.289 -16.219 18.438 1 63.34 653 GLU B C 1
ATOM 10033 O O . GLU B 1 653 ? 9.352 -15.656 18.703 1 63.34 653 GLU B O 1
ATOM 10038 N N . LYS B 1 654 ? 7.348 -15.703 18.25 1 47.78 654 LYS B N 1
ATOM 10039 C CA . LYS B 1 654 ? 7.172 -14.422 18.922 1 47.78 654 LYS B CA 1
ATOM 10040 C C . LYS B 1 654 ? 7.41 -14.555 20.422 1 47.78 654 LYS B C 1
ATOM 10042 O O . LYS B 1 654 ? 7.055 -15.562 21.031 1 47.78 654 LYS B O 1
#

Secondary structure (DSSP, 8-state):
---HHHHHHHHTT-GGGGGG-EEEEEEEE--B--TT--PPPPP-S-TT-SEEE-SSS-EEEEPPPBS-HHHHHHHHHHHHHHHHHHS-TT-B---S-BTTTBEEEEEEE--HHHHHHHHHHH--TT-SPPHHHHHHHHHHHHHHHHHHTHHHHHHHH--S--SS-------GGGGGGGEEEEEPSS-TTSEEEEEEE----TTSTTSS-HHHHHHHHHHHHHHHHSPPPPHHHHHHHHHHHHHHHHHHHHS-TTS--GGGHHHHHHHHHHHHHH---HHHHHHHHHHHHHHH-GGGSHHHHHHHHHSSHHHHHHHHHHHHHHHHHS-SSPTT-TTS-HHHHHHHHHHHHTT-EEEEEETTTTEEEEE-SS-EEEEETTTB-TTSBHHHHHHHHBHHHHHHHHHHTT--B--EEEESSHHHHHHHHHHTGGGS-EEEEESB--TTTT-EEESSPPPHHHHHHHHHHH-BTTBEEEEEPPSSEEEEEEEETTEEEEEEEEE-SEEE--SSSBHHHHHHHHHTTS-GGG-----HHHHHHHHHTT--TT-BPPTT-EEES-SS--GGGT-EEEE-TTTS-HHHHHHHHHHHHHTT-SEEEEEEEES-TTSPP-TTSTTSEEEEEEESS--SSGGGS-SBS-----HHHHHHHHHS--/---HHHHHHHHTT-GGGGGG-EEEEEEEE--B--TT--PPPPP-S-TT-SEEE-SSS-EEEEPPPBS-HHHHHHHHHHHHHHHHHHS-TT-B---S-BTTTBEEEEEEE--HHHHHHHHHHH--TT-SPPHHHHHHHHHHHHHHHHHHTHHHHHHHH----SSS-------GGGGGGGEEEEEPSS-TTSEEEEEEE----TTSTTSS-HHHHHHHHHHHHHHHHSPPPPHHHHHHHHHHHHHHHHHHHHS-TTS--GGGHHHHHHHHHHHHHH---HHHHHHHHHHHHHHH-GGGSHHHHHHHHHSSHHHHHHHHHHHHHHHHHS-SS-TT-TTS-HHHHHHHHHHHHTT-EEEEEETTTTEEEEE-SS-EEEEETTTB-TTSBHHHHHHHHBHHHHHHHHHHTT--B--EEEESSHHHHHHHHHHTGGGS-EEEEESB--TTTT-EEESSPPPHHHHHHHHHHH-BTTBEEEEEPPSSEEEEEEEETTEEEEEEEEE-SEEE--SSSBHHHHHHHHHHTS-GGG-----HHHHHHHHHTT--TT-BPPTT-EEES-SS--GGGT-EEEE-TTTS-HHHHHHHHHHHHHTT-SEEEEEEEES-TTSPP-TTSTTSEEEEEEESS--SSGGGS-SBS-----HHHHHHHHHS--

Organism: Lacticaseibacillus paracasei (strain ATCC 334 / BCRC 17002 / CCUG 31169 / CIP 107868 / KCTC 3260 / NRRL B-441) (NCBI:txid321967)

Nearest PDB structures (foldseek):
  3ln6-assembly1_A-2  TM=8.760E-01  e=2.164E-43  Streptococcus agalactiae serogroup V
  3ln7-assembly1_B  TM=8.001E-01  e=1.994E-44  Pasteurella multocida
  3ln7-assembly1_A  TM=8.069E-01  e=4.769E-40  Pasteurella multocida
  7lgn-assembly1_A  TM=6.684E-01  e=2.551E-19  Tatumella morbirosei
  7ta5-assembly1_A  TM=5.938E-01  e=1.661E-20  Gloeothece citriformis

InterPro domains:
  IPR011761 ATP-grasp fold [PS50975] (399-651)
  IPR013815 ATP-grasp fold, subdomain 1 [G3DSA:3.30.1490.20] (409-478)
  IPR014746 Glutamine synthetase/guanido kinase, catalytic domain [SSF55931] (4-318)

Foldseek 3Di:
DWAPLVVLCVVVVVVVLLLVKWKKKKWKWFKDDDPPDWQDDFAALAPQFQWDDPDRGMIIGIADTDSALLLRLLSLLLLVLLSLVRGDPPIFIWQWDDAPRTWMKMKIFGDPVSLVSSVVSVPCVPVDDDSQVSQVVLVVLLLLLVLLCLLLQLLQFFQFFQPVDFGDDDDPVCNCQQWDFDADPVHRSHGGIIIHTGIFLLQALSSDDSLSRLVVSLSSVVSNGDYGDDPVCSVVSSVVSSVSSRVSRNDGLQDADPVCLVVLVSSVVVCVVVDDDPSNVVSSVLSNCCNVGSCSGNNNVCCVPQVGPVRVGVVSRVVSNCVSPVDPFRGSLNQAALLLRLLVSLLSSNNWDKDDPDNVQSWMWTDGHVDIWIDTSNFRTPQFDPVLQVQQQFQVSLQVLCVVLVAFAWDWDWDQDDVVVLVCCVVPQQQAWKWKAARGDDQQFLIDTGPGRDDSVVVVVSQVRRNDDRTMIITGDFAAWKWKFWFAQLFTQWIKTFDAAKFFAQQPAFQLVRQVVVQVPDDPQQRADQDPQQQVQCVVVPHDRGDHDDGGDMGGSHRDGGRSNNIAIETCPPPFDCQVSNSQSSSCVSSSANTKMWMKGANDRNDHDDSVDPRRIHTRHIHSGDDQCDQQDGPYDDRDGCSNVSVCSVPPDD/DWAPLVVLCVVVVVVVLLLVKWKKKKWKWFKDDDPPDWQDDFAALAPQFQWDDPDRGMIIGIADTDSALLLRLLSLLLLVLLSLVRGPPPIFIWQWDDAPRTWMKMKIFGDPVSLVSSVVSVPCVPVDDDSQVSQVVLVVLLLLLVLLCLLLQLLQFFQFFQPVDFGDDDDPVCNCQQWDFDADPVHRSHGGIIIHTGIFLLQALSSDDSLSRLVVSLSSVVSNGDYGDDPVCSVVSSVVSSVSSRVSRNDGLQDADPVCLVVLVSSVVVCVVVDDDPSNVVSSVLSNCCNVGSCSGNNNVCCVPQVGDVRVGVVSRVVSNCVSPVDPFRGSLNQAALLLRLLVSLLSSNNWDKDDPDNVQSWMWTDGHVDIWIDTSNFRTPQFDPVLQVQQQFQVSLQVLCVVLVAFAWDWDWDQDDVVVLVCCVVPQQQAWKWKAARGDDQQFLIDTGPGRDDSVVVVVSQVRRNDDRTMIITGDFAAWKWKFWFAQLFTQWIKTFDAAKFFAQQPAFQLVRQVVVQVPDDPQQRADQDPQQQVQCVVVPHDRGDHDDGGDMGGSHRDGGRSNNIAIETCVPPFDCQVSNSQSSSCVSSSANTKMWMKGANDRNDHDDSVDPRRIHTRHIHSGDDQCDQQDGPYDDRDGCSNVSVCSVPPDD

Radius of gyration: 38.48 Å; Cα contacts (8 Å, |Δi|>4): 2648; chains: 2; bounding box: 90×120×75 Å